Protein 6LR1 (pdb70)

Foldseek 3Di:
DDQAFAEEAFEALFLAPFQFLLNPQPVFDSVCSVDLVQVLVQQVLCVLLVHLAYEHEFAQFADFFVPDDSVVCVVRRLVPPHDDQLVSLQVCLVSDQRHAYEYEDEPLPDPLLRVLQSQQVSLASNVQRYEYEYHLFHDQGSCVVSPHNGGDDDVVSVVSVVLSVVVSLLQLFFQAAPPQADCDVVVPRGGDVVRGAFSQDDDDPDGGGDNRDDDRGQLSHHQYEYAQPDPSRLLSCLQAHQEYEYQALALVSLLVVLVVSQVSVVVNQHDSNSYAYAYFAFEFADQFLVVQVVVVVSLLVSRDLQSLQRVVCRVQSDRPRDFDFAAFQCVDDDPSSVVVQVRNLVNDPHSTHGSSNVSSRVHRYDTGYLVVVLVRVVSNVVSRHRHYHYYDSHPPPRSNCCSVGNSVSCVVVPNRDPDQDDDHSVCRSVVPDGSYDDCSHPSNVSNPVVD/DDLFFAAEAFEAQFQDGALFLLSPQPPFDSVCSVDLVQVLVQQVLCVLLPHLAYEHEFAQFQDPLQPDDSVVCVVRRQCPPGDDQLVSQQVCLVSDQRHAYEYEDELLPDQLLRVLLSQQVSLQSNFFRYEYEYHLDHFQGNCVVSPHNGGDDPVVSVVSVVVSVVVSLLQLAFQAADQQQDCDPVVPRGGDPVRGAFSQDDDDPDGGGDHRDDDRGQLSDHQYEYAQADPSRLLSCLQAHQEYEYAALALVRLLVVLVVSQVSNVVLQHHSNRYAYAYFEFEQADAFLVVLVVVVVSSCVSRDLSSLQSNLSRVQVHHCNVFDFFDQQCVPDDCSSNVVQVRCQVNDPVRGHTSVPSSSVGHHYDTYYLVVVLVRVVSNVVSRHRHYHYYDSHPPPRSNCCSVGNSVSCVVVPHHDPDQDDHHSVCRSVVPDGSYDDPSHPSVVSHPPRD

Nearest PDB structures (foldseek):
  6lr1-assembly1_B  TM=1.002E+00  e=1.244E-98  Nocardioides sp. PD653
  3b9n-assembly2_B  TM=9.422E-01  e=5.769E-49  Geobacillus thermodenitrificans
  6ak1-assembly2_B  TM=9.382E-01  e=2.968E-48  Hyphomicrobium sulfonivorans
  5xkc-assembly1_C  TM=9.264E-01  e=1.991E-39  Bacillus subtilis
  5tlc-assembly1_C  TM=9.350E-01  e=1.233E-37  Bacillus subtilis

CATH classification: 3.20.20.30

Solvent-accessible surface area: 32166 Å² total; per-residue (Å²): 167,53,125,27,2,7,1,1,0,36,2,6,2,2,0,2,12,6,9,2,0,6,0,65,5,99,56,2,73,8,45,60,0,13,65,20,88,1,2,61,52,0,0,79,20,0,29,134,2,60,0,3,2,0,3,0,14,15,51,9,5,11,22,44,4,212,88,54,75,55,68,42,1,0,42,12,0,1,28,0,0,0,2,7,0,8,6,0,0,1,0,0,8,37,42,16,123,67,0,0,0,0,3,4,4,10,15,38,24,7,45,0,1,5,1,0,3,20,0,3,1,1,0,28,12,7,47,0,14,0,0,2,8,4,42,11,20,53,33,93,7,2,5,65,0,17,28,86,138,69,92,51,79,88,131,99,66,22,64,17,0,54,18,1,0,64,0,0,2,27,1,4,3,0,0,3,25,161,46,2,86,59,37,51,47,128,147,4,40,2,0,34,19,83,74,9,28,107,4,96,3,169,39,179,106,11,138,2,9,0,8,6,0,1,10,44,3,41,0,23,0,0,2,0,6,5,54,5,92,42,103,33,0,68,45,6,0,5,102,2,0,4,2,1,18,25,62,8,23,27,28,102,44,0,118,101,22,82,134,61,6,48,111,48,1,72,95,36,48,15,31,68,78,1,12,26,8,0,0,2,0,1,6,5,2,0,74,68,93,93,65,0,128,116,43,10,90,80,17,50,132,61,33,32,32,60,0,2,4,13,7,0,2,64,75,54,47,40,90,12,62,76,14,82,27,89,52,19,0,37,67,28,146,37,171,25,0,67,18,31,0,138,106,0,65,131,28,16,144,72,54,116,0,55,2,89,26,2,12,21,38,46,1,10,62,5,40,0,18,14,86,46,0,0,78,64,0,47,106,5,60,103,2,20,6,23,0,0,4,0,0,5,7,31,5,28,23,7,0,25,41,1,6,74,74,0,4,40,16,0,28,163,92,37,9,2,21,124,133,31,120,125,36,8,1,5,43,12,5,13,18,58,72,89,100,37,5,32,142,77,0,10,0,14,128,39,75,42,91,55,99,208,53,130,30,6,8,1,1,0,32,3,7,2,2,0,1,10,5,12,2,0,6,0,66,3,99,58,2,71,4,45,58,0,14,65,19,85,1,2,63,56,0,0,80,22,0,29,133,2,58,0,4,3,0,3,0,16,17,31,11,1,11,22,55,25,31,21,162,57,43,60,36,1,0,41,11,0,3,8,0,0,0,2,7,0,8,6,0,0,1,0,0,6,36,44,15,123,64,0,0,0,0,4,4,4,10,14,39,25,6,47,0,2,6,1,0,4,19,0,2,1,1,0,30,10,9,44,0,13,0,0,3,8,4,41,15,27,54,23,92,5,4,8,58,0,18,28,98,141,71,68,55,85,88,130,85,50,30,62,8,1,52,15,3,0,64,0,0,2,26,1,5,3,0,0,2,22,180,40,2,87,55,37,64,45,132,142,4,44,1,0,34,18,83,76,7,29,109,4,98,7,160,40,178,93,12,131,2,10,0,9,6,1,1,10,43,5,39,0,26,0,0,3,0,6,6,51,8,90,43,103,37,0,72,42,5,0,5,98,2,0,4,0,1,18,27,47,10,10,30,30,104,38,0,122,99,21,82,138,65,5,42,112,50,1,72,93,35,50,15,27,69,81,1,10,28,6,0,0,1,0,0,4,6,1,0,73,68,100,70,77,0,109,148,60,12,93,100,18,43,136,59,54,32,59,79,0,4,5,0,4,1,0,38,70,50,74,16,82,4,59,83,14,106,38,80,55,27,1,49,68,22,142,54,160,27,1,71,41,22,6,175,110,3,83,129,26,5,139,87,32,109,5,39,3,77,20,1,28,35,43,31,2,15,67,10,40,0,14,15,86,44,0,0,84,58,0,42,107,4,74,94,2,19,5,21,0,0,4,0,0,3,6,27,2,28,22,8,1,26,39,0,6,71,68,0,4,40,19,0,27,170,94,39,3,2,21,129,134,30,126,108,38,8,1,6,44,9,4,14,23,72,67,93,104,28,3,29,151,92,1,21,0,14,184,39,88,38,94,56,106

Structure (mmCIF, N/CA/C/O backbone):
data_6LR1
#
_entry.id   6LR1
#
_cell.length_a   112.095
_cell.length_b   139.310
_cell.length_c   168.995
_cell.angle_alpha   90.000
_cell.angle_beta   90.000
_cell.angle_gamma   90.000
#
_symmetry.space_group_name_H-M   'C 2 2 21'
#
loop_
_entity.id
_entity.type
_entity.pdbx_description
1 polymer 'Hexachlorobenzene oxidative dehalogenase'
2 water water
#
loop_
_atom_site.group_PDB
_atom_site.id
_atom_site.type_symbol
_atom_site.label_atom_id
_atom_site.label_alt_id
_atom_site.label_comp_id
_atom_site.label_asym_id
_atom_site.label_entity_id
_atom_site.label_seq_id
_atom_site.pdbx_PDB_ins_code
_atom_site.Cartn_x
_atom_site.Cartn_y
_atom_site.Cartn_z
_atom_site.occupancy
_atom_site.B_iso_or_equiv
_atom_site.auth_seq_id
_atom_site.auth_comp_id
_atom_site.auth_asym_id
_atom_site.auth_atom_id
_atom_site.pdbx_PDB_model_num
ATOM 1 N N . MET A 1 1 ? 7.778 -13.370 10.653 1.00 109.62 1 MET A N 1
ATOM 2 C CA . MET A 1 1 ? 8.142 -11.955 10.963 1.00 107.35 1 MET A CA 1
ATOM 3 C C . MET A 1 1 ? 6.894 -11.046 11.132 1.00 101.03 1 MET A C 1
ATOM 4 O O . MET A 1 1 ? 6.872 -9.907 10.634 1.00 103.55 1 MET A O 1
ATOM 9 N N . ARG A 1 2 ? 5.864 -11.565 11.821 1.00 81.84 2 ARG A N 1
ATOM 10 C CA . ARG A 1 2 ? 4.709 -10.770 12.286 1.00 66.27 2 ARG A CA 1
ATOM 11 C C . ARG A 1 2 ? 4.970 -10.392 13.760 1.00 61.47 2 ARG A C 1
ATOM 12 O O . ARG A 1 2 ? 5.131 -11.258 14.626 1.00 47.75 2 ARG A O 1
ATOM 20 N N . ASP A 1 3 ? 5.010 -9.100 14.042 1.00 55.91 3 ASP A N 1
ATOM 21 C CA . ASP A 1 3 ? 5.277 -8.637 15.398 1.00 63.23 3 ASP A CA 1
ATOM 22 C C . ASP A 1 3 ? 4.026 -8.470 16.237 1.00 58.22 3 ASP A C 1
ATOM 23 O O . ASP A 1 3 ? 4.126 -8.467 17.456 1.00 56.35 3 ASP A O 1
ATOM 28 N N . THR A 1 4 ? 2.873 -8.311 15.592 1.00 50.91 4 THR A N 1
ATOM 29 C CA . THR A 1 4 ? 1.614 -8.065 16.275 1.00 47.02 4 THR A CA 1
ATOM 30 C C . THR A 1 4 ? 0.835 -9.368 16.438 1.00 45.41 4 THR A C 1
ATOM 31 O O . THR A 1 4 ? 1.079 -10.331 15.710 1.00 42.41 4 THR A O 1
ATOM 35 N N . LEU A 1 5 ? -0.060 -9.412 17.429 1.00 42.13 5 LEU A N 1
ATOM 36 C CA . LEU A 1 5 ? -0.949 -10.568 17.619 1.00 39.79 5 LEU A CA 1
ATOM 37 C C . LEU A 1 5 ? -1.956 -10.635 16.500 1.00 36.64 5 LEU A C 1
ATOM 38 O O . LEU A 1 5 ? -2.354 -9.615 15.969 1.00 36.19 5 LEU A O 1
ATOM 43 N N . VAL A 1 6 ? -2.404 -11.834 16.178 1.00 32.20 6 VAL A N 1
ATOM 44 C CA . VAL A 1 6 ? -3.502 -11.968 15.244 1.00 31.58 6 VAL A CA 1
ATOM 45 C C . VAL A 1 6 ? -4.841 -11.902 15.977 1.00 32.18 6 VAL A C 1
ATOM 46 O O . VAL A 1 6 ? -5.035 -12.592 16.983 1.00 35.79 6 VAL A O 1
ATOM 50 N N . LEU A 1 7 ? -5.774 -11.121 15.443 1.00 29.39 7 LEU A N 1
ATOM 51 C CA . LEU A 1 7 ? -7.077 -10.968 16.053 1.00 27.99 7 LEU A CA 1
ATOM 52 C C . LEU A 1 7 ? -8.134 -11.638 15.198 1.00 28.05 7 LEU A C 1
ATOM 53 O O . LEU A 1 7 ? -8.365 -11.250 14.045 1.00 28.48 7 LEU A O 1
ATOM 58 N N . ASN A 1 8 ? -8.762 -12.651 15.785 1.00 29.22 8 ASN A N 1
ATOM 59 C CA . ASN A 1 8 ? -9.834 -13.442 15.166 1.00 29.05 8 ASN A CA 1
ATOM 60 C C . ASN A 1 8 ? -11.044 -13.405 16.105 1.00 27.33 8 ASN A C 1
ATOM 61 O O . ASN A 1 8 ? -10.945 -13.779 17.270 1.00 29.69 8 ASN A O 1
ATOM 66 N N . ALA A 1 9 ? -12.170 -12.921 15.607 1.00 26.50 9 ALA A N 1
ATOM 67 C CA . ALA A 1 9 ? -13.440 -12.957 16.330 1.00 25.83 9 ALA A CA 1
ATOM 68 C C . ALA A 1 9 ? -14.091 -14.334 16.198 1.00 26.67 9 ALA A C 1
ATOM 69 O O . ALA A 1 9 ? -14.318 -14.830 15.079 1.00 29.65 9 ALA A O 1
ATOM 71 N N . PHE A 1 10 ? -14.390 -14.940 17.330 1.00 25.91 10 PHE A N 1
ATOM 72 C CA . PHE A 1 10 ? -14.897 -16.292 17.380 1.00 27.70 10 PHE A CA 1
ATOM 73 C C . PHE A 1 10 ? -16.393 -16.262 17.581 1.00 25.60 10 PHE A C 1
ATOM 74 O O . PHE A 1 10 ? -16.863 -16.210 18.689 1.00 28.48 10 PHE A O 1
ATOM 82 N N . HIS A 1 11 ? -17.148 -16.298 16.493 1.00 26.55 11 HIS A N 1
ATOM 83 C CA . HIS A 1 11 ? -18.620 -16.291 16.559 1.00 28.24 11 HIS A CA 1
ATOM 84 C C . HIS A 1 11 ? -19.198 -17.536 15.905 1.00 27.99 11 HIS A C 1
ATOM 85 O O . HIS A 1 11 ? -18.463 -18.460 15.618 1.00 33.07 11 HIS A O 1
ATOM 92 N N . MET A 1 12 ? -20.509 -17.566 15.725 1.00 28.12 12 MET A N 1
ATOM 93 C CA . MET A 1 12 ? -21.242 -18.699 15.201 1.00 27.73 12 MET A CA 1
ATOM 94 C C . MET A 1 12 ? -22.622 -18.182 14.773 1.00 25.35 12 MET A C 1
ATOM 95 O O . MET A 1 12 ? -23.171 -17.317 15.439 1.00 24.89 12 MET A O 1
ATOM 100 N N . ASN A 1 13 ? -23.193 -18.682 13.671 1.00 25.56 13 ASN A N 1
ATOM 101 C CA . ASN A 1 13 ? -24.483 -18.150 13.135 1.00 26.04 13 ASN A CA 1
ATOM 102 C C . ASN A 1 13 ? -25.707 -18.609 13.944 1.00 26.86 13 ASN A C 1
ATOM 103 O O . ASN A 1 13 ? -26.571 -19.383 13.453 1.00 30.00 13 ASN A O 1
ATOM 108 N N . THR A 1 14 ? -25.778 -18.127 15.185 1.00 26.15 14 THR A N 1
ATOM 109 C CA . THR A 1 14 ? -26.750 -18.644 16.140 1.00 26.80 14 THR A CA 1
ATOM 110 C C . THR A 1 14 ? -27.116 -17.602 17.185 1.00 22.56 14 THR A C 1
ATOM 111 O O . THR A 1 14 ? -26.468 -16.649 17.281 1.00 21.30 14 THR A O 1
ATOM 115 N N . VAL A 1 15 ? -28.195 -17.791 17.909 1.00 24.68 15 VAL A N 1
ATOM 116 C CA . VAL A 1 15 ? -28.645 -16.876 19.003 1.00 24.00 15 VAL A CA 1
ATOM 117 C C . VAL A 1 15 ? -27.775 -16.926 20.254 1.00 29.40 15 VAL A C 1
ATOM 118 O O . VAL A 1 15 ? -27.781 -15.959 20.977 1.00 32.65 15 VAL A O 1
ATOM 122 N N . CYS A 1 16 ? -27.004 -17.997 20.524 1.00 29.33 16 CYS A N 1
ATOM 123 C CA . CYS A 1 16 ? -26.257 -17.967 21.752 1.00 30.07 16 CYS A CA 1
ATOM 124 C C . CYS A 1 16 ? -25.008 -18.824 21.758 1.00 32.88 16 CYS A C 1
ATOM 125 O O . CYS A 1 16 ? -24.937 -19.835 22.418 1.00 37.95 16 CYS A O 1
ATOM 128 N N . HIS A 1 17 ? -23.979 -18.346 21.074 1.00 37.75 17 HIS A N 1
ATOM 129 C CA . HIS A 1 17 ? -22.737 -19.085 20.875 1.00 37.20 17 HIS A CA 1
ATOM 130 C C . HIS A 1 17 ? -22.009 -19.400 22.192 1.00 39.83 17 HIS A C 1
ATOM 131 O O . HIS A 1 17 ? -21.771 -20.568 22.524 1.00 34.70 17 HIS A O 1
ATOM 138 N N . MET A 1 18 ? -21.693 -18.385 22.981 1.00 47.31 18 MET A N 1
ATOM 139 C CA . MET A 1 18 ? -20.686 -18.625 23.969 1.00 51.51 18 MET A CA 1
ATOM 140 C C . MET A 1 18 ? -20.989 -18.564 25.458 1.00 53.34 18 MET A C 1
ATOM 141 O O . MET A 1 18 ? -20.261 -19.217 26.224 1.00 73.68 18 MET A O 1
ATOM 146 N N . TYR A 1 19 ? -22.012 -17.874 25.914 1.00 40.24 19 TYR A N 1
ATOM 147 C CA . TYR A 1 19 ? -22.176 -17.792 27.400 1.00 37.33 19 TYR A CA 1
ATOM 148 C C . TYR A 1 19 ? -23.557 -18.125 27.747 1.00 31.93 19 TYR A C 1
ATOM 149 O O . TYR A 1 19 ? -24.336 -17.212 27.877 1.00 32.13 19 TYR A O 1
ATOM 158 N N . ASP A 1 20 ? -23.840 -19.418 27.903 1.00 28.81 20 ASP A N 1
ATOM 159 C CA . ASP A 1 20 ? -25.186 -19.976 27.786 1.00 30.15 20 ASP A CA 1
ATOM 160 C C . ASP A 1 20 ? -26.164 -19.172 28.623 1.00 30.21 20 ASP A C 1
ATOM 161 O O . ASP A 1 20 ? -25.782 -18.672 29.686 1.00 30.90 20 ASP A O 1
ATOM 166 N N . GLY A 1 21 ? -27.395 -18.981 28.123 1.00 32.55 21 GLY A N 1
ATOM 167 C CA . GLY A 1 21 ? -28.372 -18.032 28.737 1.00 29.66 21 GLY A CA 1
ATOM 168 C C . GLY A 1 21 ? -28.187 -16.547 28.347 1.00 28.20 21 GLY A C 1
ATOM 169 O O . GLY A 1 21 ? -29.111 -15.733 28.559 1.00 31.05 21 GLY A O 1
ATOM 170 N N . GLY A 1 22 ? -27.048 -16.219 27.770 1.00 24.75 22 GLY A N 1
ATOM 171 C CA . GLY A 1 22 ? -26.655 -14.893 27.364 1.00 24.95 22 GLY A CA 1
ATOM 172 C C . GLY A 1 22 ? -27.592 -14.115 26.498 1.00 24.57 22 GLY A C 1
ATOM 173 O O . GLY A 1 22 ? -27.600 -12.930 26.516 1.00 24.57 22 GLY A O 1
ATOM 174 N N . TRP A 1 23 ? -28.437 -14.814 25.766 1.00 23.60 23 TRP A N 1
ATOM 175 C CA . TRP A 1 23 ? -29.408 -14.148 24.921 1.00 27.38 23 TRP A CA 1
ATOM 176 C C . TRP A 1 23 ? -30.418 -13.317 25.727 1.00 31.01 23 TRP A C 1
ATOM 177 O O . TRP A 1 23 ? -30.875 -12.277 25.262 1.00 38.01 23 TRP A O 1
ATOM 188 N N . ARG A 1 24 ? -30.776 -13.787 26.921 1.00 34.67 24 ARG A N 1
ATOM 189 C CA . ARG A 1 24 ? -31.773 -13.142 27.718 1.00 36.04 24 ARG A CA 1
ATOM 190 C C . ARG A 1 24 ? -31.416 -11.771 28.173 1.00 32.46 24 ARG A C 1
ATOM 191 O O . ARG A 1 24 ? -32.283 -11.029 28.452 1.00 35.85 24 ARG A O 1
ATOM 199 N N . ASN A 1 25 ? -30.143 -11.438 28.276 1.00 33.90 25 ASN A N 1
ATOM 200 C CA . ASN A 1 25 ? -29.737 -10.049 28.631 1.00 34.85 25 ASN A CA 1
ATOM 201 C C . ASN A 1 25 ? -30.492 -9.053 27.702 1.00 35.57 25 ASN A C 1
ATOM 202 O O . ASN A 1 25 ? -30.350 -9.158 26.505 1.00 30.32 25 ASN A O 1
ATOM 207 N N . PRO A 1 26 ? -31.309 -8.124 28.264 1.00 40.91 26 PRO A N 1
ATOM 208 C CA . PRO A 1 26 ? -31.955 -6.994 27.562 1.00 40.73 26 PRO A CA 1
ATOM 209 C C . PRO A 1 26 ? -30.994 -6.121 26.742 1.00 39.07 26 PRO A C 1
ATOM 210 O O . PRO A 1 26 ? -31.400 -5.424 25.778 1.00 38.23 26 PRO A O 1
ATOM 214 N N . ALA A 1 27 ? -29.750 -6.095 27.200 1.00 35.91 27 ALA A N 1
ATOM 215 C CA . ALA A 1 27 ? -28.709 -5.290 26.589 1.00 38.89 27 ALA A CA 1
ATOM 216 C C . ALA A 1 27 ? -28.168 -5.934 25.316 1.00 35.66 27 ALA A C 1
ATOM 217 O O . ALA A 1 27 ? -27.623 -5.261 24.484 1.00 33.63 27 ALA A O 1
ATOM 219 N N . ASP A 1 28 ? -28.318 -7.254 25.213 1.00 35.40 28 ASP A N 1
ATOM 220 C CA . ASP A 1 28 ? -27.822 -8.057 24.105 1.00 31.96 28 ASP A CA 1
ATOM 221 C C . ASP A 1 28 ? -28.789 -8.057 22.948 1.00 26.66 28 ASP A C 1
ATOM 222 O O . ASP A 1 28 ? -29.977 -7.890 23.151 1.00 23.64 28 ASP A O 1
ATOM 227 N N . ARG A 1 29 ? -28.255 -8.278 21.746 1.00 25.95 29 ARG A N 1
ATOM 228 C CA . ARG A 1 29 ? -29.039 -8.392 20.540 1.00 28.54 29 ARG A CA 1
ATOM 229 C C . ARG A 1 29 ? -28.735 -9.664 19.667 1.00 30.46 29 ARG A C 1
ATOM 230 O O . ARG A 1 29 ? -29.089 -9.688 18.484 1.00 31.49 29 ARG A O 1
ATOM 238 N N . GLN A 1 30 ? -28.149 -10.729 20.229 1.00 32.29 30 GLN A N 1
ATOM 239 C CA . GLN A 1 30 ? -28.009 -12.013 19.491 1.00 32.50 30 GLN A CA 1
ATOM 240 C C . GLN A 1 30 ? -29.326 -12.598 18.919 1.00 32.05 30 GLN A C 1
ATOM 241 O O . GLN A 1 30 ? -29.279 -13.377 17.946 1.00 31.19 30 GLN A O 1
ATOM 247 N N . VAL A 1 31 ? -30.479 -12.234 19.518 1.00 28.90 31 VAL A N 1
ATOM 248 C CA . VAL A 1 31 ? -31.795 -12.601 18.981 1.00 29.30 31 VAL A CA 1
ATOM 249 C C . VAL A 1 31 ? -31.999 -12.154 17.506 1.00 26.96 31 VAL A C 1
ATOM 250 O O . VAL A 1 31 ? -32.823 -12.751 16.739 1.00 23.60 31 VAL A O 1
ATOM 254 N N . GLU A 1 32 ? -31.210 -11.136 17.122 1.00 25.66 32 GLU A N 1
ATOM 255 C CA . GLU A 1 32 ? -31.162 -10.647 15.746 1.00 26.95 32 GLU A CA 1
ATOM 256 C C . GLU A 1 32 ? -30.239 -11.432 14.738 1.00 24.70 32 GLU A C 1
ATOM 257 O O . GLU A 1 32 ? -30.209 -11.045 13.578 1.00 22.81 32 GLU A O 1
ATOM 263 N N . PHE A 1 33 ? -29.658 -12.569 15.148 1.00 22.16 33 PHE A N 1
ATOM 264 C CA . PHE A 1 33 ? -28.692 -13.337 14.338 1.00 24.39 33 PHE A CA 1
ATOM 265 C C . PHE A 1 33 ? -29.121 -13.805 12.935 1.00 24.13 33 PHE A C 1
ATOM 266 O O . PHE A 1 33 ? -28.292 -14.096 12.068 1.00 22.73 33 PHE A O 1
ATOM 274 N N . ALA A 1 34 ? -30.410 -13.961 12.732 1.00 26.99 34 ALA A N 1
ATOM 275 C CA . ALA A 1 34 ? -30.896 -14.433 11.437 1.00 25.07 34 ALA A CA 1
ATOM 276 C C . ALA A 1 34 ? -30.875 -13.326 10.418 1.00 24.80 34 ALA A C 1
ATOM 277 O O . ALA A 1 34 ? -30.955 -13.643 9.240 1.00 24.62 34 ALA A O 1
ATOM 279 N N . THR A 1 35 ? -30.747 -12.051 10.842 1.00 24.06 35 THR A N 1
ATOM 280 C CA . THR A 1 35 ? -30.645 -10.952 9.900 1.00 24.54 35 THR A CA 1
ATOM 281 C C . THR A 1 35 ? -29.269 -10.664 9.431 1.00 21.10 35 THR A C 1
ATOM 282 O O . THR A 1 35 ? -28.354 -10.784 10.214 1.00 19.58 35 THR A O 1
ATOM 286 N N . LEU A 1 36 ? -29.144 -10.097 8.220 1.00 19.95 36 LEU A N 1
ATOM 287 C CA . LEU A 1 36 ? -27.809 -9.645 7.757 1.00 20.16 36 LEU A CA 1
ATOM 288 C C . LEU A 1 36 ? -27.310 -8.385 8.409 1.00 19.89 36 LEU A C 1
ATOM 289 O O . LEU A 1 36 ? -26.116 -8.272 8.588 1.00 18.95 36 LEU A O 1
ATOM 294 N N . GLU A 1 37 ? -28.210 -7.438 8.757 1.00 23.51 37 GLU A N 1
ATOM 295 C CA . GLU A 1 37 ? -27.886 -6.120 9.318 1.00 24.21 37 GLU A CA 1
ATOM 296 C C . GLU A 1 37 ? -27.060 -6.316 10.640 1.00 27.09 37 GLU A C 1
ATOM 297 O O . GLU A 1 37 ? -26.018 -5.688 10.848 1.00 26.80 37 GLU A O 1
ATOM 303 N N . PHE A 1 38 ? -27.543 -7.193 11.525 1.00 29.54 38 PHE A N 1
ATOM 304 C CA . PHE A 1 38 ? -26.861 -7.477 12.797 1.00 29.28 38 PHE A CA 1
ATOM 305 C C . PHE A 1 38 ? -25.417 -7.919 12.532 1.00 27.15 38 PHE A C 1
ATOM 306 O O . PHE A 1 38 ? -24.459 -7.352 13.120 1.00 24.42 38 PHE A O 1
ATOM 314 N N . TRP A 1 39 ? -25.259 -8.947 11.686 1.00 25.86 39 TRP A N 1
ATOM 315 C CA . TRP A 1 39 ? -23.903 -9.408 11.345 1.00 25.09 39 TRP A CA 1
ATOM 316 C C . TRP A 1 39 ? -23.042 -8.333 10.643 1.00 25.39 39 TRP A C 1
ATOM 317 O O . TRP A 1 39 ? -21.820 -8.256 10.893 1.00 21.79 39 TRP A O 1
ATOM 328 N N . LYS A 1 40 ? -23.695 -7.482 9.832 1.00 27.39 40 LYS A N 1
ATOM 329 C CA . LYS A 1 40 ? -23.020 -6.348 9.172 1.00 28.13 40 LYS A CA 1
ATOM 330 C C . LYS A 1 40 ? -22.498 -5.448 10.235 1.00 27.37 40 LYS A C 1
ATOM 331 O O . LYS A 1 40 ? -21.316 -5.016 10.150 1.00 28.91 40 LYS A O 1
ATOM 337 N N . GLU A 1 41 ? -23.320 -5.150 11.241 1.00 25.20 41 GLU A N 1
ATOM 338 C CA . GLU A 1 41 ? -22.806 -4.267 12.301 1.00 29.85 41 GLU A CA 1
ATOM 339 C C . GLU A 1 41 ? -21.554 -4.783 12.991 1.00 27.20 41 GLU A C 1
ATOM 340 O O . GLU A 1 41 ? -20.598 -4.037 13.126 1.00 33.29 41 GLU A O 1
ATOM 346 N N . VAL A 1 42 ? -21.581 -6.050 13.401 1.00 27.80 42 VAL A N 1
ATOM 347 C CA . VAL A 1 42 ? -20.437 -6.799 14.015 1.00 25.47 42 VAL A CA 1
ATOM 348 C C . VAL A 1 42 ? -19.207 -6.882 13.114 1.00 25.61 42 VAL A C 1
ATOM 349 O O . VAL A 1 42 ? -18.107 -6.621 13.576 1.00 26.55 42 VAL A O 1
ATOM 353 N N . ALA A 1 43 ? -19.369 -7.250 11.838 1.00 25.93 43 ALA A N 1
ATOM 354 C CA . ALA A 1 43 ? -18.211 -7.352 10.943 1.00 26.12 43 ALA A CA 1
ATOM 355 C C . ALA A 1 43 ? -17.520 -5.982 10.756 1.00 29.32 43 ALA A C 1
ATOM 356 O O . ALA A 1 43 ? -16.291 -5.882 10.819 1.00 29.10 43 ALA A O 1
ATOM 358 N N . GLN A 1 44 ? -18.327 -4.926 10.579 1.00 30.57 44 GLN A N 1
ATOM 359 C CA . GLN A 1 44 ? -17.821 -3.551 10.424 1.00 30.33 44 GLN A CA 1
ATOM 360 C C . GLN A 1 44 ? -17.115 -3.012 11.669 1.00 29.60 44 GLN A C 1
ATOM 361 O O . GLN A 1 44 ? -16.081 -2.348 11.552 1.00 31.31 44 GLN A O 1
ATOM 367 N N . THR A 1 45 ? -17.632 -3.327 12.845 1.00 24.41 45 THR A N 1
ATOM 368 C CA . THR A 1 45 ? -16.949 -2.930 14.072 1.00 24.42 45 THR A CA 1
ATOM 369 C C . THR A 1 45 ? -15.592 -3.624 14.199 1.00 24.84 45 THR A C 1
ATOM 370 O O . THR A 1 45 ? -14.586 -3.003 14.543 1.00 24.82 45 THR A O 1
ATOM 374 N N . LEU A 1 46 ? -15.565 -4.933 13.956 1.00 25.10 46 LEU A N 1
ATOM 375 C CA . LEU A 1 46 ? -14.298 -5.688 13.984 1.00 25.67 46 LEU A CA 1
ATOM 376 C C . LEU A 1 46 ? -13.291 -5.161 12.932 1.00 27.27 46 LEU A C 1
ATOM 377 O O . LEU A 1 46 ? -12.091 -5.063 13.217 1.00 26.64 46 LEU A O 1
ATOM 382 N N . GLU A 1 47 ? -13.781 -4.788 11.740 1.00 27.77 47 GLU A N 1
ATOM 383 C CA . GLU A 1 47 ? -12.907 -4.134 10.738 1.00 28.10 47 GLU A CA 1
ATOM 384 C C . GLU A 1 47 ? -12.427 -2.768 11.187 1.00 26.13 47 GLU A C 1
ATOM 385 O O . GLU A 1 47 ? -11.295 -2.403 10.911 1.00 24.40 47 GLU A O 1
ATOM 391 N N . ARG A 1 48 ? -13.255 -2.046 11.920 1.00 26.96 48 ARG A N 1
ATOM 392 C CA . ARG A 1 48 ? -12.914 -0.758 12.444 1.00 27.11 48 ARG A CA 1
ATOM 393 C C . ARG A 1 48 ? -11.797 -0.914 13.461 1.00 29.27 48 ARG A C 1
ATOM 394 O O . ARG A 1 48 ? -10.934 -0.088 13.567 1.00 31.11 48 ARG A O 1
ATOM 402 N N . GLY A 1 49 ? -11.845 -2.000 14.199 1.00 27.68 49 GLY A N 1
ATOM 403 C CA . GLY A 1 49 ? -10.802 -2.378 15.154 1.00 28.82 49 GLY A CA 1
ATOM 404 C C . GLY A 1 49 ? -9.600 -3.189 14.673 1.00 28.06 49 GLY A C 1
ATOM 405 O O . GLY A 1 49 ? -8.806 -3.692 15.501 1.00 24.80 49 GLY A O 1
ATOM 406 N N . PHE A 1 50 ? -9.496 -3.332 13.351 1.00 26.42 50 PHE A N 1
ATOM 407 C CA . PHE A 1 50 ? -8.332 -3.868 12.671 1.00 25.97 50 PHE A CA 1
ATOM 408 C C . PHE A 1 50 ? -8.127 -5.355 12.903 1.00 24.24 50 PHE A C 1
ATOM 409 O O . PHE A 1 50 ? -7.029 -5.825 12.895 1.00 25.56 50 PHE A O 1
ATOM 417 N N . PHE A 1 51 ? -9.226 -6.086 13.018 1.00 24.52 51 PHE A N 1
ATOM 418 C CA . PHE A 1 51 ? -9.219 -7.532 13.170 1.00 25.36 51 PHE A CA 1
ATOM 419 C C . PHE A 1 51 ? -8.732 -8.207 11.875 1.00 25.95 51 PHE A C 1
ATOM 420 O O . PHE A 1 51 ? -9.126 -7.835 10.781 1.00 24.08 51 PHE A O 1
ATOM 428 N N . ASP A 1 52 ? -7.896 -9.222 12.015 1.00 26.01 52 ASP A N 1
ATOM 429 C CA . ASP A 1 52 ? -7.464 -9.994 10.864 1.00 27.80 52 ASP A CA 1
ATOM 430 C C . ASP A 1 52 ? -8.599 -10.854 10.278 1.00 28.47 52 ASP A C 1
ATOM 431 O O . ASP A 1 52 ? -8.660 -11.042 9.080 1.00 27.94 52 ASP A O 1
ATOM 436 N N . SER A 1 53 ? -9.478 -11.394 11.116 1.00 27.50 53 SER A N 1
ATOM 437 C CA . SER A 1 53 ? -10.528 -12.257 10.592 1.00 29.13 53 SER A CA 1
ATOM 438 C C . SER A 1 53 ? -11.754 -12.332 11.516 1.00 27.33 53 SER A C 1
ATOM 439 O O . SER A 1 53 ? -11.615 -12.210 12.724 1.00 24.12 53 SER A O 1
ATOM 442 N N . LEU A 1 54 ? -12.935 -12.490 10.932 1.00 23.86 54 LEU A N 1
ATOM 443 C CA . LEU A 1 54 ? -14.101 -12.919 11.674 1.00 26.64 54 LEU A CA 1
ATOM 444 C C . LEU A 1 54 ? -14.422 -14.384 11.302 1.00 26.07 54 LEU A C 1
ATOM 445 O O . LEU A 1 54 ? -14.486 -14.725 10.142 1.00 27.40 54 LEU A O 1
ATOM 450 N N . PHE A 1 55 ? -14.664 -15.219 12.303 1.00 26.81 55 PHE A N 1
ATOM 451 C CA . PHE A 1 55 ? -14.857 -16.663 12.144 1.00 27.61 55 PHE A CA 1
ATOM 452 C C . PHE A 1 55 ? -16.235 -17.110 12.550 1.00 24.64 55 PHE A C 1
ATOM 453 O O . PHE A 1 55 ? -16.718 -16.774 13.618 1.00 25.97 55 PHE A O 1
ATOM 461 N N . PHE A 1 56 ? -16.787 -17.977 11.745 1.00 25.38 56 PHE A N 1
ATOM 462 C CA . PHE A 1 56 ? -18.064 -18.568 11.990 1.00 25.13 56 PHE A CA 1
ATOM 463 C C . PHE A 1 56 ? -18.000 -20.081 12.153 1.00 26.71 56 PHE A C 1
ATOM 464 O O . PHE A 1 56 ? -17.727 -20.831 11.244 1.00 26.25 56 PHE A O 1
ATOM 472 N N . ALA A 1 57 ? -18.209 -20.494 13.385 1.00 25.04 57 ALA A N 1
ATOM 473 C CA . ALA A 1 57 ? -18.328 -21.874 13.732 1.00 26.32 57 ALA A CA 1
ATOM 474 C C . ALA A 1 57 ? -19.670 -22.350 13.243 1.00 26.60 57 ALA A C 1
ATOM 475 O O . ALA A 1 57 ? -20.546 -21.562 13.000 1.00 25.71 57 ALA A O 1
ATOM 477 N N . ASP A 1 58 ? -19.798 -23.660 13.071 1.00 27.31 58 ASP A N 1
ATOM 478 C CA . ASP A 1 58 ? -21.041 -24.244 12.605 1.00 27.40 58 ASP A CA 1
ATOM 479 C C . ASP A 1 58 ? -21.159 -25.703 13.039 1.00 28.89 58 ASP A C 1
ATOM 480 O O . ASP A 1 58 ? -20.158 -26.363 13.294 1.00 27.45 58 ASP A O 1
ATOM 485 N N . VAL A 1 59 ? -22.390 -26.196 13.121 1.00 30.16 59 VAL A N 1
ATOM 486 C CA . VAL A 1 59 ? -22.661 -27.597 13.446 1.00 32.58 59 VAL A CA 1
ATOM 487 C C . VAL A 1 59 ? -23.750 -28.147 12.557 1.00 34.48 59 VAL A C 1
ATOM 488 O O . VAL A 1 59 ? -24.496 -27.396 11.980 1.00 35.88 59 VAL A O 1
ATOM 492 N N . MET A 1 60 ? -23.861 -29.460 12.467 1.00 34.56 60 MET A N 1
ATOM 493 C CA . MET A 1 60 ? -24.866 -30.040 11.586 1.00 33.91 60 MET A CA 1
ATOM 494 C C . MET A 1 60 ? -25.948 -30.817 12.302 1.00 35.29 60 MET A C 1
ATOM 495 O O . MET A 1 60 ? -26.705 -31.554 11.662 1.00 34.86 60 MET A O 1
ATOM 500 N N . GLY A 1 61 ? -26.066 -30.628 13.618 1.00 41.53 61 GLY A N 1
ATOM 501 C CA . GLY A 1 61 ? -27.072 -31.348 14.421 1.00 38.31 61 GLY A CA 1
ATOM 502 C C . GLY A 1 61 ? -27.295 -30.776 15.802 1.00 39.74 61 GLY A C 1
ATOM 503 O O . GLY A 1 61 ? -26.582 -29.877 16.228 1.00 41.53 61 GLY A O 1
ATOM 504 N N . THR A 1 62 ? -28.310 -31.294 16.503 1.00 41.72 62 THR A N 1
ATOM 505 C CA . THR A 1 62 ? -28.537 -30.970 17.918 1.00 38.35 62 THR A CA 1
ATOM 506 C C . THR A 1 62 ? -28.926 -32.201 18.771 1.00 40.68 62 THR A C 1
ATOM 507 O O . THR A 1 62 ? -29.702 -33.065 18.357 1.00 33.95 62 THR A O 1
ATOM 511 N N . ASP A 1 63 ? -28.368 -32.266 19.976 1.00 48.26 63 ASP A N 1
ATOM 512 C CA . ASP A 1 63 ? -28.421 -33.487 20.781 1.00 52.03 63 ASP A CA 1
ATOM 513 C C . ASP A 1 63 ? -28.726 -33.218 22.222 1.00 57.74 63 ASP A C 1
ATOM 514 O O . ASP A 1 63 ? -28.179 -32.271 22.805 1.00 56.18 63 ASP A O 1
ATOM 519 N N . ALA A 1 64 ? -29.594 -34.074 22.777 1.00 65.66 64 ALA A N 1
ATOM 520 C CA . ALA A 1 64 ? -29.844 -34.165 24.225 1.00 69.31 64 ALA A CA 1
ATOM 521 C C . ALA A 1 64 ? -28.650 -34.739 24.993 1.00 66.03 64 ALA A C 1
ATOM 522 O O . ALA A 1 64 ? -27.904 -35.543 24.473 1.00 58.76 64 ALA A O 1
ATOM 524 N N . ALA A 1 65 ? -28.479 -34.352 26.249 1.00 78.93 65 ALA A N 1
ATOM 525 C CA . ALA A 1 65 ? -27.576 -35.104 27.140 1.00 81.72 65 ALA A CA 1
ATOM 526 C C . ALA A 1 65 ? -28.177 -36.495 27.393 1.00 86.58 65 ALA A C 1
ATOM 527 O O . ALA A 1 65 ? -29.381 -36.705 27.214 1.00 88.28 65 ALA A O 1
ATOM 529 N N . TYR A 1 66 ? -27.340 -37.441 27.802 1.00 99.60 66 TYR A N 1
ATOM 530 C CA . TYR A 1 66 ? -27.762 -38.845 27.980 1.00 105.48 66 TYR A CA 1
ATOM 531 C C . TYR A 1 66 ? -28.897 -38.953 29.028 1.00 101.95 66 TYR A C 1
ATOM 532 O O . TYR A 1 66 ? -28.720 -38.529 30.172 1.00 100.98 66 TYR A O 1
ATOM 541 N N . GLY A 1 67 ? -30.063 -39.470 28.620 1.00 96.76 67 GLY A N 1
ATOM 542 C CA . GLY A 1 67 ? -31.230 -39.612 29.515 1.00 95.00 67 GLY A CA 1
ATOM 543 C C . GLY A 1 67 ? -31.943 -38.314 29.907 1.00 91.32 67 GLY A C 1
ATOM 544 O O . GLY A 1 67 ? -32.778 -38.304 30.831 1.00 81.62 67 GLY A O 1
ATOM 545 N N . ASP A 1 68 ? -31.620 -37.231 29.196 1.00 84.11 68 ASP A N 1
ATOM 546 C CA . ASP A 1 68 ? -32.204 -35.910 29.422 1.00 85.94 68 ASP A CA 1
ATOM 547 C C . ASP A 1 68 ? -33.188 -35.548 28.272 1.00 80.45 68 ASP A C 1
ATOM 548 O O . ASP A 1 68 ? -33.057 -36.033 27.110 1.00 64.16 68 ASP A O 1
ATOM 553 N N . SER A 1 69 ? -34.182 -34.720 28.630 1.00 69.44 69 SER A N 1
ATOM 554 C CA . SER A 1 69 ? -35.125 -34.127 27.681 1.00 58.01 69 SER A CA 1
ATOM 555 C C . SER A 1 69 ? -34.382 -33.075 26.833 1.00 52.41 69 SER A C 1
ATOM 556 O O . SER A 1 69 ? -33.539 -32.332 27.351 1.00 46.29 69 SER A O 1
ATOM 559 N N . TRP A 1 70 ? -34.694 -33.051 25.532 1.00 49.14 70 TRP A N 1
ATOM 560 C CA . TRP A 1 70 ? -34.104 -32.103 24.557 1.00 44.55 70 TRP A CA 1
ATOM 561 C C . TRP A 1 70 ? -34.595 -30.651 24.754 1.00 38.49 70 TRP A C 1
ATOM 562 O O . TRP A 1 70 ? -33.978 -29.733 24.286 1.00 38.87 70 TRP A O 1
ATOM 573 N N . ASP A 1 71 ? -35.727 -30.500 25.437 1.00 40.34 71 ASP A N 1
ATOM 574 C CA . ASP A 1 71 ? -36.403 -29.247 25.775 1.00 42.15 71 ASP A CA 1
ATOM 575 C C . ASP A 1 71 ? -35.501 -28.012 25.917 1.00 44.69 71 ASP A C 1
ATOM 576 O O . ASP A 1 71 ? -35.611 -27.038 25.144 1.00 45.25 71 ASP A O 1
ATOM 581 N N . ILE A 1 72 ? -34.613 -28.069 26.902 1.00 45.79 72 ILE A N 1
ATOM 582 C CA . ILE A 1 72 ? -33.791 -26.917 27.296 1.00 43.29 72 ILE A CA 1
ATOM 583 C C . ILE A 1 72 ? -32.878 -26.372 26.150 1.00 42.63 72 ILE A C 1
ATOM 584 O O . ILE A 1 72 ? -32.456 -25.183 26.192 1.00 32.83 72 ILE A O 1
ATOM 589 N N . TYR A 1 73 ? -32.610 -27.217 25.134 1.00 42.05 73 TYR A N 1
ATOM 590 C CA . TYR A 1 73 ? -31.826 -26.793 23.967 1.00 45.23 73 TYR A CA 1
ATOM 591 C C . TYR A 1 73 ? -32.617 -25.809 23.090 1.00 40.32 73 TYR A C 1
ATOM 592 O O . TYR A 1 73 ? -32.070 -24.807 22.658 1.00 37.32 73 TYR A O 1
ATOM 601 N N . ALA A 1 74 ? -33.896 -26.090 22.883 1.00 38.55 74 ALA A N 1
ATOM 602 C CA . ALA A 1 74 ? -34.805 -25.151 22.256 1.00 37.98 74 ALA A CA 1
ATOM 603 C C . ALA A 1 74 ? -35.120 -23.907 23.123 1.00 37.59 74 ALA A C 1
ATOM 604 O O . ALA A 1 74 ? -35.033 -22.775 22.643 1.00 32.80 74 ALA A O 1
ATOM 606 N N . GLU A 1 75 ? -35.516 -24.118 24.386 1.00 38.56 75 GLU A N 1
ATOM 607 C CA . GLU A 1 75 ? -35.819 -22.997 25.312 1.00 35.56 75 GLU A CA 1
ATOM 608 C C . GLU A 1 75 ? -34.684 -22.030 25.591 1.00 35.10 75 GLU A C 1
ATOM 609 O O . GLU A 1 75 ? -34.921 -20.843 25.765 1.00 37.74 75 GLU A O 1
ATOM 615 N N . GLN A 1 76 ? -33.456 -22.516 25.651 1.00 35.40 76 GLN A N 1
ATOM 616 C CA . GLN A 1 76 ? -32.339 -21.642 25.877 1.00 35.66 76 GLN A CA 1
ATOM 617 C C . GLN A 1 76 ? -31.489 -21.411 24.644 1.00 32.74 76 GLN A C 1
ATOM 618 O O . GLN A 1 76 ? -30.494 -20.723 24.713 1.00 29.80 76 GLN A O 1
ATOM 624 N N . GLY A 1 77 ? -31.910 -21.901 23.487 1.00 34.90 77 GLY A N 1
ATOM 625 C CA . GLY A 1 77 ? -31.172 -21.609 22.247 1.00 36.16 77 GLY A CA 1
ATOM 626 C C . GLY A 1 77 ? -29.724 -22.093 22.329 1.00 37.63 77 GLY A C 1
ATOM 627 O O . GLY A 1 77 ? -28.796 -21.357 22.052 1.00 34.73 77 GLY A O 1
ATOM 628 N N . ILE A 1 78 ? -29.539 -23.328 22.787 1.00 37.94 78 ILE A N 1
ATOM 629 C CA . ILE A 1 78 ? -28.218 -23.836 23.057 1.00 36.17 78 ILE A CA 1
ATOM 630 C C . ILE A 1 78 ? -27.693 -24.417 21.753 1.00 34.57 78 ILE A C 1
ATOM 631 O O . ILE A 1 78 ? -28.032 -25.560 21.379 1.00 34.76 78 ILE A O 1
ATOM 636 N N . HIS A 1 79 ? -26.910 -23.589 21.055 1.00 29.02 79 HIS A N 1
ATOM 637 C CA . HIS A 1 79 ? -26.459 -23.874 19.739 1.00 28.06 79 HIS A CA 1
ATOM 638 C C . HIS A 1 79 ? -27.558 -24.432 18.814 1.00 28.11 79 HIS A C 1
ATOM 639 O O . HIS A 1 79 ? -27.287 -25.282 18.000 1.00 30.68 79 HIS A O 1
ATOM 646 N N . PHE A 1 80 ? -28.767 -23.906 18.938 1.00 28.67 80 PHE A N 1
ATOM 647 C CA . PHE A 1 80 ? -29.899 -24.218 18.108 1.00 29.81 80 PHE A CA 1
ATOM 648 C C . PHE A 1 80 ? -30.956 -23.094 18.283 1.00 32.33 80 PHE A C 1
ATOM 649 O O . PHE A 1 80 ? -31.278 -22.754 19.427 1.00 34.78 80 PHE A O 1
ATOM 657 N N . PRO A 1 81 ? -31.544 -22.536 17.218 1.00 30.99 81 PRO A N 1
ATOM 658 C CA . PRO A 1 81 ? -31.327 -22.886 15.814 1.00 29.33 81 PRO A CA 1
ATOM 659 C C . PRO A 1 81 ? -29.939 -22.565 15.362 1.00 28.54 81 PRO A C 1
ATOM 660 O O . PRO A 1 81 ? -29.243 -21.844 16.073 1.00 28.17 81 PRO A O 1
ATOM 664 N N . MET A 1 82 ? -29.572 -23.141 14.209 1.00 26.98 82 MET A N 1
ATOM 665 C CA . MET A 1 82 ? -28.246 -22.996 13.603 1.00 28.06 82 MET A CA 1
ATOM 666 C C . MET A 1 82 ? -28.365 -22.763 12.102 1.00 27.19 82 MET A C 1
ATOM 667 O O . MET A 1 82 ? -28.849 -23.612 11.349 1.00 28.13 82 MET A O 1
ATOM 672 N N . HIS A 1 83 ? -27.897 -21.600 11.687 1.00 26.96 83 HIS A N 1
ATOM 673 C CA . HIS A 1 83 ? -27.887 -21.247 10.298 1.00 30.07 83 HIS A CA 1
ATOM 674 C C . HIS A 1 83 ? -26.466 -21.439 9.679 1.00 27.50 83 HIS A C 1
ATOM 675 O O . HIS A 1 83 ? -25.449 -21.326 10.317 1.00 30.84 83 HIS A O 1
ATOM 682 N N . ASP A 1 84 ? -26.461 -21.811 8.432 1.00 27.08 84 ASP A N 1
ATOM 683 C CA . ASP A 1 84 ? -25.288 -21.898 7.605 1.00 30.00 84 ASP A CA 1
ATOM 684 C C . ASP A 1 84 ? -24.218 -20.791 7.726 1.00 28.12 84 ASP A C 1
ATOM 685 O O . ASP A 1 84 ? -24.494 -19.577 7.475 1.00 29.05 84 ASP A O 1
ATOM 690 N N . ALA A 1 85 ? -23.001 -21.208 8.068 1.00 25.78 85 ALA A N 1
ATOM 691 C CA . ALA A 1 85 ? -21.887 -20.267 8.129 1.00 28.06 85 ALA A CA 1
ATOM 692 C C . ALA A 1 85 ? -21.431 -19.728 6.704 1.00 29.81 85 ALA A C 1
ATOM 693 O O . ALA A 1 85 ? -21.223 -18.538 6.553 1.00 27.39 85 ALA A O 1
ATOM 695 N N . ALA A 1 86 ? -21.383 -20.566 5.676 1.00 27.27 86 ALA A N 1
ATOM 696 C CA . ALA A 1 86 ? -20.808 -20.139 4.400 1.00 29.31 86 ALA A CA 1
ATOM 697 C C . ALA A 1 86 ? -21.649 -19.053 3.705 1.00 29.56 86 ALA A C 1
ATOM 698 O O . ALA A 1 86 ? -21.129 -18.122 3.126 1.00 26.30 86 ALA A O 1
ATOM 700 N N . SER A 1 87 ? -22.951 -19.179 3.793 1.00 29.30 87 SER A N 1
ATOM 701 C CA . SER A 1 87 ? -23.830 -18.180 3.233 1.00 31.98 87 SER A CA 1
ATOM 702 C C . SER A 1 87 ? -23.615 -16.795 3.866 1.00 30.51 87 SER A C 1
ATOM 703 O O . SER A 1 87 ? -23.513 -15.809 3.174 1.00 26.55 87 SER A O 1
ATOM 706 N N . LEU A 1 88 ? -23.544 -16.751 5.192 1.00 30.28 88 LEU A N 1
ATOM 707 C CA . LEU A 1 88 ? -23.272 -15.495 5.910 1.00 28.61 88 LEU A CA 1
ATOM 708 C C . LEU A 1 88 ? -21.902 -14.918 5.506 1.00 27.07 88 LEU A C 1
ATOM 709 O O . LEU A 1 88 ? -21.793 -13.788 5.197 1.00 27.91 88 LEU A O 1
ATOM 714 N N . VAL A 1 89 ? -20.886 -15.740 5.428 1.00 27.69 89 VAL A N 1
ATOM 715 C CA . VAL A 1 89 ? -19.589 -15.277 4.984 1.00 29.78 89 VAL A CA 1
ATOM 716 C C . VAL A 1 89 ? -19.652 -14.556 3.631 1.00 31.09 89 VAL A C 1
ATOM 717 O O . VAL A 1 89 ? -19.080 -13.450 3.461 1.00 29.89 89 VAL A O 1
ATOM 721 N N . ALA A 1 90 ? -20.378 -15.168 2.698 1.00 33.27 90 ALA A N 1
ATOM 722 C CA . ALA A 1 90 ? -20.499 -14.633 1.357 1.00 31.96 90 ALA A CA 1
ATOM 723 C C . ALA A 1 90 ? -21.258 -13.327 1.398 1.00 27.89 90 ALA A C 1
ATOM 724 O O . ALA A 1 90 ? -20.860 -12.373 0.744 1.00 23.95 90 ALA A O 1
ATOM 726 N N . ALA A 1 91 ? -22.357 -13.289 2.161 1.00 24.88 91 ALA A N 1
ATOM 727 C CA . ALA A 1 91 ? -23.199 -12.089 2.148 1.00 24.98 91 ALA A CA 1
ATOM 728 C C . ALA A 1 91 ? -22.483 -11.000 2.861 1.00 24.44 91 ALA A C 1
ATOM 729 O O . ALA A 1 91 ? -22.933 -9.888 2.763 1.00 25.96 91 ALA A O 1
ATOM 731 N N . LEU A 1 92 ? -21.363 -11.300 3.541 1.00 23.45 92 LEU A N 1
ATOM 732 C CA . LEU A 1 92 ? -20.570 -10.290 4.227 1.00 23.63 92 LEU A CA 1
ATOM 733 C C . LEU A 1 92 ? -19.400 -9.719 3.372 1.00 24.98 92 LEU A C 1
ATOM 734 O O . LEU A 1 92 ? -18.902 -8.614 3.655 1.00 19.98 92 LEU A O 1
ATOM 739 N N . ILE A 1 93 ? -18.991 -10.464 2.320 1.00 28.52 93 ILE A N 1
ATOM 740 C CA . ILE A 1 93 ? -17.986 -10.000 1.341 1.00 29.08 93 ILE A CA 1
ATOM 741 C C . ILE A 1 93 ? -18.111 -8.478 1.046 1.00 31.41 93 ILE A C 1
ATOM 742 O O . ILE A 1 93 ? -17.111 -7.762 1.205 1.00 31.59 93 ILE A O 1
ATOM 747 N N . PRO A 1 94 ? -19.310 -7.982 0.640 1.00 31.07 94 PRO A N 1
ATOM 748 C CA . PRO A 1 94 ? -19.411 -6.591 0.203 1.00 32.09 94 PRO A CA 1
ATOM 749 C C . PRO A 1 94 ? -19.562 -5.581 1.320 1.00 32.22 94 PRO A C 1
ATOM 750 O O . PRO A 1 94 ? -19.385 -4.411 1.065 1.00 31.97 94 PRO A O 1
ATOM 754 N N . HIS A 1 95 ? -19.924 -6.019 2.527 1.00 29.45 95 HIS A N 1
ATOM 755 C CA . HIS A 1 95 ? -19.932 -5.133 3.712 1.00 26.28 95 HIS A CA 1
ATOM 756 C C . HIS A 1 95 ? -18.576 -4.969 4.383 1.00 25.03 95 HIS A C 1
ATOM 757 O O . HIS A 1 95 ? -18.502 -4.281 5.363 1.00 25.65 95 HIS A O 1
ATOM 764 N N . THR A 1 96 ? -17.530 -5.600 3.860 1.00 24.21 96 THR A N 1
ATOM 765 C CA . THR A 1 96 ? -16.186 -5.512 4.413 1.00 24.13 96 THR A CA 1
ATOM 766 C C . THR A 1 96 ? -15.155 -5.374 3.301 1.00 25.07 96 THR A C 1
ATOM 767 O O . THR A 1 96 ? -15.417 -5.702 2.156 1.00 27.83 96 THR A O 1
ATOM 771 N N . GLU A 1 97 ? -13.961 -4.945 3.641 1.00 26.97 97 GLU A N 1
ATOM 772 C CA . GLU A 1 97 ? -12.918 -4.762 2.635 1.00 27.88 97 GLU A CA 1
ATOM 773 C C . GLU A 1 97 ? -11.676 -5.627 2.922 1.00 26.65 97 GLU A C 1
ATOM 774 O O . GLU A 1 97 ? -11.223 -6.397 2.072 1.00 31.02 97 GLU A O 1
ATOM 780 N N . HIS A 1 98 ? -11.121 -5.484 4.110 1.00 26.85 98 HIS A N 1
ATOM 781 C CA . HIS A 1 98 ? -9.851 -6.099 4.472 1.00 28.89 98 HIS A CA 1
ATOM 782 C C . HIS A 1 98 ? -10.010 -7.286 5.439 1.00 27.03 98 HIS A C 1
ATOM 783 O O . HIS A 1 98 ? -9.064 -8.026 5.657 1.00 25.38 98 HIS A O 1
ATOM 790 N N . LEU A 1 99 ? -11.181 -7.409 6.061 1.00 28.04 99 LEU A N 1
ATOM 791 C CA . LEU A 1 99 ? -11.403 -8.356 7.151 1.00 26.98 99 LEU A CA 1
ATOM 792 C C . LEU A 1 99 ? -11.433 -9.739 6.567 1.00 27.15 99 LEU A C 1
ATOM 793 O O . LEU A 1 99 ? -12.144 -9.987 5.565 1.00 27.94 99 LEU A O 1
ATOM 798 N N . GLY A 1 100 ? -10.637 -10.625 7.149 1.00 25.65 100 GLY A N 1
ATOM 799 C CA . GLY A 1 100 ? -10.746 -12.050 6.846 1.00 27.84 100 GLY A CA 1
ATOM 800 C C . GLY A 1 100 ? -12.114 -12.685 7.178 1.00 26.67 100 GLY A C 1
ATOM 801 O O . GLY A 1 100 ? -12.688 -12.394 8.214 1.00 26.60 100 GLY A O 1
ATOM 802 N N . LEU A 1 101 ? -12.645 -13.545 6.309 1.00 26.11 101 LEU A N 1
ATOM 803 C CA . LEU A 1 101 ? -13.950 -14.154 6.584 1.00 27.31 101 LEU A CA 1
ATOM 804 C C . LEU A 1 101 ? -13.821 -15.680 6.551 1.00 29.75 101 LEU A C 1
ATOM 805 O O . LEU A 1 101 ? -13.627 -16.279 5.499 1.00 29.22 101 LEU A O 1
ATOM 810 N N . THR A 1 102 ? -13.941 -16.293 7.730 1.00 31.44 102 THR A N 1
ATOM 811 C CA . THR A 1 102 ? -13.610 -17.701 7.959 1.00 30.66 102 THR A CA 1
ATOM 812 C C . THR A 1 102 ? -14.850 -18.476 8.384 1.00 33.50 102 THR A C 1
ATOM 813 O O . THR A 1 102 ? -15.744 -17.954 9.127 1.00 34.31 102 THR A O 1
ATOM 817 N N . PHE A 1 103 ? -14.960 -19.698 7.877 1.00 30.35 103 PHE A N 1
ATOM 818 C CA . PHE A 1 103 ? -16.042 -20.556 8.337 1.00 29.38 103 PHE A CA 1
ATOM 819 C C . PHE A 1 103 ? -15.615 -22.028 8.585 1.00 30.95 103 PHE A C 1
ATOM 820 O O . PHE A 1 103 ? -14.663 -22.542 7.941 1.00 24.33 103 PHE A O 1
ATOM 828 N N . SER A 1 104 ? -16.310 -22.667 9.537 1.00 29.02 104 SER A N 1
ATOM 829 C CA . SER A 1 104 ? -16.305 -24.116 9.654 1.00 29.17 104 SER A CA 1
ATOM 830 C C . SER A 1 104 ? -17.222 -24.831 8.654 1.00 30.13 104 SER A C 1
ATOM 831 O O . SER A 1 104 ? -18.376 -24.436 8.405 1.00 33.78 104 SER A O 1
ATOM 834 N N . SER A 1 105 ? -16.706 -25.945 8.146 1.00 30.95 105 SER A N 1
ATOM 835 C CA . SER A 1 105 ? -17.437 -26.879 7.349 1.00 30.21 105 SER A CA 1
ATOM 836 C C . SER A 1 105 ? -16.887 -28.214 7.745 1.00 28.80 105 SER A C 1
ATOM 837 O O . SER A 1 105 ? -15.689 -28.351 7.959 1.00 25.51 105 SER A O 1
ATOM 840 N N . SER A 1 106 ? -17.789 -29.186 7.875 1.00 34.20 106 SER A N 1
ATOM 841 C CA . SER A 1 106 ? -17.473 -30.573 8.226 1.00 37.27 106 SER A CA 1
ATOM 842 C C . SER A 1 106 ? -17.329 -31.486 7.004 1.00 36.10 106 SER A C 1
ATOM 843 O O . SER A 1 106 ? -17.883 -31.233 5.951 1.00 37.16 106 SER A O 1
ATOM 846 N N . VAL A 1 107 ? -16.489 -32.498 7.169 1.00 37.02 107 VAL A N 1
ATOM 847 C CA . VAL A 1 107 ? -16.365 -33.638 6.248 1.00 40.78 107 VAL A CA 1
ATOM 848 C C . VAL A 1 107 ? -17.716 -34.272 5.858 1.00 40.05 107 VAL A C 1
ATOM 849 O O . VAL A 1 107 ? -17.976 -34.566 4.701 1.00 47.14 107 VAL A O 1
ATOM 853 N N . ILE A 1 108 ? -18.560 -34.478 6.843 1.00 38.13 108 ILE A N 1
ATOM 854 C CA . ILE A 1 108 ? -19.849 -35.098 6.653 1.00 38.50 108 ILE A CA 1
ATOM 855 C C . ILE A 1 108 ? -20.852 -34.301 5.802 1.00 36.83 108 ILE A C 1
ATOM 856 O O . ILE A 1 108 ? -21.662 -34.908 5.137 1.00 41.39 108 ILE A O 1
ATOM 861 N N . GLN A 1 109 ? -20.799 -32.967 5.815 1.00 37.37 109 GLN A N 1
ATOM 862 C CA . GLN A 1 109 ? -21.866 -32.110 5.226 1.00 38.02 109 GLN A CA 1
ATOM 863 C C . GLN A 1 109 ? -21.698 -31.707 3.776 1.00 37.47 109 GLN A C 1
ATOM 864 O O . GLN A 1 109 ? -22.637 -31.207 3.150 1.00 40.89 109 GLN A O 1
ATOM 870 N N . ASP A 1 110 ? -20.499 -31.830 3.263 1.00 36.05 110 ASP A N 1
ATOM 871 C CA . ASP A 1 110 ? -20.284 -31.457 1.912 1.00 38.82 110 ASP A CA 1
ATOM 872 C C . ASP A 1 110 ? -19.189 -32.351 1.354 1.00 38.08 110 ASP A C 1
ATOM 873 O O . ASP A 1 110 ? -18.071 -32.385 1.886 1.00 37.25 110 ASP A O 1
ATOM 878 N N . HIS A 1 111 ? -19.525 -33.100 0.309 1.00 33.70 111 HIS A N 1
ATOM 879 C CA . HIS A 1 111 ? -18.521 -33.813 -0.483 1.00 35.55 111 HIS A CA 1
ATOM 880 C C . HIS A 1 111 ? -17.336 -32.868 -0.909 1.00 35.41 111 HIS A C 1
ATOM 881 O O . HIS A 1 111 ? -17.582 -31.704 -1.291 1.00 34.60 111 HIS A O 1
ATOM 888 N N . PRO A 1 112 ? -16.064 -33.351 -0.847 1.00 32.29 112 PRO A N 1
ATOM 889 C CA . PRO A 1 112 ? -14.941 -32.409 -1.013 1.00 29.72 112 PRO A CA 1
ATOM 890 C C . PRO A 1 112 ? -14.814 -31.733 -2.376 1.00 30.99 112 PRO A C 1
ATOM 891 O O . PRO A 1 112 ? -14.103 -30.709 -2.479 1.00 30.35 112 PRO A O 1
ATOM 895 N N . PHE A 1 113 ? -15.435 -32.308 -3.411 1.00 28.58 113 PHE A N 1
ATOM 896 C CA . PHE A 1 113 ? -15.499 -31.679 -4.737 1.00 26.96 113 PHE A CA 1
ATOM 897 C C . PHE A 1 113 ? -16.429 -30.527 -4.706 1.00 28.04 113 PHE A C 1
ATOM 898 O O . PHE A 1 113 ? -16.073 -29.483 -5.260 1.00 27.28 113 PHE A O 1
ATOM 906 N N . SER A 1 114 ? -17.616 -30.714 -4.114 1.00 29.24 114 SER A N 1
ATOM 907 C CA . SER A 1 114 ? -18.545 -29.587 -3.904 1.00 32.37 114 SER A CA 1
ATOM 908 C C . SER A 1 114 ? -17.914 -28.504 -3.111 1.00 29.15 114 SER A C 1
ATOM 909 O O . SER A 1 114 ? -17.943 -27.384 -3.472 1.00 28.19 114 SER A O 1
ATOM 912 N N . PHE A 1 115 ? -17.338 -28.873 -1.994 1.00 30.88 115 PHE A N 1
ATOM 913 C CA . PHE A 1 115 ? -16.778 -27.901 -1.081 1.00 28.50 115 PHE A CA 1
ATOM 914 C C . PHE A 1 115 ? -15.638 -27.179 -1.725 1.00 28.72 115 PHE A C 1
ATOM 915 O O . PHE A 1 115 ? -15.525 -25.971 -1.581 1.00 32.15 115 PHE A O 1
ATOM 923 N N . ALA A 1 116 ? -14.787 -27.922 -2.440 1.00 28.66 116 ALA A N 1
ATOM 924 C CA . ALA A 1 116 ? -13.666 -27.307 -3.119 1.00 28.04 116 ALA A CA 1
ATOM 925 C C . ALA A 1 116 ? -14.193 -26.228 -4.056 1.00 27.37 116 ALA A C 1
ATOM 926 O O . ALA A 1 116 ? -13.626 -25.146 -4.106 1.00 29.45 116 ALA A O 1
ATOM 928 N N . LYS A 1 117 ? -15.293 -26.488 -4.749 1.00 26.83 117 LYS A N 1
ATOM 929 C CA . LYS A 1 117 ? -15.830 -25.508 -5.710 1.00 28.05 117 LYS A CA 1
ATOM 930 C C . LYS A 1 117 ? -16.353 -24.247 -4.995 1.00 29.22 117 LYS A C 1
ATOM 931 O O . LYS A 1 117 ? -15.981 -23.118 -5.370 1.00 30.38 117 LYS A O 1
ATOM 937 N N . ARG A 1 118 ? -17.165 -24.441 -3.952 1.00 28.83 118 ARG A N 1
ATOM 938 C CA . ARG A 1 118 ? -17.624 -23.349 -3.158 1.00 30.61 118 ARG A CA 1
ATOM 939 C C . ARG A 1 118 ? -16.454 -22.497 -2.617 1.00 29.05 118 ARG A C 1
ATOM 940 O O . ARG A 1 118 ? -16.386 -21.302 -2.880 1.00 27.38 118 ARG A O 1
ATOM 948 N N . ALA A 1 119 ? -15.522 -23.114 -1.914 1.00 28.63 119 ALA A N 1
ATOM 949 C CA . ALA A 1 119 ? -14.418 -22.377 -1.294 1.00 28.35 119 ALA A CA 1
ATOM 950 C C . ALA A 1 119 ? -13.639 -21.601 -2.299 1.00 26.80 119 ALA A C 1
ATOM 951 O O . ALA A 1 119 ? -13.335 -20.452 -2.062 1.00 29.63 119 ALA A O 1
ATOM 953 N N . SER A 1 120 ? -13.321 -22.220 -3.426 1.00 25.93 120 SER A N 1
ATOM 954 C CA . SER A 1 120 ? -12.640 -21.528 -4.510 1.00 26.83 120 SER A CA 1
ATOM 955 C C . SER A 1 120 ? -13.401 -20.276 -4.922 1.00 27.06 120 SER A C 1
ATOM 956 O O . SER A 1 120 ? -12.812 -19.170 -5.088 1.00 25.79 120 SER A O 1
ATOM 959 N N . THR A 1 121 ? -14.706 -20.455 -5.095 1.00 25.10 121 THR A N 1
ATOM 960 C CA . THR A 1 121 ? -15.551 -19.350 -5.538 1.00 27.38 121 THR A CA 1
ATOM 961 C C . THR A 1 121 ? -15.560 -18.191 -4.512 1.00 27.57 121 THR A C 1
ATOM 962 O O . THR A 1 121 ? -15.379 -17.042 -4.887 1.00 29.56 121 THR A O 1
ATOM 966 N N . LEU A 1 122 ? -15.738 -18.491 -3.235 1.00 27.18 122 LEU A N 1
ATOM 967 C CA . LEU A 1 122 ? -15.686 -17.458 -2.193 1.00 27.30 122 LEU A CA 1
ATOM 968 C C . LEU A 1 122 ? -14.295 -16.804 -2.072 1.00 26.90 122 LEU A C 1
ATOM 969 O O . LEU A 1 122 ? -14.196 -15.609 -1.770 1.00 24.11 122 LEU A O 1
ATOM 974 N N . ASP A 1 123 ? -13.223 -17.566 -2.337 1.00 28.45 123 ASP A N 1
ATOM 975 C CA . ASP A 1 123 ? -11.867 -16.975 -2.400 1.00 26.98 123 ASP A CA 1
ATOM 976 C C . ASP A 1 123 ? -11.807 -15.960 -3.559 1.00 27.12 123 ASP A C 1
ATOM 977 O O . ASP A 1 123 ? -11.374 -14.827 -3.348 1.00 28.21 123 ASP A O 1
ATOM 982 N N . HIS A 1 124 ? -12.292 -16.320 -4.752 1.00 25.87 124 HIS A N 1
ATOM 983 C CA . HIS A 1 124 ? -12.374 -15.335 -5.854 1.00 25.63 124 HIS A CA 1
ATOM 984 C C . HIS A 1 124 ? -13.229 -14.105 -5.479 1.00 25.62 124 HIS A C 1
ATOM 985 O O . HIS A 1 124 ? -12.757 -12.977 -5.618 1.00 24.39 124 HIS A O 1
ATOM 992 N N . LEU A 1 125 ? -14.473 -14.333 -5.038 1.00 24.88 125 LEU A N 1
ATOM 993 C CA . LEU A 1 125 ? -15.416 -13.255 -4.781 1.00 27.14 125 LEU A CA 1
ATOM 994 C C . LEU A 1 125 ? -14.927 -12.346 -3.715 1.00 28.74 125 LEU A C 1
ATOM 995 O O . LEU A 1 125 ? -15.181 -11.156 -3.804 1.00 32.25 125 LEU A O 1
ATOM 1000 N N . SER A 1 126 ? -14.206 -12.886 -2.730 1.00 28.38 126 SER A N 1
ATOM 1001 C CA . SER A 1 126 ? -13.716 -12.073 -1.603 1.00 25.89 126 SER A CA 1
ATOM 1002 C C . SER A 1 126 ? -12.399 -11.329 -1.846 1.00 26.42 126 SER A C 1
ATOM 1003 O O . SER A 1 126 ? -11.933 -10.571 -0.972 1.00 24.63 126 SER A O 1
ATOM 1006 N N . GLY A 1 127 ? -11.697 -11.666 -2.895 1.00 25.96 127 GLY A N 1
ATOM 1007 C CA . GLY A 1 127 ? -10.397 -11.105 -3.114 1.00 25.84 127 GLY A CA 1
ATOM 1008 C C . GLY A 1 127 ? -9.312 -11.800 -2.316 1.00 26.04 127 GLY A C 1
ATOM 1009 O O . GLY A 1 127 ? -8.339 -11.199 -1.978 1.00 25.97 127 GLY A O 1
ATOM 1010 N N . GLY A 1 128 ? -9.493 -13.075 -2.027 1.00 25.53 128 GLY A N 1
ATOM 1011 C CA . GLY A 1 128 ? -8.564 -13.881 -1.275 1.00 24.18 128 GLY A CA 1
ATOM 1012 C C . GLY A 1 128 ? -8.605 -13.690 0.217 1.00 25.71 128 GLY A C 1
ATOM 1013 O O . GLY A 1 128 ? -7.609 -13.726 0.862 1.00 25.62 128 GLY A O 1
ATOM 1014 N N . ARG A 1 129 ? -9.785 -13.520 0.761 1.00 23.66 129 ARG A N 1
ATOM 1015 C CA . ARG A 1 129 ? -9.938 -13.301 2.166 1.00 23.39 129 ARG A CA 1
ATOM 1016 C C . ARG A 1 129 ? -10.582 -14.434 2.924 1.00 24.25 129 ARG A C 1
ATOM 1017 O O . ARG A 1 129 ? -10.841 -14.263 4.067 1.00 21.66 129 ARG A O 1
ATOM 1025 N N . VAL A 1 130 ? -10.828 -15.569 2.295 1.00 23.25 130 VAL A N 1
ATOM 1026 C CA . VAL A 1 130 ? -11.523 -16.680 2.942 1.00 24.98 130 VAL A CA 1
ATOM 1027 C C . VAL A 1 130 ? -10.630 -17.539 3.794 1.00 26.92 130 VAL A C 1
ATOM 1028 O O . VAL A 1 130 ? -9.524 -17.879 3.426 1.00 27.17 130 VAL A O 1
ATOM 1032 N N . GLY A 1 131 ? -11.161 -17.933 4.938 1.00 27.99 131 GLY A N 1
ATOM 1033 C CA . GLY A 1 131 ? -10.531 -18.996 5.735 1.00 29.98 131 GLY A CA 1
ATOM 1034 C C . GLY A 1 131 ? -11.425 -20.190 5.907 1.00 25.11 131 GLY A C 1
ATOM 1035 O O . GLY A 1 131 ? -12.619 -20.091 5.766 1.00 28.52 131 GLY A O 1
ATOM 1036 N N . TRP A 1 132 ? -10.845 -21.319 6.211 1.00 25.82 132 TRP A N 1
ATOM 1037 C CA . TRP A 1 132 ? -11.630 -22.541 6.410 1.00 27.96 132 TRP A CA 1
ATOM 1038 C C . TRP A 1 132 ? -11.130 -23.278 7.639 1.00 27.32 132 TRP A C 1
ATOM 1039 O O . TRP A 1 132 ? -9.946 -23.582 7.727 1.00 30.23 132 TRP A O 1
ATOM 1050 N N . ASN A 1 133 ? -12.051 -23.532 8.563 1.00 26.84 133 ASN A N 1
ATOM 1051 C CA . ASN A 1 133 ? -11.845 -24.348 9.735 1.00 25.50 133 ASN A CA 1
ATOM 1052 C C . ASN A 1 133 ? -12.394 -25.729 9.482 1.00 27.53 133 ASN A C 1
ATOM 1053 O O . ASN A 1 133 ? -13.581 -25.890 9.224 1.00 31.12 133 ASN A O 1
ATOM 1058 N N . ILE A 1 134 ? -11.547 -26.730 9.620 1.00 28.26 134 ILE A N 1
ATOM 1059 C CA . ILE A 1 134 ? -11.855 -28.075 9.170 1.00 31.72 134 ILE A CA 1
ATOM 1060 C C . ILE A 1 134 ? -12.442 -28.865 10.335 1.00 32.51 134 ILE A C 1
ATOM 1061 O O . ILE A 1 134 ? -11.795 -29.047 11.383 1.00 33.49 134 ILE A O 1
ATOM 1066 N N . VAL A 1 135 ? -13.657 -29.360 10.168 1.00 31.88 135 VAL A N 1
ATOM 1067 C CA . VAL A 1 135 ? -14.286 -30.147 11.192 1.00 29.08 135 VAL A CA 1
ATOM 1068 C C . VAL A 1 135 ? -14.393 -31.583 10.631 1.00 30.14 135 VAL A C 1
ATOM 1069 O O . VAL A 1 135 ? -14.857 -31.820 9.488 1.00 26.69 135 VAL A O 1
ATOM 1073 N N . THR A 1 136 ? -13.842 -32.509 11.415 1.00 28.31 136 THR A N 1
ATOM 1074 C CA . THR A 1 136 ? -13.878 -33.956 11.168 1.00 28.36 136 THR A CA 1
ATOM 1075 C C . THR A 1 136 ? -14.927 -34.668 12.027 1.00 32.22 136 THR A C 1
ATOM 1076 O O . THR A 1 136 ? -15.477 -35.741 11.649 1.00 33.82 136 THR A O 1
ATOM 1080 N N . GLY A 1 137 ? -15.228 -34.033 13.167 1.00 36.91 137 GLY A N 1
ATOM 1081 C CA . GLY A 1 137 ? -16.144 -34.552 14.159 1.00 38.35 137 GLY A CA 1
ATOM 1082 C C . GLY A 1 137 ? -17.585 -34.358 13.805 1.00 39.69 137 GLY A C 1
ATOM 1083 O O . GLY A 1 137 ? -17.961 -34.377 12.633 1.00 41.53 137 GLY A O 1
ATOM 1084 N N . GLY A 1 138 ? -18.396 -34.178 14.845 1.00 45.56 138 GLY A N 1
ATOM 1085 C CA . GLY A 1 138 ? -19.847 -34.243 14.726 1.00 49.59 138 GLY A CA 1
ATOM 1086 C C . GLY A 1 138 ? -20.500 -34.876 15.933 1.00 50.91 138 GLY A C 1
ATOM 1087 O O . GLY A 1 138 ? -19.843 -35.339 16.859 1.00 48.09 138 GLY A O 1
ATOM 1088 N N . THR A 1 139 ? -21.822 -34.861 15.920 1.00 56.81 139 THR A N 1
ATOM 1089 C CA . THR A 1 139 ? -22.616 -35.270 17.058 1.00 55.28 139 THR A CA 1
ATOM 1090 C C . THR A 1 139 ? -23.549 -36.349 16.536 1.00 56.18 139 THR A C 1
ATOM 1091 O O . THR A 1 139 ? -23.637 -36.549 15.317 1.00 56.76 139 THR A O 1
ATOM 1095 N N . ILE A 1 140 ? -24.188 -37.102 17.427 1.00 54.29 140 ILE A N 1
ATOM 1096 C CA . ILE A 1 140 ? -24.925 -38.305 16.981 1.00 54.25 140 ILE A CA 1
ATOM 1097 C C . ILE A 1 140 ? -25.966 -37.843 15.951 1.00 45.25 140 ILE A C 1
ATOM 1098 O O . ILE A 1 140 ? -26.038 -38.355 14.823 1.00 45.20 140 ILE A O 1
ATOM 1103 N N . ASN A 1 141 ? -26.717 -36.824 16.335 1.00 38.26 141 ASN A N 1
ATOM 1104 C CA . ASN A 1 141 ? -27.763 -36.270 15.486 1.00 36.89 141 ASN A CA 1
ATOM 1105 C C . ASN A 1 141 ? -27.275 -35.865 14.079 1.00 33.11 141 ASN A C 1
ATOM 1106 O O . ASN A 1 141 ? -27.995 -36.103 13.103 1.00 28.09 141 ASN A O 1
ATOM 1111 N N . ALA A 1 142 ? -26.055 -35.313 14.002 1.00 30.54 142 ALA A N 1
ATOM 1112 C CA . ALA A 1 142 ? -25.485 -34.834 12.723 1.00 32.58 142 ALA A CA 1
ATOM 1113 C C . ALA A 1 142 ? -25.226 -36.052 11.844 1.00 35.23 142 ALA A C 1
ATOM 1114 O O . ALA A 1 142 ? -25.519 -36.028 10.630 1.00 35.90 142 ALA A O 1
ATOM 1116 N N . SER A 1 143 ? -24.717 -37.128 12.452 1.00 35.09 143 SER A N 1
ATOM 1117 C CA . SER A 1 143 ? -24.570 -38.380 11.704 1.00 37.54 143 SER A CA 1
ATOM 1118 C C . SER A 1 143 ? -25.926 -38.838 11.137 1.00 37.38 143 SER A C 1
ATOM 1119 O O . SER A 1 143 ? -26.055 -39.177 9.936 1.00 34.61 143 SER A O 1
ATOM 1122 N N . GLN A 1 144 ? -26.945 -38.809 11.996 1.00 40.14 144 GLN A N 1
ATOM 1123 C CA . GLN A 1 144 ? -28.267 -39.276 11.580 1.00 44.00 144 GLN A CA 1
ATOM 1124 C C . GLN A 1 144 ? -28.957 -38.410 10.557 1.00 38.17 144 GLN A C 1
ATOM 1125 O O . GLN A 1 144 ? -29.847 -38.886 9.911 1.00 41.77 144 GLN A O 1
ATOM 1131 N N . ASN A 1 145 ? -28.526 -37.162 10.385 1.00 39.40 145 ASN A N 1
ATOM 1132 C CA . ASN A 1 145 ? -29.116 -36.251 9.352 1.00 38.76 145 ASN A CA 1
ATOM 1133 C C . ASN A 1 145 ? -28.608 -36.565 7.929 1.00 35.23 145 ASN A C 1
ATOM 1134 O O . ASN A 1 145 ? -29.259 -36.246 6.958 1.00 28.64 145 ASN A O 1
ATOM 1139 N N . PHE A 1 146 ? -27.433 -37.195 7.849 1.00 38.76 146 PHE A N 1
ATOM 1140 C CA . PHE A 1 146 ? -26.821 -37.673 6.596 1.00 39.38 146 PHE A CA 1
ATOM 1141 C C . PHE A 1 146 ? -26.906 -39.223 6.499 1.00 43.03 146 PHE A C 1
ATOM 1142 O O . PHE A 1 146 ? -26.088 -39.827 5.822 1.00 47.49 146 PHE A O 1
ATOM 1150 N N . GLY A 1 147 ? -27.894 -39.843 7.171 1.00 50.80 147 GLY A N 1
ATOM 1151 C CA . GLY A 1 147 ? -28.147 -41.303 7.124 1.00 57.27 147 GLY A CA 1
ATOM 1152 C C . GLY A 1 147 ? -27.012 -42.226 7.578 1.00 59.57 147 GLY A C 1
ATOM 1153 O O . GLY A 1 147 ? -26.369 -42.889 6.769 1.00 64.35 147 GLY A O 1
ATOM 1154 N N . TYR A 1 148 ? -26.754 -42.240 8.872 1.00 59.31 148 TYR A N 1
ATOM 1155 C CA . TYR A 1 148 ? -25.671 -43.023 9.454 1.00 60.65 148 TYR A CA 1
ATOM 1156 C C . TYR A 1 148 ? -26.139 -43.432 10.825 1.00 60.91 148 TYR A C 1
ATOM 1157 O O . TYR A 1 148 ? -26.443 -42.563 11.645 1.00 63.63 148 TYR A O 1
ATOM 1166 N N . ASP A 1 149 ? -26.243 -44.740 11.045 1.00 62.36 149 ASP A N 1
ATOM 1167 C CA . ASP A 1 149 ? -26.507 -45.334 12.360 1.00 65.15 149 ASP A CA 1
ATOM 1168 C C . ASP A 1 149 ? -25.952 -44.525 13.532 1.00 59.91 149 ASP A C 1
ATOM 1169 O O . ASP A 1 149 ? -26.687 -44.076 14.411 1.00 53.08 149 ASP A O 1
ATOM 1174 N N . SER A 1 150 ? -24.637 -44.342 13.494 1.00 62.25 150 SER A N 1
ATOM 1175 C CA . SER A 1 150 ? -23.836 -43.992 14.656 1.00 63.70 150 SER A CA 1
ATOM 1176 C C . SER A 1 150 ? -22.534 -43.312 14.241 1.00 61.80 150 SER A C 1
ATOM 1177 O O . SER A 1 150 ? -22.192 -43.241 13.044 1.00 57.90 150 SER A O 1
ATOM 1180 N N . LEU A 1 151 ? -21.794 -42.836 15.239 1.00 59.81 151 LEU A N 1
ATOM 1181 C CA . LEU A 1 151 ? -20.592 -42.058 14.983 1.00 59.74 151 LEU A CA 1
ATOM 1182 C C . LEU A 1 151 ? -19.559 -42.861 14.222 1.00 63.47 151 LEU A C 1
ATOM 1183 O O . LEU A 1 151 ? -19.432 -44.062 14.414 1.00 70.35 151 LEU A O 1
ATOM 1188 N N . VAL A 1 152 ? -18.876 -42.192 13.303 1.00 70.97 152 VAL A N 1
ATOM 1189 C CA . VAL A 1 152 ? -17.652 -42.711 12.687 1.00 73.65 152 VAL A CA 1
ATOM 1190 C C . VAL A 1 152 ? -16.559 -42.623 13.789 1.00 71.20 152 VAL A C 1
ATOM 1191 O O . VAL A 1 152 ? -16.357 -41.550 14.374 1.00 67.18 152 VAL A O 1
ATOM 1195 N N . PRO A 1 153 ? -15.899 -43.758 14.117 1.00 68.49 153 PRO A N 1
ATOM 1196 C CA . PRO A 1 153 ? -14.995 -43.839 15.288 1.00 66.81 153 PRO A CA 1
ATOM 1197 C C . PRO A 1 153 ? -13.680 -43.042 15.163 1.00 63.95 153 PRO A C 1
ATOM 1198 O O . PRO A 1 153 ? -13.266 -42.735 14.034 1.00 60.40 153 PRO A O 1
ATOM 1202 N N . HIS A 1 154 ? -13.037 -42.765 16.313 1.00 62.33 154 HIS A N 1
ATOM 1203 C CA . HIS A 1 154 ? -11.956 -41.768 16.438 1.00 67.62 154 HIS A CA 1
ATOM 1204 C C . HIS A 1 154 ? -10.827 -41.962 15.459 1.00 70.01 154 HIS A C 1
ATOM 1205 O O . HIS A 1 154 ? -10.443 -40.999 14.804 1.00 78.13 154 HIS A O 1
ATOM 1212 N N . ASP A 1 155 ? -10.313 -43.195 15.358 1.00 79.36 155 ASP A N 1
ATOM 1213 C CA . ASP A 1 155 ? -9.283 -43.575 14.355 1.00 84.87 155 ASP A CA 1
ATOM 1214 C C . ASP A 1 155 ? -9.681 -43.083 12.947 1.00 90.37 155 ASP A C 1
ATOM 1215 O O . ASP A 1 155 ? -9.065 -42.135 12.389 1.00 84.85 155 ASP A O 1
ATOM 1220 N N . GLU A 1 156 ? -10.750 -43.690 12.425 1.00 85.24 156 GLU A N 1
ATOM 1221 C CA . GLU A 1 156 ? -11.263 -43.403 11.082 1.00 82.43 156 GLU A CA 1
ATOM 1222 C C . GLU A 1 156 ? -11.559 -41.902 10.856 1.00 69.83 156 GLU A C 1
ATOM 1223 O O . GLU A 1 156 ? -11.311 -41.396 9.768 1.00 63.44 156 GLU A O 1
ATOM 1229 N N . ARG A 1 157 ? -12.068 -41.217 11.884 1.00 57.06 157 ARG A N 1
ATOM 1230 C CA . ARG A 1 157 ? -12.377 -39.771 11.835 1.00 55.32 157 ARG A CA 1
ATOM 1231 C C . ARG A 1 157 ? -11.230 -39.002 11.184 1.00 47.11 157 ARG A C 1
ATOM 1232 O O . ARG A 1 157 ? -11.399 -38.305 10.169 1.00 40.40 157 ARG A O 1
ATOM 1240 N N . TYR A 1 158 ? -10.044 -39.147 11.760 1.00 44.31 158 TYR A N 1
ATOM 1241 C CA . TYR A 1 158 ? -8.929 -38.393 11.255 1.00 41.36 158 TYR A CA 1
ATOM 1242 C C . TYR A 1 158 ? -8.412 -38.953 9.966 1.00 40.49 158 TYR A C 1
ATOM 1243 O O . TYR A 1 158 ? -7.903 -38.207 9.160 1.00 51.47 158 TYR A O 1
ATOM 1252 N N . ALA A 1 159 ? -8.603 -40.242 9.707 1.00 40.54 159 ALA A N 1
ATOM 1253 C CA . ALA A 1 159 ? -8.107 -40.805 8.451 1.00 39.54 159 ALA A CA 1
ATOM 1254 C C . ALA A 1 159 ? -8.969 -40.298 7.342 1.00 36.54 159 ALA A C 1
ATOM 1255 O O . ALA A 1 159 ? -8.448 -40.061 6.267 1.00 38.62 159 ALA A O 1
ATOM 1257 N N . ILE A 1 160 ? -10.276 -40.182 7.590 1.00 33.25 160 ILE A N 1
ATOM 1258 C CA . ILE A 1 160 ? -11.223 -39.634 6.612 1.00 38.80 160 ILE A CA 1
ATOM 1259 C C . ILE A 1 160 ? -10.842 -38.169 6.369 1.00 40.21 160 ILE A C 1
ATOM 1260 O O . ILE A 1 160 ? -10.739 -37.714 5.214 1.00 37.11 160 ILE A O 1
ATOM 1265 N N . GLY A 1 161 ? -10.603 -37.469 7.478 1.00 37.59 161 GLY A N 1
ATOM 1266 C CA . GLY A 1 161 ? -10.023 -36.140 7.459 1.00 37.99 161 GLY A CA 1
ATOM 1267 C C . GLY A 1 161 ? -8.901 -35.961 6.466 1.00 35.07 161 GLY A C 1
ATOM 1268 O O . GLY A 1 161 ? -8.961 -35.045 5.624 1.00 35.52 161 GLY A O 1
ATOM 1269 N N . GLU A 1 162 ? -7.921 -36.854 6.536 1.00 30.04 162 GLU A N 1
ATOM 1270 C CA . GLU A 1 162 ? -6.801 -36.815 5.635 1.00 32.29 162 GLU A CA 1
ATOM 1271 C C . GLU A 1 162 ? -7.195 -36.983 4.178 1.00 34.31 162 GLU A C 1
ATOM 1272 O O . GLU A 1 162 ? -6.672 -36.252 3.293 1.00 31.07 162 GLU A O 1
ATOM 1278 N N . GLU A 1 163 ? -8.082 -37.941 3.889 1.00 35.46 163 GLU A N 1
ATOM 1279 C CA . GLU A 1 163 ? -8.384 -38.197 2.465 1.00 38.98 163 GLU A CA 1
ATOM 1280 C C . GLU A 1 163 ? -9.036 -36.945 1.898 1.00 36.66 163 GLU A C 1
ATOM 1281 O O . GLU A 1 163 ? -8.667 -36.499 0.817 1.00 41.76 163 GLU A O 1
ATOM 1287 N N . TYR A 1 164 ? -9.980 -36.390 2.643 1.00 33.65 164 TYR A N 1
ATOM 1288 C CA . TYR A 1 164 ? -10.660 -35.132 2.267 1.00 34.13 164 TYR A CA 1
ATOM 1289 C C . TYR A 1 164 ? -9.662 -34.014 1.879 1.00 32.91 164 TYR A C 1
ATOM 1290 O O . TYR A 1 164 ? -9.782 -33.372 0.811 1.00 29.39 164 TYR A O 1
ATOM 1299 N N . MET A 1 165 ? -8.639 -33.837 2.709 1.00 32.20 165 MET A N 1
ATOM 1300 C CA . MET A 1 165 ? -7.640 -32.809 2.445 1.00 32.19 165 MET A CA 1
ATOM 1301 C C . MET A 1 165 ? -6.837 -33.153 1.201 1.00 36.56 165 MET A C 1
ATOM 1302 O O . MET A 1 165 ? -6.541 -32.272 0.371 1.00 38.91 165 MET A O 1
ATOM 1307 N N . GLU A 1 166 ? -6.505 -34.434 1.051 1.00 36.68 166 GLU A N 1
ATOM 1308 C CA . GLU A 1 166 ? -5.841 -34.907 -0.145 1.00 40.43 166 GLU A CA 1
ATOM 1309 C C . GLU A 1 166 ? -6.692 -34.580 -1.401 1.00 38.87 166 GLU A C 1
ATOM 1310 O O . GLU A 1 166 ? -6.161 -34.014 -2.379 1.00 40.91 166 GLU A O 1
ATOM 1316 N N . VAL A 1 167 ? -8.000 -34.847 -1.360 1.00 32.32 167 VAL A N 1
ATOM 1317 C CA . VAL A 1 167 ? -8.875 -34.514 -2.486 1.00 30.84 167 VAL A CA 1
ATOM 1318 C C . VAL A 1 167 ? -8.944 -33.011 -2.804 1.00 33.93 167 VAL A C 1
ATOM 1319 O O . VAL A 1 167 ? -8.837 -32.644 -3.978 1.00 34.71 167 VAL A O 1
ATOM 1323 N N . VAL A 1 168 ? -9.101 -32.137 -1.789 1.00 30.84 168 VAL A N 1
ATOM 1324 C CA . VAL A 1 168 ? -9.238 -30.684 -2.041 1.00 27.05 168 VAL A CA 1
ATOM 1325 C C . VAL A 1 168 ? -7.910 -30.001 -2.477 1.00 27.42 168 VAL A C 1
ATOM 1326 O O . VAL A 1 168 ? -7.905 -29.078 -3.317 1.00 26.63 168 VAL A O 1
ATOM 1330 N N . TYR A 1 169 ? -6.788 -30.476 -1.944 1.00 27.04 169 TYR A N 1
ATOM 1331 C CA . TYR A 1 169 ? -5.476 -30.039 -2.420 1.00 25.73 169 TYR A CA 1
ATOM 1332 C C . TYR A 1 169 ? -5.176 -30.490 -3.908 1.00 25.24 169 TYR A C 1
ATOM 1333 O O . TYR A 1 169 ? -4.597 -29.755 -4.706 1.00 24.43 169 TYR A O 1
ATOM 1342 N N . LYS A 1 170 ? -5.569 -31.696 -4.267 1.00 22.67 170 LYS A N 1
ATOM 1343 C CA . LYS A 1 170 ? -5.408 -32.123 -5.602 1.00 23.44 170 LYS A CA 1
ATOM 1344 C C . LYS A 1 170 ? -6.170 -31.163 -6.514 1.00 26.80 170 LYS A C 1
ATOM 1345 O O . LYS A 1 170 ? -5.701 -30.797 -7.609 1.00 27.60 170 LYS A O 1
ATOM 1351 N N . LEU A 1 171 ? -7.374 -30.795 -6.076 1.00 29.13 171 LEU A N 1
ATOM 1352 C CA . LEU A 1 171 ? -8.245 -29.933 -6.852 1.00 30.42 171 LEU A CA 1
ATOM 1353 C C . LEU A 1 171 ? -7.721 -28.485 -6.904 1.00 30.88 171 LEU A C 1
ATOM 1354 O O . LEU A 1 171 ? -7.563 -27.893 -7.985 1.00 30.02 171 LEU A O 1
ATOM 1359 N N . TRP A 1 172 ? -7.461 -27.929 -5.722 1.00 28.48 172 TRP A N 1
ATOM 1360 C CA . TRP A 1 172 ? -7.051 -26.521 -5.613 1.00 26.41 172 TRP A CA 1
ATOM 1361 C C . TRP A 1 172 ? -5.637 -26.288 -6.115 1.00 26.41 172 TRP A C 1
ATOM 1362 O O . TRP A 1 172 ? -5.343 -25.194 -6.567 1.00 24.60 172 TRP A O 1
ATOM 1373 N N . GLU A 1 173 ? -4.737 -27.274 -5.951 1.00 26.51 173 GLU A N 1
ATOM 1374 C CA . GLU A 1 173 ? -3.321 -27.083 -6.297 1.00 27.40 173 GLU A CA 1
ATOM 1375 C C . GLU A 1 173 ? -2.821 -27.884 -7.499 1.00 29.34 173 GLU A C 1
ATOM 1376 O O . GLU A 1 173 ? -1.898 -27.448 -8.178 1.00 35.13 173 GLU A O 1
ATOM 1382 N N . GLY A 1 174 ? -3.418 -29.019 -7.802 1.00 29.22 174 GLY A N 1
ATOM 1383 C CA . GLY A 1 174 ? -2.893 -29.859 -8.854 1.00 31.69 174 GLY A CA 1
ATOM 1384 C C . GLY A 1 174 ? -3.557 -29.786 -10.182 1.00 34.84 174 GLY A C 1
ATOM 1385 O O . GLY A 1 174 ? -2.891 -29.966 -11.228 1.00 43.79 174 GLY A O 1
ATOM 1386 N N . SER A 1 175 ? -4.853 -29.513 -10.153 1.00 35.35 175 SER A N 1
ATOM 1387 C CA . SER A 1 175 ? -5.694 -29.714 -11.326 1.00 34.49 175 SER A CA 1
ATOM 1388 C C . SER A 1 175 ? -5.452 -28.659 -12.389 1.00 33.88 175 SER A C 1
ATOM 1389 O O . SER A 1 175 ? -5.447 -29.017 -13.576 1.00 34.64 175 SER A O 1
ATOM 1392 N N . TRP A 1 176 ? -5.263 -27.394 -11.978 1.00 30.22 176 TRP A N 1
ATOM 1393 C CA . TRP A 1 176 ? -4.832 -26.319 -12.898 1.00 29.94 176 TRP A CA 1
ATOM 1394 C C . TRP A 1 176 ? -3.415 -25.869 -12.627 1.00 31.88 176 TRP A C 1
ATOM 1395 O O . TRP A 1 176 ? -3.102 -25.405 -11.516 1.00 30.62 176 TRP A O 1
ATOM 1406 N N . ASP A 1 177 ? -2.552 -25.976 -13.639 1.00 37.65 177 ASP A N 1
ATOM 1407 C CA . ASP A 1 177 ? -1.147 -25.561 -13.487 1.00 40.54 177 ASP A CA 1
ATOM 1408 C C . ASP A 1 177 ? -1.013 -24.078 -13.701 1.00 38.87 177 ASP A C 1
ATOM 1409 O O . ASP A 1 177 ? -1.925 -23.415 -14.199 1.00 37.69 177 ASP A O 1
ATOM 1414 N N . GLU A 1 178 ? 0.140 -23.558 -13.315 1.00 46.18 178 GLU A N 1
ATOM 1415 C CA . GLU A 1 178 ? 0.476 -22.153 -13.532 1.00 51.58 178 GLU A CA 1
ATOM 1416 C C . GLU A 1 178 ? 0.429 -21.851 -15.037 1.00 47.49 178 GLU A C 1
ATOM 1417 O O . GLU A 1 178 ? 0.847 -22.676 -15.853 1.00 45.56 178 GLU A O 1
ATOM 1423 N N . GLY A 1 179 ? -0.125 -20.694 -15.396 1.00 44.75 179 GLY A N 1
ATOM 1424 C CA . GLY A 1 179 ? -0.301 -20.306 -16.801 1.00 40.69 179 GLY A CA 1
ATOM 1425 C C . GLY A 1 179 ? -1.541 -20.838 -17.534 1.00 40.66 179 GLY A C 1
ATOM 1426 O O . GLY A 1 179 ? -1.655 -20.687 -18.758 1.00 38.75 179 GLY A O 1
ATOM 1427 N N . ALA A 1 180 ? -2.478 -21.447 -16.807 1.00 37.72 180 ALA A N 1
ATOM 1428 C CA . ALA A 1 180 ? -3.644 -22.075 -17.438 1.00 33.77 180 ALA A CA 1
ATOM 1429 C C . ALA A 1 180 ? -4.642 -21.070 -17.980 1.00 31.48 180 ALA A C 1
ATOM 1430 O O . ALA A 1 180 ? -5.308 -21.344 -18.982 1.00 32.58 180 ALA A O 1
ATOM 1432 N N . LEU A 1 181 ? -4.765 -19.923 -17.324 1.00 31.39 181 LEU A N 1
ATOM 1433 C CA . LEU A 1 181 ? -5.640 -18.856 -17.808 1.00 32.21 181 LEU A CA 1
ATOM 1434 C C . LEU A 1 181 ? -4.906 -18.068 -18.894 1.00 33.34 181 LEU A C 1
ATOM 1435 O O . LEU A 1 181 ? -3.848 -17.484 -18.647 1.00 35.00 181 LEU A O 1
ATOM 1440 N N . VAL A 1 182 ? -5.470 -18.050 -20.094 1.00 31.80 182 VAL A N 1
ATOM 1441 C CA . VAL A 1 182 ? -4.857 -17.340 -21.186 1.00 32.68 182 VAL A CA 1
ATOM 1442 C C . VAL A 1 182 ? -5.688 -16.125 -21.532 1.00 31.10 182 VAL A C 1
ATOM 1443 O O . VAL A 1 182 ? -5.159 -15.017 -21.631 1.00 31.88 182 VAL A O 1
ATOM 1447 N N . ALA A 1 183 ? -6.964 -16.364 -21.800 1.00 30.60 183 ALA A N 1
ATOM 1448 C CA . ALA A 1 183 ? -7.952 -15.318 -22.004 1.00 31.64 183 ALA A CA 1
ATOM 1449 C C . ALA A 1 183 ? -7.572 -14.354 -23.108 1.00 31.80 183 ALA A C 1
ATOM 1450 O O . ALA A 1 183 ? -7.857 -13.181 -23.009 1.00 30.08 183 ALA A O 1
ATOM 1452 N N . ASP A 1 184 ? -6.996 -14.875 -24.182 1.00 37.26 184 ASP A N 1
ATOM 1453 C CA . ASP A 1 184 ? -6.645 -14.084 -25.363 1.00 43.59 184 ASP A CA 1
ATOM 1454 C C . ASP A 1 184 ? -7.800 -14.162 -26.356 1.00 41.48 184 ASP A C 1
ATOM 1455 O O . ASP A 1 184 ? -8.094 -15.221 -26.881 1.00 41.44 184 ASP A O 1
ATOM 1460 N N . LYS A 1 185 ? -8.454 -13.030 -26.590 1.00 43.19 185 LYS A N 1
ATOM 1461 C CA . LYS A 1 185 ? -9.632 -12.968 -27.461 1.00 43.20 185 LYS A CA 1
ATOM 1462 C C . LYS A 1 185 ? -9.268 -13.059 -28.948 1.00 48.03 185 LYS A C 1
ATOM 1463 O O . LYS A 1 185 ? -9.952 -13.751 -29.730 1.00 47.68 185 LYS A O 1
ATOM 1469 N N . THR A 1 186 ? -8.213 -12.338 -29.331 1.00 49.10 186 THR A N 1
ATOM 1470 C CA . THR A 1 186 ? -7.688 -12.383 -30.688 1.00 47.21 186 THR A CA 1
ATOM 1471 C C . THR A 1 186 ? -7.246 -13.785 -31.085 1.00 51.72 186 THR A C 1
ATOM 1472 O O . THR A 1 186 ? -7.706 -14.287 -32.118 1.00 48.59 186 THR A O 1
ATOM 1476 N N . LYS A 1 187 ? -6.376 -14.423 -30.288 1.00 53.87 187 LYS A N 1
ATOM 1477 C CA . LYS A 1 187 ? -5.943 -15.805 -30.608 1.00 57.32 187 LYS A CA 1
ATOM 1478 C C . LYS A 1 187 ? -7.010 -16.881 -30.287 1.00 53.78 187 LYS A C 1
ATOM 1479 O O . LYS A 1 187 ? -6.856 -18.031 -30.667 1.00 49.43 187 LYS A O 1
ATOM 1485 N N . GLY A 1 188 ? -8.064 -16.530 -29.540 1.00 51.35 188 GLY A N 1
ATOM 1486 C CA . GLY A 1 188 ? -9.178 -17.452 -29.287 1.00 40.78 188 GLY A CA 1
ATOM 1487 C C . GLY A 1 188 ? -8.867 -18.595 -28.347 1.00 37.11 188 GLY A C 1
ATOM 1488 O O . GLY A 1 188 ? -9.335 -19.702 -28.577 1.00 36.54 188 GLY A O 1
ATOM 1489 N N . ILE A 1 189 ? -8.097 -18.334 -27.286 1.00 35.15 189 ILE A N 1
ATOM 1490 C CA . ILE A 1 189 ? -7.764 -19.346 -26.255 1.00 35.34 189 ILE A CA 1
ATOM 1491 C C . ILE A 1 189 ? -8.121 -18.757 -24.860 1.00 35.22 189 ILE A C 1
ATOM 1492 O O . ILE A 1 189 ? -7.470 -17.831 -24.378 1.00 32.81 189 ILE A O 1
ATOM 1497 N N . TYR A 1 190 ? -9.162 -19.290 -24.229 1.00 34.63 190 TYR A N 1
ATOM 1498 C CA . TYR A 1 190 ? -9.575 -18.815 -22.922 1.00 33.76 190 TYR A CA 1
ATOM 1499 C C . TYR A 1 190 ? -8.714 -19.492 -21.860 1.00 31.50 190 TYR A C 1
ATOM 1500 O O . TYR A 1 190 ? -8.039 -18.804 -21.116 1.00 34.15 190 TYR A O 1
ATOM 1509 N N . ALA A 1 191 ? -8.726 -20.812 -21.785 1.00 31.33 191 ALA A N 1
ATOM 1510 C CA . ALA A 1 191 ? -7.805 -21.541 -20.905 1.00 34.59 191 ALA A CA 1
ATOM 1511 C C . ALA A 1 191 ? -7.050 -22.620 -21.681 1.00 37.33 191 ALA A C 1
ATOM 1512 O O . ALA A 1 191 ? -7.585 -23.166 -22.639 1.00 37.45 191 ALA A O 1
ATOM 1514 N N . ASP A 1 192 ? -5.841 -22.957 -21.227 1.00 39.88 192 ASP A N 1
ATOM 1515 C CA . ASP A 1 192 ? -4.909 -23.838 -21.967 1.00 41.40 192 ASP A CA 1
ATOM 1516 C C . ASP A 1 192 ? -5.145 -25.274 -21.559 1.00 39.79 192 ASP A C 1
ATOM 1517 O O . ASP A 1 192 ? -4.706 -25.670 -20.501 1.00 40.88 192 ASP A O 1
ATOM 1522 N N . PRO A 1 193 ? -5.800 -26.082 -22.406 1.00 40.75 193 PRO A N 1
ATOM 1523 C CA . PRO A 1 193 ? -6.159 -27.452 -21.949 1.00 38.83 193 PRO A CA 1
ATOM 1524 C C . PRO A 1 193 ? -4.978 -28.355 -21.607 1.00 40.46 193 PRO A C 1
ATOM 1525 O O . PRO A 1 193 ? -5.152 -29.362 -20.902 1.00 42.61 193 PRO A O 1
ATOM 1529 N N . SER A 1 194 ? -3.788 -28.009 -22.093 1.00 39.04 194 SER A N 1
ATOM 1530 C CA . SER A 1 194 ? -2.580 -28.768 -21.741 1.00 40.49 194 SER A CA 1
ATOM 1531 C C . SER A 1 194 ? -2.142 -28.606 -20.281 1.00 37.86 194 SER A C 1
ATOM 1532 O O . SER A 1 194 ? -1.309 -29.362 -19.790 1.00 36.70 194 SER A O 1
ATOM 1535 N N . LYS A 1 195 ? -2.691 -27.604 -19.610 1.00 38.40 195 LYS A N 1
ATOM 1536 C CA . LYS A 1 195 ? -2.325 -27.253 -18.255 1.00 38.11 195 LYS A CA 1
ATOM 1537 C C . LYS A 1 195 ? -3.473 -27.507 -17.282 1.00 33.43 195 LYS A C 1
ATOM 1538 O O . LYS A 1 195 ? -3.385 -27.111 -16.119 1.00 31.47 195 LYS A O 1
ATOM 1544 N N . ILE A 1 196 ? -4.537 -28.171 -17.739 1.00 34.04 196 ILE A N 1
ATOM 1545 C CA . ILE A 1 196 ? -5.707 -28.472 -16.889 1.00 34.51 196 ILE A CA 1
ATOM 1546 C C . ILE A 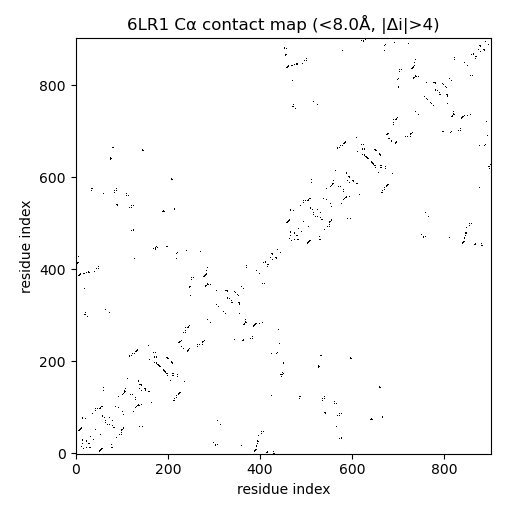1 196 ? -5.960 -29.965 -16.933 1.00 34.16 196 ILE A C 1
ATOM 1547 O O . ILE A 1 196 ? -5.982 -30.520 -17.984 1.00 37.61 196 ILE A O 1
ATOM 1552 N N . HIS A 1 197 ? -6.168 -30.590 -15.784 1.00 35.68 197 HIS A N 1
ATOM 1553 C CA . HIS A 1 197 ? -6.078 -32.044 -15.631 1.00 39.25 197 HIS A CA 1
ATOM 1554 C C . HIS A 1 197 ? -7.210 -32.637 -14.793 1.00 37.14 197 HIS A C 1
ATOM 1555 O O . HIS A 1 197 ? -7.619 -32.027 -13.820 1.00 41.23 197 HIS A O 1
ATOM 1562 N N . LYS A 1 198 ? -7.644 -33.855 -15.096 1.00 35.24 198 LYS A N 1
ATOM 1563 C CA . LYS A 1 198 ? -8.364 -34.664 -14.083 1.00 38.39 198 LYS A CA 1
ATOM 1564 C C . LYS A 1 198 ? -7.437 -34.977 -12.915 1.00 36.34 198 LYS A C 1
ATOM 1565 O O . LYS A 1 198 ? -6.202 -34.964 -13.067 1.00 41.48 198 LYS A O 1
ATOM 1571 N N . ILE A 1 199 ? -8.004 -35.266 -11.762 1.00 31.76 199 ILE A N 1
ATOM 1572 C CA . ILE A 1 199 ? -7.177 -35.667 -10.630 1.00 31.26 199 ILE A CA 1
ATOM 1573 C C . ILE A 1 199 ? -7.184 -37.147 -10.407 1.00 34.21 199 ILE A C 1
ATOM 1574 O O . ILE A 1 199 ? -6.214 -37.685 -9.867 1.00 40.90 199 ILE A O 1
ATOM 1579 N N . ASN A 1 200 ? -8.238 -37.828 -10.864 1.00 37.25 200 ASN A N 1
ATOM 1580 C CA . ASN A 1 200 ? -8.321 -39.292 -10.791 1.00 37.20 200 ASN A CA 1
ATOM 1581 C C . ASN A 1 200 ? -7.941 -39.752 -9.420 1.00 38.87 200 ASN A C 1
ATOM 1582 O O . ASN A 1 200 ? -6.963 -40.460 -9.202 1.00 40.00 200 ASN A O 1
ATOM 1587 N N . HIS A 1 201 ? -8.726 -39.261 -8.476 1.00 38.13 201 HIS A N 1
ATOM 1588 C CA . HIS A 1 201 ? -8.495 -39.588 -7.104 1.00 39.37 201 HIS A CA 1
ATOM 1589 C C . HIS A 1 201 ? -9.260 -40.873 -6.774 1.00 45.33 201 HIS A C 1
ATOM 1590 O O . HIS A 1 201 ? -10.513 -40.904 -6.899 1.00 44.19 201 HIS A O 1
ATOM 1597 N N . ARG A 1 202 ? -8.561 -41.867 -6.250 1.00 47.90 202 ARG A N 1
ATOM 1598 C CA . ARG A 1 202 ? -9.210 -43.069 -5.777 1.00 54.84 202 ARG A CA 1
ATOM 1599 C C . ARG A 1 202 ? -8.698 -43.484 -4.414 1.00 44.23 202 ARG A C 1
ATOM 1600 O O . ARG A 1 202 ? -7.581 -43.752 -4.203 1.00 45.08 202 ARG A O 1
ATOM 1608 N N . GLY A 1 203 ? -9.574 -43.548 -3.473 1.00 40.17 203 GLY A N 1
ATOM 1609 C CA . GLY A 1 203 ? -9.205 -43.942 -2.122 1.00 38.50 203 GLY A CA 1
ATOM 1610 C C . GLY A 1 203 ? -10.306 -44.707 -1.432 1.00 38.25 203 GLY A C 1
ATOM 1611 O O . GLY A 1 203 ? -11.245 -45.200 -2.099 1.00 38.75 203 GLY A O 1
ATOM 1612 N N . GLU A 1 204 ? -10.167 -44.823 -0.110 1.00 38.92 204 GLU A N 1
ATOM 1613 C CA . GLU A 1 204 ? -11.021 -45.673 0.703 1.00 44.99 204 GLU A CA 1
ATOM 1614 C C . GLU A 1 204 ? -12.455 -45.157 0.708 1.00 48.65 204 GLU A C 1
ATOM 1615 O O . GLU A 1 204 ? -13.406 -45.950 0.628 1.00 52.60 204 GLU A O 1
ATOM 1621 N N . ARG A 1 205 ? -12.575 -43.824 0.796 1.00 49.30 205 ARG A N 1
ATOM 1622 C CA . ARG A 1 205 ? -13.843 -43.101 0.935 1.00 47.83 205 ARG A CA 1
ATOM 1623 C C . ARG A 1 205 ? -14.301 -42.310 -0.301 1.00 42.25 205 ARG A C 1
ATOM 1624 O O . ARG A 1 205 ? -15.496 -42.170 -0.497 1.00 37.17 205 ARG A O 1
ATOM 1632 N N . TYR A 1 206 ? -13.392 -41.758 -1.095 1.00 36.52 206 TYR A N 1
ATOM 1633 C CA . TYR A 1 206 ? -13.814 -40.836 -2.156 1.00 35.82 206 TYR A CA 1
ATOM 1634 C C . TYR A 1 206 ? -13.213 -41.307 -3.409 1.00 34.52 206 TYR A C 1
ATOM 1635 O O . TYR A 1 206 ? -12.058 -41.751 -3.371 1.00 36.09 206 TYR A O 1
ATOM 1644 N N . ARG A 1 207 ? -13.985 -41.227 -4.492 1.00 36.67 207 ARG A N 1
ATOM 1645 C CA . ARG A 1 207 ? -13.474 -41.341 -5.888 1.00 44.06 207 ARG A CA 1
ATOM 1646 C C . ARG A 1 207 ? -13.915 -40.063 -6.586 1.00 39.19 207 ARG A C 1
ATOM 1647 O O . ARG A 1 207 ? -15.086 -39.675 -6.491 1.00 37.93 207 ARG A O 1
ATOM 1655 N N . VAL A 1 208 ? -12.988 -39.407 -7.272 1.00 36.17 208 VAL A N 1
ATOM 1656 C CA . VAL A 1 208 ? -13.242 -38.072 -7.804 1.00 34.52 208 VAL A CA 1
ATOM 1657 C C . VAL A 1 208 ? -12.407 -37.853 -9.048 1.00 30.79 208 VAL A C 1
ATOM 1658 O O . VAL A 1 208 ? -11.193 -37.679 -8.956 1.00 33.36 208 VAL A O 1
ATOM 1662 N N . ALA A 1 209 ? -13.050 -37.815 -10.191 1.00 26.15 209 ALA A N 1
ATOM 1663 C CA . ALA A 1 209 ? -12.346 -37.596 -11.428 1.00 26.36 209 ALA A CA 1
ATOM 1664 C C . ALA A 1 209 ? -11.659 -36.207 -11.577 1.00 26.15 209 ALA A C 1
ATOM 1665 O O . ALA A 1 209 ? -10.461 -36.110 -11.940 1.00 22.87 209 ALA A O 1
ATOM 1667 N N . GLY A 1 210 ? -12.421 -35.140 -11.315 1.00 24.76 210 GLY A N 1
ATOM 1668 C CA . GLY A 1 210 ? -11.972 -33.805 -11.650 1.00 23.41 210 GLY A CA 1
ATOM 1669 C C . GLY A 1 210 ? -12.154 -33.624 -13.153 1.00 25.76 210 GLY A C 1
ATOM 1670 O O . GLY A 1 210 ? -12.865 -34.387 -13.775 1.00 27.77 210 GLY A O 1
ATOM 1671 N N . PRO A 1 211 ? -11.556 -32.613 -13.773 1.00 28.14 211 PRO A N 1
ATOM 1672 C CA . PRO A 1 211 ? -10.752 -31.565 -13.135 1.00 27.55 211 PRO A CA 1
ATOM 1673 C C . PRO A 1 211 ? -11.540 -30.699 -12.185 1.00 29.87 211 PRO A C 1
ATOM 1674 O O . PRO A 1 211 ? -12.769 -30.791 -12.158 1.00 33.55 211 PRO A O 1
ATOM 1678 N N . HIS A 1 212 ? -10.826 -29.885 -11.396 1.00 32.13 212 HIS A N 1
ATOM 1679 C CA . HIS A 1 212 ? -11.426 -28.764 -10.646 1.00 31.38 212 HIS A CA 1
ATOM 1680 C C . HIS A 1 212 ? -12.119 -27.818 -11.605 1.00 28.75 212 HIS A C 1
ATOM 1681 O O . HIS A 1 212 ? -11.542 -27.519 -12.634 1.00 31.13 212 HIS A O 1
ATOM 1688 N N . LEU A 1 213 ? -13.332 -27.351 -11.283 1.00 25.87 213 LEU A N 1
ATOM 1689 C CA . LEU A 1 213 ? -14.070 -26.497 -12.202 1.00 26.43 213 LEU A CA 1
ATOM 1690 C C . LEU A 1 213 ? -13.693 -25.018 -12.220 1.00 28.17 213 LEU A C 1
ATOM 1691 O O . LEU A 1 213 ? -14.060 -24.357 -13.157 1.00 31.87 213 LEU A O 1
ATOM 1696 N N . THR A 1 214 ? -12.990 -24.492 -11.213 1.00 28.77 214 THR A N 1
ATOM 1697 C CA . THR A 1 214 ? -12.739 -23.053 -11.099 1.00 27.40 214 THR A CA 1
ATOM 1698 C C . THR A 1 214 ? -11.364 -22.666 -11.577 1.00 27.92 214 THR A C 1
ATOM 1699 O O . THR A 1 214 ? -10.438 -23.463 -11.592 1.00 27.42 214 THR A O 1
ATOM 1703 N N . LEU A 1 215 ? -11.220 -21.383 -11.868 1.00 29.61 215 LEU A N 1
ATOM 1704 C CA . LEU A 1 215 ? -9.934 -20.768 -12.129 1.00 28.26 215 LEU A CA 1
ATOM 1705 C C . LEU A 1 215 ? -9.213 -20.817 -10.797 1.00 30.16 215 LEU A C 1
ATOM 1706 O O . LEU A 1 215 ? -9.888 -20.780 -9.766 1.00 27.95 215 LEU A O 1
ATOM 1711 N N . PRO A 1 216 ? -7.864 -20.868 -10.805 1.00 30.05 216 PRO A N 1
ATOM 1712 C CA . PRO A 1 216 ? -7.097 -20.694 -9.592 1.00 30.44 216 PRO A CA 1
ATOM 1713 C C . PRO A 1 216 ? -7.479 -19.373 -8.946 1.00 29.56 216 PRO A C 1
ATOM 1714 O O . PRO A 1 216 ? -7.621 -18.385 -9.661 1.00 28.41 216 PRO A O 1
ATOM 1718 N N . SER A 1 217 ? -7.673 -19.381 -7.633 1.00 28.04 217 SER A N 1
ATOM 1719 C CA . SER A 1 217 ? -8.137 -18.211 -6.886 1.00 30.90 217 SER A CA 1
ATOM 1720 C C . SER A 1 217 ? -6.954 -17.514 -6.244 1.00 29.85 217 SER A C 1
ATOM 1721 O O . SER A 1 217 ? -5.850 -18.004 -6.273 1.00 30.10 217 SER A O 1
ATOM 1724 N N . PRO A 1 218 ? -7.172 -16.387 -5.610 1.00 30.03 218 PRO A N 1
ATOM 1725 C CA . PRO A 1 218 ? -5.918 -15.753 -5.140 1.00 31.53 218 PRO A CA 1
ATOM 1726 C C . PRO A 1 218 ? -5.061 -16.576 -4.156 1.00 32.74 218 PRO A C 1
ATOM 1727 O O . PRO A 1 218 ? -3.818 -16.614 -4.296 1.00 32.05 218 PRO A O 1
ATOM 1731 N N . GLN A 1 219 ? -5.716 -17.251 -3.213 1.00 31.03 219 GLN A N 1
ATOM 1732 C CA . GLN A 1 219 ? -5.042 -18.157 -2.286 1.00 30.31 219 GLN A CA 1
ATOM 1733 C C . GLN A 1 219 ? -4.986 -19.606 -2.749 1.00 31.45 219 GLN A C 1
ATOM 1734 O O . GLN A 1 219 ? -4.182 -20.351 -2.233 1.00 32.03 219 GLN A O 1
ATOM 1740 N N . ARG A 1 220 ? -5.833 -19.998 -3.705 1.00 32.85 220 ARG A N 1
ATOM 1741 C CA . ARG A 1 220 ? -5.994 -21.403 -4.192 1.00 31.20 220 ARG A CA 1
ATOM 1742 C C . ARG A 1 220 ? -6.595 -22.297 -3.137 1.00 30.74 220 ARG A C 1
ATOM 1743 O O . ARG A 1 220 ? -7.720 -22.784 -3.303 1.00 32.25 220 ARG A O 1
ATOM 1751 N N . THR A 1 221 ? -5.824 -22.525 -2.079 1.00 28.87 221 THR A N 1
ATOM 1752 C CA . THR A 1 221 ? -6.261 -23.208 -0.867 1.00 27.67 221 THR A CA 1
ATOM 1753 C C . THR A 1 221 ? -6.608 -22.121 0.158 1.00 27.14 221 THR A C 1
ATOM 1754 O O . THR A 1 221 ? -5.779 -21.277 0.454 1.00 28.21 221 THR A O 1
ATOM 1758 N N . PRO A 1 222 ? -7.808 -22.136 0.716 1.00 25.86 222 PRO A N 1
ATOM 1759 C CA . PRO A 1 222 ? -8.078 -21.079 1.641 1.00 27.19 222 PRO A CA 1
ATOM 1760 C C . PRO A 1 222 ? -7.195 -21.127 2.897 1.00 28.06 222 PRO A C 1
ATOM 1761 O O . PRO A 1 222 ? -6.440 -22.094 3.117 1.00 30.38 222 PRO A O 1
ATOM 1765 N N . PHE A 1 223 ? -7.276 -20.062 3.688 1.00 27.36 223 PHE A N 1
ATOM 1766 C CA . PHE A 1 223 ? -6.525 -19.976 4.925 1.00 26.35 223 PHE A CA 1
ATOM 1767 C C . PHE A 1 223 ? -7.027 -21.040 5.845 1.00 25.27 223 PHE A C 1
ATOM 1768 O O . PHE A 1 223 ? -8.223 -21.108 6.089 1.00 23.78 223 PHE A O 1
ATOM 1776 N N . LEU A 1 224 ? -6.128 -21.910 6.301 1.00 26.86 224 LEU A N 1
ATOM 1777 C CA . LEU A 1 224 ? -6.526 -23.100 7.060 1.00 28.59 224 LEU A CA 1
ATOM 1778 C C . LEU A 1 224 ? -6.409 -22.931 8.595 1.00 29.91 224 LEU A C 1
ATOM 1779 O O . LEU A 1 224 ? -5.331 -22.636 9.114 1.00 29.89 224 LEU A O 1
ATOM 1784 N N . PHE A 1 225 ? -7.558 -23.089 9.276 1.00 32.95 225 PHE A N 1
ATOM 1785 C CA . PHE A 1 225 ? -7.724 -23.165 10.747 1.00 32.03 225 PHE A CA 1
ATOM 1786 C C . PHE A 1 225 ? -8.024 -24.607 11.103 1.00 32.08 225 PHE A C 1
ATOM 1787 O O . PHE A 1 225 ? -8.588 -25.314 10.284 1.00 31.73 225 PHE A O 1
ATOM 1795 N N . GLN A 1 226 ? -7.729 -25.006 12.341 1.00 33.02 226 GLN A N 1
ATOM 1796 C CA . GLN A 1 226 ? -8.102 -26.320 12.843 1.00 37.15 226 GLN A CA 1
ATOM 1797 C C . GLN A 1 226 ? -8.152 -26.265 14.371 1.00 39.39 226 GLN A C 1
ATOM 1798 O O . GLN A 1 226 ? -7.273 -25.672 14.986 1.00 45.04 226 GLN A O 1
ATOM 1804 N N . ALA A 1 227 ? -9.173 -26.874 14.975 1.00 43.60 227 ALA A N 1
ATOM 1805 C CA . ALA A 1 227 ? -9.342 -26.901 16.447 1.00 49.32 227 ALA A CA 1
ATOM 1806 C C . ALA A 1 227 ? -9.297 -28.315 16.984 1.00 56.70 227 ALA A C 1
ATOM 1807 O O . ALA A 1 227 ? -10.151 -28.713 17.784 1.00 63.37 227 ALA A O 1
ATOM 1809 N N . GLY A 1 228 ? -8.306 -29.081 16.544 1.00 59.56 228 GLY A N 1
ATOM 1810 C CA . GLY A 1 228 ? -8.017 -30.350 17.188 1.00 63.13 228 GLY A CA 1
ATOM 1811 C C . GLY A 1 228 ? -7.495 -30.105 18.600 1.00 60.73 228 GLY A C 1
ATOM 1812 O O . GLY A 1 228 ? -6.503 -29.391 18.773 1.00 62.36 228 GLY A O 1
ATOM 1813 N N . ALA A 1 229 ? -8.184 -30.665 19.598 1.00 60.12 229 ALA A N 1
ATOM 1814 C CA . ALA A 1 229 ? -7.763 -30.602 21.019 1.00 57.66 229 ALA A CA 1
ATOM 1815 C C . ALA A 1 229 ? -6.995 -31.861 21.444 1.00 55.44 229 ALA A C 1
ATOM 1816 O O . ALA A 1 229 ? -5.998 -31.776 22.183 1.00 55.41 229 ALA A O 1
ATOM 1818 N N . SER A 1 230 ? -7.457 -33.008 20.947 1.00 52.27 230 SER A N 1
ATOM 1819 C CA . SER A 1 230 ? -6.873 -34.309 21.234 1.00 51.70 230 SER A CA 1
ATOM 1820 C C . SER A 1 230 ? -5.544 -34.526 20.559 1.00 48.91 230 SER A C 1
ATOM 1821 O O . SER A 1 230 ? -5.138 -33.743 19.711 1.00 50.17 230 SER A O 1
ATOM 1824 N N . THR A 1 231 ? -4.916 -35.640 20.925 1.00 45.09 231 THR A N 1
ATOM 1825 C CA . THR A 1 231 ? -3.713 -36.156 20.299 1.00 46.47 231 THR A CA 1
ATOM 1826 C C . THR A 1 231 ? -3.829 -36.168 18.753 1.00 45.59 231 THR A C 1
ATOM 1827 O O . THR A 1 231 ? -3.071 -35.474 18.073 1.00 49.96 231 THR A O 1
ATOM 1831 N N . ALA A 1 232 ? -4.778 -36.906 18.184 1.00 39.72 232 ALA A N 1
ATOM 1832 C CA . ALA A 1 232 ? -4.891 -36.941 16.709 1.00 38.42 232 ALA A CA 1
ATOM 1833 C C . ALA A 1 232 ? -5.154 -35.528 16.135 1.00 42.23 232 ALA A C 1
ATOM 1834 O O . ALA A 1 232 ? -4.589 -35.150 15.112 1.00 46.14 232 ALA A O 1
ATOM 1836 N N . GLY A 1 233 ? -5.993 -34.765 16.836 1.00 40.58 233 GLY A N 1
ATOM 1837 C CA . GLY A 1 233 ? -6.250 -33.382 16.562 1.00 36.50 233 GLY A CA 1
ATOM 1838 C C . GLY A 1 233 ? -5.016 -32.521 16.454 1.00 38.15 233 GLY A C 1
ATOM 1839 O O . GLY A 1 233 ? -4.778 -31.887 15.407 1.00 36.68 233 GLY A O 1
ATOM 1840 N N . ARG A 1 234 ? -4.225 -32.474 17.517 1.00 37.77 234 ARG A N 1
ATOM 1841 C CA . ARG A 1 234 ? -2.966 -31.729 17.459 1.00 39.50 234 ARG A CA 1
ATOM 1842 C C . ARG A 1 234 ? -2.073 -32.177 16.254 1.00 37.08 234 ARG A C 1
ATOM 1843 O O . ARG A 1 234 ? -1.552 -31.342 15.532 1.00 39.14 234 ARG A O 1
ATOM 1851 N N . ALA A 1 235 ? -1.969 -33.478 15.999 1.00 32.61 235 ALA A N 1
ATOM 1852 C CA . ALA A 1 235 ? -1.125 -33.982 14.930 1.00 29.86 235 ALA A CA 1
ATOM 1853 C C . ALA A 1 235 ? -1.621 -33.479 13.557 1.00 29.84 235 ALA A C 1
ATOM 1854 O O . ALA A 1 235 ? -0.842 -32.945 12.764 1.00 27.85 235 ALA A O 1
ATOM 1856 N N . PHE A 1 236 ? -2.925 -33.603 13.338 1.00 28.42 236 PHE A N 1
ATOM 1857 C CA . PHE A 1 236 ? -3.610 -33.107 12.130 1.00 32.05 236 PHE A CA 1
ATOM 1858 C C . PHE A 1 236 ? -3.388 -31.597 11.934 1.00 31.42 236 PHE A C 1
ATOM 1859 O O . PHE A 1 236 ? -3.100 -31.115 10.822 1.00 31.32 236 PHE A O 1
ATOM 1867 N N . ALA A 1 237 ? -3.507 -30.872 13.042 1.00 29.86 237 ALA A N 1
ATOM 1868 C CA . ALA A 1 237 ? -3.287 -29.442 13.068 1.00 30.02 237 ALA A CA 1
ATOM 1869 C C . ALA A 1 237 ? -1.848 -29.118 12.649 1.00 29.45 237 ALA A C 1
ATOM 1870 O O . ALA A 1 237 ? -1.611 -28.121 11.966 1.00 31.00 237 ALA A O 1
ATOM 1872 N N . SER A 1 238 ? -0.890 -29.941 13.074 1.00 29.58 238 SER A N 1
ATOM 1873 C CA . SER A 1 238 ? 0.519 -29.676 12.815 1.00 29.33 238 SER A CA 1
ATOM 1874 C C . SER A 1 238 ? 0.793 -29.966 11.379 1.00 29.10 238 SER A C 1
ATOM 1875 O O . SER A 1 238 ? 1.622 -29.306 10.754 1.00 29.07 238 SER A O 1
ATOM 1878 N N . ARG A 1 239 ? 0.085 -30.940 10.849 1.00 28.01 239 ARG A N 1
ATOM 1879 C CA . ARG A 1 239 ? 0.238 -31.298 9.468 1.00 31.25 239 ARG A CA 1
ATOM 1880 C C . ARG A 1 239 ? -0.337 -30.242 8.487 1.00 32.06 239 ARG A C 1
ATOM 1881 O O . ARG A 1 239 ? 0.307 -29.861 7.491 1.00 28.70 239 ARG A O 1
ATOM 1889 N N . HIS A 1 240 ? -1.528 -29.748 8.810 1.00 33.26 240 HIS A N 1
ATOM 1890 C CA . HIS A 1 240 ? -2.350 -28.944 7.882 1.00 32.65 240 HIS A CA 1
ATOM 1891 C C . HIS A 1 240 ? -2.615 -27.471 8.281 1.00 30.22 240 HIS A C 1
ATOM 1892 O O . HIS A 1 240 ? -2.703 -26.601 7.428 1.00 28.96 240 HIS A O 1
ATOM 1899 N N . ALA A 1 241 ? -2.726 -27.178 9.567 1.00 31.67 241 ALA A N 1
ATOM 1900 C CA . ALA A 1 241 ? -3.179 -25.833 10.009 1.00 30.87 241 ALA A CA 1
ATOM 1901 C C . ALA A 1 241 ? -2.171 -24.679 9.765 1.00 30.55 241 ALA A C 1
ATOM 1902 O O . ALA A 1 241 ? -0.972 -24.875 9.768 1.00 32.26 241 ALA A O 1
ATOM 1904 N N . GLU A 1 242 ? -2.695 -23.492 9.472 1.00 28.78 242 GLU A N 1
ATOM 1905 C CA . GLU A 1 242 ? -1.907 -22.281 9.532 1.00 28.19 242 GLU A CA 1
ATOM 1906 C C . GLU A 1 242 ? -2.161 -21.562 10.876 1.00 27.86 242 GLU A C 1
ATOM 1907 O O . GLU A 1 242 ? -1.296 -20.828 11.360 1.00 26.70 242 GLU A O 1
ATOM 1913 N N . ALA A 1 243 ? -3.344 -21.737 11.453 1.00 27.11 243 ALA A N 1
ATOM 1914 C CA . ALA A 1 243 ? -3.587 -21.294 12.821 1.00 28.72 243 ALA A CA 1
ATOM 1915 C C . ALA A 1 243 ? -4.395 -22.369 13.514 1.00 29.97 243 ALA A C 1
ATOM 1916 O O . ALA A 1 243 ? -5.322 -22.912 12.934 1.00 30.50 243 ALA A O 1
ATOM 1918 N N . THR A 1 244 ? -4.032 -22.715 14.740 1.00 32.43 244 THR A N 1
ATOM 1919 C CA . THR A 1 244 ? -4.793 -23.721 15.482 1.00 31.83 244 THR A CA 1
ATOM 1920 C C . THR A 1 244 ? -5.483 -23.027 16.629 1.00 29.61 244 THR A C 1
ATOM 1921 O O . THR A 1 244 ? -4.885 -22.239 17.319 1.00 28.84 244 THR A O 1
ATOM 1925 N N . LEU A 1 245 ? -6.762 -23.306 16.792 1.00 32.49 245 LEU A N 1
ATOM 1926 C CA . LEU A 1 245 ? -7.578 -22.629 17.769 1.00 35.42 245 LEU A CA 1
ATOM 1927 C C . LEU A 1 245 ? -7.466 -23.478 18.997 1.00 34.81 245 LEU A C 1
ATOM 1928 O O . LEU A 1 245 ? -7.946 -24.583 19.006 1.00 36.21 245 LEU A O 1
ATOM 1933 N N . VAL A 1 246 ? -6.820 -22.962 20.032 1.00 33.39 246 VAL A N 1
ATOM 1934 C CA . VAL A 1 246 ? -6.597 -23.740 21.235 1.00 34.59 246 VAL A CA 1
ATOM 1935 C C . VAL A 1 246 ? -7.265 -23.117 22.422 1.00 34.61 246 VAL A C 1
ATOM 1936 O O . VAL A 1 246 ? -7.669 -21.948 22.381 1.00 32.74 246 VAL A O 1
ATOM 1940 N N . LEU A 1 247 ? -7.334 -23.924 23.480 1.00 37.11 247 LEU A N 1
ATOM 1941 C CA . LEU A 1 247 ? -7.949 -23.557 24.744 1.00 41.14 247 LEU A CA 1
ATOM 1942 C C . LEU A 1 247 ? -7.087 -23.958 25.932 1.00 41.09 247 LEU A C 1
ATOM 1943 O O . LEU A 1 247 ? -7.384 -24.924 26.632 1.00 39.84 247 LEU A O 1
ATOM 1948 N N . CYS A 1 248 ? -6.000 -23.220 26.134 1.00 41.32 248 CYS A N 1
ATOM 1949 C CA . CYS A 1 248 ? -5.180 -23.360 27.328 1.00 38.88 248 CYS A CA 1
ATOM 1950 C C . CYS A 1 248 ? -5.802 -22.593 28.493 1.00 43.05 248 CYS A C 1
ATOM 1951 O O . CYS A 1 248 ? -6.356 -21.521 28.292 1.00 43.03 248 CYS A O 1
ATOM 1954 N N . LEU A 1 249 ? -5.687 -23.134 29.715 1.00 48.55 249 LEU A N 1
ATOM 1955 C CA . LEU A 1 249 ? -6.269 -22.491 30.899 1.00 47.48 249 LEU A CA 1
ATOM 1956 C C . LEU A 1 249 ? -5.443 -21.348 31.493 1.00 42.96 249 LEU A C 1
ATOM 1957 O O . LEU A 1 249 ? -6.008 -20.476 32.146 1.00 46.38 249 LEU A O 1
ATOM 1962 N N . THR A 1 250 ? -4.134 -21.346 31.256 1.00 37.88 250 THR A N 1
ATOM 1963 C CA . THR A 1 250 ? -3.195 -20.400 31.867 1.00 36.14 250 THR A CA 1
ATOM 1964 C C . THR A 1 250 ? -2.047 -20.124 30.887 1.00 38.07 250 THR A C 1
ATOM 1965 O O . THR A 1 250 ? -1.812 -20.899 29.972 1.00 39.29 250 THR A O 1
ATOM 1969 N N . PRO A 1 251 ? -1.302 -19.040 31.089 1.00 37.70 251 PRO A N 1
ATOM 1970 C CA . PRO A 1 251 ? -0.067 -18.888 30.344 1.00 40.25 251 PRO A CA 1
ATOM 1971 C C . PRO A 1 251 ? 0.938 -20.038 30.446 1.00 43.44 251 PRO A C 1
ATOM 1972 O O . PRO A 1 251 ? 1.513 -20.388 29.424 1.00 49.07 251 PRO A O 1
ATOM 1976 N N . ASP A 1 252 ? 1.137 -20.639 31.621 1.00 45.54 252 ASP A N 1
ATOM 1977 C CA . ASP A 1 252 ? 2.067 -21.799 31.730 1.00 42.42 252 ASP A CA 1
ATOM 1978 C C . ASP A 1 252 ? 1.580 -22.958 30.884 1.00 38.93 252 ASP A C 1
ATOM 1979 O O . ASP A 1 252 ? 2.376 -23.676 30.312 1.00 42.38 252 ASP A O 1
ATOM 1984 N N . SER A 1 253 ? 0.277 -23.169 30.828 1.00 38.36 253 SER A N 1
ATOM 1985 C CA . SER A 1 253 ? -0.302 -24.241 30.006 1.00 40.00 253 SER A CA 1
ATOM 1986 C C . SER A 1 253 ? -0.115 -23.979 28.489 1.00 43.71 253 SER A C 1
ATOM 1987 O O . SER A 1 253 ? -0.051 -24.917 27.679 1.00 48.95 253 SER A O 1
ATOM 1990 N N . MET A 1 254 ? -0.049 -22.707 28.120 1.00 42.81 254 MET A N 1
ATOM 1991 C CA . MET A 1 254 ? 0.229 -22.279 26.738 1.00 45.11 254 MET A CA 1
ATOM 1992 C C . MET A 1 254 ? 1.677 -22.601 26.366 1.00 44.34 254 MET A C 1
ATOM 1993 O O . MET A 1 254 ? 1.942 -23.068 25.266 1.00 41.56 254 MET A O 1
ATOM 1998 N N . ARG A 1 255 ? 2.599 -22.353 27.290 1.00 46.23 255 ARG A N 1
ATOM 1999 C CA . ARG A 1 255 ? 4.015 -22.650 27.068 1.00 47.06 255 ARG A CA 1
ATOM 2000 C C . ARG A 1 255 ? 4.218 -24.118 26.770 1.00 43.99 255 ARG A C 1
ATOM 2001 O O . ARG A 1 255 ? 4.929 -24.465 25.823 1.00 44.16 255 ARG A O 1
ATOM 2009 N N . VAL A 1 256 ? 3.551 -24.966 27.545 1.00 42.61 256 VAL A N 1
ATOM 2010 C CA . VAL A 1 256 ? 3.581 -26.405 27.324 1.00 45.51 256 VAL A CA 1
ATOM 2011 C C . VAL A 1 256 ? 2.977 -26.760 25.962 1.00 43.09 256 VAL A C 1
ATOM 2012 O O . VAL A 1 256 ? 3.634 -27.423 25.158 1.00 48.36 256 VAL A O 1
ATOM 2016 N N . ALA A 1 257 ? 1.750 -26.320 25.704 1.00 39.15 257 ALA A N 1
ATOM 2017 C CA . ALA A 1 257 ? 1.108 -26.610 24.408 1.00 39.22 257 ALA A CA 1
ATOM 2018 C C . ALA A 1 257 ? 1.893 -26.062 23.212 1.00 37.34 257 ALA A C 1
ATOM 2019 O O . ALA A 1 257 ? 1.943 -26.712 22.182 1.00 36.55 257 ALA A O 1
ATOM 2021 N N . TYR A 1 258 ? 2.498 -24.883 23.366 1.00 37.46 258 TYR A N 1
ATOM 2022 C CA . TYR A 1 258 ? 3.412 -24.314 22.369 1.00 39.47 258 TYR A CA 1
ATOM 2023 C C . TYR A 1 258 ? 4.593 -25.244 22.047 1.00 42.51 258 TYR A C 1
ATOM 2024 O O . TYR A 1 258 ? 4.840 -25.610 20.874 1.00 43.83 258 TYR A O 1
ATOM 2033 N N . LYS A 1 259 ? 5.301 -25.614 23.102 1.00 44.48 259 LYS A N 1
ATOM 2034 C CA . LYS A 1 259 ? 6.509 -26.418 23.015 1.00 48.40 259 LYS A CA 1
ATOM 2035 C C . LYS A 1 259 ? 6.209 -27.746 22.315 1.00 43.17 259 LYS A C 1
ATOM 2036 O O . LYS A 1 259 ? 6.949 -28.174 21.446 1.00 42.20 259 LYS A O 1
ATOM 2042 N N . GLN A 1 260 ? 5.095 -28.362 22.683 1.00 43.44 260 GLN A N 1
ATOM 2043 C CA . GLN A 1 260 ? 4.626 -29.620 22.085 1.00 44.78 260 GLN A CA 1
ATOM 2044 C C . GLN A 1 260 ? 4.314 -29.463 20.593 1.00 43.94 260 GLN A C 1
ATOM 2045 O O . GLN A 1 260 ? 4.732 -30.286 19.764 1.00 42.29 260 GLN A O 1
ATOM 2051 N N . MET A 1 261 ? 3.616 -28.386 20.250 1.00 40.65 261 MET A N 1
ATOM 2052 C CA . MET A 1 261 ? 3.279 -28.112 18.851 1.00 39.76 261 MET A CA 1
ATOM 2053 C C . MET A 1 261 ? 4.542 -27.919 17.993 1.00 37.66 261 MET A C 1
ATOM 2054 O O . MET A 1 261 ? 4.584 -28.351 16.855 1.00 34.19 261 MET A O 1
ATOM 2059 N N . GLN A 1 262 ? 5.576 -27.307 18.561 1.00 39.58 262 GLN A N 1
ATOM 2060 C CA . GLN A 1 262 ? 6.883 -27.192 17.883 1.00 39.12 262 GLN A CA 1
ATOM 2061 C C . GLN A 1 262 ? 7.517 -28.575 17.546 1.00 39.70 262 GLN A C 1
ATOM 2062 O O . GLN A 1 262 ? 8.115 -28.742 16.472 1.00 39.52 262 GLN A O 1
ATOM 2068 N N . GLU A 1 263 ? 7.403 -29.534 18.474 1.00 39.21 263 GLU A N 1
ATOM 2069 C CA . GLU A 1 263 ? 7.813 -30.927 18.220 1.00 42.56 263 GLU A CA 1
ATOM 2070 C C . GLU A 1 263 ? 7.022 -31.490 17.036 1.00 38.59 263 GLU A C 1
ATOM 2071 O O . GLU A 1 263 ? 7.632 -31.958 16.076 1.00 36.06 263 GLU A O 1
ATOM 2077 N N . LEU A 1 264 ? 5.692 -31.373 17.063 1.00 34.68 264 LEU A N 1
ATOM 2078 C CA . LEU A 1 264 ? 4.882 -31.955 16.002 1.00 35.98 264 LEU A CA 1
ATOM 2079 C C . LEU A 1 264 ? 5.150 -31.315 14.611 1.00 35.93 264 LEU A C 1
ATOM 2080 O O . LEU A 1 264 ? 5.183 -32.033 13.630 1.00 31.03 264 LEU A O 1
ATOM 2085 N N . LEU A 1 265 ? 5.327 -29.986 14.552 1.00 34.42 265 LEU A N 1
ATOM 2086 C CA . LEU A 1 265 ? 5.732 -29.271 13.319 1.00 36.62 265 LEU A CA 1
ATOM 2087 C C . LEU A 1 265 ? 7.047 -29.790 12.684 1.00 37.11 265 LEU A C 1
ATOM 2088 O O . LEU A 1 265 ? 7.164 -29.921 11.461 1.00 34.30 265 LEU A O 1
ATOM 2093 N N . ALA A 1 266 ? 8.041 -30.039 13.529 1.00 34.08 266 ALA A N 1
ATOM 2094 C CA . ALA A 1 266 ? 9.313 -30.603 13.099 1.00 31.27 266 ALA A CA 1
ATOM 2095 C C . ALA A 1 266 ? 9.070 -32.008 12.522 1.00 28.31 266 ALA A C 1
ATOM 2096 O O . ALA A 1 266 ? 9.460 -32.253 11.410 1.00 28.96 266 ALA A O 1
ATOM 2098 N N . ALA A 1 267 ? 8.355 -32.877 13.235 1.00 26.65 267 ALA A N 1
ATOM 2099 C CA . ALA A 1 267 ? 7.894 -34.206 12.692 1.00 27.33 267 ALA A CA 1
ATOM 2100 C C . ALA A 1 267 ? 7.158 -34.067 11.338 1.00 30.65 267 ALA A C 1
ATOM 2101 O O . ALA A 1 267 ? 7.407 -34.842 10.368 1.00 32.28 267 ALA A O 1
ATOM 2103 N N . ALA A 1 268 ? 6.301 -33.045 11.239 1.00 30.20 268 ALA A N 1
ATOM 2104 C CA . ALA A 1 268 ? 5.605 -32.751 9.973 1.00 31.88 268 ALA A CA 1
ATOM 2105 C C . ALA A 1 268 ? 6.519 -32.245 8.901 1.00 31.38 268 ALA A C 1
ATOM 2106 O O . ALA A 1 268 ? 6.138 -32.195 7.748 1.00 33.84 268 ALA A O 1
ATOM 2108 N N . GLY A 1 269 ? 7.718 -31.835 9.255 1.00 34.46 269 GLY A N 1
ATOM 2109 C CA . GLY A 1 269 ? 8.592 -31.182 8.274 1.00 35.99 269 GLY A CA 1
ATOM 2110 C C . GLY A 1 269 ? 8.141 -29.771 7.935 1.00 36.60 269 GLY A C 1
ATOM 2111 O O . GLY A 1 269 ? 8.332 -29.308 6.813 1.00 35.59 269 GLY A O 1
ATOM 2112 N N . ARG A 1 270 ? 7.582 -29.077 8.929 1.00 36.25 270 ARG A N 1
ATOM 2113 C CA . ARG A 1 270 ? 7.264 -27.677 8.801 1.00 35.67 270 ARG A CA 1
ATOM 2114 C C . ARG A 1 270 ? 8.150 -26.795 9.686 1.00 36.81 270 ARG A C 1
ATOM 2115 O O . ARG A 1 270 ? 8.849 -27.275 10.570 1.00 40.22 270 ARG A O 1
ATOM 2123 N N . ALA A 1 271 ? 8.149 -25.491 9.408 1.00 39.24 271 ALA A N 1
ATOM 2124 C CA . ALA A 1 271 ? 8.993 -24.540 10.148 1.00 36.48 271 ALA A CA 1
ATOM 2125 C C . ALA A 1 271 ? 8.299 -24.183 11.433 1.00 36.02 271 ALA A C 1
ATOM 2126 O O . ALA A 1 271 ? 7.062 -24.298 11.507 1.00 37.15 271 ALA A O 1
ATOM 2128 N N . SER A 1 272 ? 9.069 -23.759 12.444 1.00 35.06 272 SER A N 1
ATOM 2129 C CA . SER A 1 272 ? 8.482 -23.394 13.742 1.00 36.68 272 SER A CA 1
ATOM 2130 C C . SER A 1 272 ? 7.498 -22.219 13.652 1.00 37.32 272 SER A C 1
ATOM 2131 O O . SER A 1 272 ? 6.609 -22.142 14.465 1.00 35.16 272 SER A O 1
ATOM 2134 N N . ASP A 1 273 ? 7.661 -21.325 12.663 1.00 37.78 273 ASP A N 1
ATOM 2135 C CA . ASP A 1 273 ? 6.743 -20.184 12.463 1.00 37.65 273 ASP A CA 1
ATOM 2136 C C . ASP A 1 273 ? 5.626 -20.454 11.429 1.00 36.58 273 ASP A C 1
ATOM 2137 O O . ASP A 1 273 ? 4.989 -19.517 10.991 1.00 34.55 273 ASP A O 1
ATOM 2142 N N . ASP A 1 274 ? 5.396 -21.717 11.037 1.00 32.93 274 ASP A N 1
ATOM 2143 C CA . ASP A 1 274 ? 4.365 -22.053 10.025 1.00 31.36 274 ASP A CA 1
ATOM 2144 C C . ASP A 1 274 ? 2.947 -22.144 10.576 1.00 30.27 274 ASP A C 1
ATOM 2145 O O . ASP A 1 274 ? 2.016 -22.273 9.803 1.00 34.47 274 ASP A O 1
ATOM 2150 N N . LEU A 1 275 ? 2.776 -22.116 11.887 1.00 30.72 275 LEU A N 1
ATOM 2151 C CA . LEU A 1 275 ? 1.477 -22.326 12.509 1.00 32.70 275 LEU A CA 1
ATOM 2152 C C . LEU A 1 275 ? 1.410 -21.416 13.707 1.00 31.49 275 LEU A C 1
ATOM 2153 O O . LEU A 1 275 ? 2.327 -21.428 14.525 1.00 31.30 275 LEU A O 1
ATOM 2158 N N . LEU A 1 276 ? 0.368 -20.596 13.797 1.00 32.90 276 LEU A N 1
ATOM 2159 C CA . LEU A 1 276 ? 0.134 -19.729 14.961 1.00 32.89 276 LEU A CA 1
ATOM 2160 C C . LEU A 1 276 ? -0.788 -20.441 15.945 1.00 32.29 276 LEU A C 1
ATOM 2161 O O . LEU A 1 276 ? -1.735 -21.062 15.536 1.00 33.99 276 LEU A O 1
ATOM 2166 N N . MET A 1 277 ? -0.536 -20.310 17.234 1.00 32.52 277 MET A N 1
ATOM 2167 C CA . MET A 1 277 ? -1.429 -20.818 18.274 1.00 34.35 277 MET A CA 1
ATOM 2168 C C . MET A 1 277 ? -2.376 -19.674 18.588 1.00 33.71 277 MET A C 1
ATOM 2169 O O . MET A 1 277 ? -1.930 -18.548 18.894 1.00 32.64 277 MET A O 1
ATOM 2174 N N . VAL A 1 278 ? -3.676 -19.941 18.529 1.00 31.77 278 VAL A N 1
ATOM 2175 C CA . VAL A 1 278 ? -4.659 -18.880 18.658 1.00 30.42 278 VAL A CA 1
ATOM 2176 C C . VAL A 1 278 ? -5.581 -19.213 19.822 1.00 28.28 278 VAL A C 1
ATOM 2177 O O . VAL A 1 278 ? -6.361 -20.107 19.724 1.00 27.30 278 VAL A O 1
ATOM 2181 N N . GLN A 1 279 ? -5.448 -18.485 20.922 1.00 28.05 279 GLN A N 1
ATOM 2182 C CA . GLN A 1 279 ? -6.063 -18.842 22.221 1.00 30.00 279 GLN A CA 1
ATOM 2183 C C . GLN A 1 279 ? -7.491 -18.307 22.389 1.00 32.16 279 GLN A C 1
ATOM 2184 O O . GLN A 1 279 ? -7.750 -17.122 22.099 1.00 34.68 279 GLN A O 1
ATOM 2190 N N . GLY A 1 280 ? -8.395 -19.142 22.893 1.00 31.21 280 GLY A N 1
ATOM 2191 C CA . GLY A 1 280 ? -9.793 -18.745 23.079 1.00 31.41 280 GLY A CA 1
ATOM 2192 C C . GLY A 1 280 ? -9.921 -17.795 24.251 1.00 32.38 280 GLY A C 1
ATOM 2193 O O . GLY A 1 280 ? -9.500 -18.142 25.348 1.00 30.27 280 GLY A O 1
ATOM 2194 N N . MET A 1 281 ? -10.441 -16.584 23.998 1.00 32.68 281 MET A N 1
ATOM 2195 C CA . MET A 1 281 ? -10.636 -15.562 25.028 1.00 33.65 281 MET A CA 1
ATOM 2196 C C . MET A 1 281 ? -11.912 -14.714 24.890 1.00 33.55 281 MET A C 1
ATOM 2197 O O . MET A 1 281 ? -12.499 -14.619 23.821 1.00 36.49 281 MET A O 1
ATOM 2202 N N . SER A 1 282 ? -12.303 -14.059 25.978 1.00 31.34 282 SER A N 1
ATOM 2203 C CA . SER A 1 282 ? -13.382 -13.071 25.957 1.00 29.52 282 SER A CA 1
ATOM 2204 C C . SER A 1 282 ? -13.019 -11.976 26.933 1.00 28.84 282 SER A C 1
ATOM 2205 O O . SER A 1 282 ? -12.060 -12.111 27.688 1.00 31.56 282 SER A O 1
ATOM 2208 N N . PHE A 1 283 ? -13.729 -10.866 26.900 1.00 26.59 283 PHE A N 1
ATOM 2209 C CA . PHE A 1 283 ? -13.233 -9.682 27.568 1.00 27.39 283 PHE A CA 1
ATOM 2210 C C . PHE A 1 283 ? -14.385 -8.830 28.109 1.00 31.92 283 PHE A C 1
ATOM 2211 O O . PHE A 1 283 ? -15.456 -8.682 27.483 1.00 31.01 283 PHE A O 1
ATOM 2219 N N . ILE A 1 284 ? -14.190 -8.308 29.317 1.00 31.72 284 ILE A N 1
ATOM 2220 C CA . ILE A 1 284 ? -15.054 -7.263 29.826 1.00 29.46 284 ILE A CA 1
ATOM 2221 C C . ILE A 1 284 ? -14.132 -6.187 30.300 1.00 29.87 284 ILE A C 1
ATOM 2222 O O . ILE A 1 284 ? -13.132 -6.444 31.013 1.00 27.98 284 ILE A O 1
ATOM 2227 N N . VAL A 1 285 ? -14.450 -4.971 29.885 1.00 31.34 285 VAL A N 1
ATOM 2228 C CA . VAL A 1 285 ? -13.493 -3.907 30.008 1.00 32.16 285 VAL A CA 1
ATOM 2229 C C . VAL A 1 285 ? -14.136 -2.600 30.446 1.00 31.02 285 VAL A C 1
ATOM 2230 O O . VAL A 1 285 ? -15.276 -2.326 30.125 1.00 27.28 285 VAL A O 1
ATOM 2234 N N . GLY A 1 286 ? -13.370 -1.817 31.213 1.00 33.48 286 GLY A N 1
ATOM 2235 C CA . GLY A 1 286 ? -13.850 -0.598 31.877 1.00 30.23 286 GLY A CA 1
ATOM 2236 C C . GLY A 1 286 ? -12.710 0.360 32.136 1.00 31.48 286 GLY A C 1
ATOM 2237 O O . GLY A 1 286 ? -11.551 -0.047 32.076 1.00 32.18 286 GLY A O 1
ATOM 2238 N N . SER A 1 287 ? -13.023 1.634 32.391 1.00 32.98 287 SER A N 1
ATOM 2239 C CA . SER A 1 287 ? -12.006 2.652 32.746 1.00 36.96 287 SER A CA 1
ATOM 2240 C C . SER A 1 287 ? -11.350 2.417 34.126 1.00 35.96 287 SER A C 1
ATOM 2241 O O . SER A 1 287 ? -10.190 2.772 34.367 1.00 35.39 287 SER A O 1
ATOM 2244 N N . THR A 1 288 ? -12.123 1.847 35.034 1.00 34.38 288 THR A N 1
ATOM 2245 C CA . THR A 1 288 ? -11.609 1.448 36.310 1.00 36.84 288 THR A CA 1
ATOM 2246 C C . THR A 1 288 ? -11.878 -0.039 36.446 1.00 41.80 288 THR A C 1
ATOM 2247 O O . THR A 1 288 ? -12.749 -0.611 35.711 1.00 38.02 288 THR A O 1
ATOM 2251 N N . GLU A 1 289 ? -11.146 -0.648 37.389 1.00 40.37 289 GLU A N 1
ATOM 2252 C CA . GLU A 1 289 ? -11.365 -2.036 37.782 1.00 41.62 289 GLU A CA 1
ATOM 2253 C C . GLU A 1 289 ? -12.788 -2.223 38.350 1.00 41.53 289 GLU A C 1
ATOM 2254 O O . GLU A 1 289 ? -13.412 -3.275 38.140 1.00 42.33 289 GLU A O 1
ATOM 2260 N N . GLU A 1 290 ? -13.314 -1.214 39.053 1.00 43.80 290 GLU A N 1
ATOM 2261 C CA . GLU A 1 290 ? -14.665 -1.326 39.616 1.00 46.80 290 GLU A CA 1
ATOM 2262 C C . GLU A 1 290 ? -15.746 -1.356 38.515 1.00 41.66 290 GLU A C 1
ATOM 2263 O O . GLU A 1 290 ? -16.674 -2.138 38.600 1.00 40.51 290 GLU A O 1
ATOM 2269 N N . GLU A 1 291 ? -15.610 -0.519 37.493 1.00 39.36 291 GLU A N 1
ATOM 2270 C CA . GLU A 1 291 ? -16.515 -0.555 36.344 1.00 44.08 291 GLU A CA 1
ATOM 2271 C C . GLU A 1 291 ? -16.534 -1.910 35.634 1.00 40.67 291 GLU A C 1
ATOM 2272 O O . GLU A 1 291 ? -17.596 -2.411 35.294 1.00 39.78 291 GLU A O 1
ATOM 2278 N N . ALA A 1 292 ? -15.358 -2.492 35.421 1.00 40.53 292 ALA A N 1
ATOM 2279 C CA . ALA A 1 292 ? -15.243 -3.757 34.689 1.00 39.95 292 ALA A CA 1
ATOM 2280 C C . ALA A 1 292 ? -15.946 -4.874 35.441 1.00 37.82 292 ALA A C 1
ATOM 2281 O O . ALA A 1 292 ? -16.781 -5.614 34.855 1.00 32.88 292 ALA A O 1
ATOM 2283 N N . ARG A 1 293 ? -15.654 -4.935 36.745 1.00 40.56 293 ARG A N 1
ATOM 2284 C CA . ARG A 1 293 ? -16.257 -5.907 37.674 1.00 46.05 293 ARG A CA 1
ATOM 2285 C C . ARG A 1 293 ? -17.773 -5.771 37.674 1.00 45.35 293 ARG A C 1
ATOM 2286 O O . ARG A 1 293 ? -18.491 -6.781 37.631 1.00 45.36 293 ARG A O 1
ATOM 2294 N N . ARG A 1 294 ? -18.249 -4.525 37.688 1.00 45.28 294 ARG A N 1
ATOM 2295 C CA . ARG A 1 294 ? -19.694 -4.234 37.692 1.00 48.57 294 ARG A CA 1
ATOM 2296 C C . ARG A 1 294 ? -20.363 -4.674 36.365 1.00 41.23 294 ARG A C 1
ATOM 2297 O O . ARG A 1 294 ? -21.451 -5.243 36.409 1.00 41.28 294 ARG A O 1
ATOM 2305 N N . LYS A 1 295 ? -19.715 -4.439 35.215 1.00 37.59 295 LYS A N 1
ATOM 2306 C CA . LYS A 1 295 ? -20.182 -4.986 33.898 1.00 38.01 295 LYS A CA 1
ATOM 2307 C C . LYS A 1 295 ? -20.246 -6.495 33.932 1.00 38.03 295 LYS A C 1
ATOM 2308 O O . LYS A 1 295 ? -21.236 -7.083 33.457 1.00 36.63 295 LYS A O 1
ATOM 2314 N N . ALA A 1 296 ? -19.182 -7.114 34.460 1.00 36.73 296 ALA A N 1
ATOM 2315 C CA . ALA A 1 296 ? -19.175 -8.584 34.630 1.00 39.12 296 ALA A CA 1
ATOM 2316 C C . ALA A 1 296 ? -20.374 -9.110 35.448 1.00 40.76 296 ALA A C 1
ATOM 2317 O O . ALA A 1 296 ? -21.057 -10.063 34.982 1.00 40.98 296 ALA A O 1
ATOM 2319 N N . GLU A 1 297 ? -20.640 -8.499 36.616 1.00 40.11 297 GLU A N 1
ATOM 2320 C CA . GLU A 1 297 ? -21.799 -8.907 37.476 1.00 45.03 297 GLU A CA 1
ATOM 2321 C C . GLU A 1 297 ? -23.111 -8.721 36.772 1.00 40.76 297 GLU A C 1
ATOM 2322 O O . GLU A 1 297 ? -23.998 -9.543 36.941 1.00 40.29 297 GLU A O 1
ATOM 2328 N N . GLU A 1 298 ? -23.271 -7.612 36.039 1.00 41.01 298 GLU A N 1
ATOM 2329 C CA . GLU A 1 298 ? -24.516 -7.423 35.296 1.00 41.16 298 GLU A CA 1
ATOM 2330 C C . GLU A 1 298 ? -24.731 -8.589 34.315 1.00 36.91 298 GLU A C 1
ATOM 2331 O O . GLU A 1 298 ? -25.782 -9.242 34.326 1.00 39.93 298 GLU A O 1
ATOM 2337 N N . GLN A 1 299 ? -23.723 -8.874 33.504 1.00 35.84 299 GLN A N 1
ATOM 2338 C CA . GLN A 1 299 ? -23.842 -9.931 32.471 1.00 32.49 299 GLN A CA 1
ATOM 2339 C C . GLN A 1 299 ? -23.974 -11.284 33.056 1.00 32.44 299 GLN A C 1
ATOM 2340 O O . GLN A 1 299 ? -24.634 -12.105 32.468 1.00 29.67 299 GLN A O 1
ATOM 2346 N N . ASP A 1 300 ? -23.332 -11.523 34.212 1.00 35.85 300 ASP A N 1
ATOM 2347 C CA . ASP A 1 300 ? -23.291 -12.869 34.807 1.00 36.83 300 ASP A CA 1
ATOM 2348 C C . ASP A 1 300 ? -24.640 -13.307 35.405 1.00 39.11 300 ASP A C 1
ATOM 2349 O O . ASP A 1 300 ? -24.915 -14.502 35.441 1.00 39.09 300 ASP A O 1
ATOM 2354 N N . GLN A 1 301 ? -25.516 -12.358 35.755 1.00 41.36 301 GLN A N 1
ATOM 2355 C CA . GLN A 1 301 ? -26.964 -12.644 36.022 1.00 43.15 301 GLN A CA 1
ATOM 2356 C C . GLN A 1 301 ? -27.643 -13.457 34.904 1.00 42.91 301 GLN A C 1
ATOM 2357 O O . GLN A 1 301 ? -28.523 -14.256 35.187 1.00 42.76 301 GLN A O 1
ATOM 2363 N N . TYR A 1 302 ? -27.281 -13.207 33.634 1.00 40.80 302 TYR A N 1
ATOM 2364 C CA . TYR A 1 302 ? -27.861 -13.936 32.502 1.00 39.20 302 TYR A CA 1
ATOM 2365 C C . TYR A 1 302 ? -27.145 -15.290 32.233 1.00 42.74 302 TYR A C 1
ATOM 2366 O O . TYR A 1 302 ? -27.509 -16.018 31.318 1.00 45.16 302 TYR A O 1
ATOM 2375 N N . LEU A 1 303 ? -26.179 -15.671 33.065 1.00 48.21 303 LEU A N 1
ATOM 2376 C CA . LEU A 1 303 ? -25.555 -16.992 32.958 1.00 50.10 303 LEU A CA 1
ATOM 2377 C C . LEU A 1 303 ? -26.490 -18.077 33.524 1.00 48.73 303 LEU A C 1
ATOM 2378 O O . LEU A 1 303 ? -26.682 -18.149 34.713 1.00 51.45 303 LEU A O 1
ATOM 2383 N N . ASP A 1 304 ? -27.062 -18.897 32.641 1.00 50.45 304 ASP A N 1
ATOM 2384 C CA . ASP A 1 304 ? -28.075 -19.901 32.963 1.00 52.47 304 ASP A CA 1
ATOM 2385 C C . ASP A 1 304 ? -27.311 -21.200 33.200 1.00 56.92 304 ASP A C 1
ATOM 2386 O O . ASP A 1 304 ? -26.736 -21.773 32.258 1.00 51.63 304 ASP A O 1
ATOM 2391 N N . VAL A 1 305 ? -27.305 -21.631 34.473 1.00 60.06 305 VAL A N 1
ATOM 2392 C CA . VAL A 1 305 ? -26.451 -22.730 34.967 1.00 61.30 305 VAL A CA 1
ATOM 2393 C C . VAL A 1 305 ? -26.894 -24.069 34.358 1.00 56.64 305 VAL A C 1
ATOM 2394 O O . VAL A 1 305 ? -26.057 -24.908 33.999 1.00 50.86 305 VAL A O 1
ATOM 2398 N N . ASP A 1 306 ? -28.200 -24.230 34.187 1.00 54.31 306 ASP A N 1
ATOM 2399 C CA . ASP A 1 306 ? -28.749 -25.436 33.570 1.00 59.87 306 ASP A CA 1
ATOM 2400 C C . ASP A 1 306 ? -28.499 -25.541 32.068 1.00 60.37 306 ASP A C 1
ATOM 2401 O O . ASP A 1 306 ? -28.313 -26.653 31.566 1.00 72.80 306 ASP A O 1
ATOM 2406 N N . ALA A 1 307 ? -28.479 -24.416 31.353 1.00 53.68 307 ALA A N 1
ATOM 2407 C CA . ALA A 1 307 ? -28.093 -24.424 29.932 1.00 48.43 307 ALA A CA 1
ATOM 2408 C C . ALA A 1 307 ? -26.626 -24.801 29.752 1.00 43.97 307 ALA A C 1
ATOM 2409 O O . ALA A 1 307 ? -26.285 -25.670 28.966 1.00 42.24 307 ALA A O 1
ATOM 2411 N N . LEU A 1 308 ? -25.762 -24.122 30.479 1.00 46.24 308 LEU A N 1
ATOM 2412 C CA . LEU A 1 308 ? -24.353 -24.512 30.570 1.00 52.14 308 LEU A CA 1
ATOM 2413 C C . LEU A 1 308 ? -24.176 -25.966 31.003 1.00 50.89 308 LEU A C 1
ATOM 2414 O O . LEU A 1 308 ? -23.379 -26.663 30.419 1.00 52.64 308 LEU A O 1
ATOM 2419 N N . ALA A 1 309 ? -24.896 -26.400 32.037 1.00 54.03 309 ALA A N 1
ATOM 2420 C CA . ALA A 1 309 ? -24.910 -27.820 32.454 1.00 58.57 309 ALA A CA 1
ATOM 2421 C C . ALA A 1 309 ? -25.282 -28.734 31.276 1.00 58.39 309 ALA A C 1
ATOM 2422 O O . ALA A 1 309 ? -24.558 -29.657 30.972 1.00 65.33 309 ALA A O 1
ATOM 2424 N N . ALA A 1 310 ? -26.363 -28.422 30.573 1.00 53.09 310 ALA A N 1
ATOM 2425 C CA . ALA A 1 310 ? -26.726 -29.150 29.363 1.00 53.43 310 ALA A CA 1
ATOM 2426 C C . ALA A 1 310 ? -25.757 -29.051 28.160 1.00 58.45 310 ALA A C 1
ATOM 2427 O O . ALA A 1 310 ? -25.868 -29.840 27.237 1.00 67.76 310 ALA A O 1
ATOM 2429 N N . ARG A 1 311 ? -24.857 -28.066 28.115 1.00 65.74 311 ARG A N 1
ATOM 2430 C CA . ARG A 1 311 ? -23.832 -27.992 27.032 1.00 66.27 311 ARG A CA 1
ATOM 2431 C C . ARG A 1 311 ? -22.622 -28.828 27.394 1.00 63.83 311 ARG A C 1
ATOM 2432 O O . ARG A 1 311 ? -22.103 -29.553 26.567 1.00 71.12 311 ARG A O 1
ATOM 2440 N N . VAL A 1 312 ? -22.193 -28.691 28.643 1.00 61.43 312 VAL A N 1
ATOM 2441 C CA . VAL A 1 312 ? -21.042 -29.384 29.199 1.00 60.81 312 VAL A CA 1
ATOM 2442 C C . VAL A 1 312 ? -21.373 -30.845 29.475 1.00 66.63 312 VAL A C 1
ATOM 2443 O O . VAL A 1 312 ? -20.477 -31.689 29.406 1.00 72.96 312 VAL A O 1
ATOM 2447 N N . SER A 1 313 ? -22.631 -31.142 29.823 1.00 68.54 313 SER A N 1
ATOM 2448 C CA . SER A 1 313 ? -23.046 -32.534 30.086 1.00 66.05 313 SER A CA 1
ATOM 2449 C C . SER A 1 313 ? -23.018 -33.330 28.805 1.00 65.20 313 SER A C 1
ATOM 2450 O O . SER A 1 313 ? -22.612 -34.483 28.858 1.00 60.91 313 SER A O 1
ATOM 2453 N N . ARG A 1 314 ? -23.407 -32.730 27.670 1.00 67.80 314 ARG A N 1
ATOM 2454 C CA . ARG A 1 314 ? -23.180 -33.376 26.358 1.00 72.36 314 ARG A CA 1
ATOM 2455 C C . ARG A 1 314 ? -21.692 -33.619 26.140 1.00 66.66 314 ARG A C 1
ATOM 2456 O O . ARG A 1 314 ? -21.289 -34.727 25.812 1.00 69.22 314 ARG A O 1
ATOM 2464 N N . ASP A 1 315 ? -20.880 -32.583 26.332 1.00 68.29 315 ASP A N 1
ATOM 2465 C CA . ASP A 1 315 ? -19.474 -32.621 25.882 1.00 77.01 315 ASP A CA 1
ATOM 2466 C C . ASP A 1 315 ? -18.549 -33.455 26.771 1.00 74.48 315 ASP A C 1
ATOM 2467 O O . ASP A 1 315 ? -17.452 -33.794 26.371 1.00 66.52 315 ASP A O 1
ATOM 2472 N N . LEU A 1 316 ? -18.990 -33.766 27.981 1.00 82.73 316 LEU A N 1
ATOM 2473 C CA . LEU A 1 316 ? -18.238 -34.618 28.890 1.00 82.50 316 LEU A CA 1
ATOM 2474 C C . LEU A 1 316 ? -18.974 -35.940 29.226 1.00 77.52 316 LEU A C 1
ATOM 2475 O O . LEU A 1 316 ? -18.502 -36.677 30.068 1.00 78.43 316 LEU A O 1
ATOM 2480 N N . GLY A 1 317 ? -20.097 -36.253 28.568 1.00 81.16 317 GLY A N 1
ATOM 2481 C CA . GLY A 1 317 ? -20.974 -37.385 28.959 1.00 75.15 317 GLY A CA 1
ATOM 2482 C C . GLY A 1 317 ? -21.792 -37.101 30.226 1.00 78.56 317 GLY A C 1
ATOM 2483 O O . GLY A 1 317 ? -23.046 -36.982 30.172 1.00 67.19 317 GLY A O 1
ATOM 2484 N N . VAL A 1 318 ? -21.065 -36.968 31.348 1.00 75.63 318 VAL A N 1
ATOM 2485 C CA . VAL A 1 318 ? -21.615 -36.827 32.730 1.00 82.91 318 VAL A CA 1
ATOM 2486 C C . VAL A 1 318 ? -22.791 -35.858 32.956 1.00 84.44 318 VAL A C 1
ATOM 2487 O O . VAL A 1 318 ? -22.663 -34.631 32.810 1.00 85.39 318 VAL A O 1
ATOM 2491 N N . ASP A 1 319 ? -23.925 -36.447 33.336 1.00 91.39 319 ASP A N 1
ATOM 2492 C CA . ASP A 1 319 ? -25.118 -35.732 33.808 1.00 97.79 319 ASP A CA 1
ATOM 2493 C C . ASP A 1 319 ? -24.795 -34.732 34.910 1.00 94.33 319 ASP A C 1
ATOM 2494 O O . ASP A 1 319 ? -24.214 -35.099 35.932 1.00 104.35 319 ASP A O 1
ATOM 2499 N N . LEU A 1 320 ? -25.175 -33.477 34.706 1.00 83.93 320 LEU A N 1
ATOM 2500 C CA . LEU A 1 320 ? -25.010 -32.454 35.729 1.00 87.13 320 LEU A CA 1
ATOM 2501 C C . LEU A 1 320 ? -26.296 -31.658 35.823 1.00 80.74 320 LEU A C 1
ATOM 2502 O O . LEU A 1 320 ? -26.261 -30.439 35.914 1.00 79.08 320 LEU A O 1
ATOM 2507 N N . SER A 1 321 ? -27.426 -32.363 35.839 1.00 76.70 321 SER A N 1
ATOM 2508 C CA . SER A 1 321 ? -28.746 -31.726 35.750 1.00 80.85 321 SER A CA 1
ATOM 2509 C C . SER A 1 321 ? -29.119 -30.757 36.885 1.00 87.34 321 SER A C 1
ATOM 2510 O O . SER A 1 321 ? -29.861 -29.791 36.628 1.00 83.29 321 SER A O 1
ATOM 2513 N N . GLY A 1 322 ? -28.615 -30.997 38.108 1.00 84.36 322 GLY A N 1
ATOM 2514 C CA . GLY A 1 322 ? -28.969 -30.164 39.282 1.00 85.60 322 GLY A CA 1
ATOM 2515 C C . GLY A 1 322 ? -27.864 -29.341 39.957 1.00 84.21 322 GLY A C 1
ATOM 2516 O O . GLY A 1 322 ? -28.042 -28.868 41.093 1.00 75.73 322 GLY A O 1
ATOM 2517 N N . ALA A 1 323 ? -26.726 -29.155 39.287 1.00 78.82 323 ALA A N 1
ATOM 2518 C CA . ALA A 1 323 ? -25.640 -28.391 39.888 1.00 66.64 323 ALA A CA 1
ATOM 2519 C C . ALA A 1 323 ? -26.069 -26.954 40.087 1.00 69.01 323 ALA A C 1
ATOM 2520 O O . ALA A 1 323 ? -26.720 -26.341 39.224 1.00 67.58 323 ALA A O 1
ATOM 2522 N N . ASP A 1 324 ? -25.744 -26.459 41.272 1.00 73.02 324 ASP A N 1
ATOM 2523 C CA . ASP A 1 324 ? -25.887 -25.063 41.641 1.00 74.18 324 ASP A CA 1
ATOM 2524 C C . ASP A 1 324 ? -24.633 -24.362 41.101 1.00 71.64 324 ASP A C 1
ATOM 2525 O O . ASP A 1 324 ? -23.591 -25.017 40.895 1.00 66.09 324 ASP A O 1
ATOM 2530 N N . ALA A 1 325 ? -24.744 -23.049 40.875 1.00 65.13 325 ALA A N 1
ATOM 2531 C CA . ALA A 1 325 ? -23.652 -22.238 40.318 1.00 62.54 325 ALA A CA 1
ATOM 2532 C C . ALA A 1 325 ? -22.501 -22.040 41.327 1.00 64.77 325 ALA A C 1
ATOM 2533 O O . ALA A 1 325 ? -21.320 -22.128 40.977 1.00 65.60 325 ALA A O 1
ATOM 2535 N N . ASP A 1 326 ? -22.861 -21.813 42.585 1.00 66.26 326 ASP A N 1
ATOM 2536 C CA . ASP A 1 326 ? -21.902 -21.497 43.648 1.00 66.51 326 ASP A CA 1
ATOM 2537 C C . ASP A 1 326 ? -21.244 -22.767 44.219 1.00 67.75 326 ASP A C 1
ATOM 2538 O O . ASP A 1 326 ? -20.318 -22.667 45.024 1.00 67.65 326 ASP A O 1
ATOM 2543 N N . GLN A 1 327 ? -21.758 -23.942 43.823 1.00 65.88 327 GLN A N 1
ATOM 2544 C CA . GLN A 1 327 ? -21.185 -25.259 44.135 1.00 66.59 327 GLN A CA 1
ATOM 2545 C C . GLN A 1 327 ? -19.773 -25.429 43.562 1.00 70.18 327 GLN A C 1
ATOM 2546 O O . GLN A 1 327 ? -19.578 -25.274 42.346 1.00 69.43 327 GLN A O 1
ATOM 2552 N N . PRO A 1 328 ? -18.787 -25.779 44.415 1.00 71.09 328 PRO A N 1
ATOM 2553 C CA . PRO A 1 328 ? -17.446 -26.117 43.861 1.00 69.52 328 PRO A CA 1
ATOM 2554 C C . PRO A 1 328 ? -17.460 -27.389 42.984 1.00 67.45 328 PRO A C 1
ATOM 2555 O O . PRO A 1 328 ? -18.261 -28.295 43.249 1.00 74.16 328 PRO A O 1
ATOM 2559 N N . LEU A 1 329 ? -16.623 -27.443 41.946 1.00 59.84 329 LEU A N 1
ATOM 2560 C CA . LEU A 1 329 ? -16.597 -28.609 41.039 1.00 62.40 329 LEU A CA 1
ATOM 2561 C C . LEU A 1 329 ? -16.151 -29.898 41.738 1.00 65.66 329 LEU A C 1
ATOM 2562 O O . LEU A 1 329 ? -16.771 -30.969 41.549 1.00 55.55 329 LEU A O 1
ATOM 2567 N N . ASP A 1 330 ? -15.111 -29.773 42.570 1.00 72.19 330 ASP A N 1
ATOM 2568 C CA . ASP A 1 330 ? -14.610 -30.909 43.380 1.00 77.40 330 ASP A CA 1
ATOM 2569 C C . ASP A 1 330 ? -15.633 -31.515 44.351 1.00 71.73 330 ASP A C 1
ATOM 2570 O O . ASP A 1 330 ? -15.456 -32.644 44.767 1.00 68.74 330 ASP A O 1
ATOM 2575 N N . THR A 1 331 ? -16.672 -30.761 44.719 1.00 71.45 331 THR A N 1
ATOM 2576 C CA . THR A 1 331 ? -17.789 -31.303 45.507 1.00 71.37 331 THR A CA 1
ATOM 2577 C C . THR A 1 331 ? -18.620 -32.311 44.666 1.00 71.40 331 THR A C 1
ATOM 2578 O O . THR A 1 331 ? -19.281 -33.173 45.258 1.00 66.77 331 THR A O 1
ATOM 2582 N N . ILE A 1 332 ? -18.555 -32.222 43.319 1.00 68.86 332 ILE A N 1
ATOM 2583 C CA . ILE A 1 332 ? -19.143 -33.240 42.410 1.00 66.87 332 ILE A CA 1
ATOM 2584 C C . ILE A 1 332 ? -18.196 -34.432 42.112 1.00 71.14 332 ILE A C 1
ATOM 2585 O O . ILE A 1 332 ? -17.000 -34.266 41.791 1.00 72.77 332 ILE A O 1
ATOM 2590 N N . GLN A 1 333 ? -18.799 -35.624 42.144 1.00 74.58 333 GLN A N 1
ATOM 2591 C CA . GLN A 1 333 ? -18.114 -36.923 42.175 1.00 73.68 333 GLN A CA 1
ATOM 2592 C C . GLN A 1 333 ? -18.093 -37.630 40.821 1.00 70.25 333 GLN A C 1
ATOM 2593 O O . GLN A 1 333 ? -18.860 -38.556 40.567 1.00 61.16 333 GLN A O 1
ATOM 2599 N N . THR A 1 334 ? -17.215 -37.172 39.950 1.00 74.19 334 THR A N 1
ATOM 2600 C CA . THR A 1 334 ? -16.995 -37.811 38.659 1.00 76.25 334 THR A CA 1
ATOM 2601 C C . THR A 1 334 ? -15.503 -37.696 38.402 1.00 83.14 334 THR A C 1
ATOM 2602 O O . THR A 1 334 ? -14.811 -36.883 39.042 1.00 85.70 334 THR A O 1
ATOM 2606 N N . GLU A 1 335 ? -15.006 -38.542 37.506 1.00 86.44 335 GLU A N 1
ATOM 2607 C CA . GLU A 1 335 ? -13.628 -38.433 37.035 1.00 87.87 335 GLU A CA 1
ATOM 2608 C C . GLU A 1 335 ? -13.442 -37.217 36.147 1.00 91.48 335 GLU A C 1
ATOM 2609 O O . GLU A 1 335 ? -12.350 -36.650 36.118 1.00 98.62 335 GLU A O 1
ATOM 2615 N N . ALA A 1 336 ? -14.498 -36.845 35.409 1.00 93.09 336 ALA A N 1
ATOM 2616 C CA . ALA A 1 336 ? -14.503 -35.633 34.573 1.00 78.32 336 ALA A CA 1
ATOM 2617 C C . ALA A 1 336 ? -14.276 -34.369 35.395 1.00 75.36 336 ALA A C 1
ATOM 2618 O O . ALA A 1 336 ? -13.304 -33.673 35.111 1.00 69.91 336 ALA A O 1
ATOM 2620 N N . THR A 1 337 ? -15.119 -34.107 36.422 1.00 76.45 337 THR A N 1
ATOM 2621 C CA . THR A 1 337 ? -15.056 -32.840 37.240 1.00 79.30 337 THR A CA 1
ATOM 2622 C C . THR A 1 337 ? -14.059 -32.793 38.411 1.00 76.66 337 THR A C 1
ATOM 2623 O O . THR A 1 337 ? -13.816 -31.704 38.967 1.00 75.12 337 THR A O 1
ATOM 2627 N N . GLN A 1 338 ? -13.519 -33.950 38.812 1.00 75.10 338 GLN A N 1
ATOM 2628 C CA . GLN A 1 338 ? -12.375 -33.978 39.745 1.00 73.99 338 GLN A CA 1
ATOM 2629 C C . GLN A 1 338 ? -11.085 -33.431 39.115 1.00 75.42 338 GLN A C 1
ATOM 2630 O O . GLN A 1 338 ? -10.418 -32.588 39.729 1.00 68.74 338 GLN A O 1
ATOM 2636 N N . GLY A 1 339 ? -10.760 -33.910 37.904 1.00 73.32 339 GLY A N 1
ATOM 2637 C CA . GLY A 1 339 ? -9.550 -33.518 37.158 1.00 74.69 339 GLY A CA 1
ATOM 2638 C C . GLY A 1 339 ? -9.630 -32.212 36.373 1.00 71.48 339 GLY A C 1
ATOM 2639 O O . GLY A 1 339 ? -8.602 -31.681 35.935 1.00 72.32 339 GLY A O 1
ATOM 2640 N N . ILE A 1 340 ? -10.848 -31.714 36.182 1.00 66.21 340 ILE A N 1
ATOM 2641 C CA . ILE A 1 340 ? -11.093 -30.397 35.588 1.00 68.61 340 ILE A CA 1
ATOM 2642 C C . ILE A 1 340 ? -11.077 -29.274 36.664 1.00 66.87 340 ILE A C 1
ATOM 2643 O O . ILE A 1 340 ? -10.655 -28.146 36.389 1.00 66.63 340 ILE A O 1
ATOM 2648 N N . ALA A 1 341 ? -11.505 -29.589 37.884 1.00 69.29 341 ALA A N 1
ATOM 2649 C CA . ALA A 1 341 ? -11.264 -28.717 39.032 1.00 65.62 341 ALA A CA 1
ATOM 2650 C C . ALA A 1 341 ? -9.778 -28.612 39.350 1.00 72.89 341 ALA A C 1
ATOM 2651 O O . ALA A 1 341 ? -9.347 -27.544 39.729 1.00 82.53 341 ALA A O 1
ATOM 2653 N N . LYS A 1 342 ? -8.988 -29.687 39.196 1.00 86.19 342 LYS A N 1
ATOM 2654 C CA . LYS A 1 342 ? -7.504 -29.623 39.440 1.00 89.73 342 LYS A CA 1
ATOM 2655 C C . LYS A 1 342 ? -6.834 -28.646 38.445 1.00 84.25 342 LYS A C 1
ATOM 2656 O O . LYS A 1 342 ? -6.044 -27.769 38.854 1.00 73.24 342 LYS A O 1
ATOM 2662 N N . LEU A 1 343 ? -7.174 -28.831 37.157 1.00 77.82 343 LEU A N 1
ATOM 2663 C CA . LEU A 1 343 ? -6.752 -27.957 36.034 1.00 75.79 343 LEU A CA 1
ATOM 2664 C C . LEU A 1 343 ? -7.120 -26.503 36.291 1.00 73.68 343 LEU A C 1
ATOM 2665 O O . LEU A 1 343 ? -6.261 -25.620 36.284 1.00 74.79 343 LEU A O 1
ATOM 2670 N N . MET A 1 344 ? -8.396 -26.268 36.555 1.00 74.14 344 MET A N 1
ATOM 2671 C CA . MET A 1 344 ? -8.887 -24.902 36.755 1.00 79.88 344 MET A CA 1
ATOM 2672 C C . MET A 1 344 ? -8.436 -24.166 38.030 1.00 78.78 344 MET A C 1
ATOM 2673 O O . MET A 1 344 ? -8.654 -22.943 38.097 1.00 70.67 344 MET A O 1
ATOM 2678 N N . MET A 1 345 ? -7.825 -24.859 39.012 1.00 81.81 345 MET A N 1
ATOM 2679 C CA . MET A 1 345 ? -7.492 -24.244 40.330 1.00 89.97 345 MET A CA 1
ATOM 2680 C C . MET A 1 345 ? -6.834 -22.849 40.157 1.00 94.42 345 MET A C 1
ATOM 2681 O O . MET A 1 345 ? -7.246 -21.862 40.799 1.00 91.62 345 MET A O 1
ATOM 2686 N N . GLU A 1 346 ? -5.880 -22.769 39.224 1.00 95.13 346 GLU A N 1
ATOM 2687 C CA . GLU A 1 346 ? -5.047 -21.572 39.017 1.00 93.05 346 GLU A CA 1
ATOM 2688 C C . GLU A 1 346 ? -5.635 -20.538 38.025 1.00 86.96 346 GLU A C 1
ATOM 2689 O O . GLU A 1 346 ? -5.080 -19.446 37.903 1.00 75.76 346 GLU A O 1
ATOM 2695 N N . ALA A 1 347 ? -6.730 -20.878 37.324 1.00 85.13 347 ALA A N 1
ATOM 2696 C CA . ALA A 1 347 ? -7.409 -19.961 36.362 1.00 80.43 347 ALA A CA 1
ATOM 2697 C C . ALA A 1 347 ? -8.539 -19.101 36.972 1.00 84.07 347 ALA A C 1
ATOM 2698 O O . ALA A 1 347 ? -9.078 -18.219 36.282 1.00 66.12 347 ALA A O 1
ATOM 2700 N N . VAL A 1 348 ? -8.883 -19.376 38.244 1.00 96.08 348 VAL A N 1
ATOM 2701 C CA . VAL A 1 348 ? -9.952 -18.690 39.004 1.00 102.72 348 VAL A CA 1
ATOM 2702 C C . VAL A 1 348 ? -9.332 -17.803 40.110 1.00 106.22 348 VAL A C 1
ATOM 2703 O O . VAL A 1 348 ? -8.414 -18.269 40.793 1.00 104.82 348 VAL A O 1
ATOM 2707 N N . PRO A 1 349 ? -9.829 -16.540 40.292 1.00 110.83 349 PRO A N 1
ATOM 2708 C CA . PRO A 1 349 ? -9.369 -15.607 41.360 1.00 112.22 349 PRO A CA 1
ATOM 2709 C C . PRO A 1 349 ? -9.211 -16.199 42.788 1.00 108.73 349 PRO A C 1
ATOM 2710 O O . PRO A 1 349 ? -8.116 -16.133 43.353 1.00 94.30 349 PRO A O 1
ATOM 2714 N N . ASP A 1 350 ? -10.287 -16.753 43.358 1.00 109.44 350 ASP A N 1
ATOM 2715 C CA . ASP A 1 350 ? -10.185 -17.690 44.492 1.00 102.84 350 ASP A CA 1
ATOM 2716 C C . ASP A 1 350 ? -9.728 -19.057 43.930 1.00 103.52 350 ASP A C 1
ATOM 2717 O O . ASP A 1 350 ? -10.157 -19.462 42.844 1.00 124.80 350 ASP A O 1
ATOM 2722 N N . GLY A 1 351 ? -8.888 -19.785 44.656 1.00 91.48 351 GLY A N 1
ATOM 2723 C CA . GLY A 1 351 ? -8.367 -21.067 44.163 1.00 85.93 351 GLY A CA 1
ATOM 2724 C C . GLY A 1 351 ? -9.335 -22.249 44.147 1.00 85.49 351 GLY A C 1
ATOM 2725 O O . GLY A 1 351 ? -8.888 -23.395 44.205 1.00 81.94 351 GLY A O 1
ATOM 2726 N N . ARG A 1 352 ? -10.646 -22.000 44.063 1.00 82.34 352 ARG A N 1
ATOM 2727 C CA . ARG A 1 352 ? -11.645 -23.076 44.058 1.00 89.33 352 ARG A CA 1
ATOM 2728 C C . ARG A 1 352 ? -12.622 -22.907 42.874 1.00 85.31 352 ARG A C 1
ATOM 2729 O O . ARG A 1 352 ? -13.512 -22.040 42.905 1.00 79.93 352 ARG A O 1
ATOM 2737 N N . PRO A 1 353 ? -12.437 -23.721 41.812 1.00 78.87 353 PRO A N 1
ATOM 2738 C CA . PRO A 1 353 ? -13.333 -23.672 40.664 1.00 76.74 353 PRO A CA 1
ATOM 2739 C C . PRO A 1 353 ? -14.746 -24.102 40.996 1.00 72.00 353 PRO A C 1
ATOM 2740 O O . PRO A 1 353 ? -14.939 -25.035 41.789 1.00 72.75 353 PRO A O 1
ATOM 2744 N N . LYS A 1 354 ? -15.700 -23.410 40.379 1.00 65.37 354 LYS A N 1
ATOM 2745 C CA . LYS A 1 354 ? -17.124 -23.581 40.619 1.00 62.15 354 LYS A CA 1
ATOM 2746 C C . LYS A 1 354 ? -17.834 -23.899 39.314 1.00 60.31 354 LYS A C 1
ATOM 2747 O O . LYS A 1 354 ? -17.241 -23.845 38.218 1.00 62.83 354 LYS A O 1
ATOM 2753 N N . VAL A 1 355 ? -19.107 -24.245 39.434 1.00 54.95 355 VAL A N 1
ATOM 2754 C CA . VAL A 1 355 ? -19.893 -24.593 38.269 1.00 54.61 355 VAL A CA 1
ATOM 2755 C C . VAL A 1 355 ? -20.029 -23.344 37.387 1.00 58.18 355 VAL A C 1
ATOM 2756 O O . VAL A 1 355 ? -19.972 -23.458 36.182 1.00 61.01 355 VAL A O 1
ATOM 2760 N N . LYS A 1 356 ? -20.158 -22.162 37.996 1.00 65.64 356 LYS A N 1
ATOM 2761 C CA . LYS A 1 356 ? -20.180 -20.875 37.262 1.00 73.76 356 LYS A CA 1
ATOM 2762 C C . LYS A 1 356 ? -18.847 -20.488 36.567 1.00 75.50 356 LYS A C 1
ATOM 2763 O O . LYS A 1 356 ? -18.842 -19.537 35.781 1.00 79.38 356 LYS A O 1
ATOM 2769 N N . ASP A 1 357 ? -17.733 -21.157 36.905 1.00 72.35 357 ASP A N 1
ATOM 2770 C CA . ASP A 1 357 ? -16.453 -21.020 36.176 1.00 69.34 357 ASP A CA 1
ATOM 2771 C C . ASP A 1 357 ? -16.333 -21.929 34.937 1.00 69.80 357 ASP A C 1
ATOM 2772 O O . ASP A 1 357 ? -15.482 -21.671 34.101 1.00 71.13 357 ASP A O 1
ATOM 2777 N N . LEU A 1 358 ? -17.176 -22.963 34.811 1.00 65.51 358 LEU A N 1
ATOM 2778 C CA . LEU A 1 358 ? -17.187 -23.864 33.628 1.00 67.40 358 LEU A CA 1
ATOM 2779 C C . LEU A 1 358 ? -17.181 -23.216 32.231 1.00 63.32 358 LEU A C 1
ATOM 2780 O O . LEU A 1 358 ? -16.855 -23.892 31.255 1.00 55.17 358 LEU A O 1
ATOM 2785 N N . PRO A 1 359 ? -17.563 -21.935 32.111 1.00 56.04 359 PRO A N 1
ATOM 2786 C CA . PRO A 1 359 ? -17.324 -21.359 30.790 1.00 56.40 359 PRO A CA 1
ATOM 2787 C C . PRO A 1 359 ? -15.833 -21.266 30.396 1.00 55.90 359 PRO A C 1
ATOM 2788 O O . PRO A 1 359 ? -15.538 -21.116 29.203 1.00 56.89 359 PRO A O 1
ATOM 2792 N N . LEU A 1 360 ? -14.919 -21.367 31.369 1.00 54.93 360 LEU A N 1
ATOM 2793 C CA . LEU A 1 360 ? -13.465 -21.370 31.118 1.00 55.44 360 LEU A CA 1
ATOM 2794 C C . LEU A 1 360 ? -12.984 -22.487 30.205 1.00 55.58 360 LEU A C 1
ATOM 2795 O O . LEU A 1 360 ? -11.954 -22.353 29.544 1.00 57.19 360 LEU A O 1
ATOM 2800 N N . LEU A 1 361 ? -13.728 -23.581 30.158 1.00 53.39 361 LEU A N 1
ATOM 2801 C CA . LEU A 1 361 ? -13.437 -24.652 29.213 1.00 55.32 361 LEU A CA 1
ATOM 2802 C C . LEU A 1 361 ? -13.584 -24.235 27.743 1.00 54.57 361 LEU A C 1
ATOM 2803 O O . LEU A 1 361 ? -13.040 -24.900 26.868 1.00 54.56 361 LEU A O 1
ATOM 2808 N N . TYR A 1 362 ? -14.331 -23.160 27.492 1.00 49.72 362 TYR A N 1
ATOM 2809 C CA . TYR A 1 362 ? -14.660 -22.689 26.156 1.00 46.73 362 TYR A CA 1
ATOM 2810 C C . TYR A 1 362 ? -14.034 -21.331 25.802 1.00 38.26 362 TYR A C 1
ATOM 2811 O O . TYR A 1 362 ? -13.716 -21.119 24.692 1.00 37.72 362 TYR A O 1
ATOM 2820 N N . SER A 1 363 ? -13.921 -20.392 26.728 1.00 39.49 363 SER A N 1
ATOM 2821 C CA . SER A 1 363 ? -13.031 -19.217 26.557 1.00 37.28 363 SER A CA 1
ATOM 2822 C C . SER A 1 363 ? -12.602 -18.719 27.912 1.00 35.17 363 SER A C 1
ATOM 2823 O O . SER A 1 363 ? -13.369 -18.811 28.886 1.00 32.20 363 SER A O 1
ATOM 2826 N N . ILE A 1 364 ? -11.375 -18.196 27.947 1.00 35.81 364 ILE A N 1
ATOM 2827 C CA . ILE A 1 364 ? -10.798 -17.563 29.119 1.00 39.45 364 ILE A CA 1
ATOM 2828 C C . ILE A 1 364 ? -11.212 -16.094 29.067 1.00 40.81 364 ILE A C 1
ATOM 2829 O O . ILE A 1 364 ? -10.910 -15.402 28.100 1.00 38.34 364 ILE A O 1
ATOM 2834 N N . ARG A 1 365 ? -11.885 -15.628 30.114 1.00 39.64 365 ARG A N 1
ATOM 2835 C CA . ARG A 1 365 ? -12.325 -14.253 30.193 1.00 38.41 365 ARG A CA 1
ATOM 2836 C C . ARG A 1 365 ? -11.336 -13.445 31.019 1.00 38.61 365 ARG A C 1
ATOM 2837 O O . ARG A 1 365 ? -10.923 -13.871 32.102 1.00 35.50 365 ARG A O 1
ATOM 2845 N N . ILE A 1 366 ? -10.917 -12.303 30.496 1.00 37.72 366 ILE A N 1
ATOM 2846 C CA . ILE A 1 366 ? -10.177 -11.347 31.297 1.00 35.88 366 ILE A CA 1
ATOM 2847 C C . ILE A 1 366 ? -11.129 -10.161 31.515 1.00 36.26 366 ILE A C 1
ATOM 2848 O O . ILE A 1 366 ? -11.722 -9.633 30.567 1.00 33.39 366 ILE A O 1
ATOM 2853 N N . VAL A 1 367 ? -11.247 -9.746 32.769 1.00 33.68 367 VAL A N 1
ATOM 2854 C CA . VAL A 1 367 ? -11.937 -8.553 33.134 1.00 31.02 367 VAL A CA 1
ATOM 2855 C C . VAL A 1 367 ? -10.920 -7.531 33.564 1.00 32.07 367 VAL A C 1
ATOM 2856 O O . VAL A 1 367 ? -9.999 -7.839 34.305 1.00 33.06 367 VAL A O 1
ATOM 2860 N N . GLY A 1 368 ? -11.068 -6.299 33.098 1.00 34.51 368 GLY A N 1
ATOM 2861 C CA . GLY A 1 368 ? -10.217 -5.224 33.619 1.00 34.47 368 GLY A CA 1
ATOM 2862 C C . GLY A 1 368 ? -10.301 -3.920 32.864 1.00 34.20 368 GLY A C 1
ATOM 2863 O O . GLY A 1 368 ? -11.311 -3.634 32.187 1.00 36.94 368 GLY A O 1
ATOM 2864 N N . THR A 1 369 ? -9.251 -3.129 33.027 1.00 30.11 369 THR A N 1
ATOM 2865 C CA . THR A 1 369 ? -9.067 -1.912 32.291 1.00 31.07 369 THR A CA 1
ATOM 2866 C C . THR A 1 369 ? -8.265 -2.253 31.066 1.00 32.59 369 THR A C 1
ATOM 2867 O O . THR A 1 369 ? -7.676 -3.353 30.970 1.00 36.23 369 THR A O 1
ATOM 2871 N N . PRO A 1 370 ? -8.210 -1.332 30.115 1.00 31.86 370 PRO A N 1
ATOM 2872 C CA . PRO A 1 370 ? -7.339 -1.616 28.969 1.00 35.74 370 PRO A CA 1
ATOM 2873 C C . PRO A 1 370 ? -5.905 -2.002 29.374 1.00 35.50 370 PRO A C 1
ATOM 2874 O O . PRO A 1 370 ? -5.327 -2.899 28.788 1.00 36.65 370 PRO A O 1
ATOM 2878 N N . GLU A 1 371 ? -5.365 -1.345 30.392 1.00 43.24 371 GLU A N 1
ATOM 2879 C CA . GLU A 1 371 ? -3.962 -1.519 30.813 1.00 46.75 371 GLU A CA 1
ATOM 2880 C C . GLU A 1 371 ? -3.742 -2.936 31.394 1.00 43.83 371 GLU A C 1
ATOM 2881 O O . GLU A 1 371 ? -2.837 -3.667 30.994 1.00 46.80 371 GLU A O 1
ATOM 2887 N N . THR A 1 372 ? -4.586 -3.299 32.347 1.00 39.21 372 THR A N 1
ATOM 2888 C CA . THR A 1 372 ? -4.638 -4.651 32.928 1.00 37.33 372 THR A CA 1
ATOM 2889 C C . THR A 1 372 ? -4.809 -5.771 31.899 1.00 37.78 372 THR A C 1
ATOM 2890 O O . THR A 1 372 ? -4.052 -6.765 31.908 1.00 39.90 372 THR A O 1
ATOM 2894 N N . ILE A 1 373 ? -5.809 -5.635 31.035 1.00 33.21 373 ILE A N 1
ATOM 2895 C CA . ILE A 1 373 ? -6.027 -6.630 29.986 1.00 33.47 373 ILE A CA 1
ATOM 2896 C C . ILE A 1 373 ? -4.764 -6.789 29.122 1.00 33.24 373 ILE A C 1
ATOM 2897 O O . ILE A 1 373 ? -4.318 -7.908 28.873 1.00 29.35 373 ILE A O 1
ATOM 2902 N N . ALA A 1 374 ? -4.161 -5.671 28.740 1.00 33.55 374 ALA A N 1
ATOM 2903 C CA . ALA A 1 374 ? -2.940 -5.698 27.946 1.00 38.24 374 ALA A CA 1
ATOM 2904 C C . ALA A 1 374 ? -1.733 -6.358 28.656 1.00 39.39 374 ALA A C 1
ATOM 2905 O O . ALA A 1 374 ? -0.948 -7.058 28.016 1.00 37.83 374 ALA A O 1
ATOM 2907 N N . ASP A 1 375 ? -1.555 -6.066 29.947 1.00 39.17 375 ASP A N 1
ATOM 2908 C CA . ASP A 1 375 ? -0.465 -6.675 30.726 1.00 39.02 375 ASP A CA 1
ATOM 2909 C C . ASP A 1 375 ? -0.660 -8.187 30.767 1.00 33.92 375 ASP A C 1
ATOM 2910 O O . ASP A 1 375 ? 0.283 -8.923 30.554 1.00 35.19 375 ASP A O 1
ATOM 2915 N N . GLU A 1 376 ? -1.881 -8.630 31.062 1.00 34.29 376 GLU A N 1
ATOM 2916 C CA . GLU A 1 376 ? -2.230 -10.070 31.084 1.00 36.27 376 GLU A CA 1
ATOM 2917 C C . GLU A 1 376 ? -2.006 -10.735 29.691 1.00 36.61 376 GLU A C 1
ATOM 2918 O O . GLU A 1 376 ? -1.477 -11.843 29.602 1.00 33.94 376 GLU A O 1
ATOM 2924 N N . LEU A 1 377 ? -2.341 -10.017 28.621 1.00 34.41 377 LEU A N 1
ATOM 2925 C CA . LEU A 1 377 ? -2.196 -10.535 27.271 1.00 33.94 377 LEU A CA 1
ATOM 2926 C C . LEU A 1 377 ? -0.735 -10.589 26.885 1.00 34.45 377 LEU A C 1
ATOM 2927 O O . LEU A 1 377 ? -0.338 -11.418 26.058 1.00 35.23 377 LEU A O 1
ATOM 2932 N N . THR A 1 378 ? 0.058 -9.693 27.457 1.00 35.14 378 THR A N 1
ATOM 2933 C CA . THR A 1 378 ? 1.502 -9.734 27.282 1.00 35.17 378 THR A CA 1
ATOM 2934 C C . THR A 1 378 ? 2.057 -11.054 27.851 1.00 36.89 378 THR A C 1
ATOM 2935 O O . THR A 1 378 ? 2.919 -11.662 27.238 1.00 39.34 378 THR A O 1
ATOM 2939 N N . GLU A 1 379 ? 1.548 -11.518 28.986 1.00 38.29 379 GLU A N 1
ATOM 2940 C CA . GLU A 1 379 ? 2.028 -12.789 29.556 1.00 40.82 379 GLU A CA 1
ATOM 2941 C C . GLU A 1 379 ? 1.722 -13.941 28.606 1.00 37.16 379 GLU A C 1
ATOM 2942 O O . GLU A 1 379 ? 2.569 -14.801 28.394 1.00 39.25 379 GLU A O 1
ATOM 2948 N N . TRP A 1 380 ? 0.509 -13.962 28.056 1.00 36.34 380 TRP A N 1
ATOM 2949 C CA . TRP A 1 380 ? 0.087 -15.054 27.170 1.00 35.91 380 TRP A CA 1
ATOM 2950 C C . TRP A 1 380 ? 0.922 -15.089 25.882 1.00 35.61 380 TRP A C 1
ATOM 2951 O O . TRP A 1 380 ? 1.389 -16.146 25.468 1.00 38.24 380 TRP A O 1
ATOM 2962 N N . ARG A 1 381 ? 1.122 -13.938 25.265 1.00 36.40 381 ARG A N 1
ATOM 2963 C CA . ARG A 1 381 ? 1.997 -13.879 24.104 1.00 43.13 381 ARG A CA 1
ATOM 2964 C C . ARG A 1 381 ? 3.430 -14.375 24.415 1.00 39.32 381 ARG A C 1
ATOM 2965 O O . ARG A 1 381 ? 3.984 -15.123 23.621 1.00 42.21 381 ARG A O 1
ATOM 2973 N N . ASP A 1 382 ? 4.013 -13.967 25.536 1.00 34.28 382 ASP A N 1
ATOM 2974 C CA . ASP A 1 382 ? 5.357 -14.411 25.908 1.00 34.75 382 ASP A CA 1
ATOM 2975 C C . ASP A 1 382 ? 5.373 -15.922 26.182 1.00 33.03 382 ASP A C 1
ATOM 2976 O O . ASP A 1 382 ? 6.348 -16.597 25.933 1.00 31.76 382 ASP A O 1
ATOM 2981 N N . ALA A 1 383 ? 4.262 -16.474 26.621 1.00 32.57 383 ALA A N 1
ATOM 2982 C CA . ALA A 1 383 ? 4.095 -17.936 26.576 1.00 33.26 383 ALA A CA 1
ATOM 2983 C C . ALA A 1 383 ? 3.919 -18.572 25.170 1.00 32.07 383 ALA A C 1
ATOM 2984 O O . ALA A 1 383 ? 3.837 -19.781 25.089 1.00 35.67 383 ALA A O 1
ATOM 2986 N N . GLY A 1 384 ? 3.902 -17.797 24.086 1.00 31.45 384 GLY A N 1
ATOM 2987 C CA . GLY A 1 384 ? 3.793 -18.346 22.710 1.00 33.86 384 GLY A CA 1
ATOM 2988 C C . GLY A 1 384 ? 2.418 -18.248 22.049 1.00 33.51 384 GLY A C 1
ATOM 2989 O O . GLY A 1 384 ? 2.161 -18.914 21.045 1.00 32.43 384 GLY A O 1
ATOM 2990 N N . MET A 1 385 ? 1.538 -17.408 22.610 1.00 33.60 385 MET A N 1
ATOM 2991 C CA . MET A 1 385 ? 0.268 -17.105 21.996 1.00 31.96 385 MET A CA 1
ATOM 2992 C C . MET A 1 385 ? 0.535 -16.223 20.796 1.00 32.40 385 MET A C 1
ATOM 2993 O O . MET A 1 385 ? 1.138 -15.160 20.938 1.00 33.70 385 MET A O 1
ATOM 2998 N N . GLY A 1 386 ? 0.098 -16.680 19.624 1.00 30.35 386 GLY A N 1
ATOM 2999 C CA . GLY A 1 386 ? 0.231 -15.923 18.372 1.00 32.42 386 GLY A CA 1
ATOM 3000 C C . GLY A 1 386 ? -1.017 -15.117 17.985 1.00 31.16 386 GLY A C 1
ATOM 3001 O O . GLY A 1 386 ? -0.938 -14.172 17.154 1.00 31.00 386 GLY A O 1
ATOM 3002 N N . GLY A 1 387 ? -2.153 -15.483 18.579 1.00 28.25 387 GLY A N 1
ATOM 3003 C CA . GLY A 1 387 ? -3.425 -14.906 18.205 1.00 30.04 387 GLY A CA 1
ATOM 3004 C C . GLY A 1 387 ? -4.453 -15.057 19.282 1.00 31.40 387 GLY A C 1
ATOM 3005 O O . GLY A 1 387 ? -4.287 -15.876 20.208 1.00 30.58 387 GLY A O 1
ATOM 3006 N N . ILE A 1 388 ? -5.485 -14.210 19.185 1.00 32.62 388 ILE A N 1
ATOM 3007 C CA . ILE A 1 388 ? -6.655 -14.248 20.066 1.00 30.16 388 ILE A CA 1
ATOM 3008 C C . ILE A 1 388 ? -7.881 -14.713 19.279 1.00 29.47 388 ILE A C 1
ATOM 3009 O O . ILE A 1 388 ? -8.212 -14.164 18.219 1.00 28.14 388 ILE A O 1
ATOM 3014 N N . ASN A 1 389 ? -8.530 -15.747 19.805 1.00 27.98 389 ASN A N 1
ATOM 3015 C CA . ASN A 1 389 ? -9.807 -16.198 19.330 1.00 30.08 389 ASN A CA 1
ATOM 3016 C C . ASN A 1 389 ? -10.907 -15.617 20.246 1.00 30.71 389 ASN A C 1
ATOM 3017 O O . ASN A 1 389 ? -11.288 -16.233 21.238 1.00 28.77 389 ASN A O 1
ATOM 3022 N N . MET A 1 390 ? -11.415 -14.432 19.900 1.00 30.00 390 MET A N 1
ATOM 3023 C CA . MET A 1 390 ? -12.251 -13.678 20.806 1.00 29.02 390 MET A CA 1
ATOM 3024 C C . MET A 1 390 ? -13.720 -14.084 20.712 1.00 29.47 390 MET A C 1
ATOM 3025 O O . MET A 1 390 ? -14.353 -13.839 19.709 1.00 33.15 390 MET A O 1
ATOM 3030 N N . ALA A 1 391 ? -14.274 -14.690 21.745 1.00 28.35 391 ALA A N 1
ATOM 3031 C CA . ALA A 1 391 ? -15.700 -15.001 21.753 1.00 30.51 391 ALA A CA 1
ATOM 3032 C C . ALA A 1 391 ? -16.439 -13.852 22.404 1.00 30.02 391 ALA A C 1
ATOM 3033 O O . ALA A 1 391 ? -15.839 -12.989 23.007 1.00 31.05 391 ALA A O 1
ATOM 3035 N N . ALA A 1 392 ? -17.747 -13.820 22.248 1.00 30.95 392 ALA A N 1
ATOM 3036 C CA . ALA A 1 392 ? -18.573 -12.742 22.811 1.00 30.36 392 ALA A CA 1
ATOM 3037 C C . ALA A 1 392 ? -19.516 -13.301 23.881 1.00 32.18 392 ALA A C 1
ATOM 3038 O O . ALA A 1 392 ? -20.138 -14.384 23.718 1.00 30.16 392 ALA A O 1
ATOM 3040 N N . GLN A 1 393 ? -19.675 -12.513 24.932 1.00 31.39 393 GLN A N 1
ATOM 3041 C CA . GLN A 1 393 ? -20.711 -12.712 25.910 1.00 30.95 393 GLN A CA 1
ATOM 3042 C C . GLN A 1 393 ? -21.938 -11.910 25.555 1.00 30.59 393 GLN A C 1
ATOM 3043 O O . GLN A 1 393 ? -23.051 -12.322 25.849 1.00 34.43 393 GLN A O 1
ATOM 3049 N N . MET A 1 394 ? -21.746 -10.728 24.986 1.00 31.51 394 MET A N 1
ATOM 3050 C CA . MET A 1 394 ? -22.832 -9.994 24.321 1.00 32.28 394 MET A CA 1
ATOM 3051 C C . MET A 1 394 ? -22.385 -9.598 22.895 1.00 32.67 394 MET A C 1
ATOM 3052 O O . MET A 1 394 ? -21.195 -9.336 22.647 1.00 34.12 394 MET A O 1
ATOM 3057 N N . LEU A 1 395 ? -23.339 -9.521 21.975 1.00 28.59 395 LEU A N 1
ATOM 3058 C CA . LEU A 1 395 ? -23.140 -8.833 20.709 1.00 26.96 395 LEU A CA 1
ATOM 3059 C C . LEU A 1 395 ? -24.147 -7.661 20.555 1.00 27.01 395 LEU A C 1
ATOM 3060 O O . LEU A 1 395 ? -25.330 -7.868 20.845 1.00 25.91 395 LEU A O 1
ATOM 3065 N N . PRO A 1 396 ? -23.711 -6.462 20.118 1.00 27.52 396 PRO A N 1
ATOM 3066 C CA . PRO A 1 396 ? -22.334 -6.215 19.601 1.00 29.52 396 PRO A CA 1
ATOM 3067 C C . PRO A 1 396 ? -21.312 -5.836 20.662 1.00 28.79 396 PRO A C 1
ATOM 3068 O O . PRO A 1 396 ? -20.137 -5.541 20.325 1.00 30.13 396 PRO A O 1
ATOM 3072 N N . GLY A 1 397 ? -21.774 -5.840 21.920 1.00 28.59 397 GLY A N 1
ATOM 3073 C CA . GLY A 1 397 ? -21.059 -5.282 23.093 1.00 26.43 397 GLY A CA 1
ATOM 3074 C C . GLY A 1 397 ? -19.679 -5.800 23.398 1.00 24.89 397 GLY A C 1
ATOM 3075 O O . GLY A 1 397 ? -18.773 -5.040 23.528 1.00 27.27 397 GLY A O 1
ATOM 3076 N N . THR A 1 398 ? -19.479 -7.091 23.534 1.00 24.81 398 THR A N 1
ATOM 3077 C CA . THR A 1 398 ? -18.123 -7.530 23.793 1.00 25.64 398 THR A CA 1
ATOM 3078 C C . THR A 1 398 ? -17.181 -7.067 22.681 1.00 26.04 398 THR A C 1
ATOM 3079 O O . THR A 1 398 ? -16.073 -6.596 22.952 1.00 26.54 398 THR A O 1
ATOM 3083 N N . ASP A 1 399 ? -17.601 -7.209 21.427 1.00 26.52 399 ASP A N 1
ATOM 3084 C CA . ASP A 1 399 ? -16.728 -6.826 20.311 1.00 28.10 399 ASP A CA 1
ATOM 3085 C C . ASP A 1 399 ? -16.522 -5.317 20.280 1.00 29.60 399 ASP A C 1
ATOM 3086 O O . ASP A 1 399 ? -15.382 -4.858 20.193 1.00 28.86 399 ASP A O 1
ATOM 3091 N N . ALA A 1 400 ? -17.619 -4.556 20.399 1.00 31.24 400 ALA A N 1
ATOM 3092 C CA . ALA A 1 400 ? -17.567 -3.082 20.429 1.00 28.01 400 ALA A CA 1
ATOM 3093 C C . ALA A 1 400 ? -16.708 -2.573 21.553 1.00 24.70 400 ALA A C 1
ATOM 3094 O O . ALA A 1 400 ? -15.809 -1.792 21.310 1.00 24.12 400 ALA A O 1
ATOM 3096 N N . ASP A 1 401 ? -16.896 -3.065 22.771 1.00 25.83 401 ASP A N 1
ATOM 3097 C CA . ASP A 1 401 ? -16.026 -2.608 23.900 1.00 27.39 401 ASP A CA 1
ATOM 3098 C C . ASP A 1 401 ? -14.562 -2.949 23.643 1.00 27.56 401 ASP A C 1
ATOM 3099 O O . ASP A 1 401 ? -13.713 -2.066 23.758 1.00 33.73 401 ASP A O 1
ATOM 3104 N N . PHE A 1 402 ? -14.277 -4.174 23.206 1.00 26.05 402 PHE A N 1
ATOM 3105 C CA . PHE A 1 402 ? -12.906 -4.591 22.864 1.00 26.43 402 PHE A CA 1
ATOM 3106 C C . PHE A 1 402 ? -12.227 -3.693 21.832 1.00 25.71 402 PHE A C 1
ATOM 3107 O O . PHE A 1 402 ? -11.082 -3.309 22.009 1.00 25.18 402 PHE A O 1
ATOM 3115 N N . VAL A 1 403 ? -12.938 -3.328 20.798 1.00 26.48 403 VAL A N 1
ATOM 3116 C CA . VAL A 1 403 ? -12.459 -2.462 19.762 1.00 28.51 403 VAL A CA 1
ATOM 3117 C C . VAL A 1 403 ? -12.267 -1.034 20.266 1.00 28.05 403 VAL A C 1
ATOM 3118 O O . VAL A 1 403 ? -11.265 -0.435 20.037 1.00 29.80 403 VAL A O 1
ATOM 3122 N N . ASP A 1 404 ? -13.240 -0.523 20.986 1.00 30.26 404 ASP A N 1
ATOM 3123 C CA . ASP A 1 404 ? -13.195 0.807 21.506 1.00 29.38 404 ASP A CA 1
ATOM 3124 C C . ASP A 1 404 ? -12.159 1.040 22.588 1.00 31.69 404 ASP A C 1
ATOM 3125 O O . ASP A 1 404 ? -11.541 2.054 22.611 1.00 33.81 404 ASP A O 1
ATOM 3130 N N . TYR A 1 405 ? -11.935 0.071 23.454 1.00 34.92 405 TYR A N 1
ATOM 3131 C CA . TYR A 1 405 ? -11.022 0.247 24.571 1.00 34.39 405 TYR A CA 1
ATOM 3132 C C . TYR A 1 405 ? -9.666 -0.459 24.576 1.00 34.50 405 TYR A C 1
ATOM 3133 O O . TYR A 1 405 ? -8.685 0.140 24.906 1.00 38.01 405 TYR A O 1
ATOM 3142 N N . VAL A 1 406 ? -9.656 -1.742 24.254 1.00 35.26 406 VAL A N 1
ATOM 3143 C CA . VAL A 1 406 ? -8.465 -2.644 24.310 1.00 31.11 406 VAL A CA 1
ATOM 3144 C C . VAL A 1 406 ? -7.566 -2.485 23.087 1.00 31.49 406 VAL A C 1
ATOM 3145 O O . VAL A 1 406 ? -6.344 -2.323 23.237 1.00 29.82 406 VAL A O 1
ATOM 3149 N N . VAL A 1 407 ? -8.169 -2.469 21.887 1.00 30.50 407 VAL A N 1
ATOM 3150 C CA . VAL A 1 407 ? -7.408 -2.351 20.657 1.00 27.14 407 VAL A CA 1
ATOM 3151 C C . VAL A 1 407 ? -6.475 -1.148 20.661 1.00 28.10 407 VAL A C 1
ATOM 3152 O O . VAL A 1 407 ? -5.291 -1.301 20.342 1.00 31.07 407 VAL A O 1
ATOM 3156 N N . PRO A 1 408 ? -6.979 0.054 20.986 1.00 30.72 408 PRO A N 1
ATOM 3157 C CA . PRO A 1 408 ? -6.079 1.218 21.044 1.00 31.64 408 PRO A CA 1
ATOM 3158 C C . PRO A 1 408 ? -4.914 1.021 22.020 1.00 33.60 408 PRO A C 1
ATOM 3159 O O . PRO A 1 408 ? -3.806 1.478 21.727 1.00 32.13 408 PRO A O 1
ATOM 3163 N N . GLU A 1 409 ? -5.151 0.339 23.147 1.00 31.86 409 GLU A N 1
ATOM 3164 C CA . GLU A 1 409 ? -4.089 0.100 24.101 1.00 32.42 409 GLU A CA 1
ATOM 3165 C C . GLU A 1 409 ? -3.077 -0.809 23.456 1.00 31.11 409 GLU A C 1
ATOM 3166 O O . GLU A 1 409 ? -1.884 -0.526 23.464 1.00 33.26 409 GLU A O 1
ATOM 3172 N N . LEU A 1 410 ? -3.559 -1.906 22.898 1.00 29.90 410 LEU A N 1
ATOM 3173 C CA . LEU A 1 410 ? -2.690 -2.877 22.244 1.00 31.67 410 LEU A CA 1
ATOM 3174 C C . LEU A 1 410 ? -1.920 -2.237 21.084 1.00 32.54 410 LEU A C 1
ATOM 3175 O O . LEU A 1 410 ? -0.720 -2.480 20.921 1.00 33.45 410 LEU A O 1
ATOM 3180 N N . GLN A 1 411 ? -2.537 -1.326 20.378 1.00 32.29 411 GLN A N 1
ATOM 3181 C CA . GLN A 1 411 ? -1.836 -0.640 19.331 1.00 35.35 411 GLN A CA 1
ATOM 3182 C C . GLN A 1 411 ? -0.697 0.238 19.846 1.00 37.24 411 GLN A C 1
ATOM 3183 O O . GLN A 1 411 ? 0.360 0.261 19.273 1.00 33.67 411 GLN A O 1
ATOM 3189 N N . ARG A 1 412 ? -0.951 0.934 20.941 1.00 37.52 412 ARG A N 1
ATOM 3190 C CA . ARG A 1 412 ? -0.031 1.834 21.587 1.00 38.23 412 ARG A CA 1
ATOM 3191 C C . ARG A 1 412 ? 1.209 1.111 22.040 1.00 38.54 412 ARG A C 1
ATOM 3192 O O . ARG A 1 412 ? 2.276 1.627 21.947 1.00 39.32 412 ARG A O 1
ATOM 3200 N N . ARG A 1 413 ? 1.043 -0.088 22.553 1.00 37.66 413 ARG A N 1
ATOM 3201 C CA . ARG A 1 413 ? 2.158 -0.973 22.943 1.00 35.31 413 ARG A CA 1
ATOM 3202 C C . ARG A 1 413 ? 2.704 -1.826 21.811 1.00 34.76 413 ARG A C 1
ATOM 3203 O O . ARG A 1 413 ? 3.508 -2.706 22.056 1.00 35.34 413 ARG A O 1
ATOM 3211 N N . GLY A 1 414 ? 2.255 -1.606 20.572 1.00 40.38 414 GLY A N 1
ATOM 3212 C CA . GLY A 1 414 ? 2.718 -2.386 19.408 1.00 37.58 414 GLY A CA 1
ATOM 3213 C C . GLY A 1 414 ? 2.333 -3.859 19.382 1.00 35.86 414 GLY A C 1
ATOM 3214 O O . GLY A 1 414 ? 3.008 -4.668 18.763 1.00 33.90 414 GLY A O 1
ATOM 3215 N N . MET A 1 415 ? 1.246 -4.219 20.047 1.00 36.88 415 MET A N 1
ATOM 3216 C CA . MET A 1 415 ? 0.802 -5.619 20.065 1.00 38.47 415 MET A CA 1
ATOM 3217 C C . MET A 1 415 ? -0.340 -5.899 19.066 1.00 38.38 415 MET A C 1
ATOM 3218 O O . MET A 1 415 ? -0.648 -7.077 18.782 1.00 36.08 415 MET A O 1
ATOM 3223 N N . VAL A 1 416 ? -0.956 -4.830 18.538 1.00 35.71 416 VAL A N 1
ATOM 3224 C CA . VAL A 1 416 ? -1.995 -4.964 17.500 1.00 33.80 416 VAL A CA 1
ATOM 3225 C C . VAL A 1 416 ? -1.644 -3.993 16.383 1.00 32.86 416 VAL A C 1
ATOM 3226 O O . VAL A 1 416 ? -1.082 -2.914 16.633 1.00 36.76 416 VAL A O 1
ATOM 3230 N N . GLN A 1 417 ? -1.949 -4.383 15.159 1.00 30.87 417 GLN A N 1
ATOM 3231 C CA . GLN A 1 417 ? -1.484 -3.613 13.975 1.00 31.82 417 GLN A CA 1
ATOM 3232 C C . GLN A 1 417 ? -2.273 -2.320 13.877 1.00 32.88 417 GLN A C 1
ATOM 3233 O O . GLN A 1 417 ? -3.449 -2.295 14.272 1.00 30.05 417 GLN A O 1
ATOM 3239 N N . HIS A 1 418 ? -1.617 -1.278 13.360 1.00 37.59 418 HIS A N 1
ATOM 3240 C CA . HIS A 1 418 ? -2.237 0.071 13.139 1.00 43.80 418 HIS A CA 1
ATOM 3241 C C . HIS A 1 418 ? -3.021 0.168 11.840 1.00 39.99 418 HIS A C 1
ATOM 3242 O O . HIS A 1 418 ? -3.971 0.957 11.768 1.00 44.55 418 HIS A O 1
ATOM 3249 N N . GLU A 1 419 ? -2.600 -0.576 10.808 1.00 36.30 419 GLU A N 1
ATOM 3250 C CA . GLU A 1 419 ? -3.283 -0.575 9.494 1.00 37.58 419 GLU A CA 1
ATOM 3251 C C . GLU A 1 419 ? -3.360 -1.988 8.925 1.00 34.30 419 GLU A C 1
ATOM 3252 O O . GLU A 1 419 ? -2.730 -2.888 9.432 1.00 30.62 419 GLU A O 1
ATOM 3258 N N . TYR A 1 420 ? -4.160 -2.180 7.888 1.00 29.09 420 TYR A N 1
ATOM 3259 C CA . TYR A 1 420 ? -4.200 -3.450 7.229 1.00 29.41 420 TYR A CA 1
ATOM 3260 C C . TYR A 1 420 ? -3.085 -3.453 6.231 1.00 30.00 420 TYR A C 1
ATOM 3261 O O . TYR A 1 420 ? -2.918 -2.478 5.576 1.00 30.60 420 TYR A O 1
ATOM 3270 N N . ARG A 1 421 ? -2.341 -4.547 6.122 1.00 35.26 421 ARG A N 1
ATOM 3271 C CA . ARG A 1 421 ? -1.414 -4.749 5.008 1.00 41.25 421 ARG A CA 1
ATOM 3272 C C . ARG A 1 421 ? -2.144 -5.180 3.759 1.00 39.86 421 ARG A C 1
ATOM 3273 O O . ARG A 1 421 ? -3.116 -5.960 3.815 1.00 36.20 421 ARG A O 1
ATOM 3281 N N . PRO A 1 422 ? -1.641 -4.754 2.606 1.00 43.32 422 PRO A N 1
ATOM 3282 C CA . PRO A 1 422 ? -2.225 -5.303 1.369 1.00 43.77 422 PRO 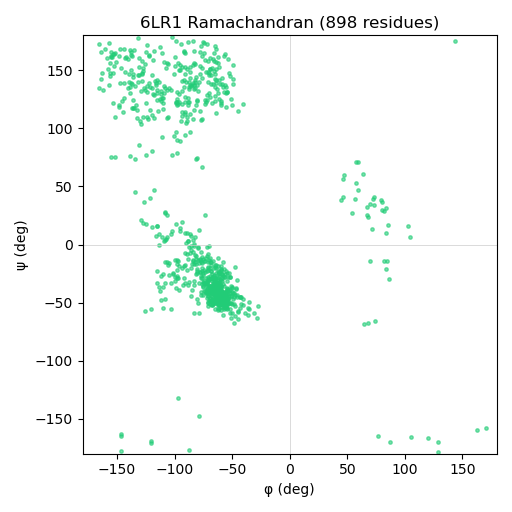A CA 1
ATOM 3283 C C . PRO A 1 422 ? -1.960 -6.815 1.215 1.00 39.96 422 PRO A C 1
ATOM 3284 O O . PRO A 1 422 ? -0.947 -7.353 1.739 1.00 35.22 422 PRO A O 1
ATOM 3288 N N . GLY A 1 423 ? -2.907 -7.482 0.558 1.00 34.45 423 GLY A N 1
ATOM 3289 C CA . GLY A 1 423 ? -2.727 -8.851 0.091 1.00 32.53 423 GLY A CA 1
ATOM 3290 C C . GLY A 1 423 ? -3.866 -9.738 0.525 1.00 30.89 423 GLY A C 1
ATOM 3291 O O . GLY A 1 423 ? -4.796 -9.279 1.197 1.00 31.94 423 GLY A O 1
ATOM 3292 N N . THR A 1 424 ? -3.769 -11.012 0.167 1.00 26.10 424 THR A N 1
ATOM 3293 C CA . THR A 1 424 ? -4.686 -12.030 0.661 1.00 25.86 424 THR A CA 1
ATOM 3294 C C . THR A 1 424 ? -4.609 -12.193 2.193 1.00 27.53 424 THR A C 1
ATOM 3295 O O . THR A 1 424 ? -3.645 -11.752 2.846 1.00 28.53 424 THR A O 1
ATOM 3299 N N . LEU A 1 425 ? -5.644 -12.789 2.772 1.00 26.52 425 LEU A N 1
ATOM 3300 C CA . LEU A 1 425 ? -5.622 -13.130 4.189 1.00 25.15 425 LEU A CA 1
ATOM 3301 C C . LEU A 1 425 ? -4.315 -13.824 4.576 1.00 26.93 425 LEU A C 1
ATOM 3302 O O . LEU A 1 425 ? -3.738 -13.488 5.625 1.00 27.97 425 LEU A O 1
ATOM 3307 N N . ARG A 1 426 ? -3.837 -14.775 3.760 1.00 27.27 426 ARG A N 1
ATOM 3308 C CA . ARG A 1 426 ? -2.563 -15.479 4.069 1.00 27.23 426 ARG A CA 1
ATOM 3309 C C . ARG A 1 426 ? -1.352 -14.501 4.125 1.00 27.87 426 ARG A C 1
ATOM 3310 O O . ARG A 1 426 ? -0.524 -14.551 5.048 1.00 30.68 426 ARG A O 1
ATOM 3318 N N . GLU A 1 427 ? -1.257 -13.603 3.166 1.00 28.64 427 GLU A N 1
ATOM 3319 C CA . GLU A 1 427 ? -0.222 -12.547 3.214 1.00 27.88 427 GLU A CA 1
ATOM 3320 C C . GLU A 1 427 ? -0.417 -11.576 4.370 1.00 26.68 427 GLU A C 1
ATOM 3321 O O . GLU A 1 427 ? 0.543 -10.989 4.831 1.00 29.35 427 GLU A O 1
ATOM 3327 N N . LYS A 1 428 ? -1.638 -11.379 4.845 1.00 26.75 428 LYS A N 1
ATOM 3328 C CA . LYS A 1 428 ? -1.850 -10.530 6.051 1.00 27.52 428 LYS A CA 1
ATOM 3329 C C . LYS A 1 428 ? -1.372 -11.227 7.332 1.00 28.67 428 LYS A C 1
ATOM 3330 O O . LYS A 1 428 ? -0.716 -10.607 8.195 1.00 29.03 428 LYS A O 1
ATOM 3336 N N . VAL A 1 429 ? -1.667 -12.523 7.445 1.00 29.83 429 VAL A N 1
ATOM 3337 C CA . VAL A 1 429 ? -1.288 -13.276 8.652 1.00 31.05 429 VAL A CA 1
ATOM 3338 C C . VAL A 1 429 ? 0.210 -13.593 8.680 1.00 32.72 429 VAL A C 1
ATOM 3339 O O . VAL A 1 429 ? 0.825 -13.524 9.740 1.00 32.20 429 VAL A O 1
ATOM 3343 N N . PHE A 1 430 ? 0.784 -13.884 7.533 1.00 33.09 430 PHE A N 1
ATOM 3344 C CA . PHE A 1 430 ? 2.179 -14.206 7.432 1.00 33.10 430 PHE A CA 1
ATOM 3345 C C . PHE A 1 430 ? 2.803 -13.186 6.538 1.00 33.36 430 PHE A C 1
ATOM 3346 O O . PHE A 1 430 ? 3.045 -13.469 5.413 1.00 36.55 430 PHE A O 1
ATOM 3354 N N . PRO A 1 431 ? 3.117 -12.006 7.073 1.00 37.94 431 PRO A N 1
ATOM 3355 C CA . PRO A 1 431 ? 3.614 -10.819 6.401 1.00 38.56 431 PRO A CA 1
ATOM 3356 C C . PRO A 1 431 ? 4.547 -10.910 5.231 1.00 40.18 431 PRO A C 1
ATOM 3357 O O . PRO A 1 431 ? 4.243 -10.291 4.238 1.00 50.97 431 PRO A O 1
ATOM 3361 N N . GLY A 1 432 ? 5.616 -11.649 5.289 1.00 42.58 432 GLY A N 1
ATOM 3362 C CA . GLY A 1 432 ? 6.474 -11.659 4.134 1.00 46.34 432 GLY A CA 1
ATOM 3363 C C . GLY A 1 432 ? 6.168 -12.632 3.043 1.00 42.61 432 GLY A C 1
ATOM 3364 O O . GLY A 1 432 ? 6.747 -12.566 2.004 1.00 38.47 432 GLY A O 1
ATOM 3365 N N . ARG A 1 433 ? 5.232 -13.519 3.270 1.00 43.24 433 ARG A N 1
ATOM 3366 C CA . ARG A 1 433 ? 4.971 -14.542 2.296 1.00 40.34 433 ARG A CA 1
ATOM 3367 C C . ARG A 1 433 ? 4.070 -14.308 1.111 1.00 37.22 433 ARG A C 1
ATOM 3368 O O . ARG A 1 433 ? 3.481 -13.284 0.934 1.00 34.22 433 ARG A O 1
ATOM 3376 N N . ASP A 1 434 ? 4.035 -15.330 0.284 1.00 37.74 434 ASP A N 1
ATOM 3377 C CA . ASP A 1 434 ? 3.268 -15.426 -0.929 1.00 36.22 434 ASP A CA 1
ATOM 3378 C C . ASP A 1 434 ? 1.828 -15.738 -0.610 1.00 37.39 434 ASP A C 1
ATOM 3379 O O . ASP A 1 434 ? 1.489 -16.111 0.473 1.00 40.53 434 ASP A O 1
ATOM 3384 N N . ARG A 1 435 ? 0.968 -15.569 -1.576 1.00 36.10 435 ARG A N 1
ATOM 3385 C CA . ARG A 1 435 ? -0.412 -15.876 -1.411 1.00 34.06 435 ARG A CA 1
ATOM 3386 C C . ARG A 1 435 ? -0.611 -17.379 -1.419 1.00 32.43 435 ARG A C 1
ATOM 3387 O O . ARG A 1 435 ? -1.573 -17.860 -0.913 1.00 31.15 435 ARG A O 1
ATOM 3395 N N . LEU A 1 436 ? 0.316 -18.118 -1.997 1.00 28.85 436 LEU A N 1
ATOM 3396 C CA . LEU A 1 436 ? 0.192 -19.546 -2.031 1.00 27.64 436 LEU A CA 1
ATOM 3397 C C . LEU A 1 436 ? 0.974 -20.114 -0.912 1.00 28.74 436 LEU A C 1
ATOM 3398 O O . LEU A 1 436 ? 1.972 -19.541 -0.489 1.00 32.93 436 LEU A O 1
ATOM 3403 N N . LEU A 1 437 ? 0.510 -21.253 -0.425 1.00 30.36 437 LEU A N 1
ATOM 3404 C CA . LEU A 1 437 ? 1.155 -21.973 0.670 1.00 31.45 437 LEU A CA 1
ATOM 3405 C C . LEU A 1 437 ? 2.603 -22.299 0.364 1.00 32.01 437 LEU A C 1
ATOM 3406 O O . LEU A 1 437 ? 2.927 -22.688 -0.753 1.00 32.41 437 LEU A O 1
ATOM 3411 N N . ASN A 1 438 ? 3.460 -22.102 1.364 1.00 34.26 438 ASN A N 1
ATOM 3412 C CA . ASN A 1 438 ? 4.878 -22.485 1.278 1.00 36.01 438 ASN A CA 1
ATOM 3413 C C . ASN A 1 438 ? 5.076 -23.946 0.889 1.00 36.18 438 ASN A C 1
ATOM 3414 O O . ASN A 1 438 ? 4.189 -24.790 1.040 1.00 34.88 438 ASN A O 1
ATOM 3419 N N . GLU A 1 439 ? 6.274 -24.189 0.397 1.00 38.24 439 GLU A N 1
ATOM 3420 C CA . GLU A 1 439 ? 6.701 -25.480 -0.116 1.00 44.61 439 GLU A CA 1
ATOM 3421 C C . GLU A 1 439 ? 6.777 -26.578 0.964 1.00 38.59 439 GLU A C 1
ATOM 3422 O O . GLU A 1 439 ? 6.735 -27.751 0.640 1.00 37.67 439 GLU A O 1
ATOM 3428 N N . ARG A 1 440 ? 6.865 -26.193 2.232 1.00 35.90 440 ARG A N 1
ATOM 3429 C CA . ARG A 1 440 ? 6.864 -27.145 3.333 1.00 33.64 440 ARG A CA 1
ATOM 3430 C C . ARG A 1 440 ? 5.473 -27.739 3.611 1.00 35.02 440 ARG A C 1
ATOM 3431 O O . ARG A 1 440 ? 5.362 -28.740 4.329 1.00 34.62 440 ARG A O 1
ATOM 3439 N N . HIS A 1 441 ? 4.412 -27.136 3.059 1.00 32.94 441 HIS A N 1
ATOM 3440 C CA . HIS A 1 441 ? 3.054 -27.490 3.431 1.00 29.01 441 HIS A CA 1
ATOM 3441 C C . HIS A 1 441 ? 2.593 -28.605 2.516 1.00 28.66 441 HIS A C 1
ATOM 3442 O O . HIS A 1 441 ? 2.855 -28.511 1.338 1.00 32.29 441 HIS A O 1
ATOM 3449 N N . PRO A 1 442 ? 1.868 -29.627 3.037 1.00 27.20 442 PRO A N 1
ATOM 3450 C CA . PRO A 1 442 ? 1.334 -30.739 2.224 1.00 27.76 442 PRO A CA 1
ATOM 3451 C C . PRO A 1 442 ? 0.714 -30.371 0.890 1.00 29.80 442 PRO A C 1
ATOM 3452 O O . PRO A 1 442 ? 0.943 -31.062 -0.116 1.00 32.02 442 PRO A O 1
ATOM 3456 N N . ALA A 1 443 ? -0.113 -29.341 0.893 1.00 29.27 443 ALA A N 1
ATOM 3457 C CA . ALA A 1 443 ? -0.760 -28.845 -0.312 1.00 30.30 443 ALA A CA 1
ATOM 3458 C C . ALA A 1 443 ? 0.214 -28.634 -1.446 1.00 33.68 443 ALA A C 1
ATOM 3459 O O . ALA A 1 443 ? -0.082 -29.005 -2.610 1.00 35.92 443 ALA A O 1
ATOM 3461 N N . SER A 1 444 ? 1.364 -28.084 -1.126 1.00 34.11 444 SER A N 1
ATOM 3462 C CA . SER A 1 444 ? 2.363 -27.737 -2.103 1.00 37.63 444 SER A CA 1
ATOM 3463 C C . SER A 1 444 ? 2.889 -28.852 -2.916 1.00 39.54 444 SER A C 1
ATOM 3464 O O . SER A 1 444 ? 3.408 -28.637 -3.974 1.00 40.83 444 SER A O 1
ATOM 3467 N N . ARG A 1 445 ? 2.687 -30.052 -2.431 1.00 44.82 445 ARG A N 1
ATOM 3468 C CA . ARG A 1 445 ? 3.136 -31.241 -3.098 1.00 49.66 445 ARG A CA 1
ATOM 3469 C C . ARG A 1 445 ? 2.233 -31.688 -4.240 1.00 47.99 445 ARG A C 1
ATOM 3470 O O . ARG A 1 445 ? 2.632 -32.494 -5.044 1.00 44.07 445 ARG A O 1
ATOM 3478 N N . TYR A 1 446 ? 1.035 -31.147 -4.331 1.00 42.84 446 TYR A N 1
ATOM 3479 C CA . TYR A 1 446 ? 0.155 -31.489 -5.428 1.00 41.88 446 TYR A CA 1
ATOM 3480 C C . TYR A 1 446 ? 0.395 -30.576 -6.619 1.00 45.02 446 TYR A C 1
ATOM 3481 O O . TYR A 1 446 ? -0.052 -30.832 -7.702 1.00 43.61 446 TYR A O 1
ATOM 3490 N N . ARG A 1 447 ? 1.126 -29.513 -6.401 1.00 41.66 447 ARG A N 1
ATOM 3491 C CA . ARG A 1 447 ? 1.445 -28.610 -7.439 1.00 43.25 447 ARG A CA 1
ATOM 3492 C C . ARG A 1 447 ? 2.302 -29.363 -8.408 1.00 49.23 447 ARG A C 1
ATOM 3493 O O . ARG A 1 447 ? 3.281 -29.973 -8.024 1.00 50.09 447 ARG A O 1
ATOM 3501 N N . GLY A 1 448 ? 1.930 -29.331 -9.673 1.00 49.55 448 GLY A N 1
ATOM 3502 C CA . GLY A 1 448 ? 2.689 -30.037 -10.671 1.00 52.24 448 GLY A CA 1
ATOM 3503 C C . GLY A 1 448 ? 2.478 -31.519 -10.927 1.00 43.97 448 GLY A C 1
ATOM 3504 O O . GLY A 1 448 ? 2.808 -31.971 -11.970 1.00 39.63 448 GLY A O 1
ATOM 3505 N N . ILE A 1 449 ? 1.924 -32.267 -10.002 1.00 38.58 449 ILE A N 1
ATOM 3506 C CA . ILE A 1 449 ? 1.752 -33.684 -10.217 1.00 43.72 449 ILE A CA 1
ATOM 3507 C C . ILE A 1 449 ? 1.012 -34.241 -11.395 1.00 36.13 449 ILE A C 1
ATOM 3508 O O . ILE A 1 449 ? 1.299 -35.334 -11.760 1.00 35.14 449 ILE A O 1
ATOM 3513 N N . PHE A 1 450 ? 0.060 -33.544 -11.971 1.00 33.40 450 PHE A N 1
ATOM 3514 C CA . PHE A 1 450 ? -0.667 -34.148 -13.063 1.00 35.66 450 PHE A CA 1
ATOM 3515 C C . PHE A 1 450 ? -0.263 -33.664 -14.422 1.00 41.85 450 PHE A C 1
ATOM 3516 O O . PHE A 1 450 ? -0.880 -33.973 -15.390 1.00 41.57 450 PHE A O 1
ATOM 3524 N N . SER A 1 451 ? 0.800 -32.902 -14.464 1.00 46.88 451 SER A N 1
ATOM 3525 C CA . SER A 1 451 ? 1.354 -32.439 -15.686 1.00 59.35 451 SER A CA 1
ATOM 3526 C C . SER A 1 451 ? 2.565 -33.318 -15.905 1.00 60.33 451 SER A C 1
ATOM 3527 O O . SER A 1 451 ? 2.688 -33.975 -16.913 1.00 60.64 451 SER A O 1
ATOM 3530 N N . MET B 1 1 ? -54.200 -12.277 -9.357 1.00 84.28 1 MET B N 1
ATOM 3531 C CA . MET B 1 1 ? -53.728 -12.522 -10.763 1.00 84.75 1 MET B CA 1
ATOM 3532 C C . MET B 1 1 ? -52.629 -11.480 -11.067 1.00 80.79 1 MET B C 1
ATOM 3533 O O . MET B 1 1 ? -52.741 -10.319 -10.623 1.00 82.34 1 MET B O 1
ATOM 3538 N N . ARG B 1 2 ? -51.560 -11.887 -11.768 1.00 67.12 2 ARG B N 1
ATOM 3539 C CA . ARG B 1 2 ? -50.535 -10.933 -12.269 1.00 58.57 2 ARG B CA 1
ATOM 3540 C C . ARG B 1 2 ? -50.799 -10.507 -13.764 1.00 51.42 2 ARG B C 1
ATOM 3541 O O . ARG B 1 2 ? -51.004 -11.370 -14.623 1.00 43.93 2 ARG B O 1
ATOM 3549 N N . ASP B 1 3 ? -50.800 -9.197 -14.056 1.00 44.41 3 ASP B N 1
ATOM 3550 C CA . ASP B 1 3 ? -51.062 -8.686 -15.433 1.00 50.90 3 ASP B CA 1
ATOM 3551 C C . ASP B 1 3 ? -49.795 -8.487 -16.262 1.00 54.00 3 ASP B C 1
ATOM 3552 O O . ASP B 1 3 ? -49.814 -8.641 -17.497 1.00 53.74 3 ASP B O 1
ATOM 3557 N N . THR B 1 4 ? -48.689 -8.200 -15.577 1.00 53.53 4 THR B N 1
ATOM 3558 C CA . THR B 1 4 ? -47.389 -7.963 -16.208 1.00 48.00 4 THR B CA 1
ATOM 3559 C C . THR B 1 4 ? -46.612 -9.257 -16.440 1.00 45.22 4 THR B C 1
ATOM 3560 O O . THR B 1 4 ? -46.776 -10.199 -15.697 1.00 38.69 4 THR B O 1
ATOM 3564 N N . LEU B 1 5 ? -45.789 -9.318 -17.498 1.00 44.09 5 LEU B N 1
ATOM 3565 C CA . LEU B 1 5 ? -44.880 -10.463 -17.695 1.00 38.83 5 LEU B CA 1
ATOM 3566 C C . LEU B 1 5 ? -43.879 -10.500 -16.549 1.00 38.68 5 LEU B C 1
ATOM 3567 O O . LEU B 1 5 ? -43.521 -9.445 -16.010 1.00 39.28 5 LEU B O 1
ATOM 3572 N N . VAL B 1 6 ? -43.412 -11.705 -16.221 1.00 33.17 6 VAL B N 1
ATOM 3573 C CA . VAL B 1 6 ? -42.341 -11.896 -15.263 1.00 30.11 6 VAL B CA 1
ATOM 3574 C C . VAL B 1 6 ? -40.995 -11.815 -15.963 1.00 29.17 6 VAL B C 1
ATOM 3575 O O . VAL B 1 6 ? -40.823 -12.354 -17.052 1.00 34.02 6 VAL B O 1
ATOM 3579 N N . LEU B 1 7 ? -40.030 -11.181 -15.325 1.00 27.66 7 LEU B N 1
ATOM 3580 C CA . LEU B 1 7 ? -38.711 -11.004 -15.927 1.00 27.71 7 LEU B CA 1
ATOM 3581 C C . LEU B 1 7 ? -37.567 -11.662 -15.110 1.00 28.41 7 LEU B C 1
ATOM 3582 O O . LEU B 1 7 ? -37.228 -11.257 -14.016 1.00 27.64 7 LEU B O 1
ATOM 3587 N N . ASN B 1 8 ? -37.007 -12.696 -15.695 1.00 31.59 8 ASN B N 1
ATOM 3588 C CA . ASN B 1 8 ? -35.934 -13.516 -15.163 1.00 33.10 8 ASN B CA 1
ATOM 3589 C C . ASN B 1 8 ? -34.750 -13.333 -16.154 1.00 30.97 8 ASN B C 1
ATOM 3590 O O . ASN B 1 8 ? -34.906 -13.439 -17.367 1.00 34.49 8 ASN B O 1
ATOM 3595 N N . ALA B 1 9 ? -33.592 -13.009 -15.632 1.00 28.54 9 ALA B N 1
ATOM 3596 C CA . ALA B 1 9 ? -32.367 -12.976 -16.382 1.00 26.36 9 ALA B CA 1
ATOM 3597 C C . ALA B 1 9 ? -31.716 -14.328 -16.197 1.00 27.36 9 ALA B C 1
ATOM 3598 O O . ALA B 1 9 ? -31.575 -14.834 -15.070 1.00 29.53 9 ALA B O 1
ATOM 3600 N N . PHE B 1 10 ? -31.296 -14.914 -17.293 1.00 26.91 10 PHE B N 1
ATOM 3601 C CA . PHE B 1 10 ? -30.888 -16.293 -17.309 1.00 28.19 10 PHE B CA 1
ATOM 3602 C C . PHE B 1 10 ? -29.397 -16.332 -17.532 1.00 26.02 10 PHE B C 1
ATOM 3603 O O . PHE B 1 10 ? -28.970 -16.306 -18.622 1.00 25.30 10 PHE B O 1
ATOM 3611 N N . HIS B 1 11 ? -28.612 -16.356 -16.466 1.00 27.40 11 HIS B N 1
ATOM 3612 C CA . HIS B 1 11 ? -27.152 -16.315 -16.577 1.00 27.79 11 HIS B CA 1
ATOM 3613 C C . HIS B 1 11 ? -26.554 -17.543 -15.960 1.00 26.19 11 HIS B C 1
ATOM 3614 O O . HIS B 1 11 ? -27.267 -18.492 -15.717 1.00 28.49 11 HIS B O 1
ATOM 3621 N N . MET B 1 12 ? -25.246 -17.548 -15.779 1.00 27.23 12 MET B N 1
ATOM 3622 C CA . MET B 1 12 ? -24.503 -18.672 -15.218 1.00 26.13 12 MET B CA 1
ATOM 3623 C C . MET B 1 12 ? -23.161 -18.107 -14.812 1.00 24.97 12 MET B C 1
ATOM 3624 O O . MET B 1 12 ? -22.672 -17.147 -15.460 1.00 24.78 12 MET B O 1
ATOM 3629 N N . ASN B 1 13 ? -22.570 -18.653 -13.746 1.00 24.17 13 ASN B N 1
ATOM 3630 C CA . ASN B 1 13 ? -21.306 -18.139 -13.198 1.00 24.19 13 ASN B CA 1
ATOM 3631 C C . ASN B 1 13 ? -20.085 -18.642 -13.953 1.00 26.04 13 ASN B C 1
ATOM 3632 O O . ASN B 1 13 ? -19.273 -19.446 -13.454 1.00 28.24 13 ASN B O 1
ATOM 3637 N N . THR B 1 14 ? -19.912 -18.098 -15.145 1.00 27.46 14 THR B N 1
ATOM 3638 C CA . THR B 1 14 ? -18.957 -18.627 -16.077 1.00 28.80 14 THR B CA 1
ATOM 3639 C C . THR B 1 14 ? -18.704 -17.590 -17.163 1.00 27.51 14 THR B C 1
ATOM 3640 O O . THR B 1 14 ? -19.409 -16.599 -17.285 1.00 29.63 14 THR B O 1
ATOM 3644 N N . VAL B 1 15 ? -17.648 -17.829 -17.901 1.00 28.66 15 VAL B N 1
ATOM 3645 C CA . VAL B 1 15 ? -17.192 -16.954 -18.982 1.00 30.62 15 VAL B CA 1
ATOM 3646 C C . VAL B 1 15 ? -18.099 -16.910 -20.234 1.00 32.57 15 VAL B C 1
ATOM 3647 O O . VAL B 1 15 ? -18.147 -15.861 -20.888 1.00 35.90 15 VAL B O 1
ATOM 3651 N N . CYS B 1 16 ? -18.825 -17.992 -20.561 1.00 32.04 16 CYS B N 1
ATOM 3652 C CA . CYS B 1 16 ? -19.645 -18.000 -21.794 1.00 31.71 16 CYS B CA 1
ATOM 3653 C C . CYS B 1 16 ? -20.862 -18.901 -21.716 1.00 35.79 16 CYS B C 1
ATOM 3654 O O . CYS B 1 16 ? -20.917 -19.944 -22.355 1.00 36.97 16 CYS B O 1
ATOM 3657 N N . HIS B 1 17 ? -21.873 -18.452 -21.004 1.00 39.35 17 HIS B N 1
ATOM 3658 C CA . HIS B 1 17 ? -23.131 -19.140 -20.805 1.00 36.19 17 HIS B CA 1
ATOM 3659 C C . HIS B 1 17 ? -23.867 -19.460 -22.091 1.00 36.11 17 HIS B C 1
ATOM 3660 O O . HIS B 1 17 ? -24.098 -20.583 -22.386 1.00 32.72 17 HIS B O 1
ATOM 3667 N N . MET B 1 18 ? -24.218 -18.450 -22.852 1.00 41.10 18 MET B N 1
ATOM 3668 C CA . MET B 1 18 ? -24.899 -18.634 -24.102 1.00 46.76 18 MET B CA 1
ATOM 3669 C C . MET B 1 18 ? -24.122 -18.007 -25.245 1.00 50.15 18 MET B C 1
ATOM 3670 O O . MET B 1 18 ? -23.259 -17.237 -24.991 1.00 63.17 18 MET B O 1
ATOM 3675 N N . TYR B 1 19 ? -24.425 -18.365 -26.488 1.00 39.07 19 TYR B N 1
ATOM 3676 C CA . TYR B 1 19 ? -23.755 -17.840 -27.698 1.00 34.97 19 TYR B CA 1
ATOM 3677 C C . TYR B 1 19 ? -22.278 -18.086 -27.672 1.00 33.43 19 TYR B C 1
ATOM 3678 O O . TYR B 1 19 ? -21.486 -17.205 -27.669 1.00 28.76 19 TYR B O 1
ATOM 3687 N N . ASP B 1 20 ? -21.968 -19.345 -27.832 1.00 32.89 20 ASP B N 1
ATOM 3688 C CA . ASP B 1 20 ? -20.637 -19.906 -27.615 1.00 32.34 20 ASP B CA 1
ATOM 3689 C C . ASP B 1 20 ? -19.675 -19.194 -28.524 1.00 30.79 20 ASP B C 1
ATOM 3690 O O . ASP B 1 20 ? -20.034 -18.821 -29.657 1.00 29.27 20 ASP B O 1
ATOM 3695 N N . GLY B 1 21 ? -18.466 -18.967 -28.012 1.00 32.17 21 GLY B N 1
ATOM 3696 C CA . GLY B 1 21 ? -17.482 -18.069 -28.674 1.00 29.92 21 GLY B CA 1
ATOM 3697 C C . GLY B 1 21 ? -17.671 -16.586 -28.332 1.00 28.53 21 GLY B C 1
ATOM 3698 O O . GLY B 1 21 ? -16.756 -15.765 -28.598 1.00 27.31 21 GLY B O 1
ATOM 3699 N N . GLY B 1 22 ? -18.831 -16.233 -27.750 1.00 25.32 22 GLY B N 1
ATOM 3700 C CA . GLY B 1 22 ? -19.213 -14.838 -27.539 1.00 26.79 22 GLY B CA 1
ATOM 3701 C C . GLY B 1 22 ? -18.254 -14.066 -26.626 1.00 28.12 22 GLY B C 1
ATOM 3702 O O . GLY B 1 22 ? -18.168 -12.820 -26.691 1.00 28.49 22 GLY B O 1
ATOM 3703 N N . TRP B 1 23 ? -17.536 -14.794 -25.773 1.00 27.73 23 TRP B N 1
ATOM 3704 C CA . TRP B 1 23 ? -16.528 -14.158 -24.915 1.00 31.71 23 TRP B CA 1
ATOM 3705 C C . TRP B 1 23 ? -15.440 -13.424 -25.690 1.00 31.91 23 TRP B C 1
ATOM 3706 O O . TRP B 1 23 ? -14.839 -12.499 -25.186 1.00 36.05 23 TRP B O 1
ATOM 3717 N N . ARG B 1 24 ? -15.195 -13.835 -26.919 1.00 33.10 24 ARG B N 1
ATOM 3718 C CA . ARG B 1 24 ? -14.182 -13.195 -27.715 1.00 35.31 24 ARG B CA 1
ATOM 3719 C C . ARG B 1 24 ? -14.540 -11.798 -28.188 1.00 33.26 24 ARG B C 1
ATOM 3720 O O . ARG B 1 24 ? -13.649 -11.059 -28.573 1.00 35.96 24 ARG B O 1
ATOM 3728 N N . ASN B 1 25 ? -15.816 -11.437 -28.189 1.00 32.19 25 ASN B N 1
ATOM 3729 C CA . ASN B 1 25 ? -16.229 -10.096 -28.619 1.00 32.12 25 ASN B CA 1
ATOM 3730 C C . ASN B 1 25 ? -15.452 -9.046 -27.753 1.00 33.50 25 ASN B C 1
ATOM 3731 O O . ASN B 1 25 ? -15.585 -9.039 -26.546 1.00 32.74 25 ASN B O 1
ATOM 3736 N N . PRO B 1 26 ? -14.622 -8.185 -28.371 1.00 36.76 26 PRO B N 1
ATOM 3737 C CA . PRO B 1 26 ? -13.910 -7.109 -27.671 1.00 36.29 26 PRO B CA 1
ATOM 3738 C C . PRO B 1 26 ? -14.823 -6.217 -26.825 1.00 37.70 26 PRO B C 1
ATOM 3739 O O . PRO B 1 26 ? -14.375 -5.601 -25.839 1.00 34.98 26 PRO B O 1
ATOM 3743 N N . ALA B 1 27 ? -16.079 -6.124 -27.257 1.00 36.38 27 ALA B N 1
ATOM 3744 C CA . ALA B 1 27 ? -17.082 -5.285 -26.620 1.00 39.76 27 ALA B CA 1
ATOM 3745 C C . ALA B 1 27 ? -17.731 -5.946 -25.378 1.00 38.04 27 ALA B C 1
ATOM 3746 O O . ALA B 1 27 ? -18.443 -5.299 -24.599 1.00 36.60 27 ALA B O 1
ATOM 3748 N N . ASP B 1 28 ? -17.490 -7.237 -25.213 1.00 34.41 28 ASP B N 1
ATOM 3749 C CA . ASP B 1 28 ? -18.099 -7.999 -24.138 1.00 33.94 28 ASP B CA 1
ATOM 3750 C C . ASP B 1 28 ? -17.149 -8.070 -22.944 1.00 31.55 28 ASP B C 1
ATOM 3751 O O . ASP B 1 28 ? -15.937 -7.991 -23.129 1.00 30.93 28 ASP B O 1
ATOM 3756 N N . ARG B 1 29 ? -17.695 -8.257 -21.744 1.00 28.07 29 ARG B N 1
ATOM 3757 C CA . ARG B 1 29 ? -16.880 -8.374 -20.566 1.00 28.65 29 ARG B CA 1
ATOM 3758 C C . ARG B 1 29 ? -17.057 -9.645 -19.684 1.00 29.39 29 ARG B C 1
ATOM 3759 O O . ARG B 1 29 ? -16.571 -9.700 -18.547 1.00 31.22 29 ARG B O 1
ATOM 3767 N N . GLN B 1 30 ? -17.662 -10.696 -20.202 1.00 29.52 30 GLN B N 1
ATOM 3768 C CA . GLN B 1 30 ? -17.801 -11.931 -19.429 1.00 31.14 30 GLN B CA 1
ATOM 3769 C C . GLN B 1 30 ? -16.484 -12.571 -18.915 1.00 31.40 30 GLN B C 1
ATOM 3770 O O . GLN B 1 30 ? -16.513 -13.372 -17.948 1.00 29.85 30 GLN B O 1
ATOM 3776 N N . VAL B 1 31 ? -15.337 -12.245 -19.536 1.00 28.81 31 VAL B N 1
ATOM 3777 C CA . VAL B 1 31 ? -14.052 -12.678 -18.989 1.00 29.49 31 VAL B CA 1
ATOM 3778 C C . VAL B 1 31 ? -13.857 -12.174 -17.539 1.00 28.00 31 VAL B C 1
ATOM 3779 O O . VAL B 1 31 ? -12.981 -12.659 -16.824 1.00 24.81 31 VAL B O 1
ATOM 3783 N N . GLU B 1 32 ? -14.673 -11.209 -17.125 1.00 27.24 32 GLU B N 1
ATOM 3784 C CA . GLU B 1 32 ? -14.621 -10.692 -15.759 1.00 30.13 32 GLU B CA 1
ATOM 3785 C C . GLU B 1 32 ? -15.501 -11.418 -14.729 1.00 27.16 32 GLU B C 1
ATOM 3786 O O . GLU B 1 32 ? -15.547 -10.974 -13.590 1.00 27.10 32 GLU B O 1
ATOM 3792 N N . PHE B 1 33 ? -16.075 -12.575 -15.110 1.00 25.63 33 PHE B N 1
ATOM 3793 C CA . PHE B 1 33 ? -17.060 -13.335 -14.324 1.00 23.86 33 PHE B CA 1
ATOM 3794 C C . PHE B 1 33 ? -16.619 -13.793 -12.923 1.00 23.58 33 PHE B C 1
ATOM 3795 O O . PHE B 1 33 ? -17.462 -13.988 -12.038 1.00 23.29 33 PHE B O 1
ATOM 3803 N N . ALA B 1 34 ? -15.331 -13.979 -12.712 1.00 23.76 34 ALA B N 1
ATOM 3804 C CA . ALA B 1 34 ? -14.875 -14.410 -11.377 1.00 25.30 34 ALA B CA 1
ATOM 3805 C C . ALA B 1 34 ? -14.925 -13.304 -10.302 1.00 27.06 34 ALA B C 1
ATOM 3806 O O . ALA B 1 34 ? -14.830 -13.589 -9.104 1.00 25.27 34 ALA B O 1
ATOM 3808 N N . THR B 1 35 ? -15.073 -12.046 -10.736 1.00 30.78 35 THR B N 1
ATOM 3809 C CA . THR B 1 35 ? -15.104 -10.894 -9.831 1.00 30.24 35 THR B CA 1
ATOM 3810 C C . THR B 1 35 ? -16.531 -10.620 -9.443 1.00 27.03 35 THR B C 1
ATOM 3811 O O . THR B 1 35 ? -17.434 -10.826 -10.250 1.00 25.40 35 THR B O 1
ATOM 3815 N N . LEU B 1 36 ? -16.726 -10.139 -8.213 1.00 25.43 36 LEU B N 1
ATOM 3816 C CA . LEU B 1 36 ? -18.044 -9.746 -7.725 1.00 25.47 36 LEU B CA 1
ATOM 3817 C C . LEU B 1 36 ? -18.535 -8.480 -8.401 1.00 24.03 36 LEU B C 1
ATOM 3818 O O . LEU B 1 36 ? -19.717 -8.306 -8.563 1.00 23.19 36 LEU B O 1
ATOM 3823 N N . GLU B 1 37 ? -17.608 -7.614 -8.790 1.00 25.30 37 GLU B N 1
ATOM 3824 C CA . GLU B 1 37 ? -17.902 -6.288 -9.293 1.00 27.65 37 GLU B CA 1
ATOM 3825 C C . GLU B 1 37 ? -18.699 -6.349 -10.611 1.00 26.07 37 GLU B C 1
ATOM 3826 O O . GLU B 1 37 ? -19.630 -5.587 -10.830 1.00 25.42 37 GLU B O 1
ATOM 3832 N N . PHE B 1 38 ? -18.286 -7.236 -11.496 1.00 25.92 38 PHE B N 1
ATOM 3833 C CA . PHE B 1 38 ? -18.954 -7.447 -12.766 1.00 24.94 38 PHE B CA 1
ATOM 3834 C C . PHE B 1 38 ? -20.373 -7.882 -12.556 1.00 23.88 38 PHE B C 1
ATOM 3835 O O . PHE B 1 38 ? -21.294 -7.327 -13.172 1.00 23.22 38 PHE B O 1
ATOM 3843 N N . TRP B 1 39 ? -20.561 -8.883 -11.698 1.00 24.30 39 TRP B N 1
ATOM 3844 C CA . TRP B 1 39 ? -21.936 -9.304 -11.346 1.00 24.10 39 TRP B CA 1
ATOM 3845 C C . TRP B 1 39 ? -22.744 -8.233 -10.621 1.00 24.19 39 TRP B C 1
ATOM 3846 O O . TRP B 1 39 ? -23.987 -8.179 -10.773 1.00 24.51 39 TRP B O 1
ATOM 3857 N N . LYS B 1 40 ? -22.068 -7.354 -9.873 1.00 26.29 40 LYS B N 1
ATOM 3858 C CA . LYS B 1 40 ? -22.748 -6.233 -9.204 1.00 27.95 40 LYS B CA 1
ATOM 3859 C C . LYS B 1 40 ? -23.316 -5.317 -10.247 1.00 28.51 40 LYS B C 1
ATOM 3860 O O . LYS B 1 40 ? -24.482 -4.927 -10.133 1.00 30.31 40 LYS B O 1
ATOM 3866 N N . GLU B 1 41 ? -22.517 -4.951 -11.250 1.00 30.90 41 GLU B N 1
ATOM 3867 C CA . GLU B 1 41 ? -23.036 -4.129 -12.379 1.00 34.14 41 GLU B CA 1
ATOM 3868 C C . GLU B 1 41 ? -24.273 -4.751 -13.068 1.00 32.41 41 GLU B C 1
ATOM 3869 O O . GLU B 1 41 ? -25.283 -4.078 -13.234 1.00 35.29 41 GLU B O 1
ATOM 3875 N N . VAL B 1 42 ? -24.188 -6.034 -13.433 1.00 30.25 42 VAL B N 1
ATOM 3876 C CA . VAL B 1 42 ? -25.314 -6.813 -14.076 1.00 27.81 42 VAL B CA 1
ATOM 3877 C C . VAL B 1 42 ? -26.597 -6.903 -13.240 1.00 27.31 42 VAL B C 1
ATOM 3878 O O . VAL B 1 42 ? -27.674 -6.620 -13.761 1.00 26.98 42 VAL B O 1
ATOM 3882 N N . ALA B 1 43 ? -26.480 -7.305 -11.968 1.00 26.78 43 ALA B N 1
ATOM 3883 C CA . ALA B 1 43 ? -27.629 -7.363 -11.041 1.00 27.80 43 ALA B CA 1
ATOM 3884 C C . ALA B 1 43 ? -28.324 -5.982 -10.847 1.00 31.02 43 ALA B C 1
ATOM 3885 O O . ALA B 1 43 ? -29.565 -5.852 -10.957 1.00 29.20 43 ALA B O 1
ATOM 3887 N N . GLN B 1 44 ? -27.510 -4.947 -10.621 1.00 31.95 44 GLN B N 1
ATOM 3888 C CA . GLN B 1 44 ? -28.013 -3.569 -10.458 1.00 32.52 44 GLN B CA 1
ATOM 3889 C C . GLN B 1 44 ? -28.761 -3.001 -11.664 1.00 29.54 44 GLN B C 1
ATOM 3890 O O . GLN B 1 44 ? -29.824 -2.388 -11.494 1.00 31.12 44 GLN B O 1
ATOM 3896 N N . THR B 1 45 ? -28.245 -3.267 -12.859 1.00 25.71 45 THR B N 1
ATOM 3897 C CA . THR B 1 45 ? -28.905 -2.908 -14.126 1.00 24.07 45 THR B CA 1
ATOM 3898 C C . THR B 1 45 ? -30.244 -3.631 -14.223 1.00 24.11 45 THR B C 1
ATOM 3899 O O . THR B 1 45 ? -31.258 -3.035 -14.605 1.00 23.43 45 THR B O 1
ATOM 3903 N N . LEU B 1 46 ? -30.254 -4.929 -13.912 1.00 23.70 46 LEU B N 1
ATOM 3904 C CA . LEU B 1 46 ? -31.521 -5.704 -13.938 1.00 24.00 46 LEU B CA 1
ATOM 3905 C C . LEU B 1 46 ? -32.532 -5.162 -12.940 1.00 26.05 46 LEU B C 1
ATOM 3906 O O . LEU B 1 46 ? -33.719 -5.093 -13.267 1.00 29.81 46 LEU B O 1
ATOM 3911 N N . GLU B 1 47 ? -32.064 -4.680 -11.796 1.00 27.09 47 GLU B N 1
ATOM 3912 C CA . GLU B 1 47 ? -32.939 -4.099 -10.789 1.00 26.89 47 GLU B CA 1
ATOM 3913 C C . GLU B 1 47 ? -33.359 -2.728 -11.182 1.00 24.19 47 GLU B C 1
ATOM 3914 O O . GLU B 1 47 ? -34.387 -2.309 -10.796 1.00 22.58 47 GLU B O 1
ATOM 3920 N N . ARG B 1 48 ? -32.548 -2.046 -11.964 1.00 24.53 48 ARG B N 1
ATOM 3921 C CA . ARG B 1 48 ? -32.895 -0.748 -12.471 1.00 24.92 48 ARG B CA 1
ATOM 3922 C C . ARG B 1 48 ? -34.018 -0.902 -13.470 1.00 24.92 48 ARG B C 1
ATOM 3923 O O . ARG B 1 48 ? -34.859 -0.081 -13.542 1.00 25.27 48 ARG B O 1
ATOM 3931 N N . GLY B 1 49 ? -34.013 -1.973 -14.235 1.00 25.96 49 GLY B N 1
ATOM 3932 C CA . GLY B 1 49 ? -35.136 -2.279 -15.184 1.00 27.60 49 GLY B CA 1
ATOM 3933 C C . GLY B 1 49 ? -36.276 -3.189 -14.705 1.00 25.92 49 GLY B C 1
ATOM 3934 O O . GLY B 1 49 ? -37.020 -3.781 -15.533 1.00 24.37 49 GLY B O 1
ATOM 3935 N N . PHE B 1 50 ? -36.392 -3.310 -13.382 1.00 26.05 50 PHE B N 1
ATOM 3936 C CA . PHE B 1 50 ? -37.539 -3.910 -12.692 1.00 25.90 50 PHE B CA 1
ATOM 3937 C C . PHE B 1 50 ? -37.720 -5.394 -12.923 1.00 25.34 50 PHE B C 1
ATOM 3938 O O . PHE B 1 50 ? -38.818 -5.929 -12.863 1.00 29.89 50 PHE B O 1
ATOM 3946 N N . PHE B 1 51 ? -36.609 -6.089 -13.095 1.00 25.27 51 PHE B N 1
ATOM 3947 C CA . PHE B 1 51 ? -36.628 -7.553 -13.208 1.00 24.85 51 PHE B CA 1
ATOM 3948 C C . PHE B 1 51 ? -37.117 -8.241 -11.940 1.00 24.29 51 PHE B C 1
ATOM 3949 O O . PHE B 1 51 ? -36.757 -7.868 -10.846 1.00 24.97 51 PHE B O 1
ATOM 3957 N N . ASP B 1 52 ? -37.931 -9.270 -12.085 1.00 25.86 52 ASP B N 1
ATOM 3958 C CA . ASP B 1 52 ? -38.397 -10.032 -10.921 1.00 23.32 52 ASP B CA 1
ATOM 3959 C C . ASP B 1 52 ? -37.286 -10.844 -10.244 1.00 23.09 52 ASP B C 1
ATOM 3960 O O . ASP B 1 52 ? -37.251 -10.892 -9.027 1.00 20.41 52 ASP B O 1
ATOM 3965 N N . SER B 1 53 ? -36.405 -11.468 -11.034 1.00 23.44 53 SER B N 1
ATOM 3966 C CA . SER B 1 53 ? -35.242 -12.179 -10.525 1.00 24.38 53 SER B CA 1
ATOM 3967 C C . SER B 1 53 ? -34.084 -12.308 -11.523 1.00 24.69 53 SER B C 1
ATOM 3968 O O . SER B 1 53 ? -34.256 -12.175 -12.757 1.00 23.88 53 SER B O 1
ATOM 3971 N N . LEU B 1 54 ? -32.909 -12.595 -10.963 1.00 23.87 54 LEU B N 1
ATOM 3972 C CA . LEU B 1 54 ? -31.716 -12.968 -11.714 1.00 23.65 54 LEU B CA 1
ATOM 3973 C C . LEU B 1 54 ? -31.386 -14.410 -11.320 1.00 24.93 54 LEU B C 1
ATOM 3974 O O . LEU B 1 54 ? -31.295 -14.726 -10.126 1.00 26.01 54 LEU B O 1
ATOM 3979 N N . PHE B 1 55 ? -31.167 -15.250 -12.326 1.00 26.42 55 PHE B N 1
ATOM 3980 C CA . PHE B 1 55 ? -30.959 -16.694 -12.187 1.00 28.09 55 PHE B CA 1
ATOM 3981 C C . PHE B 1 55 ? -29.587 -17.113 -12.608 1.00 26.54 55 PHE B C 1
ATOM 3982 O O . PHE B 1 55 ? -29.154 -16.768 -13.688 1.00 32.94 55 PHE B O 1
ATOM 3990 N N . PHE B 1 56 ? -28.940 -17.918 -11.785 1.00 26.31 56 PHE B N 1
ATOM 3991 C CA . PHE B 1 56 ? -27.680 -18.577 -12.098 1.00 26.12 56 PHE B CA 1
ATOM 3992 C C . PHE B 1 56 ? -27.852 -20.128 -12.158 1.00 26.68 56 PHE B C 1
ATOM 3993 O O . PHE B 1 56 ? -27.987 -20.812 -11.121 1.00 21.93 56 PHE B O 1
ATOM 4001 N N . ALA B 1 57 ? -27.644 -20.625 -13.359 1.00 26.91 57 ALA B N 1
ATOM 4002 C CA . ALA B 1 57 ? -27.549 -22.030 -13.669 1.00 29.68 57 ALA B CA 1
ATOM 4003 C C . ALA B 1 57 ? -26.174 -22.487 -13.214 1.00 29.01 57 ALA B C 1
ATOM 4004 O O . ALA B 1 57 ? -25.285 -21.696 -13.037 1.00 27.41 57 ALA B O 1
ATOM 4006 N N . ASP B 1 58 ? -25.988 -23.781 -13.057 1.00 28.78 58 ASP B N 1
ATOM 4007 C CA . ASP B 1 58 ? -24.735 -24.288 -12.563 1.00 26.32 58 ASP B CA 1
ATOM 4008 C C . ASP B 1 58 ? -24.572 -25.712 -12.981 1.00 26.35 58 ASP B C 1
ATOM 4009 O O . ASP B 1 58 ? -25.522 -26.371 -13.178 1.00 26.55 58 ASP B O 1
ATOM 4014 N N . VAL B 1 59 ? -23.345 -26.161 -13.148 1.00 28.28 59 VAL B N 1
ATOM 4015 C CA . VAL B 1 59 ? -23.042 -27.540 -13.478 1.00 28.94 59 VAL B CA 1
ATOM 4016 C C . VAL B 1 59 ? -21.969 -28.087 -12.556 1.00 30.56 59 VAL B C 1
ATOM 4017 O O . VAL B 1 59 ? -21.258 -27.341 -11.959 1.00 31.86 59 VAL B O 1
ATOM 4021 N N . MET B 1 60 ? -21.863 -29.402 -12.453 1.00 30.58 60 MET B N 1
ATOM 4022 C CA . MET B 1 60 ? -20.899 -30.037 -11.582 1.00 30.66 60 MET B CA 1
ATOM 4023 C C . MET B 1 60 ? -19.887 -30.928 -12.268 1.00 29.13 60 MET B C 1
ATOM 4024 O O . MET B 1 60 ? -19.143 -31.658 -11.612 1.00 31.71 60 MET B O 1
ATOM 4029 N N . GLY B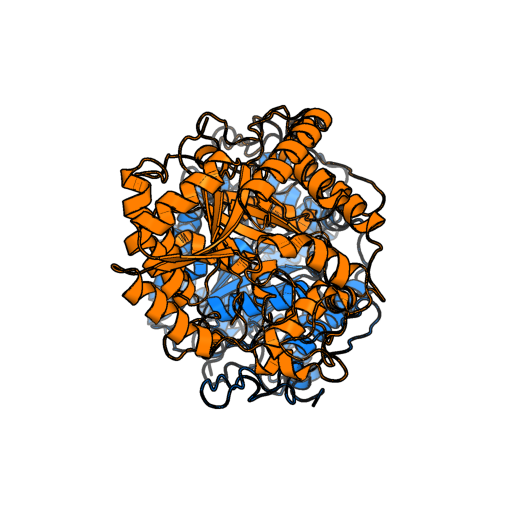 1 61 ? -19.774 -30.812 -13.581 1.00 34.11 61 GLY B N 1
ATOM 4030 C CA . GLY B 1 61 ? -18.798 -31.598 -14.373 1.00 31.38 61 GLY B CA 1
ATOM 4031 C C . GLY B 1 61 ? -18.530 -30.966 -15.721 1.00 32.11 61 GLY B C 1
ATOM 4032 O O . GLY B 1 61 ? -19.231 -30.066 -16.124 1.00 32.88 61 GLY B O 1
ATOM 4033 N N . THR B 1 62 ? -17.496 -31.439 -16.410 1.00 37.09 62 THR B N 1
ATOM 4034 C CA . THR B 1 62 ? -17.211 -31.095 -17.815 1.00 37.40 62 THR B CA 1
ATOM 4035 C C . THR B 1 62 ? -16.872 -32.384 -18.586 1.00 41.10 62 THR B C 1
ATOM 4036 O O . THR B 1 62 ? -16.132 -33.229 -18.101 1.00 42.54 62 THR B O 1
ATOM 4040 N N . ASP B 1 63 ? -17.427 -32.531 -19.787 1.00 46.22 63 ASP B N 1
ATOM 4041 C CA . ASP B 1 63 ? -17.364 -33.797 -20.522 1.00 47.80 63 ASP B CA 1
ATOM 4042 C C . ASP B 1 63 ? -16.818 -33.635 -21.935 1.00 49.45 63 ASP B C 1
ATOM 4043 O O . ASP B 1 63 ? -17.216 -32.715 -22.676 1.00 53.88 63 ASP B O 1
ATOM 4048 N N . ALA B 1 64 ? -15.902 -34.536 -22.289 1.00 48.04 64 ALA B N 1
ATOM 4049 C CA . ALA B 1 64 ? -15.331 -34.597 -23.632 1.00 55.02 64 ALA B CA 1
ATOM 4050 C C . ALA B 1 64 ? -16.275 -35.323 -24.580 1.00 55.33 64 ALA B C 1
ATOM 4051 O O . ALA B 1 64 ? -16.023 -36.461 -24.964 1.00 61.98 64 ALA B O 1
ATOM 4053 N N . ALA B 1 65 ? -17.331 -34.663 -24.965 1.00 55.23 65 ALA B N 1
ATOM 4054 C CA . ALA B 1 65 ? -18.307 -35.268 -25.808 1.00 62.25 65 ALA B CA 1
ATOM 4055 C C . ALA B 1 65 ? -18.223 -34.854 -27.257 1.00 65.54 65 ALA B C 1
ATOM 4056 O O . ALA B 1 65 ? -19.117 -35.130 -28.012 1.00 63.49 65 ALA B O 1
ATOM 4058 N N . TYR B 1 66 ? -17.146 -34.190 -27.630 1.00 70.30 66 TYR B N 1
ATOM 4059 C CA . TYR B 1 66 ? -16.936 -33.743 -28.992 1.00 74.96 66 TYR B CA 1
ATOM 4060 C C . TYR B 1 66 ? -15.843 -34.581 -29.613 1.00 82.82 66 TYR B C 1
ATOM 4061 O O . TYR B 1 66 ? -15.100 -34.134 -30.454 1.00 87.54 66 TYR B O 1
ATOM 4070 N N . GLY B 1 67 ? -15.677 -35.806 -29.177 1.00 89.88 67 GLY B N 1
ATOM 4071 C CA . GLY B 1 67 ? -14.663 -36.618 -29.793 1.00 88.47 67 GLY B CA 1
ATOM 4072 C C . GLY B 1 67 ? -13.465 -36.768 -28.930 1.00 88.28 67 GLY B C 1
ATOM 4073 O O . GLY B 1 67 ? -13.479 -36.456 -27.749 1.00 85.16 67 GLY B O 1
ATOM 4074 N N . ASP B 1 68 ? -12.401 -37.231 -29.548 1.00 98.45 68 ASP B N 1
ATOM 4075 C CA . ASP B 1 68 ? -11.143 -37.470 -28.866 1.00 105.60 68 ASP B CA 1
ATOM 4076 C C . ASP B 1 68 ? -10.656 -36.351 -27.909 1.00 99.13 68 ASP B C 1
ATOM 4077 O O . ASP B 1 68 ? -10.254 -36.641 -26.794 1.00 99.23 68 ASP B O 1
ATOM 4082 N N . SER B 1 69 ? -10.759 -35.090 -28.309 1.00 82.08 69 SER B N 1
ATOM 4083 C CA . SER B 1 69 ? -10.265 -34.013 -27.494 1.00 62.85 69 SER B CA 1
ATOM 4084 C C . SER B 1 69 ? -11.255 -33.157 -26.735 1.00 57.46 69 SER B C 1
ATOM 4085 O O . SER B 1 69 ? -12.235 -32.715 -27.283 1.00 53.84 69 SER B O 1
ATOM 4088 N N . TRP B 1 70 ? -10.931 -32.907 -25.469 1.00 49.45 70 TRP B N 1
ATOM 4089 C CA . TRP B 1 70 ? -11.691 -32.104 -24.539 1.00 43.06 70 TRP B CA 1
ATOM 4090 C C . TRP B 1 70 ? -11.277 -30.650 -24.749 1.00 38.00 70 TRP B C 1
ATOM 4091 O O . TRP B 1 70 ? -11.965 -29.748 -24.405 1.00 36.63 70 TRP B O 1
ATOM 4102 N N . ASP B 1 71 ? -10.119 -30.481 -25.346 1.00 38.53 71 ASP B N 1
ATOM 4103 C CA . ASP B 1 71 ? -9.519 -29.236 -25.717 1.00 40.37 71 ASP B CA 1
ATOM 4104 C C . ASP B 1 71 ? -10.408 -28.059 -26.013 1.00 43.23 71 ASP B C 1
ATOM 4105 O O . ASP B 1 71 ? -10.228 -27.012 -25.460 1.00 43.92 71 ASP B O 1
ATOM 4110 N N . ILE B 1 72 ? -11.366 -28.238 -26.894 1.00 46.40 72 ILE B N 1
ATOM 4111 C CA . ILE B 1 72 ? -12.252 -27.140 -27.296 1.00 44.60 72 ILE B CA 1
ATOM 4112 C C . ILE B 1 72 ? -13.045 -26.530 -26.083 1.00 44.68 72 ILE B C 1
ATOM 4113 O O . ILE B 1 72 ? -13.376 -25.325 -26.076 1.00 36.57 72 ILE B O 1
ATOM 4118 N N . TYR B 1 73 ? -13.315 -27.343 -25.055 1.00 41.02 73 TYR B N 1
ATOM 4119 C CA . TYR B 1 73 ? -14.126 -26.873 -23.934 1.00 44.02 73 TYR B CA 1
ATOM 4120 C C . TYR B 1 73 ? -13.338 -25.870 -23.078 1.00 41.41 73 TYR B C 1
ATOM 4121 O O . TYR B 1 73 ? -13.882 -24.836 -22.687 1.00 36.68 73 TYR B O 1
ATOM 4130 N N . ALA B 1 74 ? -12.058 -26.165 -22.860 1.00 38.58 74 ALA B N 1
ATOM 4131 C CA . ALA B 1 74 ? -11.102 -25.209 -22.317 1.00 38.52 74 ALA B CA 1
ATOM 4132 C C . ALA B 1 74 ? -10.755 -23.986 -23.204 1.00 36.56 74 ALA B C 1
ATOM 4133 O O . ALA B 1 74 ? -10.772 -22.847 -22.726 1.00 33.66 74 ALA B O 1
ATOM 4135 N N . GLU B 1 75 ? -10.396 -24.204 -24.472 1.00 38.48 75 GLU B N 1
ATOM 4136 C CA . GLU B 1 75 ? -10.052 -23.066 -25.382 1.00 36.58 75 GLU B CA 1
ATOM 4137 C C . GLU B 1 75 ? -11.193 -22.073 -25.630 1.00 35.06 75 GLU B C 1
ATOM 4138 O O . GLU B 1 75 ? -10.954 -20.869 -25.838 1.00 33.03 75 GLU B O 1
ATOM 4144 N N . GLN B 1 76 ? -12.427 -22.570 -25.622 1.00 33.60 76 GLN B N 1
ATOM 4145 C CA . GLN B 1 76 ? -13.579 -21.714 -25.836 1.00 37.46 76 GLN B CA 1
ATOM 4146 C C . GLN B 1 76 ? -14.413 -21.455 -24.584 1.00 34.15 76 GLN B C 1
ATOM 4147 O O . GLN B 1 76 ? -15.433 -20.789 -24.649 1.00 32.06 76 GLN B O 1
ATOM 4153 N N . GLY B 1 77 ? -13.947 -21.943 -23.450 1.00 34.93 77 GLY B N 1
ATOM 4154 C CA . GLY B 1 77 ? -14.606 -21.679 -22.192 1.00 35.99 77 GLY B CA 1
ATOM 4155 C C . GLY B 1 77 ? -16.053 -22.132 -22.218 1.00 35.50 77 GLY B C 1
ATOM 4156 O O . GLY B 1 77 ? -16.937 -21.337 -21.949 1.00 33.41 77 GLY B O 1
ATOM 4157 N N . ILE B 1 78 ? -16.276 -23.398 -22.590 1.00 35.82 78 ILE B N 1
ATOM 4158 C CA . ILE B 1 78 ? -17.619 -23.954 -22.818 1.00 33.59 78 ILE B CA 1
ATOM 4159 C C . ILE B 1 78 ? -18.160 -24.568 -21.524 1.00 32.46 78 ILE B C 1
ATOM 4160 O O . ILE B 1 78 ? -17.852 -25.734 -21.179 1.00 35.17 78 ILE B O 1
ATOM 4165 N N . HIS B 1 79 ? -18.919 -23.750 -20.798 1.00 27.99 79 HIS B N 1
ATOM 4166 C CA . HIS B 1 79 ? -19.405 -24.055 -19.478 1.00 26.31 79 HIS B CA 1
ATOM 4167 C C . HIS B 1 79 ? -18.260 -24.613 -18.627 1.00 28.22 79 HIS B C 1
ATOM 4168 O O . HIS B 1 79 ? -18.427 -25.505 -17.834 1.00 30.28 79 HIS B O 1
ATOM 4175 N N . PHE B 1 80 ? -17.088 -23.993 -18.788 1.00 32.61 80 PHE B N 1
ATOM 4176 C CA . PHE B 1 80 ? -15.857 -24.312 -18.073 1.00 31.61 80 PHE B CA 1
ATOM 4177 C C . PHE B 1 80 ? -14.874 -23.146 -18.296 1.00 30.36 80 PHE B C 1
ATOM 4178 O O . PHE B 1 80 ? -14.808 -22.658 -19.436 1.00 27.38 80 PHE B O 1
ATOM 4186 N N . PRO B 1 81 ? -14.182 -22.636 -17.250 1.00 30.62 81 PRO B N 1
ATOM 4187 C CA . PRO B 1 81 ? -14.476 -22.921 -15.816 1.00 29.98 81 PRO B CA 1
ATOM 4188 C C . PRO B 1 81 ? -15.897 -22.582 -15.419 1.00 29.23 81 PRO B C 1
ATOM 4189 O O . PRO B 1 81 ? -16.594 -21.881 -16.169 1.00 29.45 81 PRO B O 1
ATOM 4193 N N . MET B 1 82 ? -16.305 -23.110 -14.267 1.00 27.85 82 MET B N 1
ATOM 4194 C CA . MET B 1 82 ? -17.678 -22.974 -13.722 1.00 27.17 82 MET B CA 1
ATOM 4195 C C . MET B 1 82 ? -17.566 -22.670 -12.240 1.00 25.67 82 MET B C 1
ATOM 4196 O O . MET B 1 82 ? -16.986 -23.476 -11.470 1.00 23.33 82 MET B O 1
ATOM 4201 N N . HIS B 1 83 ? -18.053 -21.513 -11.821 1.00 25.90 83 HIS B N 1
ATOM 4202 C CA . HIS B 1 83 ? -17.973 -21.198 -10.374 1.00 28.67 83 HIS B CA 1
ATOM 4203 C C . HIS B 1 83 ? -19.366 -21.346 -9.721 1.00 26.70 83 HIS B C 1
ATOM 4204 O O . HIS B 1 83 ? -20.395 -21.277 -10.361 1.00 29.89 83 HIS B O 1
ATOM 4211 N N . ASP B 1 84 ? -19.353 -21.595 -8.437 1.00 27.05 84 ASP B N 1
ATOM 4212 C CA . ASP B 1 84 ? -20.547 -21.922 -7.639 1.00 27.47 84 ASP B CA 1
ATOM 4213 C C . ASP B 1 84 ? -21.637 -20.887 -7.761 1.00 24.68 84 ASP B C 1
ATOM 4214 O O . ASP B 1 84 ? -21.359 -19.685 -7.622 1.00 27.57 84 ASP B O 1
ATOM 4219 N N . ALA B 1 85 ? -22.870 -21.286 -8.013 1.00 23.55 85 ALA B N 1
ATOM 4220 C CA . ALA B 1 85 ? -23.963 -20.275 -8.121 1.00 24.84 85 ALA B CA 1
ATOM 4221 C C . ALA B 1 85 ? -24.463 -19.716 -6.750 1.00 27.72 85 ALA B C 1
ATOM 4222 O O . ALA B 1 85 ? -24.675 -18.509 -6.646 1.00 24.35 85 ALA B O 1
ATOM 4224 N N . ALA B 1 86 ? -24.614 -20.564 -5.714 1.00 27.65 86 ALA B N 1
ATOM 4225 C CA . ALA B 1 86 ? -25.178 -20.075 -4.435 1.00 30.07 86 ALA B CA 1
ATOM 4226 C C . ALA B 1 86 ? -24.261 -19.043 -3.753 1.00 28.99 86 ALA B C 1
ATOM 4227 O O . ALA B 1 86 ? -24.762 -18.122 -3.169 1.00 29.06 86 ALA B O 1
ATOM 4229 N N . SER B 1 87 ? -22.937 -19.172 -3.897 1.00 27.20 87 SER B N 1
ATOM 4230 C CA . SER B 1 87 ? -22.019 -18.221 -3.265 1.00 28.87 87 SER B CA 1
ATOM 4231 C C . SER B 1 87 ? -22.213 -16.790 -3.838 1.00 27.13 87 SER B C 1
ATOM 4232 O O . SER B 1 87 ? -22.215 -15.794 -3.107 1.00 26.77 87 SER B O 1
ATOM 4235 N N . LEU B 1 88 ? -22.357 -16.744 -5.156 1.00 26.17 88 LEU B N 1
ATOM 4236 C CA . LEU B 1 88 ? -22.536 -15.542 -5.902 1.00 24.63 88 LEU B CA 1
ATOM 4237 C C . LEU B 1 88 ? -23.877 -14.927 -5.519 1.00 24.81 88 LEU B C 1
ATOM 4238 O O . LEU B 1 88 ? -23.940 -13.728 -5.318 1.00 24.22 88 LEU B O 1
ATOM 4243 N N . VAL B 1 89 ? -24.905 -15.745 -5.315 1.00 25.18 89 VAL B N 1
ATOM 4244 C CA . VAL B 1 89 ? -26.241 -15.246 -5.024 1.00 25.71 89 VAL B CA 1
ATOM 4245 C C . VAL B 1 89 ? -26.204 -14.520 -3.694 1.00 28.97 89 VAL B C 1
ATOM 4246 O O . VAL B 1 89 ? -26.762 -13.430 -3.519 1.00 25.88 89 VAL B O 1
ATOM 4250 N N . ALA B 1 90 ? -25.492 -15.144 -2.758 1.00 31.37 90 ALA B N 1
ATOM 4251 C CA . ALA B 1 90 ? -25.396 -14.642 -1.406 1.00 29.53 90 ALA B CA 1
ATOM 4252 C C . ALA B 1 90 ? -24.609 -13.358 -1.330 1.00 25.86 90 ALA B C 1
ATOM 4253 O O . ALA B 1 90 ? -24.951 -12.492 -0.585 1.00 23.97 90 ALA B O 1
ATOM 4255 N N . ALA B 1 91 ? -23.538 -13.236 -2.109 1.00 26.88 91 ALA B N 1
ATOM 4256 C CA . ALA B 1 91 ? -22.693 -12.014 -2.061 1.00 24.95 91 ALA B CA 1
ATOM 4257 C C . ALA B 1 91 ? -23.294 -10.865 -2.852 1.00 23.06 91 ALA B C 1
ATOM 4258 O O . ALA B 1 91 ? -22.719 -9.799 -2.865 1.00 22.64 91 ALA B O 1
ATOM 4260 N N . LEU B 1 92 ? -24.424 -11.121 -3.512 1.00 22.81 92 LEU B N 1
ATOM 4261 C CA . LEU B 1 92 ? -25.249 -10.138 -4.203 1.00 24.20 92 LEU B CA 1
ATOM 4262 C C . LEU B 1 92 ? -26.425 -9.665 -3.376 1.00 24.00 92 LEU B C 1
ATOM 4263 O O . LEU B 1 92 ? -27.055 -8.636 -3.730 1.00 21.30 92 LEU B O 1
ATOM 4268 N N . ILE B 1 93 ? -26.757 -10.428 -2.321 1.00 27.45 93 ILE B N 1
ATOM 4269 C CA . ILE B 1 93 ? -27.783 -10.010 -1.384 1.00 28.05 93 ILE B CA 1
ATOM 4270 C C . ILE B 1 93 ? -27.594 -8.517 -1.074 1.00 29.29 93 ILE B C 1
ATOM 4271 O O . ILE B 1 93 ? -28.564 -7.761 -1.240 1.00 28.59 93 ILE B O 1
ATOM 4276 N N . PRO B 1 94 ? -26.378 -8.093 -0.618 1.00 31.67 94 PRO B N 1
ATOM 4277 C CA . PRO B 1 94 ? -26.245 -6.702 -0.163 1.00 30.62 94 PRO B CA 1
ATOM 4278 C C . PRO B 1 94 ? -26.240 -5.693 -1.279 1.00 30.36 94 PRO B C 1
ATOM 4279 O O . PRO B 1 94 ? -26.556 -4.565 -0.991 1.00 32.72 94 PRO B O 1
ATOM 4283 N N . HIS B 1 95 ? -25.877 -6.090 -2.516 1.00 29.48 95 HIS B N 1
ATOM 4284 C CA . HIS B 1 95 ? -25.826 -5.174 -3.706 1.00 26.66 95 HIS B CA 1
ATOM 4285 C C . HIS B 1 95 ? -27.184 -4.959 -4.397 1.00 25.41 95 HIS B C 1
ATOM 4286 O O . HIS B 1 95 ? -27.282 -4.219 -5.362 1.00 23.99 95 HIS B O 1
ATOM 4293 N N . THR B 1 96 ? -28.224 -5.609 -3.896 1.00 26.31 96 THR B N 1
ATOM 4294 C CA . THR B 1 96 ? -29.573 -5.537 -4.458 1.00 25.65 96 THR B CA 1
ATOM 4295 C C . THR B 1 96 ? -30.573 -5.355 -3.313 1.00 26.23 96 THR B C 1
ATOM 4296 O O . THR B 1 96 ? -30.240 -5.553 -2.160 1.00 28.28 96 THR B O 1
ATOM 4300 N N . GLU B 1 97 ? -31.805 -5.015 -3.640 1.00 27.56 97 GLU B N 1
ATOM 4301 C CA . GLU B 1 97 ? -32.834 -4.791 -2.634 1.00 27.77 97 GLU B CA 1
ATOM 4302 C C . GLU B 1 97 ? -34.083 -5.627 -2.880 1.00 25.98 97 GLU B C 1
ATOM 4303 O O . GLU B 1 97 ? -34.537 -6.381 -1.978 1.00 29.63 97 GLU B O 1
ATOM 4309 N N . HIS B 1 98 ? -34.658 -5.452 -4.065 1.00 24.48 98 HIS B N 1
ATOM 4310 C CA . HIS B 1 98 ? -35.915 -6.081 -4.464 1.00 25.00 98 HIS B CA 1
ATOM 4311 C C . HIS B 1 98 ? -35.775 -7.230 -5.442 1.00 23.90 98 HIS B C 1
ATOM 4312 O O . HIS B 1 98 ? -36.711 -7.968 -5.625 1.00 27.64 98 HIS B O 1
ATOM 4319 N N . LEU B 1 99 ? -34.645 -7.356 -6.116 1.00 23.21 99 LEU B N 1
ATOM 4320 C CA . LEU B 1 99 ? -34.467 -8.340 -7.169 1.00 22.41 99 LEU B CA 1
ATOM 4321 C C . LEU B 1 99 ? -34.411 -9.726 -6.573 1.00 21.90 99 LEU B C 1
ATOM 4322 O O . LEU B 1 99 ? -33.703 -9.961 -5.623 1.00 24.22 99 LEU B O 1
ATOM 4327 N N . GLY B 1 100 ? -35.179 -10.631 -7.114 1.00 21.22 100 GLY B N 1
ATOM 4328 C CA . GLY B 1 100 ? -35.087 -12.016 -6.723 1.00 23.45 100 GLY B CA 1
ATOM 4329 C C . GLY B 1 100 ? -33.756 -12.654 -7.042 1.00 23.37 100 GLY B C 1
ATOM 4330 O O . GLY B 1 100 ? -33.178 -12.371 -8.084 1.00 25.11 100 GLY B O 1
ATOM 4331 N N . LEU B 1 101 ? -33.240 -13.513 -6.176 1.00 22.90 101 LEU B N 1
ATOM 4332 C CA . LEU B 1 101 ? -31.984 -14.138 -6.554 1.00 25.96 101 LEU B CA 1
ATOM 4333 C C . LEU B 1 101 ? -32.103 -15.650 -6.591 1.00 27.06 101 LEU B C 1
ATOM 4334 O O . LEU B 1 101 ? -32.293 -16.292 -5.539 1.00 24.27 101 LEU B O 1
ATOM 4339 N N . THR B 1 102 ? -31.933 -16.186 -7.810 1.00 25.47 102 THR B N 1
ATOM 4340 C CA . THR B 1 102 ? -32.180 -17.572 -8.083 1.00 28.32 102 THR B CA 1
ATOM 4341 C C . THR B 1 102 ? -30.962 -18.303 -8.580 1.00 29.72 102 THR B C 1
ATOM 4342 O O . THR B 1 102 ? -30.076 -17.730 -9.250 1.00 28.65 102 THR B O 1
ATOM 4346 N N . PHE B 1 103 ? -30.895 -19.570 -8.179 1.00 30.33 103 PHE B N 1
ATOM 4347 C CA . PHE B 1 103 ? -29.792 -20.436 -8.566 1.00 30.47 103 PHE B CA 1
ATOM 4348 C C . PHE B 1 103 ? -30.204 -21.895 -8.742 1.00 31.79 103 PHE B C 1
ATOM 4349 O O . PHE B 1 103 ? -31.164 -22.405 -8.122 1.00 26.76 103 PHE B O 1
ATOM 4357 N N . SER B 1 104 ? -29.471 -22.581 -9.611 1.00 34.50 104 SER B N 1
ATOM 4358 C CA . SER B 1 104 ? -29.601 -24.034 -9.733 1.00 30.41 104 SER B CA 1
ATOM 4359 C C . SER B 1 104 ? -28.794 -24.724 -8.690 1.00 32.86 104 SER B C 1
ATOM 4360 O O . SER B 1 104 ? -27.687 -24.279 -8.369 1.00 35.08 104 SER B O 1
ATOM 4363 N N . SER B 1 105 ? -29.339 -25.807 -8.150 1.00 34.06 105 SER B N 1
ATOM 4364 C CA . SER B 1 105 ? -28.531 -26.764 -7.346 1.00 35.80 105 SER B CA 1
ATOM 4365 C C . SER B 1 105 ? -28.988 -28.119 -7.716 1.00 32.77 105 SER B C 1
ATOM 4366 O O . SER B 1 105 ? -30.191 -28.335 -7.896 1.00 31.45 105 SER B O 1
ATOM 4369 N N . SER B 1 106 ? -28.056 -29.043 -7.844 1.00 34.78 106 SER B N 1
ATOM 4370 C CA . SER B 1 106 ? -28.435 -30.412 -8.209 1.00 38.22 106 SER B CA 1
ATOM 4371 C C . SER B 1 106 ? -28.632 -31.299 -7.002 1.00 35.28 106 SER B C 1
ATOM 4372 O O . SER B 1 106 ? -28.032 -31.078 -5.974 1.00 31.03 106 SER B O 1
ATOM 4375 N N . VAL B 1 107 ? -29.481 -32.311 -7.182 1.00 38.23 107 VAL B N 1
ATOM 4376 C CA . VAL B 1 107 ? -29.548 -33.514 -6.321 1.00 40.27 107 VAL B CA 1
ATOM 4377 C C . VAL B 1 107 ? -28.181 -34.100 -5.918 1.00 41.13 107 VAL B C 1
ATOM 4378 O O . VAL B 1 107 ? -27.903 -34.355 -4.757 1.00 45.14 107 VAL B O 1
ATOM 4382 N N . ILE B 1 108 ? -27.335 -34.315 -6.895 1.00 44.02 108 ILE B N 1
ATOM 4383 C CA . ILE B 1 108 ? -26.071 -34.977 -6.670 1.00 42.68 108 ILE B CA 1
ATOM 4384 C C . ILE B 1 108 ? -25.114 -34.152 -5.798 1.00 37.74 108 ILE B C 1
ATOM 4385 O O . ILE B 1 108 ? -24.390 -34.719 -5.024 1.00 38.96 108 ILE B O 1
ATOM 4390 N N . GLN B 1 109 ? -25.113 -32.828 -5.906 1.00 37.42 109 GLN B N 1
ATOM 4391 C CA . GLN B 1 109 ? -24.044 -32.018 -5.295 1.00 38.32 109 GLN B CA 1
ATOM 4392 C C . GLN B 1 109 ? -24.190 -31.759 -3.830 1.00 40.45 109 GLN B C 1
ATOM 4393 O O . GLN B 1 109 ? -23.201 -31.471 -3.156 1.00 40.36 109 GLN B O 1
ATOM 4399 N N . ASP B 1 110 ? -25.404 -31.846 -3.322 1.00 40.56 110 ASP B N 1
ATOM 4400 C CA . ASP B 1 110 ? -25.591 -31.523 -1.938 1.00 42.86 110 ASP B CA 1
ATOM 4401 C C . ASP B 1 110 ? -26.662 -32.402 -1.337 1.00 39.35 110 ASP B C 1
ATOM 4402 O O . ASP B 1 110 ? -27.791 -32.384 -1.823 1.00 38.88 110 ASP B O 1
ATOM 4407 N N . HIS B 1 111 ? -26.305 -33.119 -0.263 1.00 32.73 111 HIS B N 1
ATOM 4408 C CA . HIS B 1 111 ? -27.260 -33.882 0.537 1.00 32.23 111 HIS B CA 1
ATOM 4409 C C . HIS B 1 111 ? -28.411 -32.960 0.925 1.00 31.31 111 HIS B C 1
ATOM 4410 O O . HIS B 1 111 ? -28.148 -31.785 1.140 1.00 33.39 111 HIS B O 1
ATOM 4417 N N . PRO B 1 112 ? -29.678 -33.462 1.015 1.00 30.38 112 PRO B N 1
ATOM 4418 C CA . PRO B 1 112 ? -30.772 -32.512 1.085 1.00 29.61 112 PRO B CA 1
ATOM 4419 C C . PRO B 1 112 ? -30.959 -31.834 2.429 1.00 31.16 112 PRO B C 1
ATOM 4420 O O . PRO B 1 112 ? -31.642 -30.832 2.452 1.00 32.34 112 PRO B O 1
ATOM 4424 N N . PHE B 1 113 ? -30.443 -32.399 3.525 1.00 28.24 113 PHE B N 1
ATOM 4425 C CA . PHE B 1 113 ? -30.366 -31.697 4.823 1.00 26.40 113 PHE B CA 1
ATOM 4426 C C . PHE B 1 113 ? -29.400 -30.573 4.741 1.00 24.37 113 PHE B C 1
ATOM 4427 O O . PHE B 1 113 ? -29.738 -29.468 5.055 1.00 27.26 113 PHE B O 1
ATOM 4435 N N . SER B 1 114 ? -28.212 -30.819 4.268 1.00 25.13 114 SER B N 1
ATOM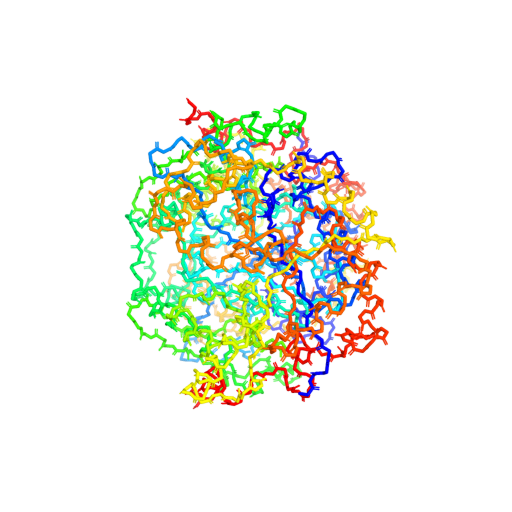 4436 C CA . SER B 1 114 ? -27.263 -29.721 4.044 1.00 27.72 114 SER B CA 1
ATOM 4437 C C . SER B 1 114 ? -27.826 -28.608 3.153 1.00 28.01 114 SER B C 1
ATOM 4438 O O . SER B 1 114 ? -27.781 -27.449 3.503 1.00 25.61 114 SER B O 1
ATOM 4441 N N . PHE B 1 115 ? -28.385 -28.961 1.994 1.00 35.60 115 PHE B N 1
ATOM 4442 C CA . PHE B 1 115 ? -28.991 -27.940 1.092 1.00 32.24 115 PHE B CA 1
ATOM 4443 C C . PHE B 1 115 ? -30.130 -27.180 1.736 1.00 32.11 115 PHE B C 1
ATOM 4444 O O . PHE B 1 115 ? -30.327 -26.014 1.407 1.00 36.30 115 PHE B O 1
ATOM 4452 N N . ALA B 1 116 ? -30.898 -27.870 2.594 1.00 29.60 116 ALA B N 1
ATOM 4453 C CA . ALA B 1 116 ? -32.084 -27.301 3.225 1.00 28.15 116 ALA B CA 1
ATOM 4454 C C . ALA B 1 116 ? -31.629 -26.234 4.128 1.00 25.84 116 ALA B C 1
ATOM 4455 O O . ALA B 1 116 ? -32.257 -25.235 4.231 1.00 29.39 116 ALA B O 1
ATOM 4457 N N . LYS B 1 117 ? -30.512 -26.445 4.794 1.00 27.87 117 LYS B N 1
ATOM 4458 C CA . LYS B 1 117 ? -30.009 -25.465 5.773 1.00 29.28 117 LYS B CA 1
ATOM 4459 C C . LYS B 1 117 ? -29.458 -24.235 5.043 1.00 30.18 117 LYS B C 1
ATOM 4460 O O . LYS B 1 117 ? -29.792 -23.107 5.434 1.00 31.94 117 LYS B O 1
ATOM 4466 N N . ARG B 1 118 ? -28.737 -24.433 3.937 1.00 32.06 118 ARG B N 1
ATOM 4467 C CA . ARG B 1 118 ? -28.296 -23.292 3.095 1.00 36.15 118 ARG B CA 1
ATOM 4468 C C . ARG B 1 118 ? -29.456 -22.426 2.475 1.00 32.98 118 ARG B C 1
ATOM 4469 O O . ARG B 1 118 ? -29.493 -21.228 2.693 1.00 28.45 118 ARG B O 1
ATOM 4477 N N . ALA B 1 119 ? -30.389 -23.021 1.737 1.00 28.57 119 ALA B N 1
ATOM 4478 C CA . ALA B 1 119 ? -31.542 -22.267 1.266 1.00 27.75 119 ALA B CA 1
ATOM 4479 C C . ALA B 1 119 ? -32.237 -21.499 2.367 1.00 28.32 119 ALA B C 1
ATOM 4480 O O . ALA B 1 119 ? -32.492 -20.319 2.211 1.00 31.51 119 ALA B O 1
ATOM 4482 N N . SER B 1 120 ? -32.563 -22.161 3.473 1.00 29.60 120 SER B N 1
ATOM 4483 C CA . SER B 1 120 ? -33.192 -21.500 4.636 1.00 27.76 120 SER B CA 1
ATOM 4484 C C . SER B 1 120 ? -32.402 -20.266 5.080 1.00 25.26 120 SER B C 1
ATOM 4485 O O . SER B 1 120 ? -32.949 -19.186 5.205 1.00 23.41 120 SER B O 1
ATOM 4488 N N . THR B 1 121 ? -31.098 -20.434 5.262 1.00 22.80 121 THR B N 1
ATOM 4489 C CA . THR B 1 121 ? -30.231 -19.315 5.597 1.00 22.75 121 THR B CA 1
ATOM 4490 C C . THR B 1 121 ? -30.315 -18.180 4.566 1.00 22.50 121 THR B C 1
ATOM 4491 O O . THR B 1 121 ? -30.572 -17.084 4.908 1.00 28.28 121 THR B O 1
ATOM 4495 N N . LEU B 1 122 ? -30.103 -18.439 3.308 1.00 22.13 122 LEU B N 1
ATOM 4496 C CA . LEU B 1 122 ? -30.165 -17.399 2.312 1.00 22.70 122 LEU B CA 1
ATOM 4497 C C . LEU B 1 122 ? -31.522 -16.755 2.193 1.00 22.04 122 LEU B C 1
ATOM 4498 O O . LEU B 1 122 ? -31.618 -15.546 2.010 1.00 19.79 122 LEU B O 1
ATOM 4503 N N . ASP B 1 123 ? -32.577 -17.545 2.294 1.00 24.23 123 ASP B N 1
ATOM 4504 C CA . ASP B 1 123 ? -33.916 -16.945 2.415 1.00 26.34 123 ASP B CA 1
ATOM 4505 C C . ASP B 1 123 ? -33.992 -15.935 3.640 1.00 26.60 123 ASP B C 1
ATOM 4506 O O . ASP B 1 123 ? -34.320 -14.758 3.417 1.00 27.66 123 ASP B O 1
ATOM 4511 N N . HIS B 1 124 ? -33.626 -16.320 4.881 1.00 24.24 124 HIS B N 1
ATOM 4512 C CA . HIS B 1 124 ? -33.544 -15.307 5.968 1.00 23.33 124 HIS B CA 1
ATOM 4513 C C . HIS B 1 124 ? -32.683 -14.079 5.555 1.00 23.23 124 HIS B C 1
ATOM 4514 O O . HIS B 1 124 ? -33.072 -12.966 5.857 1.00 20.61 124 HIS B O 1
ATOM 4521 N N . LEU B 1 125 ? -31.513 -14.309 4.927 1.00 22.59 125 LEU B N 1
ATOM 4522 C CA . LEU B 1 125 ? -30.518 -13.259 4.702 1.00 25.33 125 LEU B CA 1
ATOM 4523 C C . LEU B 1 125 ? -30.900 -12.332 3.580 1.00 28.64 125 LEU B C 1
ATOM 4524 O O . LEU B 1 125 ? -30.526 -11.168 3.582 1.00 32.85 125 LEU B O 1
ATOM 4529 N N . SER B 1 126 ? -31.737 -12.779 2.686 1.00 28.21 126 SER B N 1
ATOM 4530 C CA . SER B 1 126 ? -32.157 -11.970 1.586 1.00 24.39 126 SER B CA 1
ATOM 4531 C C . SER B 1 126 ? -33.489 -11.264 1.796 1.00 27.08 126 SER B C 1
ATOM 4532 O O . SER B 1 126 ? -33.822 -10.354 1.094 1.00 26.76 126 SER B O 1
ATOM 4535 N N . GLY B 1 127 ? -34.233 -11.680 2.800 1.00 27.25 127 GLY B N 1
ATOM 4536 C CA . GLY B 1 127 ? -35.550 -11.147 3.058 1.00 25.44 127 GLY B CA 1
ATOM 4537 C C . GLY B 1 127 ? -36.644 -11.783 2.235 1.00 25.39 127 GLY B C 1
ATOM 4538 O O . GLY B 1 127 ? -37.611 -11.163 1.912 1.00 26.83 127 GLY B O 1
ATOM 4539 N N . GLY B 1 128 ? -36.466 -13.042 1.909 1.00 24.69 128 GLY B N 1
ATOM 4540 C CA . GLY B 1 128 ? -37.384 -13.810 1.119 1.00 23.68 128 GLY B CA 1
ATOM 4541 C C . GLY B 1 128 ? -37.302 -13.601 -0.367 1.00 23.67 128 GLY B C 1
ATOM 4542 O O . GLY B 1 128 ? -38.284 -13.621 -0.995 1.00 22.27 128 GLY B O 1
ATOM 4543 N N . ARG B 1 129 ? -36.119 -13.404 -0.907 1.00 22.99 129 ARG B N 1
ATOM 4544 C CA . ARG B 1 129 ? -35.943 -13.185 -2.326 1.00 23.86 129 ARG B CA 1
ATOM 4545 C C . ARG B 1 129 ? -35.325 -14.329 -3.056 1.00 23.37 129 ARG B C 1
ATOM 4546 O O . ARG B 1 129 ? -35.060 -14.202 -4.215 1.00 18.97 129 ARG B O 1
ATOM 4554 N N . VAL B 1 130 ? -35.098 -15.419 -2.351 1.00 20.60 130 VAL B N 1
ATOM 4555 C CA . VAL B 1 130 ? -34.459 -16.580 -2.880 1.00 22.75 130 VAL B CA 1
ATOM 4556 C C . VAL B 1 130 ? -35.302 -17.553 -3.703 1.00 24.48 130 VAL B C 1
ATOM 4557 O O . VAL B 1 130 ? -36.383 -17.860 -3.404 1.00 25.25 130 VAL B O 1
ATOM 4561 N N . GLY B 1 131 ? -34.745 -18.007 -4.787 1.00 24.70 131 GLY B N 1
ATOM 4562 C CA . GLY B 1 131 ? -35.386 -18.983 -5.598 1.00 26.36 131 GLY B CA 1
ATOM 4563 C C . GLY B 1 131 ? -34.450 -20.114 -5.835 1.00 23.13 131 GLY B C 1
ATOM 4564 O O . GLY B 1 131 ? -33.282 -19.984 -5.721 1.00 22.44 131 GLY B O 1
ATOM 4565 N N . TRP B 1 132 ? -35.007 -21.247 -6.161 1.00 25.58 132 TRP B N 1
ATOM 4566 C CA . TRP B 1 132 ? -34.223 -22.421 -6.439 1.00 28.61 132 TRP B CA 1
ATOM 4567 C C . TRP B 1 132 ? -34.612 -23.234 -7.673 1.00 27.82 132 TRP B C 1
ATOM 4568 O O . TRP B 1 132 ? -35.679 -23.697 -7.777 1.00 30.48 132 TRP B O 1
ATOM 4579 N N . ASN B 1 133 ? -33.725 -23.343 -8.633 1.00 29.13 133 ASN B N 1
ATOM 4580 C CA . ASN B 1 133 ? -33.940 -24.239 -9.755 1.00 28.32 133 ASN B CA 1
ATOM 4581 C C . ASN B 1 133 ? -33.389 -25.644 -9.401 1.00 31.96 133 ASN B C 1
ATOM 4582 O O . ASN B 1 133 ? -32.188 -25.839 -9.035 1.00 31.95 133 ASN B O 1
ATOM 4587 N N . ILE B 1 134 ? -34.305 -26.617 -9.489 1.00 34.27 134 ILE B N 1
ATOM 4588 C CA . ILE B 1 134 ? -34.096 -27.994 -9.025 1.00 32.28 134 ILE B CA 1
ATOM 4589 C C . ILE B 1 134 ? -33.479 -28.722 -10.219 1.00 31.10 134 ILE B C 1
ATOM 4590 O O . ILE B 1 134 ? -34.081 -28.735 -11.282 1.00 33.67 134 ILE B O 1
ATOM 4595 N N . VAL B 1 135 ? -32.274 -29.268 -10.076 1.00 29.59 135 VAL B N 1
ATOM 4596 C CA . VAL B 1 135 ? -31.642 -30.023 -11.135 1.00 28.92 135 VAL B CA 1
ATOM 4597 C C . VAL B 1 135 ? -31.498 -31.473 -10.652 1.00 33.44 135 VAL B C 1
ATOM 4598 O O . VAL B 1 135 ? -30.966 -31.730 -9.510 1.00 28.54 135 VAL B O 1
ATOM 4602 N N . THR B 1 136 ? -32.056 -32.404 -11.459 1.00 33.46 136 THR B N 1
ATOM 4603 C CA . THR B 1 136 ? -32.054 -33.881 -11.165 1.00 30.64 136 THR B CA 1
ATOM 4604 C C . THR B 1 136 ? -31.062 -34.625 -12.006 1.00 32.07 136 THR B C 1
ATOM 4605 O O . THR B 1 136 ? -30.798 -35.790 -11.748 1.00 26.19 136 THR B O 1
ATOM 4609 N N . GLY B 1 137 ? -30.598 -33.969 -13.081 1.00 39.51 137 GLY B N 1
ATOM 4610 C CA . GLY B 1 137 ? -29.759 -34.587 -14.107 1.00 41.30 137 GLY B CA 1
ATOM 4611 C C . GLY B 1 137 ? -28.290 -34.334 -13.897 1.00 44.52 137 GLY B C 1
ATOM 4612 O O . GLY B 1 137 ? -27.762 -34.517 -12.797 1.00 40.29 137 GLY B O 1
ATOM 4613 N N . GLY B 1 138 ? -27.624 -33.931 -14.968 1.00 47.06 138 GLY B N 1
ATOM 4614 C CA . GLY B 1 138 ? -26.177 -33.979 -15.020 1.00 52.76 138 GLY B CA 1
ATOM 4615 C C . GLY B 1 138 ? -25.569 -34.852 -16.124 1.00 56.96 138 GLY B C 1
ATOM 4616 O O . GLY B 1 138 ? -26.229 -35.306 -17.061 1.00 55.62 138 GLY B O 1
ATOM 4617 N N . THR B 1 139 ? -24.278 -35.094 -15.954 1.00 58.35 139 THR B N 1
ATOM 4618 C CA . THR B 1 139 ? -23.355 -35.379 -17.024 1.00 53.43 139 THR B CA 1
ATOM 4619 C C . THR B 1 139 ? -22.461 -36.474 -16.459 1.00 53.94 139 THR B C 1
ATOM 4620 O O . THR B 1 139 ? -22.418 -36.679 -15.247 1.00 50.73 139 THR B O 1
ATOM 4624 N N . ILE B 1 140 ? -21.794 -37.229 -17.318 1.00 55.85 140 ILE B N 1
ATOM 4625 C CA . ILE B 1 140 ? -20.991 -38.375 -16.843 1.00 55.49 140 ILE B CA 1
ATOM 4626 C C . ILE B 1 140 ? -19.921 -37.892 -15.822 1.00 49.37 140 ILE B C 1
ATOM 4627 O O . ILE B 1 140 ? -19.741 -38.489 -14.741 1.00 41.71 140 ILE B O 1
ATOM 4632 N N . ASN B 1 141 ? -19.255 -36.780 -16.164 1.00 43.21 141 ASN B N 1
ATOM 4633 C CA . ASN B 1 141 ? -18.145 -36.248 -15.372 1.00 37.04 141 ASN B CA 1
ATOM 4634 C C . ASN B 1 141 ? -18.576 -35.908 -13.971 1.00 32.18 141 ASN B C 1
ATOM 4635 O O . ASN B 1 141 ? -17.829 -36.184 -13.053 1.00 29.98 141 ASN B O 1
ATOM 4640 N N . ALA B 1 142 ? -19.779 -35.338 -13.834 1.00 30.87 142 ALA B N 1
ATOM 4641 C CA . ALA B 1 142 ? -20.368 -34.895 -12.555 1.00 30.31 142 ALA B CA 1
ATOM 4642 C C . ALA B 1 142 ? -20.586 -36.126 -11.703 1.00 32.16 142 ALA B C 1
ATOM 4643 O O . ALA B 1 142 ? -20.256 -36.131 -10.527 1.00 31.79 142 ALA B O 1
ATOM 4645 N N . SER B 1 143 ? -21.098 -37.197 -12.309 1.00 34.66 143 SER B N 1
ATOM 4646 C CA . SER B 1 143 ? -21.268 -38.452 -11.573 1.00 35.96 143 SER B CA 1
ATOM 4647 C C . SER B 1 143 ? -19.935 -38.892 -10.999 1.00 37.08 143 SER B C 1
ATOM 4648 O O . SER B 1 143 ? -19.776 -39.105 -9.774 1.00 36.20 143 SER B O 1
ATOM 4651 N N . GLN B 1 144 ? -18.969 -38.970 -11.893 1.00 38.58 144 GLN B N 1
ATOM 4652 C CA . GLN B 1 144 ? -17.623 -39.366 -11.513 1.00 41.42 144 GLN B CA 1
ATOM 4653 C C . GLN B 1 144 ? -16.944 -38.410 -10.532 1.00 38.87 144 GLN B C 1
ATOM 4654 O O . GLN B 1 144 ? -16.085 -38.843 -9.785 1.00 45.66 144 GLN B O 1
ATOM 4660 N N . ASN B 1 145 ? -17.340 -37.137 -10.500 1.00 37.33 145 ASN B N 1
ATOM 4661 C CA . ASN B 1 145 ? -16.853 -36.206 -9.448 1.00 38.21 145 ASN B CA 1
ATOM 4662 C C . ASN B 1 145 ? -17.358 -36.542 -8.048 1.00 35.78 145 ASN B C 1
ATOM 4663 O O . ASN B 1 145 ? -16.688 -36.237 -7.084 1.00 33.29 145 ASN B O 1
ATOM 4668 N N . PHE B 1 146 ? -18.506 -37.220 -7.965 1.00 39.61 146 PHE B N 1
ATOM 4669 C CA . PHE B 1 146 ? -19.083 -37.709 -6.693 1.00 40.41 146 PHE B CA 1
ATOM 4670 C C . PHE B 1 146 ? -19.003 -39.243 -6.517 1.00 41.68 146 PHE B C 1
ATOM 4671 O O . PHE B 1 146 ? -19.822 -39.811 -5.823 1.00 45.38 146 PHE B O 1
ATOM 4679 N N . GLY B 1 147 ? -18.016 -39.880 -7.154 1.00 46.33 147 GLY B N 1
ATOM 4680 C CA . GLY B 1 147 ? -17.732 -41.323 -7.033 1.00 50.24 147 GLY B CA 1
ATOM 4681 C C . GLY B 1 147 ? -18.816 -42.271 -7.527 1.00 54.60 147 GLY B C 1
ATOM 4682 O O . GLY B 1 147 ? -19.357 -43.049 -6.751 1.00 59.86 147 GLY B O 1
ATOM 4683 N N . TYR B 1 148 ? -19.146 -42.174 -8.808 1.00 57.44 148 TYR B N 1
ATOM 4684 C CA . TYR B 1 148 ? -20.172 -43.006 -9.449 1.00 59.86 148 TYR B CA 1
ATOM 4685 C C . TYR B 1 148 ? -19.627 -43.400 -10.823 1.00 63.26 148 TYR B C 1
ATOM 4686 O O . TYR B 1 148 ? -19.167 -42.527 -11.578 1.00 59.10 148 TYR B O 1
ATOM 4695 N N . ASP B 1 149 ? -19.681 -44.702 -11.138 1.00 66.30 149 ASP B N 1
ATOM 4696 C CA . ASP B 1 149 ? -19.138 -45.242 -12.402 1.00 69.83 149 ASP B CA 1
ATOM 4697 C C . ASP B 1 149 ? -19.809 -44.580 -13.590 1.00 64.68 149 ASP B C 1
ATOM 4698 O O . ASP B 1 149 ? -19.136 -44.106 -14.503 1.00 55.99 149 ASP B O 1
ATOM 4703 N N . SER B 1 150 ? -21.141 -44.555 -13.559 1.00 66.64 150 SER B N 1
ATOM 4704 C CA . SER B 1 150 ? -21.933 -43.958 -14.627 1.00 75.15 150 SER B CA 1
ATOM 4705 C C . SER B 1 150 ? -23.217 -43.316 -14.097 1.00 71.82 150 SER B C 1
ATOM 4706 O O . SER B 1 150 ? -23.473 -43.282 -12.880 1.00 64.12 150 SER B O 1
ATOM 4709 N N . LEU B 1 151 ? -24.007 -42.792 -15.035 1.00 71.52 151 LEU B N 1
ATOM 4710 C CA . LEU B 1 151 ? -25.268 -42.125 -14.725 1.00 69.97 151 LEU B CA 1
ATOM 4711 C C . LEU B 1 151 ? -26.280 -43.062 -14.073 1.00 73.22 151 LEU B C 1
ATOM 4712 O O . LEU B 1 151 ? -26.214 -44.292 -14.224 1.00 73.44 151 LEU B O 1
ATOM 4717 N N . VAL B 1 152 ? -27.206 -42.454 -13.338 1.00 72.79 152 VAL B N 1
ATOM 4718 C CA . VAL B 1 152 ? -28.416 -43.131 -12.875 1.00 74.46 152 VAL B CA 1
ATOM 4719 C C . VAL B 1 152 ? -29.428 -43.072 -14.036 1.00 69.55 152 VAL B C 1
ATOM 4720 O O . VAL B 1 152 ? -29.534 -42.044 -14.703 1.00 59.26 152 VAL B O 1
ATOM 4724 N N . PRO B 1 153 ? -30.140 -44.177 -14.320 1.00 69.15 153 PRO B N 1
ATOM 4725 C CA . PRO B 1 153 ? -31.053 -44.172 -15.491 1.00 70.02 153 PRO B CA 1
ATOM 4726 C C . PRO B 1 153 ? -32.188 -43.120 -15.399 1.00 67.36 153 PRO B C 1
ATOM 4727 O O . PRO B 1 153 ? -32.590 -42.751 -14.286 1.00 61.41 153 PRO B O 1
ATOM 4731 N N . HIS B 1 154 ? -32.678 -42.650 -16.554 1.00 67.80 154 HIS B N 1
ATOM 4732 C CA . HIS B 1 154 ? -33.681 -41.532 -16.643 1.00 77.03 154 HIS B CA 1
ATOM 4733 C C . HIS B 1 154 ? -34.858 -41.739 -15.693 1.00 75.15 154 HIS B C 1
ATOM 4734 O O . HIS B 1 154 ? -35.310 -40.802 -15.048 1.00 65.59 154 HIS B O 1
ATOM 4741 N N . ASP B 1 155 ? -35.333 -42.978 -15.620 1.00 83.87 155 ASP B N 1
ATOM 4742 C CA . ASP B 1 155 ? -36.382 -43.366 -14.673 1.00 89.36 155 ASP B CA 1
ATOM 4743 C C . ASP B 1 155 ? -36.015 -42.910 -13.242 1.00 86.67 155 ASP B C 1
ATOM 4744 O O . ASP B 1 155 ? -36.685 -42.037 -12.666 1.00 89.48 155 ASP B O 1
ATOM 4749 N N . GLU B 1 156 ? -34.920 -43.463 -12.720 1.00 73.71 156 GLU B N 1
ATOM 4750 C CA . GLU B 1 156 ? -34.466 -43.200 -11.362 1.00 66.82 156 GLU B CA 1
ATOM 4751 C C . GLU B 1 156 ? -34.271 -41.711 -11.075 1.00 59.31 156 GLU B C 1
ATOM 4752 O O . GLU B 1 156 ? -34.694 -41.262 -10.027 1.00 52.13 156 GLU B O 1
ATOM 4758 N N . ARG B 1 157 ? -33.672 -40.951 -11.998 1.00 56.72 157 ARG B N 1
ATOM 4759 C CA . ARG B 1 157 ? -33.390 -39.494 -11.785 1.00 61.03 157 ARG B CA 1
ATOM 4760 C C . ARG B 1 157 ? -34.543 -38.745 -11.086 1.00 49.75 157 ARG B C 1
ATOM 4761 O O . ARG B 1 157 ? -34.316 -38.034 -10.108 1.00 40.57 157 ARG B O 1
ATOM 4769 N N . TYR B 1 158 ? -35.767 -38.973 -11.579 1.00 44.30 158 TYR B N 1
ATOM 4770 C CA . TYR B 1 158 ? -36.957 -38.293 -11.110 1.00 36.99 158 TYR B CA 1
ATOM 4771 C C . TYR B 1 158 ? -37.508 -38.884 -9.885 1.00 37.86 158 TYR B C 1
ATOM 4772 O O . TYR B 1 158 ? -38.150 -38.176 -9.127 1.00 44.12 158 TYR B O 1
ATOM 4781 N N . ALA B 1 159 ? -37.252 -40.169 -9.632 1.00 39.91 159 ALA B N 1
ATOM 4782 C CA . ALA B 1 159 ? -37.684 -40.789 -8.356 1.00 38.89 159 ALA B CA 1
ATOM 4783 C C . ALA B 1 159 ? -36.824 -40.302 -7.193 1.00 36.85 159 ALA B C 1
ATOM 4784 O O . ALA B 1 159 ? -37.338 -40.044 -6.111 1.00 42.15 159 ALA B O 1
ATOM 4786 N N . ILE B 1 160 ? -35.518 -40.208 -7.438 1.00 33.92 160 ILE B N 1
ATOM 4787 C CA . ILE B 1 160 ? -34.593 -39.604 -6.541 1.00 36.09 160 ILE B CA 1
ATOM 4788 C C . ILE B 1 160 ? -35.007 -38.134 -6.375 1.00 37.10 160 ILE B C 1
ATOM 4789 O O . ILE B 1 160 ? -35.184 -37.642 -5.253 1.00 33.48 160 ILE B O 1
ATOM 4794 N N . GLY B 1 161 ? -35.174 -37.453 -7.505 1.00 32.61 161 GLY B N 1
ATOM 4795 C CA . GLY B 1 161 ? -35.794 -36.159 -7.535 1.00 30.63 161 GLY B CA 1
ATOM 4796 C C . GLY B 1 161 ? -36.910 -36.053 -6.538 1.00 29.88 161 GLY B C 1
ATOM 4797 O O . GLY B 1 161 ? -36.808 -35.249 -5.599 1.00 37.03 161 GLY B O 1
ATOM 4798 N N . GLU B 1 162 ? -37.937 -36.887 -6.659 1.00 29.05 162 GLU B N 1
ATOM 4799 C CA . GLU B 1 162 ? -39.032 -36.865 -5.660 1.00 32.87 162 GLU B CA 1
ATOM 4800 C C . GLU B 1 162 ? -38.615 -37.058 -4.184 1.00 30.37 162 GLU B C 1
ATOM 4801 O O . GLU B 1 162 ? -39.060 -36.329 -3.311 1.00 27.19 162 GLU B O 1
ATOM 4807 N N . GLU B 1 163 ? -37.782 -38.034 -3.878 1.00 32.47 163 GLU B N 1
ATOM 4808 C CA . GLU B 1 163 ? -37.501 -38.231 -2.450 1.00 36.77 163 GLU B CA 1
ATOM 4809 C C . GLU B 1 163 ? -36.772 -36.992 -1.884 1.00 36.90 163 GLU B C 1
ATOM 4810 O O . GLU B 1 163 ? -37.000 -36.606 -0.730 1.00 39.56 163 GLU B O 1
ATOM 4816 N N . TYR B 1 164 ? -35.905 -36.383 -2.690 1.00 31.98 164 TYR B N 1
ATOM 4817 C CA . TYR B 1 164 ? -35.167 -35.196 -2.260 1.00 32.18 164 TYR B CA 1
ATOM 4818 C C . TYR B 1 164 ? -36.157 -34.078 -1.907 1.00 32.71 164 TYR B C 1
ATOM 4819 O O . TYR B 1 164 ? -36.000 -33.426 -0.895 1.00 27.50 164 TYR B O 1
ATOM 4828 N N . MET B 1 165 ? -37.190 -33.889 -2.730 1.00 34.81 165 MET B N 1
ATOM 4829 C CA . MET B 1 165 ? -38.171 -32.823 -2.456 1.00 35.79 165 MET B CA 1
ATOM 4830 C C . MET B 1 165 ? -38.958 -33.130 -1.213 1.00 35.45 165 MET B C 1
ATOM 4831 O O . MET B 1 165 ? -39.061 -32.319 -0.296 1.00 35.91 165 MET B O 1
ATOM 4836 N N . GLU B 1 166 ? -39.518 -34.311 -1.177 1.00 36.79 166 GLU B N 1
ATOM 4837 C CA . GLU B 1 166 ? -40.080 -34.811 0.077 1.00 46.90 166 GLU B CA 1
ATOM 4838 C C . GLU B 1 166 ? -39.199 -34.440 1.363 1.00 41.50 166 GLU B C 1
ATOM 4839 O O . GLU B 1 166 ? -39.672 -33.683 2.227 1.00 42.95 166 GLU B O 1
ATOM 4845 N N . VAL B 1 167 ? -37.927 -34.873 1.408 1.00 33.33 167 VAL B N 1
ATOM 4846 C CA . VAL B 1 167 ? -36.964 -34.489 2.469 1.00 30.88 167 VAL B CA 1
ATOM 4847 C C . VAL B 1 167 ? -36.873 -32.979 2.792 1.00 33.87 167 VAL B C 1
ATOM 4848 O O . VAL B 1 167 ? -37.006 -32.596 3.965 1.00 37.69 167 VAL B O 1
ATOM 4852 N N . VAL B 1 168 ? -36.684 -32.121 1.782 1.00 30.29 168 VAL B N 1
ATOM 4853 C CA . VAL B 1 168 ? -36.605 -30.704 2.030 1.00 27.41 168 VAL B CA 1
ATOM 4854 C C . VAL B 1 168 ? -37.932 -30.058 2.460 1.00 27.91 168 VAL B C 1
ATOM 4855 O O . VAL B 1 168 ? -37.911 -29.177 3.330 1.00 26.06 168 VAL B O 1
ATOM 4859 N N . TYR B 1 169 ? -39.066 -30.515 1.933 1.00 28.51 169 TYR B N 1
ATOM 4860 C CA . TYR B 1 169 ? -40.371 -30.059 2.434 1.00 28.37 169 TYR B CA 1
ATOM 4861 C C . TYR B 1 169 ? -40.656 -30.445 3.905 1.00 28.42 169 TYR B C 1
ATOM 4862 O O . TYR B 1 169 ? -41.157 -29.627 4.687 1.00 27.42 169 TYR B O 1
ATOM 4871 N N . LYS B 1 170 ? -40.315 -31.661 4.292 1.00 26.10 170 LYS B N 1
ATOM 4872 C CA . LYS B 1 170 ? -40.403 -32.026 5.696 1.00 27.34 170 LYS B CA 1
ATOM 4873 C C . LYS B 1 170 ? -39.592 -31.070 6.603 1.00 29.47 170 LYS B C 1
ATOM 4874 O O . LYS B 1 170 ? -40.004 -30.702 7.738 1.00 31.44 170 LYS B O 1
ATOM 4880 N N . LEU B 1 171 ? -38.403 -30.737 6.146 1.00 27.13 171 LEU B N 1
ATOM 4881 C CA . LEU B 1 171 ? -37.562 -29.872 6.926 1.00 30.60 171 LEU B CA 1
ATOM 4882 C C . LEU B 1 171 ? -38.056 -28.416 6.965 1.00 30.34 171 LEU B C 1
ATOM 4883 O O . LEU B 1 171 ? -38.163 -27.844 8.039 1.00 27.71 171 LEU B O 1
ATOM 4888 N N . TRP B 1 172 ? -38.348 -27.853 5.777 1.00 28.55 172 TRP B N 1
ATOM 4889 C CA . TRP B 1 172 ? -38.793 -26.468 5.616 1.00 25.71 172 TRP B CA 1
ATOM 4890 C C . TRP B 1 172 ? -40.219 -26.210 6.123 1.00 27.98 172 TRP B C 1
ATOM 4891 O O . TRP B 1 172 ? -40.517 -25.120 6.636 1.00 30.54 172 TRP B O 1
ATOM 4902 N N . GLU B 1 173 ? -41.113 -27.175 5.929 1.00 28.25 173 GLU B N 1
ATOM 4903 C CA . GLU B 1 173 ? -42.518 -27.031 6.278 1.00 27.72 173 GLU B CA 1
ATOM 4904 C C . GLU B 1 173 ? -42.969 -27.887 7.476 1.00 31.23 173 GLU B C 1
ATOM 4905 O O . GLU B 1 173 ? -43.951 -27.553 8.131 1.00 32.27 173 GLU B O 1
ATOM 4911 N N . GLY B 1 174 ? -42.314 -28.999 7.769 1.00 30.72 174 GLY B N 1
ATOM 4912 C CA . GLY B 1 174 ? -42.839 -29.857 8.829 1.00 31.79 174 GLY B CA 1
ATOM 4913 C C . GLY B 1 174 ? -42.206 -29.724 10.185 1.00 34.90 174 GLY B C 1
ATOM 4914 O O . GLY B 1 174 ? -42.895 -29.819 11.204 1.00 40.13 174 GLY B O 1
ATOM 4915 N N . SER B 1 175 ? -40.893 -29.524 10.193 1.00 35.36 175 SER B N 1
ATOM 4916 C CA . SER B 1 175 ? -40.086 -29.731 11.385 1.00 34.46 175 SER B CA 1
ATOM 4917 C C . SER B 1 175 ? -40.403 -28.722 12.475 1.00 32.07 175 SER B C 1
ATOM 4918 O O . SER B 1 175 ? -40.433 -29.156 13.619 1.00 29.83 175 SER B O 1
ATOM 4921 N N . TRP B 1 176 ? -40.624 -27.429 12.116 1.00 29.66 176 TRP B N 1
ATOM 4922 C CA . TRP B 1 176 ? -41.061 -26.346 13.044 1.00 27.21 176 TRP B CA 1
ATOM 4923 C C . TRP B 1 176 ? -42.453 -25.850 12.770 1.00 29.25 176 TRP B C 1
ATOM 4924 O O . TRP B 1 176 ? -42.720 -25.346 11.696 1.00 29.55 176 TRP B O 1
ATOM 4935 N N . ASP B 1 177 ? -43.334 -25.897 13.751 1.00 35.29 177 ASP B N 1
ATOM 4936 C CA . ASP B 1 177 ? -44.744 -25.459 13.564 1.00 38.87 177 ASP B CA 1
ATOM 4937 C C . ASP B 1 177 ? -45.020 -23.960 13.794 1.00 37.41 177 ASP B C 1
ATOM 4938 O O . ASP B 1 177 ? -44.104 -23.229 14.108 1.00 35.49 177 ASP B O 1
ATOM 4943 N N . GLU B 1 178 ? -46.280 -23.535 13.703 1.00 42.72 178 GLU B N 1
ATOM 4944 C CA . GLU B 1 178 ? -46.613 -22.161 13.398 1.00 49.23 178 GLU B CA 1
ATOM 4945 C C . GLU B 1 178 ? -46.203 -21.117 14.461 1.00 53.00 178 GLU B C 1
ATOM 4946 O O . GLU B 1 178 ? -45.949 -19.937 14.064 1.00 63.96 178 GLU B O 1
ATOM 4952 N N . GLY B 1 179 ? -46.085 -21.479 15.750 1.00 42.80 179 GLY B N 1
ATOM 4953 C CA . GLY B 1 179 ? -45.599 -20.460 16.765 1.00 35.72 179 GLY B CA 1
ATOM 4954 C C . GLY B 1 179 ? -44.324 -20.890 17.522 1.00 39.13 179 GLY B C 1
ATOM 4955 O O . GLY B 1 179 ? -44.209 -20.708 18.749 1.00 39.50 179 GLY B O 1
ATOM 4956 N N . ALA B 1 180 ? -43.370 -21.506 16.817 1.00 34.25 180 ALA B N 1
ATOM 4957 C CA . ALA B 1 180 ? -42.225 -22.122 17.473 1.00 29.07 180 ALA B CA 1
ATOM 4958 C C . ALA B 1 180 ? -41.240 -21.089 17.994 1.00 30.00 180 ALA B C 1
ATOM 4959 O O . ALA B 1 180 ? -40.636 -21.285 19.044 1.00 29.80 180 ALA B O 1
ATOM 4961 N N . LEU B 1 181 ? -41.090 -19.975 17.286 1.00 31.63 181 LEU B N 1
ATOM 4962 C CA . LEU B 1 181 ? -40.191 -18.898 17.733 1.00 34.75 181 LEU B CA 1
ATOM 4963 C C . LEU B 1 181 ? -40.937 -18.127 18.842 1.00 35.13 181 LEU B C 1
ATOM 4964 O O . LEU B 1 181 ? -41.960 -17.523 18.600 1.00 42.01 181 LEU B O 1
ATOM 4969 N N . VAL B 1 182 ? -40.432 -18.165 20.060 1.00 35.08 182 VAL B N 1
ATOM 4970 C CA . VAL B 1 182 ? -41.049 -17.423 21.159 1.00 35.20 182 VAL B CA 1
ATOM 4971 C C . VAL B 1 182 ? -40.218 -16.163 21.449 1.00 33.26 182 VAL B C 1
ATOM 4972 O O . VAL B 1 182 ? -40.763 -15.091 21.509 1.00 32.53 182 VAL B O 1
ATOM 4976 N N . ALA B 1 183 ? -38.925 -16.332 21.714 1.00 35.58 183 ALA B N 1
ATOM 4977 C CA . ALA B 1 183 ? -37.936 -15.231 21.915 1.00 33.19 183 ALA B CA 1
ATOM 4978 C C . ALA B 1 183 ? -38.282 -14.201 22.959 1.00 33.81 183 ALA B C 1
ATOM 4979 O O . ALA B 1 183 ? -37.788 -13.089 22.885 1.00 30.15 183 ALA B O 1
ATOM 4981 N N . ASP B 1 184 ? -39.069 -14.606 23.953 1.00 39.19 184 ASP B N 1
ATOM 4982 C CA . ASP B 1 184 ? -39.328 -13.822 25.152 1.00 46.58 184 ASP B CA 1
ATOM 4983 C C . ASP B 1 184 ? -38.210 -14.025 26.215 1.00 46.10 184 ASP B C 1
ATOM 4984 O O . ASP B 1 184 ? -38.142 -15.107 26.856 1.00 43.11 184 ASP B O 1
ATOM 4989 N N . LYS B 1 185 ? -37.389 -12.965 26.383 1.00 41.12 185 LYS B N 1
ATOM 4990 C CA . LYS B 1 185 ? -36.283 -12.863 27.354 1.00 43.16 185 LYS B CA 1
ATOM 4991 C C . LYS B 1 185 ? -36.692 -12.844 28.843 1.00 46.67 185 LYS B C 1
ATOM 4992 O O . LYS B 1 185 ? -36.003 -13.461 29.726 1.00 41.91 185 LYS B O 1
ATOM 4998 N N . THR B 1 186 ? -37.759 -12.086 29.121 1.00 49.99 186 THR B N 1
ATOM 4999 C CA . THR B 1 186 ? -38.304 -11.974 30.473 1.00 52.34 186 THR B CA 1
ATOM 5000 C C . THR B 1 186 ? -38.719 -13.346 30.923 1.00 54.28 186 THR B C 1
ATOM 5001 O O . THR B 1 186 ? -38.336 -13.787 32.011 1.00 52.79 186 THR B O 1
ATOM 5005 N N . LYS B 1 187 ? -39.492 -14.004 30.055 1.00 53.95 187 LYS B N 1
ATOM 5006 C CA . LYS B 1 187 ? -39.956 -15.368 30.267 1.00 55.92 187 LYS B CA 1
ATOM 5007 C C . LYS B 1 187 ? -38.885 -16.437 30.046 1.00 49.45 187 LYS B C 1
ATOM 5008 O O . LYS B 1 187 ? -39.034 -17.528 30.552 1.00 46.98 187 LYS B O 1
ATOM 5014 N N . GLY B 1 188 ? -37.853 -16.167 29.241 1.00 45.55 188 GLY B N 1
ATOM 5015 C CA . GLY B 1 188 ? -36.735 -17.106 29.082 1.00 40.21 188 GLY B CA 1
ATOM 5016 C C . GLY B 1 188 ? -37.064 -18.343 28.268 1.00 39.26 188 GLY B C 1
ATOM 5017 O O . GLY B 1 188 ? -36.646 -19.442 28.595 1.00 35.44 188 GLY B O 1
ATOM 5018 N N . ILE B 1 189 ? -37.811 -18.161 27.186 1.00 40.33 189 ILE B N 1
ATOM 5019 C CA . ILE B 1 189 ? -38.146 -19.250 26.263 1.00 38.79 189 ILE B CA 1
ATOM 5020 C C . ILE B 1 189 ? -37.836 -18.776 24.823 1.00 39.03 189 ILE B C 1
ATOM 5021 O O . ILE B 1 189 ? -38.569 -17.941 24.251 1.00 36.63 189 ILE B O 1
ATOM 5026 N N . TYR B 1 190 ? -36.753 -19.297 24.251 1.00 35.19 190 TYR B N 1
ATOM 5027 C CA . TYR B 1 190 ? -36.329 -18.833 22.941 1.00 36.62 190 TYR B CA 1
ATOM 5028 C C . TYR B 1 190 ? -37.210 -19.486 21.896 1.00 33.27 190 TYR B C 1
ATOM 5029 O O . TYR B 1 190 ? -37.854 -18.775 21.128 1.00 31.96 190 TYR B O 1
ATOM 5038 N N . ALA B 1 191 ? -37.219 -20.807 21.855 1.00 33.20 191 ALA B N 1
ATOM 5039 C CA . ALA B 1 191 ? -38.119 -21.536 20.966 1.00 38.59 191 ALA B CA 1
ATOM 5040 C C . ALA B 1 191 ? -38.855 -22.640 21.718 1.00 39.63 191 ALA B C 1
ATOM 5041 O O . ALA B 1 191 ? -38.323 -23.173 22.668 1.00 45.64 191 ALA B O 1
ATOM 5043 N N . ASP B 1 192 ? -40.051 -22.996 21.249 1.00 41.05 192 ASP B N 1
ATOM 5044 C CA . ASP B 1 192 ? -40.979 -23.884 21.958 1.00 42.23 192 ASP B CA 1
ATOM 5045 C C . ASP B 1 192 ? -40.706 -25.325 21.569 1.00 40.35 192 ASP B C 1
ATOM 5046 O O . ASP B 1 192 ? -41.082 -25.737 20.479 1.00 41.79 192 ASP B O 1
ATOM 5051 N N . PRO B 1 193 ? -40.099 -26.123 22.464 1.00 41.16 193 PRO B N 1
ATOM 5052 C CA . PRO B 1 193 ? -39.667 -27.472 22.030 1.00 39.62 193 PRO B CA 1
ATOM 5053 C C . PRO B 1 193 ? -40.819 -28.392 21.579 1.00 41.78 193 PRO B C 1
ATOM 5054 O O . PRO B 1 193 ? -40.612 -29.320 20.780 1.00 41.89 193 PRO B O 1
ATOM 5058 N N . SER B 1 194 ? -42.032 -28.104 22.047 1.00 39.28 194 SER B N 1
ATOM 5059 C CA . SER B 1 194 ? -43.217 -28.882 21.669 1.00 38.25 194 SER B CA 1
ATOM 5060 C C . SER B 1 194 ? -43.651 -28.620 20.250 1.00 35.98 194 SER B C 1
ATOM 5061 O O . SER B 1 194 ? -44.509 -29.316 19.744 1.00 36.10 194 SER B O 1
ATOM 5064 N N . LYS B 1 195 ? -43.093 -27.588 19.632 1.00 35.49 195 LYS B N 1
ATOM 5065 C CA . LYS B 1 195 ? -43.472 -27.178 18.284 1.00 37.24 195 LYS B CA 1
ATOM 5066 C C . LYS B 1 195 ? -42.376 -27.465 17.243 1.00 33.56 195 LYS B C 1
ATOM 5067 O O . LYS B 1 195 ? -42.553 -27.162 16.069 1.00 34.98 195 LYS B O 1
ATOM 5073 N N . ILE B 1 196 ? -41.274 -28.082 17.672 1.00 35.49 196 ILE B N 1
ATOM 5074 C CA . ILE B 1 196 ? -40.127 -28.386 16.812 1.00 34.18 196 ILE B CA 1
ATOM 5075 C C . ILE B 1 196 ? -39.965 -29.891 16.907 1.00 35.84 196 ILE B C 1
ATOM 5076 O O . ILE B 1 196 ? -40.077 -30.425 17.986 1.00 37.82 196 ILE B O 1
ATOM 5081 N N . HIS B 1 197 ? -39.680 -30.554 15.785 1.00 37.24 197 HIS B N 1
ATOM 5082 C CA . HIS B 1 197 ? -39.758 -32.012 15.654 1.00 39.83 197 HIS B CA 1
ATOM 5083 C C . HIS B 1 197 ? -38.661 -32.576 14.771 1.00 37.15 197 HIS B C 1
ATOM 5084 O O . HIS B 1 197 ? -38.298 -31.965 13.783 1.00 40.32 197 HIS B O 1
ATOM 5091 N N . LYS B 1 198 ? -38.211 -33.787 15.058 1.00 35.63 198 LYS B N 1
ATOM 5092 C CA . LYS B 1 198 ? -37.481 -34.564 14.064 1.00 36.68 198 LYS B CA 1
ATOM 5093 C C . LYS B 1 198 ? -38.410 -34.904 12.918 1.00 34.77 198 LYS B C 1
ATOM 5094 O O . LYS B 1 198 ? -39.620 -34.889 13.082 1.00 34.78 198 LYS B O 1
ATOM 5100 N N . ILE B 1 199 ? -37.854 -35.201 11.756 1.00 35.23 199 ILE B N 1
ATOM 5101 C CA . ILE B 1 199 ? -38.659 -35.643 10.613 1.00 34.67 199 ILE B CA 1
ATOM 5102 C C . ILE B 1 199 ? -38.639 -37.163 10.427 1.00 37.53 199 ILE B C 1
ATOM 5103 O O . ILE B 1 199 ? -39.618 -37.738 9.939 1.00 42.08 199 ILE B O 1
ATOM 5108 N N . ASN B 1 200 ? -37.558 -37.816 10.850 1.00 37.13 200 ASN B N 1
ATOM 5109 C CA . ASN B 1 200 ? -37.449 -39.275 10.785 1.00 39.23 200 ASN B CA 1
ATOM 5110 C C . ASN B 1 200 ? -37.895 -39.755 9.437 1.00 39.85 200 ASN B C 1
ATOM 5111 O O . ASN B 1 200 ? -38.812 -40.559 9.313 1.00 41.96 200 ASN B O 1
ATOM 5116 N N . HIS B 1 201 ? -37.242 -39.207 8.429 1.00 37.40 201 HIS B N 1
ATOM 5117 C CA . HIS B 1 201 ? -37.479 -39.618 7.078 1.00 38.16 201 HIS B CA 1
ATOM 5118 C C . HIS B 1 201 ? -36.608 -40.836 6.743 1.00 43.24 201 HIS B C 1
ATOM 5119 O O . HIS B 1 201 ? -35.402 -40.843 7.030 1.00 46.90 201 HIS B O 1
ATOM 5126 N N . ARG B 1 202 ? -37.221 -41.804 6.079 1.00 47.45 202 ARG B N 1
ATOM 5127 C CA . ARG B 1 202 ? -36.579 -43.004 5.636 1.00 48.58 202 ARG B CA 1
ATOM 5128 C C . ARG B 1 202 ? -37.124 -43.476 4.314 1.00 44.93 202 ARG B C 1
ATOM 5129 O O . ARG B 1 202 ? -38.232 -43.877 4.239 1.00 48.34 202 ARG B O 1
ATOM 5137 N N . GLY B 1 203 ? -36.329 -43.466 3.275 1.00 41.88 203 GLY B N 1
ATOM 5138 C CA . GLY B 1 203 ? -36.736 -43.984 1.957 1.00 41.19 203 GLY B CA 1
ATOM 5139 C C . GLY B 1 203 ? -35.599 -44.628 1.174 1.00 44.51 203 GLY B C 1
ATOM 5140 O O . GLY B 1 203 ? -34.549 -44.959 1.721 1.00 41.55 203 GLY B O 1
ATOM 5141 N N . GLU B 1 204 ? -35.790 -44.809 -0.123 1.00 44.52 204 GLU B N 1
ATOM 5142 C CA . GLU B 1 204 ? -34.795 -45.522 -0.901 1.00 51.61 204 GLU B CA 1
ATOM 5143 C C . GLU B 1 204 ? -33.388 -44.905 -0.760 1.00 51.60 204 GLU B C 1
ATOM 5144 O O . GLU B 1 204 ? -32.409 -45.610 -0.563 1.00 50.84 204 GLU B O 1
ATOM 5150 N N . ARG B 1 205 ? -33.309 -43.584 -0.865 1.00 50.55 205 ARG B N 1
ATOM 5151 C CA . ARG B 1 205 ? -32.041 -42.897 -1.011 1.00 47.31 205 ARG B CA 1
ATOM 5152 C C . ARG B 1 205 ? -31.598 -42.200 0.248 1.00 40.22 205 ARG B C 1
ATOM 5153 O O . ARG B 1 205 ? -30.404 -42.007 0.444 1.00 32.13 205 ARG B O 1
ATOM 5161 N N . TYR B 1 206 ? -32.528 -41.815 1.110 1.00 35.25 206 TYR B N 1
ATOM 5162 C CA . TYR B 1 206 ? -32.157 -40.901 2.175 1.00 35.53 206 TYR B CA 1
ATOM 5163 C C . TYR B 1 206 ? -32.754 -41.348 3.478 1.00 37.67 206 TYR B C 1
ATOM 5164 O O . TYR B 1 206 ? -33.880 -41.856 3.484 1.00 37.66 206 TYR B O 1
ATOM 5173 N N . ARG B 1 207 ? -31.991 -41.136 4.561 1.00 41.28 207 ARG B N 1
ATOM 5174 C CA . ARG B 1 207 ? -32.411 -41.387 5.973 1.00 44.09 207 ARG B CA 1
ATOM 5175 C C . ARG B 1 207 ? -32.011 -40.130 6.744 1.00 36.17 207 ARG B C 1
ATOM 5176 O O . ARG B 1 207 ? -30.810 -39.778 6.850 1.00 32.51 207 ARG B O 1
ATOM 5184 N N . VAL B 1 208 ? -32.988 -39.360 7.136 1.00 31.80 208 VAL B N 1
ATOM 5185 C CA . VAL B 1 208 ? -32.703 -38.097 7.760 1.00 31.53 208 VAL B CA 1
ATOM 5186 C C . VAL B 1 208 ? -33.503 -37.892 9.001 1.00 27.12 208 VAL B C 1
ATOM 5187 O O . VAL B 1 208 ? -34.674 -37.775 8.960 1.00 27.81 208 VAL B O 1
ATOM 5191 N N . ALA B 1 209 ? -32.842 -37.811 10.117 1.00 24.60 209 ALA B N 1
ATOM 5192 C CA . ALA B 1 209 ? -33.548 -37.651 11.344 1.00 26.89 209 ALA B CA 1
ATOM 5193 C C . ALA B 1 209 ? -34.208 -36.295 11.557 1.00 26.69 209 ALA B C 1
ATOM 5194 O O . ALA B 1 209 ? -35.360 -36.171 11.905 1.00 22.31 209 ALA B O 1
ATOM 5196 N N . GLY B 1 210 ? -33.434 -35.261 11.344 1.00 24.43 210 GLY B N 1
ATOM 5197 C CA . GLY B 1 210 ? -33.927 -33.973 11.620 1.00 23.69 210 GLY B CA 1
ATOM 5198 C C . GLY B 1 210 ? -33.654 -33.676 13.068 1.00 24.86 210 GLY B C 1
ATOM 5199 O O . GLY B 1 210 ? -32.932 -34.329 13.736 1.00 25.92 210 GLY B O 1
ATOM 5200 N N . PRO B 1 211 ? -34.217 -32.614 13.571 1.00 27.68 211 PRO B N 1
ATOM 5201 C CA . PRO B 1 211 ? -35.002 -31.603 12.915 1.00 27.38 211 PRO B CA 1
ATOM 5202 C C . PRO B 1 211 ? -34.204 -30.638 12.095 1.00 29.18 211 PRO B C 1
ATOM 5203 O O . PRO B 1 211 ? -33.006 -30.684 12.104 1.00 34.94 211 PRO B O 1
ATOM 5207 N N . HIS B 1 212 ? -34.898 -29.773 11.389 1.00 28.49 212 HIS B N 1
ATOM 5208 C CA . HIS B 1 212 ? -34.306 -28.749 10.613 1.00 28.48 212 HIS B CA 1
ATOM 5209 C C . HIS B 1 212 ? -33.664 -27.800 11.593 1.00 29.10 212 HIS B C 1
ATOM 5210 O O . HIS B 1 212 ? -34.231 -27.473 12.597 1.00 30.22 212 HIS B O 1
ATOM 5217 N N . LEU B 1 213 ? -32.470 -27.336 11.285 1.00 26.80 213 LEU B N 1
ATOM 5218 C CA . LEU B 1 213 ? -31.779 -26.427 12.214 1.00 24.27 213 LEU B CA 1
ATOM 5219 C C . LEU B 1 213 ? -32.176 -24.964 12.184 1.00 22.54 213 LEU B C 1
ATOM 5220 O O . LEU B 1 213 ? -31.889 -24.293 13.089 1.00 22.32 213 LEU B O 1
ATOM 5225 N N . THR B 1 214 ? -32.772 -24.461 11.120 1.00 24.10 214 THR B N 1
ATOM 5226 C CA . THR B 1 214 ? -33.034 -23.050 10.965 1.00 21.78 214 THR B CA 1
ATOM 5227 C C . THR B 1 214 ? -34.391 -22.686 11.495 1.00 23.40 214 THR B C 1
ATOM 5228 O O . THR B 1 214 ? -35.314 -23.499 11.511 1.00 25.11 214 THR B O 1
ATOM 5232 N N . LEU B 1 215 ? -34.511 -21.436 11.921 1.00 25.22 215 LEU B N 1
ATOM 5233 C CA . LEU B 1 215 ? -35.779 -20.758 12.078 1.00 25.03 215 LEU B CA 1
ATOM 5234 C C . LEU B 1 215 ? -36.586 -20.843 10.781 1.00 28.92 215 LEU B C 1
ATOM 5235 O O . LEU B 1 215 ? -36.009 -20.844 9.664 1.00 28.82 215 LEU B O 1
ATOM 5240 N N . PRO B 1 216 ? -37.919 -20.891 10.901 1.00 28.69 216 PRO B N 1
ATOM 5241 C CA . PRO B 1 216 ? -38.693 -20.717 9.684 1.00 32.15 216 PRO B CA 1
ATOM 5242 C C . PRO B 1 216 ? -38.353 -19.368 8.979 1.00 32.83 216 PRO B C 1
ATOM 5243 O O . PRO B 1 216 ? -38.293 -18.308 9.662 1.00 30.24 216 PRO B O 1
ATOM 5247 N N . SER B 1 217 ? -38.086 -19.435 7.667 1.00 29.00 217 SER B N 1
ATOM 5248 C CA . SER B 1 217 ? -37.748 -18.238 6.853 1.00 31.40 217 SER B CA 1
ATOM 5249 C C . SER B 1 217 ? -38.983 -17.534 6.274 1.00 29.72 217 SER B C 1
ATOM 5250 O O . SER B 1 217 ? -40.105 -18.041 6.412 1.00 32.92 217 SER B O 1
ATOM 5253 N N . PRO B 1 218 ? -38.815 -16.388 5.616 1.00 29.59 218 PRO B N 1
ATOM 5254 C CA . PRO B 1 218 ? -40.042 -15.706 5.167 1.00 30.45 218 PRO B CA 1
ATOM 5255 C C . PRO B 1 218 ? -40.901 -16.529 4.226 1.00 32.52 218 PRO B C 1
ATOM 5256 O O . PRO B 1 218 ? -42.151 -16.496 4.327 1.00 36.27 218 PRO B O 1
ATOM 5260 N N . GLN B 1 219 ? -40.246 -17.256 3.327 1.00 28.34 219 GLN B N 1
ATOM 5261 C CA . GLN B 1 219 ? -40.924 -18.119 2.389 1.00 28.37 219 GLN B CA 1
ATOM 5262 C C . GLN B 1 219 ? -40.946 -19.563 2.824 1.00 30.74 219 GLN B C 1
ATOM 5263 O O . GLN B 1 219 ? -41.623 -20.354 2.179 1.00 34.44 219 GLN B O 1
ATOM 5269 N N . ARG B 1 220 ? -40.141 -19.931 3.830 1.00 31.77 220 ARG B N 1
ATOM 5270 C CA . ARG B 1 220 ? -39.937 -21.312 4.267 1.00 29.86 220 ARG B CA 1
ATOM 5271 C C . ARG B 1 220 ? -39.278 -22.164 3.199 1.00 29.03 220 ARG B C 1
ATOM 5272 O O . ARG B 1 220 ? -38.122 -22.603 3.396 1.00 30.72 220 ARG B O 1
ATOM 5280 N N . THR B 1 221 ? -40.022 -22.417 2.114 1.00 26.56 221 THR B N 1
ATOM 5281 C CA . THR B 1 221 ? -39.593 -23.164 0.904 1.00 24.17 221 THR B CA 1
ATOM 5282 C C . THR B 1 221 ? -39.220 -22.139 -0.138 1.00 25.90 221 THR B C 1
ATOM 5283 O O . THR B 1 221 ? -40.082 -21.332 -0.518 1.00 27.79 221 THR B O 1
ATOM 5287 N N . PRO B 1 222 ? -37.980 -22.153 -0.641 1.00 25.95 222 PRO B N 1
ATOM 5288 C CA . PRO B 1 222 ? -37.691 -21.175 -1.650 1.00 27.46 222 PRO B CA 1
ATOM 5289 C C . PRO B 1 222 ? -38.612 -21.209 -2.875 1.00 29.70 222 PRO B C 1
ATOM 5290 O O . PRO B 1 222 ? -39.343 -22.204 -3.108 1.00 32.43 222 PRO B O 1
ATOM 5294 N N . PHE B 1 223 ? -38.588 -20.095 -3.610 1.00 29.62 223 PHE B N 1
ATOM 5295 C CA . PHE B 1 223 ? -39.299 -19.980 -4.872 1.00 28.33 223 PHE B CA 1
ATOM 5296 C C . PHE B 1 223 ? -38.791 -21.010 -5.819 1.00 24.56 223 PHE B C 1
ATOM 5297 O O . PHE B 1 223 ? -37.606 -21.036 -6.105 1.00 20.02 223 PHE B O 1
ATOM 5305 N N . LEU B 1 224 ? -39.706 -21.852 -6.290 1.00 25.92 224 LEU B N 1
ATOM 5306 C CA . LEU B 1 224 ? -39.326 -23.019 -7.080 1.00 28.59 224 LEU B CA 1
ATOM 5307 C C . LEU B 1 224 ? -39.443 -22.799 -8.603 1.00 29.36 224 LEU B C 1
ATOM 5308 O O . LEU B 1 224 ? -40.502 -22.398 -9.081 1.00 26.63 224 LEU B O 1
ATOM 5313 N N . PHE B 1 225 ? -38.305 -22.992 -9.319 1.00 34.73 225 PHE B N 1
ATOM 5314 C CA . PHE B 1 225 ? -38.205 -23.096 -10.815 1.00 32.89 225 PHE B CA 1
ATOM 5315 C C . PHE B 1 225 ? -37.876 -24.543 -11.195 1.00 33.20 225 PHE B C 1
ATOM 5316 O O . PHE B 1 225 ? -37.302 -25.266 -10.405 1.00 29.22 225 PHE B O 1
ATOM 5324 N N . GLN B 1 226 ? -38.196 -24.948 -12.421 1.00 35.36 226 GLN B N 1
ATOM 5325 C CA . GLN B 1 226 ? -37.809 -26.280 -12.892 1.00 41.25 226 GLN B CA 1
ATOM 5326 C C . GLN B 1 226 ? -37.759 -26.231 -14.429 1.00 43.59 226 GLN B C 1
ATOM 5327 O O . GLN B 1 226 ? -38.539 -25.495 -15.027 1.00 47.52 226 GLN B O 1
ATOM 5333 N N . ALA B 1 227 ? -36.825 -26.970 -15.047 1.00 45.51 227 ALA B N 1
ATOM 5334 C CA . ALA B 1 227 ? -36.622 -26.978 -16.522 1.00 49.85 227 ALA B CA 1
ATOM 5335 C C . ALA B 1 227 ? -36.665 -28.403 -17.079 1.00 57.48 227 ALA B C 1
ATOM 5336 O O . ALA B 1 227 ? -35.936 -28.747 -18.028 1.00 62.03 227 ALA B O 1
ATOM 5338 N N . GLY B 1 228 ? -37.528 -29.231 -16.502 1.00 61.86 228 GLY B N 1
ATOM 5339 C CA . GLY B 1 228 ? -37.765 -30.542 -17.058 1.00 63.73 228 GLY B CA 1
ATOM 5340 C C . GLY B 1 228 ? -38.370 -30.303 -18.431 1.00 61.11 228 GLY B C 1
ATOM 5341 O O . GLY B 1 228 ? -39.445 -29.707 -18.527 1.00 60.88 228 GLY B O 1
ATOM 5342 N N . ALA B 1 229 ? -37.634 -30.673 -19.479 1.00 61.96 229 ALA B N 1
ATOM 5343 C CA . ALA B 1 229 ? -38.107 -30.572 -20.891 1.00 63.80 229 ALA B CA 1
ATOM 5344 C C . ALA B 1 229 ? -38.819 -31.846 -21.381 1.00 59.31 229 ALA B C 1
ATOM 5345 O O . ALA B 1 229 ? -39.741 -31.758 -22.181 1.00 55.62 229 ALA B O 1
ATOM 5347 N N . SER B 1 230 ? -38.382 -33.006 -20.879 1.00 55.65 230 SER B N 1
ATOM 5348 C CA . SER B 1 230 ? -38.994 -34.297 -21.177 1.00 51.25 230 SER B CA 1
ATOM 5349 C C . SER B 1 230 ? -40.326 -34.544 -20.468 1.00 51.30 230 SER B C 1
ATOM 5350 O O . SER B 1 230 ? -40.728 -33.794 -19.597 1.00 57.00 230 SER B O 1
ATOM 5353 N N . THR B 1 231 ? -40.967 -35.650 -20.837 1.00 53.03 231 THR B N 1
ATOM 5354 C CA . THR B 1 231 ? -42.186 -36.172 -20.193 1.00 52.68 231 THR B CA 1
ATOM 5355 C C . THR B 1 231 ? -42.124 -36.150 -18.636 1.00 49.94 231 THR B C 1
ATOM 5356 O O . THR B 1 231 ? -42.885 -35.425 -17.986 1.00 55.42 231 THR B O 1
ATOM 5360 N N . ALA B 1 232 ? -41.210 -36.913 -18.043 1.00 44.00 232 ALA B N 1
ATOM 5361 C CA . ALA B 1 232 ? -41.035 -36.923 -16.577 1.00 43.24 232 ALA B CA 1
ATOM 5362 C C . ALA B 1 232 ? -40.703 -35.529 -16.014 1.00 47.94 232 ALA B C 1
ATOM 5363 O O . ALA B 1 232 ? -41.037 -35.222 -14.864 1.00 47.33 232 ALA B O 1
ATOM 5365 N N . GLY B 1 233 ? -40.004 -34.723 -16.824 1.00 46.51 233 GLY B N 1
ATOM 5366 C CA . GLY B 1 233 ? -39.639 -33.364 -16.492 1.00 40.72 233 GLY B CA 1
ATOM 5367 C C . GLY B 1 233 ? -40.835 -32.452 -16.347 1.00 41.89 233 GLY B C 1
ATOM 5368 O O . GLY B 1 233 ? -41.005 -31.781 -15.281 1.00 39.50 233 GLY B O 1
ATOM 5369 N N . ARG B 1 234 ? -41.659 -32.415 -17.406 1.00 37.68 234 ARG B N 1
ATOM 5370 C CA . ARG B 1 234 ? -42.887 -31.601 -17.402 1.00 38.33 234 ARG B CA 1
ATOM 5371 C C . ARG B 1 234 ? -43.798 -32.030 -16.244 1.00 35.62 234 ARG B C 1
ATOM 5372 O O . ARG B 1 234 ? -44.337 -31.199 -15.534 1.00 35.35 234 ARG B O 1
ATOM 5380 N N . ALA B 1 235 ? -43.932 -33.338 -16.038 1.00 33.60 235 ALA B N 1
ATOM 5381 C CA . ALA B 1 235 ? -44.723 -33.840 -14.937 1.00 33.54 235 ALA B CA 1
ATOM 5382 C C . ALA B 1 235 ? -44.205 -33.349 -13.544 1.00 33.53 235 ALA B C 1
ATOM 5383 O O . ALA B 1 235 ? -44.985 -32.788 -12.747 1.00 32.58 235 ALA B O 1
ATOM 5385 N N . PHE B 1 236 ? -42.900 -33.520 -13.297 1.00 31.66 236 PHE B N 1
ATOM 5386 C CA . PHE B 1 236 ? -42.228 -33.061 -12.074 1.00 32.84 236 PHE B CA 1
ATOM 5387 C C . PHE B 1 236 ? -42.376 -31.518 -11.889 1.00 34.35 236 PHE B C 1
ATOM 5388 O O . PHE B 1 236 ? -42.683 -31.008 -10.778 1.00 26.95 236 PHE B O 1
ATOM 5396 N N . ALA B 1 237 ? -42.194 -30.791 -12.995 1.00 32.47 237 ALA B N 1
ATOM 5397 C CA . ALA B 1 237 ? -42.481 -29.374 -13.007 1.00 33.11 237 ALA B CA 1
ATOM 5398 C C . ALA B 1 237 ? -43.933 -29.128 -12.624 1.00 32.18 237 ALA B C 1
ATOM 5399 O O . ALA B 1 237 ? -44.220 -28.175 -11.900 1.00 33.30 237 ALA B O 1
ATOM 5401 N N . SER B 1 238 ? -44.861 -29.950 -13.112 1.00 32.14 238 SER B N 1
ATOM 5402 C CA . SER B 1 238 ? -46.272 -29.702 -12.793 1.00 31.17 238 SER B CA 1
ATOM 5403 C C . SER B 1 238 ? -46.565 -29.956 -11.332 1.00 31.22 238 SER B C 1
ATOM 5404 O O . SER B 1 238 ? -47.307 -29.197 -10.770 1.00 30.61 238 SER B O 1
ATOM 5407 N N . ARG B 1 239 ? -45.951 -30.925 -10.694 1.00 33.52 239 ARG B N 1
ATOM 5408 C CA . ARG B 1 239 ? -46.148 -31.180 -9.288 1.00 33.17 239 ARG B CA 1
ATOM 5409 C C . ARG B 1 239 ? -45.499 -30.128 -8.370 1.00 35.39 239 ARG B C 1
ATOM 5410 O O . ARG B 1 239 ? -46.062 -29.722 -7.385 1.00 33.13 239 ARG B O 1
ATOM 5418 N N . HIS B 1 240 ? -44.330 -29.656 -8.765 1.00 34.82 240 HIS B N 1
ATOM 5419 C CA . HIS B 1 240 ? -43.459 -28.813 -7.915 1.00 33.24 240 HIS B CA 1
ATOM 5420 C C . HIS B 1 240 ? -43.265 -27.343 -8.265 1.00 33.06 240 HIS B C 1
ATOM 5421 O O . HIS B 1 240 ? -43.206 -26.481 -7.359 1.00 33.93 240 HIS B O 1
ATOM 5428 N N . ALA B 1 241 ? -43.200 -27.017 -9.545 1.00 30.57 241 ALA B N 1
ATOM 5429 C CA . ALA B 1 241 ? -42.711 -25.686 -9.957 1.00 30.23 241 ALA B CA 1
ATOM 5430 C C . ALA B 1 241 ? -43.706 -24.531 -9.757 1.00 26.72 241 ALA B C 1
ATOM 5431 O O . ALA B 1 241 ? -44.878 -24.731 -9.691 1.00 27.92 241 ALA B O 1
ATOM 5433 N N . GLU B 1 242 ? -43.187 -23.338 -9.546 1.00 25.85 242 GLU B N 1
ATOM 5434 C CA . GLU B 1 242 ? -43.974 -22.084 -9.572 1.00 26.44 242 GLU B CA 1
ATOM 5435 C C . GLU B 1 242 ? -43.658 -21.382 -10.943 1.00 24.87 242 GLU B C 1
ATOM 5436 O O . GLU B 1 242 ? -44.508 -20.761 -11.519 1.00 23.10 242 GLU B O 1
ATOM 5442 N N . ALA B 1 243 ? -42.453 -21.525 -11.460 1.00 22.97 243 ALA B N 1
ATOM 5443 C CA . ALA B 1 243 ? -42.220 -21.181 -12.844 1.00 26.57 243 ALA B CA 1
ATOM 5444 C C . ALA B 1 243 ? -41.463 -22.326 -13.535 1.00 25.32 243 ALA B C 1
ATOM 5445 O O . ALA B 1 243 ? -40.590 -22.967 -12.973 1.00 29.03 243 ALA B O 1
ATOM 5447 N N . THR B 1 244 ? -41.830 -22.627 -14.740 1.00 24.82 244 THR B N 1
ATOM 5448 C CA . THR B 1 244 ? -41.131 -23.660 -15.451 1.00 27.69 244 THR B CA 1
ATOM 5449 C C . THR B 1 244 ? -40.398 -22.989 -16.578 1.00 27.47 244 THR B C 1
ATOM 5450 O O . THR B 1 244 ? -40.979 -22.221 -17.322 1.00 28.72 244 THR B O 1
ATOM 5454 N N . LEU B 1 245 ? -39.111 -23.266 -16.697 1.00 31.03 245 LEU B N 1
ATOM 5455 C CA . LEU B 1 245 ? -38.294 -22.597 -17.701 1.00 35.52 245 LEU B CA 1
ATOM 5456 C C . LEU B 1 245 ? -38.436 -23.490 -18.904 1.00 33.24 245 LEU B C 1
ATOM 5457 O O . LEU B 1 245 ? -37.879 -24.565 -18.912 1.00 29.78 245 LEU B O 1
ATOM 5462 N N . VAL B 1 246 ? -39.131 -23.003 -19.906 1.00 30.62 246 VAL B N 1
ATOM 5463 C CA . VAL B 1 246 ? -39.375 -23.722 -21.100 1.00 32.20 246 VAL B CA 1
ATOM 5464 C C . 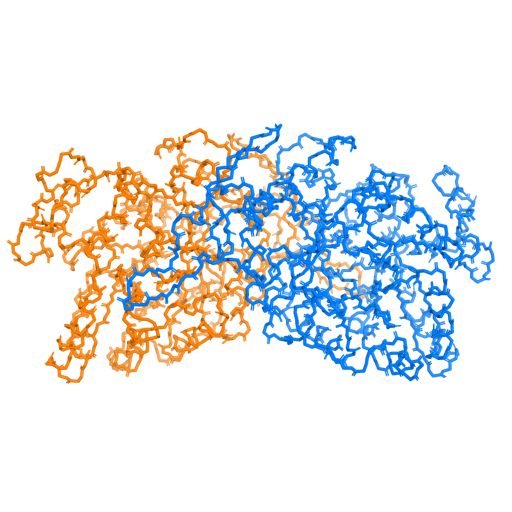VAL B 1 246 ? -38.699 -23.141 -22.334 1.00 36.14 246 VAL B C 1
ATOM 5465 O O . VAL B 1 246 ? -38.113 -22.086 -22.314 1.00 31.84 246 VAL B O 1
ATOM 5469 N N . LEU B 1 247 ? -38.749 -23.901 -23.404 1.00 39.71 247 LEU B N 1
ATOM 5470 C CA . LEU B 1 247 ? -38.192 -23.478 -24.654 1.00 40.55 247 LEU B CA 1
ATOM 5471 C C . LEU B 1 247 ? -39.024 -23.804 -25.856 1.00 39.91 247 LEU B C 1
ATOM 5472 O O . LEU B 1 247 ? -38.694 -24.694 -26.573 1.00 44.94 247 LEU B O 1
ATOM 5477 N N . CYS B 1 248 ? -40.091 -23.067 -26.091 1.00 36.61 248 CYS B N 1
ATOM 5478 C CA . CYS B 1 248 ? -40.923 -23.277 -27.252 1.00 34.06 248 CYS B CA 1
ATOM 5479 C C . CYS B 1 248 ? -40.345 -22.558 -28.447 1.00 39.13 248 CYS B C 1
ATOM 5480 O O . CYS B 1 248 ? -39.911 -21.471 -28.337 1.00 40.61 248 CYS B O 1
ATOM 5483 N N . LEU B 1 249 ? -40.356 -23.164 -29.621 1.00 46.78 249 LEU B N 1
ATOM 5484 C CA . LEU B 1 249 ? -39.781 -22.498 -30.775 1.00 43.95 249 LEU B CA 1
ATOM 5485 C C . LEU B 1 249 ? -40.581 -21.408 -31.459 1.00 40.10 249 LEU B C 1
ATOM 5486 O O . LEU B 1 249 ? -40.038 -20.650 -32.200 1.00 41.89 249 LEU B O 1
ATOM 5491 N N . THR B 1 250 ? -41.854 -21.305 -31.151 1.00 39.66 250 THR B N 1
ATOM 5492 C CA . THR B 1 250 ? -42.779 -20.324 -31.750 1.00 37.57 250 THR B CA 1
ATOM 5493 C C . THR B 1 250 ? -43.951 -20.035 -30.810 1.00 39.71 250 THR B C 1
ATOM 5494 O O . THR B 1 250 ? -44.213 -20.778 -29.881 1.00 35.61 250 THR B O 1
ATOM 5498 N N . PRO B 1 251 ? -44.697 -18.964 -31.083 1.00 43.26 251 PRO B N 1
ATOM 5499 C CA . PRO B 1 251 ? -45.960 -18.793 -30.381 1.00 44.07 251 PRO B CA 1
ATOM 5500 C C . PRO B 1 251 ? -47.012 -19.907 -30.545 1.00 44.56 251 PRO B C 1
ATOM 5501 O O . PRO B 1 251 ? -47.650 -20.225 -29.551 1.00 50.34 251 PRO B O 1
ATOM 5505 N N . ASP B 1 252 ? -47.204 -20.498 -31.733 1.00 45.68 252 ASP B N 1
ATOM 5506 C CA . ASP B 1 252 ? -48.179 -21.615 -31.884 1.00 43.79 252 ASP B CA 1
ATOM 5507 C C . ASP B 1 252 ? -47.770 -22.752 -30.987 1.00 43.00 252 ASP B C 1
ATOM 5508 O O . ASP B 1 252 ? -48.584 -23.384 -30.376 1.00 50.77 252 ASP B O 1
ATOM 5513 N N . SER B 1 253 ? -46.482 -23.017 -30.958 1.00 41.76 253 SER B N 1
ATOM 5514 C CA . SER B 1 253 ? -45.877 -24.068 -30.171 1.00 40.95 253 SER B CA 1
ATOM 5515 C C . SER B 1 253 ? -46.002 -23.811 -28.641 1.00 45.82 253 SER B C 1
ATOM 5516 O O . SER B 1 253 ? -46.060 -24.787 -27.845 1.00 46.94 253 SER B O 1
ATOM 5519 N N . MET B 1 254 ? -46.036 -22.533 -28.227 1.00 43.45 254 MET B N 1
ATOM 5520 C CA . MET B 1 254 ? -46.201 -22.162 -26.797 1.00 46.53 254 MET B CA 1
ATOM 5521 C C . MET B 1 254 ? -47.606 -22.525 -26.373 1.00 44.24 254 MET B C 1
ATOM 5522 O O . MET B 1 254 ? -47.804 -23.137 -25.330 1.00 45.44 254 MET B O 1
ATOM 5527 N N . ARG B 1 255 ? -48.565 -22.157 -27.207 1.00 44.35 255 ARG B N 1
ATOM 5528 C CA . ARG B 1 255 ? -49.978 -22.476 -26.985 1.00 48.95 255 ARG B CA 1
ATOM 5529 C C . ARG B 1 255 ? -50.195 -23.943 -26.745 1.00 42.95 255 ARG B C 1
ATOM 5530 O O . ARG B 1 255 ? -50.979 -24.288 -25.886 1.00 43.11 255 ARG B O 1
ATOM 5538 N N . VAL B 1 256 ? -49.476 -24.793 -27.482 1.00 39.97 256 VAL B N 1
ATOM 5539 C CA . VAL B 1 256 ? -49.561 -26.240 -27.293 1.00 40.81 256 VAL B CA 1
ATOM 5540 C C . VAL B 1 256 ? -48.933 -26.671 -25.982 1.00 39.04 256 VAL B C 1
ATOM 5541 O O . VAL B 1 256 ? -49.524 -27.484 -25.272 1.00 47.10 256 VAL B O 1
ATOM 5545 N N . ALA B 1 257 ? -47.733 -26.181 -25.687 1.00 37.54 257 ALA B N 1
ATOM 5546 C CA . ALA B 1 257 ? -47.065 -26.511 -24.396 1.00 36.41 257 ALA B CA 1
ATOM 5547 C C . ALA B 1 257 ? -47.859 -25.993 -23.187 1.00 35.82 257 ALA B C 1
ATOM 5548 O O . ALA B 1 257 ? -47.909 -26.664 -22.185 1.00 30.95 257 ALA B O 1
ATOM 5550 N N . TYR B 1 258 ? -48.503 -24.824 -23.316 1.00 36.79 258 TYR B N 1
ATOM 5551 C CA . TYR B 1 258 ? -49.368 -24.283 -22.258 1.00 37.34 258 TYR B CA 1
ATOM 5552 C C . TYR B 1 258 ? -50.566 -25.193 -21.969 1.00 41.32 258 TYR B C 1
ATOM 5553 O O . TYR B 1 258 ? -50.868 -25.512 -20.804 1.00 41.47 258 TYR B O 1
ATOM 5562 N N . LYS B 1 259 ? -51.251 -25.565 -23.043 1.00 43.75 259 LYS B N 1
ATOM 5563 C CA . LYS B 1 259 ? -52.470 -26.348 -22.982 1.00 46.61 259 LYS B CA 1
ATOM 5564 C C . LYS B 1 259 ? -52.142 -27.696 -22.335 1.00 43.33 259 LYS B C 1
ATOM 5565 O O . LYS B 1 259 ? -52.839 -28.132 -21.441 1.00 39.75 259 LYS B O 1
ATOM 5571 N N . GLN B 1 260 ? -51.049 -28.317 -22.770 1.00 44.61 260 GLN B N 1
ATOM 5572 C CA . GLN B 1 260 ? -50.529 -29.571 -22.187 1.00 47.39 260 GLN B CA 1
ATOM 5573 C C . GLN B 1 260 ? -50.249 -29.407 -20.684 1.00 46.26 260 GLN B C 1
ATOM 5574 O O . GLN B 1 260 ? -50.677 -30.219 -19.865 1.00 49.31 260 GLN B O 1
ATOM 5580 N N . MET B 1 261 ? -49.582 -28.320 -20.323 1.00 42.84 261 MET B N 1
ATOM 5581 C CA . MET B 1 261 ? -49.224 -28.052 -18.936 1.00 41.37 261 MET B CA 1
ATOM 5582 C C . MET B 1 261 ? -50.448 -27.802 -18.058 1.00 37.13 261 MET B C 1
ATOM 5583 O O . MET B 1 261 ? -50.426 -28.165 -16.903 1.00 31.61 261 MET B O 1
ATOM 5588 N N . GLN B 1 262 ? -51.510 -27.214 -18.614 1.00 37.34 262 GLN B N 1
ATOM 5589 C CA . GLN B 1 262 ? -52.774 -27.044 -17.880 1.00 38.14 262 GLN B CA 1
ATOM 5590 C C . GLN B 1 262 ? -53.419 -28.394 -17.433 1.00 40.02 262 GLN B C 1
ATOM 5591 O O . GLN B 1 262 ? -53.960 -28.482 -16.313 1.00 38.03 262 GLN B O 1
ATOM 5597 N N . GLU B 1 263 ? -53.362 -29.402 -18.320 1.00 41.16 263 GLU B N 1
ATOM 5598 C CA . GLU B 1 263 ? -53.818 -30.785 -18.031 1.00 48.64 263 GLU B CA 1
ATOM 5599 C C . GLU B 1 263 ? -53.001 -31.407 -16.899 1.00 43.21 263 GLU B C 1
ATOM 5600 O O . GLU B 1 263 ? -53.582 -31.954 -15.960 1.00 42.88 263 GLU B O 1
ATOM 5606 N N . LEU B 1 264 ? -51.670 -31.316 -17.000 1.00 38.57 264 LEU B N 1
ATOM 5607 C CA . LEU B 1 264 ? -50.782 -31.845 -15.974 1.00 37.97 264 LEU B CA 1
ATOM 5608 C C . LEU B 1 264 ? -51.066 -31.241 -14.560 1.00 37.72 264 LEU B C 1
ATOM 5609 O O . LEU B 1 264 ? -51.107 -31.984 -13.576 1.00 31.68 264 LEU B O 1
ATOM 5614 N N . LEU B 1 265 ? -51.320 -29.926 -14.499 1.00 34.54 265 LEU B N 1
ATOM 5615 C CA . LEU B 1 265 ? -51.701 -29.243 -13.260 1.00 37.55 265 LEU B CA 1
ATOM 5616 C C . LEU B 1 265 ? -53.030 -29.744 -12.637 1.00 36.41 265 LEU B C 1
ATOM 5617 O O . LEU B 1 265 ? -53.181 -29.864 -11.398 1.00 31.17 265 LEU B O 1
ATOM 5622 N N . ALA B 1 266 ? -53.993 -29.996 -13.511 1.00 32.60 266 ALA B N 1
ATOM 5623 C CA . ALA B 1 266 ? -55.288 -30.546 -13.090 1.00 29.85 266 ALA B CA 1
ATOM 5624 C C . ALA B 1 266 ? -55.041 -31.904 -12.489 1.00 27.46 266 ALA B C 1
ATOM 5625 O O . ALA B 1 266 ? -55.424 -32.118 -11.370 1.00 28.88 266 ALA B O 1
ATOM 5627 N N . ALA B 1 267 ? -54.326 -32.775 -13.192 1.00 24.78 267 ALA B N 1
ATOM 5628 C CA . ALA B 1 267 ? -53.913 -34.077 -12.656 1.00 24.92 267 ALA B CA 1
ATOM 5629 C C . ALA B 1 267 ? -53.152 -33.967 -11.332 1.00 27.61 267 ALA B C 1
ATOM 5630 O O . ALA B 1 267 ? -53.386 -34.749 -10.416 1.00 30.97 267 ALA B O 1
ATOM 5632 N N . ALA B 1 268 ? -52.307 -32.943 -11.199 1.00 28.93 268 ALA B N 1
ATOM 5633 C CA . ALA B 1 268 ? -51.579 -32.665 -9.941 1.00 28.71 268 ALA B CA 1
ATOM 5634 C C . ALA B 1 268 ? -52.417 -32.152 -8.803 1.00 30.24 268 ALA B C 1
ATOM 5635 O O . ALA B 1 268 ? -51.914 -32.000 -7.684 1.00 32.93 268 ALA B O 1
ATOM 5637 N N . GLY B 1 269 ? -53.679 -31.842 -9.069 1.00 34.58 269 GLY B N 1
ATOM 5638 C CA . GLY B 1 269 ? -54.535 -31.126 -8.107 1.00 33.83 269 GLY B CA 1
ATOM 5639 C C . GLY B 1 269 ? -54.127 -29.690 -7.858 1.00 34.57 269 GLY B C 1
ATOM 5640 O O . GLY B 1 269 ? -54.443 -29.144 -6.807 1.00 38.69 269 GLY B O 1
ATOM 5641 N N . ARG B 1 270 ? -53.422 -29.074 -8.807 1.00 31.66 270 ARG B N 1
ATOM 5642 C CA . ARG B 1 270 ? -53.056 -27.689 -8.667 1.00 30.93 270 ARG B CA 1
ATOM 5643 C C . ARG B 1 270 ? -53.953 -26.836 -9.514 1.00 29.12 270 ARG B C 1
ATOM 5644 O O . ARG B 1 270 ? -54.838 -27.326 -10.193 1.00 33.32 270 ARG B O 1
ATOM 5652 N N . ALA B 1 271 ? -53.754 -25.541 -9.457 1.00 29.97 271 ALA B N 1
ATOM 5653 C CA . ALA B 1 271 ? -54.644 -24.636 -10.165 1.00 30.81 271 ALA B CA 1
ATOM 5654 C C . ALA B 1 271 ? -54.036 -24.189 -11.473 1.00 31.04 271 ALA B C 1
ATOM 5655 O O . ALA B 1 271 ? -52.832 -24.169 -11.649 1.00 36.41 271 ALA B O 1
ATOM 5657 N N . SER B 1 272 ? -54.884 -23.844 -12.412 1.00 33.44 272 SER B N 1
ATOM 5658 C CA . SER B 1 272 ? -54.420 -23.348 -13.722 1.00 36.48 272 SER B CA 1
ATOM 5659 C C . SER B 1 272 ? -53.433 -22.123 -13.656 1.00 35.94 272 SER B C 1
ATOM 5660 O O . SER B 1 272 ? -52.563 -21.994 -14.486 1.00 34.53 272 SER B O 1
ATOM 5663 N N . ASP B 1 273 ? -53.565 -21.261 -12.653 1.00 35.03 273 ASP B N 1
ATOM 5664 C CA . ASP B 1 273 ? -52.686 -20.088 -12.506 1.00 37.14 273 ASP B CA 1
ATOM 5665 C C . ASP B 1 273 ? -51.563 -20.312 -11.500 1.00 35.91 273 ASP B C 1
ATOM 5666 O O . ASP B 1 273 ? -50.952 -19.340 -11.058 1.00 41.44 273 ASP B O 1
ATOM 5671 N N . ASP B 1 274 ? -51.265 -21.575 -11.147 1.00 35.27 274 ASP B N 1
ATOM 5672 C CA . ASP B 1 274 ? -50.281 -21.886 -10.071 1.00 30.14 274 ASP B CA 1
ATOM 5673 C C . ASP B 1 274 ? -48.850 -21.982 -10.589 1.00 29.33 274 ASP B C 1
ATOM 5674 O O . ASP B 1 274 ? -47.937 -22.249 -9.801 1.00 30.60 274 ASP B O 1
ATOM 5679 N N . LEU B 1 275 ? -48.647 -21.832 -11.894 1.00 29.36 275 LEU B N 1
ATOM 5680 C CA . LEU B 1 275 ? -47.375 -22.159 -12.507 1.00 30.74 275 LEU B CA 1
ATOM 5681 C C . LEU B 1 275 ? -47.285 -21.313 -13.723 1.00 31.31 275 LEU B C 1
ATOM 5682 O O . LEU B 1 275 ? -48.175 -21.394 -14.564 1.00 28.09 275 LEU B O 1
ATOM 5687 N N . LEU B 1 276 ? -46.239 -20.481 -13.807 1.00 33.97 276 LEU B N 1
ATOM 5688 C CA . LEU B 1 276 ? -45.977 -19.615 -14.999 1.00 33.93 276 LEU B CA 1
ATOM 5689 C C . LEU B 1 276 ? -45.072 -20.341 -15.988 1.00 31.81 276 LEU B C 1
ATOM 5690 O O . LEU B 1 276 ? -44.106 -20.944 -15.609 1.00 32.45 276 LEU B O 1
ATOM 5695 N N . MET B 1 277 ? -45.386 -20.281 -17.262 1.00 33.88 277 MET B N 1
ATOM 5696 C CA . MET B 1 277 ? -44.486 -20.748 -18.318 1.00 35.40 277 MET B CA 1
ATOM 5697 C C . MET B 1 277 ? -43.494 -19.602 -18.602 1.00 33.33 277 MET B C 1
ATOM 5698 O O . MET B 1 277 ? -43.938 -18.531 -19.107 1.00 31.45 277 MET B O 1
ATOM 5703 N N . VAL B 1 278 ? -42.191 -19.817 -18.331 1.00 28.57 278 VAL B N 1
ATOM 5704 C CA . VAL B 1 278 ? -41.159 -18.793 -18.530 1.00 26.76 278 VAL B CA 1
ATOM 5705 C C . VAL B 1 278 ? -40.307 -19.142 -19.796 1.00 25.28 278 VAL B C 1
ATOM 5706 O O . VAL B 1 278 ? -39.585 -20.139 -19.797 1.00 25.43 278 VAL B O 1
ATOM 5710 N N . GLN B 1 279 ? -40.443 -18.366 -20.871 1.00 23.52 279 GLN B N 1
ATOM 5711 C CA . GLN B 1 279 ? -39.882 -18.744 -22.181 1.00 26.19 279 GLN B CA 1
ATOM 5712 C C . GLN B 1 279 ? -38.484 -18.165 -22.340 1.00 29.47 279 GLN B C 1
ATOM 5713 O O . GLN B 1 279 ? -38.237 -17.014 -21.951 1.00 29.81 279 GLN B O 1
ATOM 5719 N N . GLY B 1 280 ? -37.598 -18.948 -22.947 1.00 28.50 280 GLY B N 1
ATOM 5720 C CA . GLY B 1 280 ? -36.221 -18.544 -23.185 1.00 31.39 280 GLY B CA 1
ATOM 5721 C C . GLY B 1 280 ? -36.007 -17.640 -24.406 1.00 31.01 280 GLY B C 1
ATOM 5722 O O . GLY B 1 280 ? -36.355 -17.993 -25.502 1.00 26.25 280 GLY B O 1
ATOM 5723 N N . MET B 1 281 ? -35.412 -16.481 -24.175 1.00 30.33 281 MET B N 1
ATOM 5724 C CA . MET B 1 281 ? -35.258 -15.492 -25.165 1.00 32.60 281 MET B CA 1
ATOM 5725 C C . MET B 1 281 ? -33.978 -14.699 -24.989 1.00 35.04 281 MET B C 1
ATOM 5726 O O . MET B 1 281 ? -33.309 -14.778 -23.974 1.00 34.09 281 MET B O 1
ATOM 5731 N N . SER B 1 282 ? -33.668 -13.935 -26.032 1.00 33.90 282 SER B N 1
ATOM 5732 C CA . SER B 1 282 ? -32.569 -13.013 -26.028 1.00 33.47 282 SER B CA 1
ATOM 5733 C C . SER B 1 282 ? -32.949 -11.973 -27.047 1.00 32.38 282 SER B C 1
ATOM 5734 O O . SER B 1 282 ? -33.911 -12.157 -27.853 1.00 30.03 282 SER B O 1
ATOM 5737 N N . PHE B 1 283 ? -32.268 -10.845 -26.927 1.00 29.99 283 PHE B N 1
ATOM 5738 C CA . PHE B 1 283 ? -32.690 -9.643 -27.624 1.00 32.30 283 PHE B CA 1
ATOM 5739 C C . PHE B 1 283 ? -31.497 -8.858 -28.168 1.00 34.59 283 PHE B C 1
ATOM 5740 O O . PHE B 1 283 ? -30.482 -8.720 -27.495 1.00 37.46 283 PHE B O 1
ATOM 5748 N N . ILE B 1 284 ? -31.589 -8.416 -29.417 1.00 33.02 284 ILE B N 1
ATOM 5749 C CA . ILE B 1 284 ? -30.732 -7.351 -29.888 1.00 31.11 284 ILE B CA 1
ATOM 5750 C C . ILE B 1 284 ? -31.658 -6.210 -30.289 1.00 31.98 284 ILE B C 1
ATOM 5751 O O . ILE B 1 284 ? -32.650 -6.438 -30.996 1.00 32.62 284 ILE B O 1
ATOM 5756 N N . VAL B 1 285 ? -31.382 -4.997 -29.803 1.00 30.76 285 VAL B N 1
ATOM 5757 C CA . VAL B 1 285 ? -32.347 -3.920 -29.964 1.00 31.82 285 VAL B CA 1
ATOM 5758 C C . VAL B 1 285 ? -31.691 -2.670 -30.473 1.00 29.42 285 VAL B C 1
ATOM 5759 O O . VAL B 1 285 ? -30.545 -2.412 -30.164 1.00 26.91 285 VAL B O 1
ATOM 5763 N N . GLY B 1 286 ? -32.423 -1.914 -31.299 1.00 32.30 286 GLY B N 1
ATOM 5764 C CA . GLY B 1 286 ? -31.937 -0.632 -31.868 1.00 28.30 286 GLY B CA 1
ATOM 5765 C C . GLY B 1 286 ? -33.100 0.267 -32.149 1.00 28.92 286 GLY B C 1
ATOM 5766 O O . GLY B 1 286 ? -34.204 -0.196 -32.143 1.00 29.93 286 GLY B O 1
ATOM 5767 N N . SER B 1 287 ? -32.854 1.556 -32.360 1.00 34.42 287 SER B N 1
ATOM 5768 C CA . SER B 1 287 ? -33.877 2.563 -32.774 1.00 38.65 287 SER B CA 1
ATOM 5769 C C . SER B 1 287 ? -34.465 2.428 -34.211 1.00 35.81 287 SER B C 1
ATOM 5770 O O . SER B 1 287 ? -35.553 2.926 -34.512 1.00 34.45 287 SER B O 1
ATOM 5773 N N . THR B 1 288 ? -33.713 1.774 -35.090 1.00 33.37 288 THR B N 1
ATOM 5774 C CA . THR B 1 288 ? -34.212 1.385 -36.377 1.00 34.83 288 THR B CA 1
ATOM 5775 C C . THR B 1 288 ? -33.972 -0.099 -36.502 1.00 38.75 288 THR B C 1
ATOM 5776 O O . THR B 1 288 ? -33.018 -0.646 -35.895 1.00 34.47 288 THR B O 1
ATOM 5780 N N . GLU B 1 289 ? -34.801 -0.718 -37.354 1.00 37.44 289 GLU B N 1
ATOM 5781 C CA . GLU B 1 289 ? -34.579 -2.083 -37.782 1.00 38.98 289 GLU B CA 1
ATOM 5782 C C . GLU B 1 289 ? -33.162 -2.236 -38.250 1.00 37.00 289 GLU B C 1
ATOM 5783 O O . GLU B 1 289 ? -32.517 -3.266 -37.955 1.00 39.30 289 GLU B O 1
ATOM 5789 N N . GLU B 1 290 ? -32.664 -1.232 -38.982 1.00 40.61 290 GLU B N 1
ATOM 5790 C CA . GLU B 1 290 ? -31.286 -1.285 -39.521 1.00 44.79 290 GLU B CA 1
ATOM 5791 C C . GLU B 1 290 ? -30.187 -1.227 -38.434 1.00 39.61 290 GLU B C 1
ATOM 5792 O O . GLU B 1 290 ? -29.195 -1.919 -38.554 1.00 35.79 290 GLU B O 1
ATOM 5798 N N . GLU B 1 291 ? -30.360 -0.427 -37.390 1.00 37.30 291 GLU B N 1
ATOM 5799 C CA . GLU B 1 291 ? -29.404 -0.481 -36.271 1.00 44.12 291 GLU B CA 1
ATOM 5800 C C . GLU B 1 291 ? -29.384 -1.884 -35.636 1.00 40.73 291 GLU B C 1
ATOM 5801 O O . GLU B 1 291 ? -28.309 -2.469 -35.431 1.00 37.60 291 GLU B O 1
ATOM 5807 N N . ALA B 1 292 ? -30.566 -2.404 -35.301 1.00 37.89 292 ALA B N 1
ATOM 5808 C CA . ALA B 1 292 ? -30.633 -3.697 -34.606 1.00 37.70 292 ALA B CA 1
ATOM 5809 C C . ALA B 1 292 ? -29.965 -4.800 -35.414 1.00 37.64 292 ALA B C 1
ATOM 5810 O O . ALA B 1 292 ? -29.149 -5.570 -34.881 1.00 37.81 292 ALA B O 1
ATOM 5812 N N . ARG B 1 293 ? -30.253 -4.813 -36.713 1.00 42.60 293 ARG B N 1
ATOM 5813 C CA . ARG B 1 293 ? -29.657 -5.760 -37.660 1.00 46.65 293 ARG B CA 1
ATOM 5814 C C . ARG B 1 293 ? -28.131 -5.627 -37.690 1.00 45.46 293 ARG B C 1
ATOM 5815 O O . ARG B 1 293 ? -27.435 -6.654 -37.682 1.00 44.07 293 ARG B O 1
ATOM 5823 N N . ARG B 1 294 ? -27.607 -4.392 -37.684 1.00 46.59 294 ARG B N 1
ATOM 5824 C CA . ARG B 1 294 ? -26.139 -4.178 -37.598 1.00 51.34 294 ARG B CA 1
ATOM 5825 C C . ARG B 1 294 ? -25.528 -4.733 -36.307 1.00 47.32 294 ARG B C 1
ATOM 5826 O O . ARG B 1 294 ? -24.491 -5.389 -36.370 1.00 47.58 294 ARG B O 1
ATOM 5834 N N . LYS B 1 295 ? -26.160 -4.456 -35.155 1.00 43.25 295 LYS B N 1
ATOM 5835 C CA . LYS B 1 295 ? -25.751 -5.049 -33.856 1.00 39.95 295 LYS B CA 1
ATOM 5836 C C . LYS B 1 295 ? -25.678 -6.577 -33.935 1.00 37.79 295 LYS B C 1
ATOM 5837 O O . LYS B 1 295 ? -24.687 -7.176 -33.520 1.00 34.46 295 LYS B O 1
ATOM 5843 N N . ALA B 1 296 ? -26.713 -7.193 -34.507 1.00 39.32 296 ALA B N 1
ATOM 5844 C CA . ALA B 1 296 ? -26.710 -8.644 -34.725 1.00 39.05 296 ALA B CA 1
ATOM 5845 C C . ALA B 1 296 ? -25.487 -9.110 -35.518 1.00 40.65 296 ALA B C 1
ATOM 5846 O O . ALA B 1 296 ? -24.796 -10.049 -35.077 1.00 41.97 296 ALA B O 1
ATOM 5848 N N . GLU B 1 297 ? -25.211 -8.463 -36.656 1.00 41.34 297 GLU B N 1
ATOM 5849 C CA . GLU B 1 297 ? -24.075 -8.877 -37.522 1.00 44.38 297 GLU B CA 1
ATOM 5850 C C . GLU B 1 297 ? -22.782 -8.734 -36.776 1.00 39.74 297 GLU B C 1
ATOM 5851 O O . GLU B 1 297 ? -21.969 -9.630 -36.838 1.00 36.78 297 GLU B O 1
ATOM 5857 N N . GLU B 1 298 ? -22.580 -7.600 -36.096 1.00 40.92 298 GLU B N 1
ATOM 5858 C CA . GLU B 1 298 ? -21.329 -7.382 -35.332 1.00 43.85 298 GLU B CA 1
ATOM 5859 C C . GLU B 1 298 ? -21.125 -8.498 -34.316 1.00 41.58 298 GLU B C 1
ATOM 5860 O O . GLU B 1 298 ? -20.034 -9.090 -34.256 1.00 42.15 298 GLU B O 1
ATOM 5866 N N . GLN B 1 299 ? -22.173 -8.820 -33.560 1.00 36.39 299 GLN B N 1
ATOM 5867 C CA . GLN B 1 299 ? -22.035 -9.869 -32.530 1.00 36.19 299 GLN B CA 1
ATOM 5868 C C . GLN B 1 299 ? -21.867 -11.240 -33.090 1.00 34.27 299 GLN B C 1
ATOM 5869 O O . GLN B 1 299 ? -21.115 -12.014 -32.547 1.00 37.35 299 GLN B O 1
ATOM 5875 N N . ASP B 1 300 ? -22.562 -11.549 -34.179 1.00 37.14 300 ASP B N 1
ATOM 5876 C CA . ASP B 1 300 ? -22.539 -12.907 -34.742 1.00 36.83 300 ASP B CA 1
ATOM 5877 C C . ASP B 1 300 ? -21.187 -13.322 -35.369 1.00 38.12 300 ASP B C 1
ATOM 5878 O O . ASP B 1 300 ? -20.889 -14.515 -35.468 1.00 35.13 300 ASP B O 1
ATOM 5883 N N . GLN B 1 301 ? -20.342 -12.346 -35.711 1.00 39.88 301 GLN B N 1
ATOM 5884 C CA . GLN B 1 301 ? -18.924 -12.611 -36.001 1.00 42.36 301 GLN B CA 1
ATOM 5885 C C . GLN B 1 301 ? -18.291 -13.503 -34.955 1.00 40.10 301 GLN B C 1
ATOM 5886 O O . GLN B 1 301 ? -17.461 -14.307 -35.290 1.00 41.19 301 GLN B O 1
ATOM 5892 N N . TYR B 1 302 ? -18.654 -13.326 -33.683 1.00 40.82 302 TYR B N 1
ATOM 5893 C CA . TYR B 1 302 ? -18.034 -14.072 -32.589 1.00 40.79 302 TYR B CA 1
ATOM 5894 C C . TYR B 1 302 ? -18.728 -15.381 -32.259 1.00 41.29 302 TYR B C 1
ATOM 5895 O O . TYR B 1 302 ? -18.278 -16.093 -31.373 1.00 46.20 302 TYR B O 1
ATOM 5904 N N . LEU B 1 303 ? -19.783 -15.730 -32.991 1.00 44.40 303 LEU B N 1
ATOM 5905 C CA . LEU B 1 303 ? -20.493 -17.008 -32.802 1.00 48.99 303 LEU B CA 1
ATOM 5906 C C . LEU B 1 303 ? -19.687 -18.184 -33.433 1.00 49.85 303 LEU B C 1
ATOM 5907 O O . LEU B 1 303 ? -19.592 -18.309 -34.634 1.00 51.27 303 LEU B O 1
ATOM 5912 N N . ASP B 1 304 ? -19.083 -19.006 -32.578 1.00 53.51 304 ASP B N 1
ATOM 5913 C CA . ASP B 1 304 ? -18.140 -20.081 -32.947 1.00 53.87 304 ASP B CA 1
ATOM 5914 C C . ASP B 1 304 ? -18.983 -21.338 -33.060 1.00 57.47 304 ASP B C 1
ATOM 5915 O O . ASP B 1 304 ? -19.432 -21.889 -32.055 1.00 58.28 304 ASP B O 1
ATOM 5920 N N . VAL B 1 305 ? -19.218 -21.772 -34.293 1.00 64.20 305 VAL B N 1
ATOM 5921 C CA . VAL B 1 305 ? -20.148 -22.885 -34.575 1.00 64.76 305 VAL B CA 1
ATOM 5922 C C . VAL B 1 305 ? -19.648 -24.272 -34.074 1.00 57.81 305 VAL B C 1
ATOM 5923 O O . VAL B 1 305 ? -20.458 -25.140 -33.723 1.00 51.56 305 VAL B O 1
ATOM 5927 N N . ASP B 1 306 ? -18.333 -24.468 -34.008 1.00 53.86 306 ASP B N 1
ATOM 5928 C CA . ASP B 1 306 ? -17.781 -25.716 -33.443 1.00 61.96 306 ASP B CA 1
ATOM 5929 C C . ASP B 1 306 ? -18.040 -25.828 -31.937 1.00 61.24 306 ASP B C 1
ATOM 5930 O O . ASP B 1 306 ? -18.487 -26.875 -31.448 1.00 61.51 306 ASP B O 1
ATOM 5935 N N . ALA B 1 307 ? -17.754 -24.737 -31.217 1.00 57.43 307 ALA B N 1
ATOM 5936 C CA . ALA B 1 307 ? -18.072 -24.614 -29.784 1.00 49.30 307 ALA B CA 1
ATOM 5937 C C . ALA B 1 307 ? -19.532 -24.901 -29.513 1.00 45.01 307 ALA B C 1
ATOM 5938 O O . ALA B 1 307 ? -19.839 -25.638 -28.600 1.00 46.67 307 ALA B O 1
ATOM 5940 N N . LEU B 1 308 ? -20.429 -24.325 -30.302 1.00 48.90 308 LEU B N 1
ATOM 5941 C CA . LEU B 1 308 ? -21.857 -24.606 -30.168 1.00 50.26 308 LEU B CA 1
ATOM 5942 C C . LEU B 1 308 ? -22.120 -26.085 -30.289 1.00 48.91 308 LEU B C 1
ATOM 5943 O O . LEU B 1 308 ? -22.725 -26.672 -29.390 1.00 51.10 308 LEU B O 1
ATOM 5948 N N . ALA B 1 309 ? -21.639 -26.699 -31.369 1.00 55.37 309 ALA B N 1
ATOM 5949 C CA . ALA B 1 309 ? -21.815 -28.171 -31.591 1.00 54.85 309 ALA B CA 1
ATOM 5950 C C . ALA B 1 309 ? -21.284 -29.000 -30.399 1.00 54.56 309 ALA B C 1
ATOM 5951 O O . ALA B 1 309 ? -21.985 -29.883 -29.853 1.00 51.58 309 ALA B O 1
ATOM 5953 N N . ALA B 1 310 ? -20.063 -28.662 -29.986 1.00 50.93 310 ALA B N 1
ATOM 5954 C CA . ALA B 1 310 ? -19.473 -29.176 -28.750 1.00 53.28 310 ALA B CA 1
ATOM 5955 C C . ALA B 1 310 ? -20.352 -29.034 -27.491 1.00 51.78 310 ALA B C 1
ATOM 5956 O O . ALA B 1 310 ? -20.319 -29.897 -26.618 1.00 51.00 310 ALA B O 1
ATOM 5958 N N . ARG B 1 311 ? -21.123 -27.955 -27.372 1.00 55.18 311 ARG B N 1
ATOM 5959 C CA . ARG B 1 311 ? -22.068 -27.841 -26.246 1.00 54.84 311 ARG B CA 1
ATOM 5960 C C . ARG B 1 311 ? -23.304 -28.727 -26.407 1.00 57.47 311 ARG B C 1
ATOM 5961 O O . ARG B 1 311 ? -23.771 -29.317 -25.409 1.00 52.34 311 ARG B O 1
ATOM 5969 N N . VAL B 1 312 ? -23.834 -28.799 -27.635 1.00 58.62 312 VAL B N 1
ATOM 5970 C CA . VAL B 1 312 ? -25.044 -29.588 -27.924 1.00 63.31 312 VAL B CA 1
ATOM 5971 C C . VAL B 1 312 ? -24.756 -31.058 -27.601 1.00 63.47 312 VAL B C 1
ATOM 5972 O O . VAL B 1 312 ? -25.576 -31.776 -26.985 1.00 53.97 312 VAL B O 1
ATOM 5976 N N . SER B 1 313 ? -23.556 -31.468 -27.999 1.00 60.91 313 SER B N 1
ATOM 5977 C CA . SER B 1 313 ? -23.084 -32.815 -27.786 1.00 61.35 313 SER B CA 1
ATOM 5978 C C . SER B 1 313 ? -23.123 -33.192 -26.314 1.00 56.86 313 SER B C 1
ATOM 5979 O O . SER B 1 313 ? -23.733 -34.182 -25.965 1.00 51.47 313 SER B O 1
ATOM 5982 N N . ARG B 1 314 ? -22.497 -32.382 -25.463 1.00 64.28 314 ARG B N 1
ATOM 5983 C CA . ARG B 1 314 ? -22.563 -32.556 -24.002 1.00 67.07 314 ARG B CA 1
ATOM 5984 C C . ARG B 1 314 ? -24.026 -32.674 -23.526 1.00 70.10 314 ARG B C 1
ATOM 5985 O O . ARG B 1 314 ? -24.397 -33.677 -22.890 1.00 65.01 314 ARG B O 1
ATOM 5993 N N . ASP B 1 315 ? -24.850 -31.673 -23.859 1.00 70.21 315 ASP B N 1
ATOM 5994 C CA . ASP B 1 315 ? -26.276 -31.658 -23.458 1.00 74.21 315 ASP B CA 1
ATOM 5995 C C . ASP B 1 315 ? -27.080 -32.907 -23.957 1.00 79.21 315 ASP B C 1
ATOM 5996 O O . ASP B 1 315 ? -27.956 -33.408 -23.234 1.00 74.70 315 ASP B O 1
ATOM 6001 N N . LEU B 1 316 ? -26.733 -33.440 -25.140 1.00 77.49 316 LEU B N 1
ATOM 6002 C CA . LEU B 1 316 ? -27.469 -34.558 -25.762 1.00 72.69 316 LEU B CA 1
ATOM 6003 C C . LEU B 1 316 ? -26.903 -36.003 -25.571 1.00 77.02 316 LEU B C 1
ATOM 6004 O O . LEU B 1 316 ? -27.684 -36.965 -25.609 1.00 71.00 316 LEU B O 1
ATOM 6009 N N . GLY B 1 317 ? -25.585 -36.154 -25.378 1.00 75.12 317 GLY B N 1
ATOM 6010 C CA . GLY B 1 317 ? -24.913 -37.481 -25.347 1.00 67.85 317 GLY B CA 1
ATOM 6011 C C . GLY B 1 317 ? -24.505 -38.029 -26.726 1.00 68.41 317 GLY B C 1
ATOM 6012 O O . GLY B 1 317 ? -24.217 -39.236 -26.879 1.00 58.78 317 GLY B O 1
ATOM 6013 N N . VAL B 1 318 ? -24.472 -37.130 -27.714 1.00 66.37 318 VAL B N 1
ATOM 6014 C CA . VAL B 1 318 ? -24.156 -37.418 -29.119 1.00 68.93 318 VAL B CA 1
ATOM 6015 C C . VAL B 1 318 ? -22.869 -36.680 -29.520 1.00 67.31 318 VAL B C 1
ATOM 6016 O O . VAL B 1 318 ? -22.699 -35.517 -29.179 1.00 68.85 318 VAL B O 1
ATOM 6020 N N . ASP B 1 319 ? -22.006 -37.341 -30.282 1.00 66.88 319 ASP B N 1
ATOM 6021 C CA . ASP B 1 319 ? -20.831 -36.705 -30.895 1.00 68.41 319 ASP B CA 1
ATOM 6022 C C . ASP B 1 319 ? -21.267 -36.019 -32.210 1.00 74.54 319 ASP B C 1
ATOM 6023 O O . ASP B 1 319 ? -22.005 -36.605 -33.009 1.00 70.12 319 ASP B O 1
ATOM 6028 N N . LEU B 1 320 ? -20.832 -34.774 -32.414 1.00 78.55 320 LEU B N 1
ATOM 6029 C CA . LEU B 1 320 ? -21.205 -33.990 -33.603 1.00 78.51 320 LEU B CA 1
ATOM 6030 C C . LEU B 1 320 ? -19.993 -33.418 -34.332 1.00 77.02 320 LEU B C 1
ATOM 6031 O O . LEU B 1 320 ? -20.152 -32.487 -35.147 1.00 65.66 320 LEU B O 1
ATOM 6036 N N . SER B 1 321 ? -18.808 -33.995 -34.066 1.00 78.17 321 SER B N 1
ATOM 6037 C CA . SER B 1 321 ? -17.510 -33.514 -34.611 1.00 81.05 321 SER B CA 1
ATOM 6038 C C . SER B 1 321 ? -17.422 -33.671 -36.122 1.00 84.75 321 SER B C 1
ATOM 6039 O O . SER B 1 321 ? -16.910 -32.778 -36.818 1.00 79.25 321 SER B O 1
ATOM 6042 N N . GLY B 1 322 ? -17.927 -34.813 -36.610 1.00 85.40 322 GLY B N 1
ATOM 6043 C CA . GLY B 1 322 ? -18.064 -35.078 -38.037 1.00 85.55 322 GLY B CA 1
ATOM 6044 C C . GLY B 1 322 ? -19.255 -34.425 -38.734 1.00 86.98 322 GLY B C 1
ATOM 6045 O O . GLY B 1 322 ? -19.567 -34.803 -39.866 1.00 87.67 322 GLY B O 1
ATOM 6046 N N . ALA B 1 323 ? -19.924 -33.471 -38.066 1.00 91.93 323 ALA B N 1
ATOM 6047 C CA . ALA B 1 323 ? -21.023 -32.661 -38.641 1.00 95.16 323 ALA B CA 1
ATOM 6048 C C . ALA B 1 323 ? -20.614 -31.195 -38.945 1.00 87.25 323 ALA B C 1
ATOM 6049 O O . ALA B 1 323 ? -20.436 -30.388 -38.030 1.00 80.42 323 ALA B O 1
ATOM 6051 N N . ASP B 1 324 ? -20.490 -30.859 -40.231 1.00 90.03 324 ASP B N 1
ATOM 6052 C CA . ASP B 1 324 ? -20.148 -29.489 -40.667 1.00 97.50 324 ASP B CA 1
ATOM 6053 C C . ASP B 1 324 ? -21.358 -28.564 -40.499 1.00 94.51 324 ASP B C 1
ATOM 6054 O O . ASP B 1 324 ? -22.454 -29.048 -40.255 1.00 86.56 324 ASP B O 1
ATOM 6059 N N . ALA B 1 325 ? -21.159 -27.261 -40.537 1.00 94.97 325 ALA B N 1
ATOM 6060 C CA . ALA B 1 325 ? -22.249 -26.320 -40.315 1.00 92.61 325 ALA B CA 1
ATOM 6061 C C . ALA B 1 325 ? -23.604 -26.574 -40.967 1.00 93.48 325 ALA B C 1
ATOM 6062 O O . ALA B 1 325 ? -24.631 -26.456 -40.297 1.00 83.36 325 ALA B O 1
ATOM 6064 N N . ASP B 1 326 ? -23.613 -26.938 -42.249 1.00 90.85 326 ASP B N 1
ATOM 6065 C CA . ASP B 1 326 ? -24.873 -27.111 -42.981 1.00 85.76 326 ASP B CA 1
ATOM 6066 C C . ASP B 1 326 ? -25.528 -28.491 -43.114 1.00 80.06 326 ASP B C 1
ATOM 6067 O O . ASP B 1 326 ? -26.445 -28.656 -43.891 1.00 71.44 326 ASP B O 1
ATOM 6072 N N . GLN B 1 327 ? -25.060 -29.468 -42.361 1.00 76.16 327 GLN B N 1
ATOM 6073 C CA . GLN B 1 327 ? -25.648 -30.825 -42.357 1.00 76.37 327 GLN B CA 1
ATOM 6074 C C . GLN B 1 327 ? -27.039 -30.843 -41.716 1.00 75.65 327 GLN B C 1
ATOM 6075 O O . GLN B 1 327 ? -27.167 -30.392 -40.578 1.00 62.24 327 GLN B O 1
ATOM 6081 N N . PRO B 1 328 ? -28.066 -31.397 -42.421 1.00 76.83 328 PRO B N 1
ATOM 6082 C CA . PRO B 1 328 ? -29.393 -31.500 -41.778 1.00 72.44 328 PRO B CA 1
ATOM 6083 C C . PRO B 1 328 ? -29.397 -32.437 -40.519 1.00 77.37 328 PRO B C 1
ATOM 6084 O O . PRO B 1 328 ? -28.829 -33.536 -40.571 1.00 78.25 328 PRO B O 1
ATOM 6088 N N . LEU B 1 329 ? -30.004 -31.987 -39.409 1.00 73.37 329 LEU B N 1
ATOM 6089 C CA . LEU B 1 329 ? -29.972 -32.707 -38.116 1.00 70.93 329 LEU B CA 1
ATOM 6090 C C . LEU B 1 329 ? -30.666 -34.058 -38.116 1.00 73.98 329 LEU B C 1
ATOM 6091 O O . LEU B 1 329 ? -30.309 -34.941 -37.324 1.00 65.08 329 LEU B O 1
ATOM 6096 N N . ASP B 1 330 ? -31.674 -34.196 -38.978 1.00 74.58 330 ASP B N 1
ATOM 6097 C CA . ASP B 1 330 ? -32.302 -35.509 -39.264 1.00 76.96 330 ASP B CA 1
ATOM 6098 C C . ASP B 1 330 ? -31.404 -36.566 -39.987 1.00 75.40 330 ASP B C 1
ATOM 6099 O O . ASP B 1 330 ? -31.623 -37.757 -39.791 1.00 67.29 330 ASP B O 1
ATOM 6104 N N . THR B 1 331 ? -30.412 -36.137 -40.786 1.00 79.11 331 THR B N 1
ATOM 6105 C CA . THR B 1 331 ? -29.388 -37.058 -41.367 1.00 77.60 331 THR B CA 1
ATOM 6106 C C . THR B 1 331 ? -28.391 -37.591 -40.337 1.00 71.49 331 THR B C 1
ATOM 6107 O O . THR B 1 331 ? -27.662 -38.540 -40.620 1.00 63.27 331 THR B O 1
ATOM 6111 N N . ILE B 1 332 ? -28.337 -36.975 -39.160 1.00 71.96 332 ILE B N 1
ATOM 6112 C CA . ILE B 1 332 ? -27.580 -37.532 -38.049 1.00 73.23 332 ILE B CA 1
ATOM 6113 C C . ILE B 1 332 ? -28.535 -38.569 -37.459 1.00 75.16 332 ILE B C 1
ATOM 6114 O O . ILE B 1 332 ? -29.735 -38.278 -37.299 1.00 77.33 332 ILE B O 1
ATOM 6119 N N . GLN B 1 333 ? -28.009 -39.769 -37.169 1.00 75.91 333 GLN B N 1
ATOM 6120 C CA . GLN B 1 333 ? -28.822 -40.941 -36.760 1.00 76.45 333 GLN B CA 1
ATOM 6121 C C . GLN B 1 333 ? -28.886 -41.179 -35.241 1.00 76.70 333 GLN B C 1
ATOM 6122 O O . GLN B 1 333 ? -28.197 -42.038 -34.707 1.00 76.13 333 GLN B O 1
ATOM 6128 N N . THR B 1 334 ? -29.729 -40.409 -34.559 1.00 80.25 334 THR B N 1
ATOM 6129 C CA . THR B 1 334 ? -29.991 -40.594 -33.124 1.00 83.52 334 THR B CA 1
ATOM 6130 C C . THR B 1 334 ? -31.398 -40.093 -32.792 1.00 81.25 334 THR B C 1
ATOM 6131 O O . THR B 1 334 ? -31.927 -39.223 -33.479 1.00 75.40 334 THR B O 1
ATOM 6135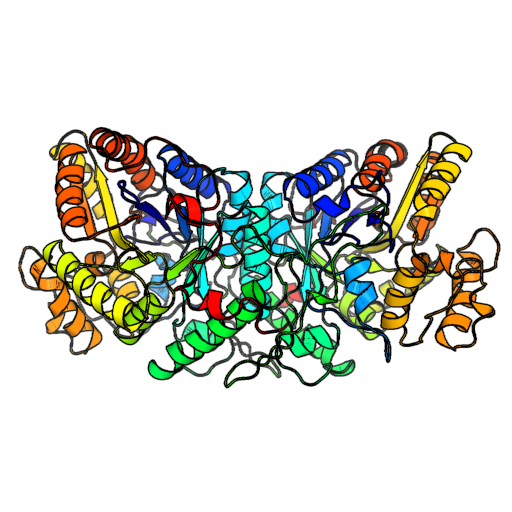 N N . GLU B 1 335 ? -32.003 -40.635 -31.739 1.00 86.92 335 GLU B N 1
ATOM 6136 C CA . GLU B 1 335 ? -33.304 -40.137 -31.257 1.00 93.86 335 GLU B CA 1
ATOM 6137 C C . GLU B 1 335 ? -33.187 -38.685 -30.774 1.00 88.64 335 GLU B C 1
ATOM 6138 O O . GLU B 1 335 ? -34.085 -37.872 -30.997 1.00 79.96 335 GLU B O 1
ATOM 6144 N N . ALA B 1 336 ? -32.083 -38.396 -30.083 1.00 89.32 336 ALA B N 1
ATOM 6145 C CA . ALA B 1 336 ? -31.730 -37.046 -29.640 1.00 88.31 336 ALA B CA 1
ATOM 6146 C C . ALA B 1 336 ? -31.806 -36.028 -30.793 1.00 88.64 336 ALA B C 1
ATOM 6147 O O . ALA B 1 336 ? -32.591 -35.076 -30.763 1.00 78.68 336 ALA B O 1
ATOM 6149 N N . THR B 1 337 ? -31.011 -36.292 -31.825 1.00 89.99 337 THR B N 1
ATOM 6150 C CA . THR B 1 337 ? -30.780 -35.364 -32.942 1.00 85.88 337 THR B CA 1
ATOM 6151 C C . THR B 1 337 ? -31.897 -35.319 -33.999 1.00 74.34 337 THR B C 1
ATOM 6152 O O . THR B 1 337 ? -31.925 -34.406 -34.818 1.00 60.10 337 THR B O 1
ATOM 6156 N N . GLN B 1 338 ? -32.784 -36.322 -33.983 1.00 78.93 338 GLN B N 1
ATOM 6157 C CA . GLN B 1 338 ? -33.995 -36.368 -34.840 1.00 76.44 338 GLN B CA 1
ATOM 6158 C C . GLN B 1 338 ? -35.255 -35.889 -34.119 1.00 73.21 338 GLN B C 1
ATOM 6159 O O . GLN B 1 338 ? -36.175 -35.388 -34.759 1.00 67.94 338 GLN B O 1
ATOM 6165 N N . GLY B 1 339 ? -35.288 -36.057 -32.794 1.00 83.36 339 GLY B N 1
ATOM 6166 C CA . GLY B 1 339 ? -36.310 -35.462 -31.934 1.00 79.66 339 GLY B CA 1
ATOM 6167 C C . GLY B 1 339 ? -36.294 -33.950 -32.008 1.00 82.41 339 GLY B C 1
ATOM 6168 O O . GLY B 1 339 ? -37.361 -33.340 -32.140 1.00 78.13 339 GLY B O 1
ATOM 6169 N N . ILE B 1 340 ? -35.087 -33.362 -31.949 1.00 81.56 340 ILE B N 1
ATOM 6170 C CA . ILE B 1 340 ? -34.883 -31.891 -32.058 1.00 84.41 340 ILE B CA 1
ATOM 6171 C C . ILE B 1 340 ? -34.769 -31.301 -33.487 1.00 82.66 340 ILE B C 1
ATOM 6172 O O . ILE B 1 340 ? -34.575 -30.096 -33.622 1.00 91.13 340 ILE B O 1
ATOM 6177 N N . ALA B 1 341 ? -34.838 -32.132 -34.530 1.00 72.85 341 ALA B N 1
ATOM 6178 C CA . ALA B 1 341 ? -35.098 -31.659 -35.887 1.00 63.54 341 ALA B CA 1
ATOM 6179 C C . ALA B 1 341 ? -36.602 -31.530 -36.112 1.00 60.95 341 ALA B C 1
ATOM 6180 O O . ALA B 1 341 ? -37.053 -30.606 -36.799 1.00 61.66 341 ALA B O 1
ATOM 6182 N N . LYS B 1 342 ? -37.377 -32.477 -35.575 1.00 56.25 342 LYS B N 1
ATOM 6183 C CA . LYS B 1 342 ? -38.858 -32.406 -35.595 1.00 57.05 342 LYS B CA 1
ATOM 6184 C C . LYS B 1 342 ? -39.330 -31.125 -34.936 1.00 57.12 342 LYS B C 1
ATOM 6185 O O . LYS B 1 342 ? -40.210 -30.467 -35.469 1.00 59.41 342 LYS B O 1
ATOM 6191 N N . LEU B 1 343 ? -38.735 -30.789 -33.782 1.00 62.82 343 LEU B N 1
ATOM 6192 C CA . LEU B 1 343 ? -39.147 -29.620 -32.980 1.00 73.55 343 LEU B CA 1
ATOM 6193 C C . LEU B 1 343 ? -38.780 -28.312 -33.688 1.00 73.87 343 LEU B C 1
ATOM 6194 O O . LEU B 1 343 ? -39.601 -27.388 -33.722 1.00 66.44 343 LEU B O 1
ATOM 6199 N N . MET B 1 344 ? -37.589 -28.293 -34.308 1.00 80.90 344 MET B N 1
ATOM 6200 C CA . MET B 1 344 ? -36.913 -27.076 -34.837 1.00 85.80 344 MET B CA 1
ATOM 6201 C C . MET B 1 344 ? -37.406 -26.555 -36.176 1.00 78.63 344 MET B C 1
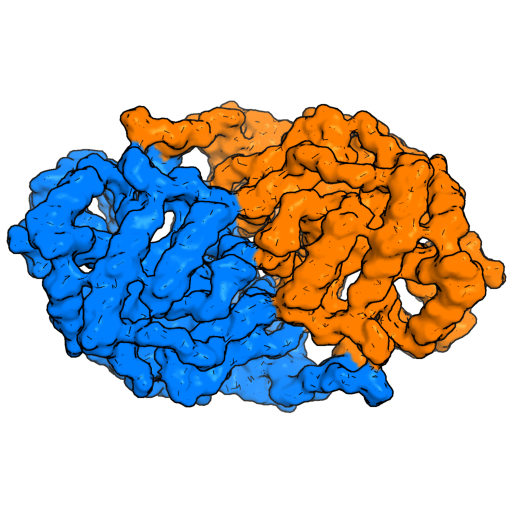ATOM 6202 O O . MET B 1 344 ? -36.963 -25.496 -36.630 1.00 76.30 344 MET B O 1
ATOM 6207 N N . MET B 1 345 ? -38.355 -27.266 -36.766 1.00 72.93 345 MET B N 1
ATOM 6208 C CA . MET B 1 345 ? -38.644 -27.148 -38.180 1.00 75.64 345 MET B CA 1
ATOM 6209 C C . MET B 1 345 ? -39.489 -25.913 -38.540 1.00 77.45 345 MET B C 1
ATOM 6210 O O . MET B 1 345 ? -39.312 -25.346 -39.629 1.00 81.40 345 MET B O 1
ATOM 6215 N N . GLU B 1 346 ? -40.397 -25.497 -37.651 1.00 77.28 346 GLU B N 1
ATOM 6216 C CA . GLU B 1 346 ? -41.232 -24.302 -37.902 1.00 79.32 346 GLU B CA 1
ATOM 6217 C C . GLU B 1 346 ? -40.410 -23.006 -37.691 1.00 79.31 346 GLU B C 1
ATOM 6218 O O . GLU B 1 346 ? -40.610 -22.017 -38.414 1.00 73.78 346 GLU B O 1
ATOM 6224 N N . ALA B 1 347 ? -39.476 -23.026 -36.732 1.00 83.80 347 ALA B N 1
ATOM 6225 C CA . ALA B 1 347 ? -38.630 -21.845 -36.431 1.00 89.02 347 ALA B CA 1
ATOM 6226 C C . ALA B 1 347 ? -37.496 -21.582 -37.439 1.00 89.52 347 ALA B C 1
ATOM 6227 O O . ALA B 1 347 ? -37.083 -20.426 -37.593 1.00 87.58 347 ALA B O 1
ATOM 6229 N N . VAL B 1 348 ? -36.979 -22.628 -38.094 1.00 88.35 348 VAL B N 1
ATOM 6230 C CA . VAL B 1 348 ? -35.937 -22.443 -39.134 1.00 98.26 348 VAL B CA 1
ATOM 6231 C C . VAL B 1 348 ? -36.610 -21.850 -40.396 1.00 95.11 348 VAL B C 1
ATOM 6232 O O . VAL B 1 348 ? -37.617 -22.404 -40.854 1.00 84.27 348 VAL B O 1
ATOM 6236 N N . PRO B 1 349 ? -36.113 -20.683 -40.904 1.00 99.54 349 PRO B N 1
ATOM 6237 C CA . PRO B 1 349 ? -36.725 -20.104 -42.124 1.00 100.30 349 PRO B CA 1
ATOM 6238 C C . PRO B 1 349 ? -36.670 -20.983 -43.396 1.00 90.18 349 PRO B C 1
ATOM 6239 O O . PRO B 1 349 ? -37.662 -21.051 -44.135 1.00 69.61 349 PRO B O 1
ATOM 6243 N N . ASP B 1 350 ? -35.548 -21.675 -43.618 1.00 83.34 350 ASP B N 1
ATOM 6244 C CA . ASP B 1 350 ? -35.411 -22.557 -44.783 1.00 83.28 350 ASP B CA 1
ATOM 6245 C C . ASP B 1 350 ? -36.141 -23.915 -44.659 1.00 81.02 350 ASP B C 1
ATOM 6246 O O . ASP B 1 350 ? -36.178 -24.681 -45.620 1.00 83.21 350 ASP B O 1
ATOM 6251 N N . GLY B 1 351 ? -36.709 -24.220 -43.492 1.00 77.56 351 GLY B N 1
ATOM 6252 C CA . GLY B 1 351 ? -37.490 -25.447 -43.281 1.00 70.81 351 GLY B CA 1
ATOM 6253 C C . GLY B 1 351 ? -36.744 -26.723 -42.885 1.00 69.13 351 GLY B C 1
ATOM 6254 O O . GLY B 1 351 ? -37.323 -27.590 -42.216 1.00 57.55 351 GLY B O 1
ATOM 6255 N N . ARG B 1 352 ? -35.483 -26.853 -43.312 1.00 72.21 352 ARG B N 1
ATOM 6256 C CA . ARG B 1 352 ? -34.662 -28.052 -43.075 1.00 74.61 352 ARG B CA 1
ATOM 6257 C C . ARG B 1 352 ? -33.729 -27.778 -41.867 1.00 70.87 352 ARG B C 1
ATOM 6258 O O . ARG B 1 352 ? -32.705 -27.127 -42.063 1.00 73.31 352 ARG B O 1
ATOM 6266 N N . PRO B 1 353 ? -34.102 -28.216 -40.617 1.00 73.16 353 PRO B N 1
ATOM 6267 C CA . PRO B 1 353 ? -33.194 -27.973 -39.462 1.00 75.59 353 PRO B CA 1
ATOM 6268 C C . PRO B 1 353 ? -31.764 -28.514 -39.640 1.00 71.70 353 PRO B C 1
ATOM 6269 O O . PRO B 1 353 ? -31.587 -29.672 -40.027 1.00 79.71 353 PRO B O 1
ATOM 6273 N N . LYS B 1 354 ? -30.778 -27.655 -39.374 1.00 65.27 354 LYS B N 1
ATOM 6274 C CA . LYS B 1 354 ? -29.367 -27.971 -39.560 1.00 61.10 354 LYS B CA 1
ATOM 6275 C C . LYS B 1 354 ? -28.630 -27.561 -38.308 1.00 59.73 354 LYS B C 1
ATOM 6276 O O . LYS B 1 354 ? -29.237 -27.018 -37.402 1.00 59.37 354 LYS B O 1
ATOM 6282 N N . VAL B 1 355 ? -27.322 -27.814 -38.274 1.00 69.23 355 VAL B N 1
ATOM 6283 C CA . VAL B 1 355 ? -26.485 -27.555 -37.092 1.00 78.15 355 VAL B CA 1
ATOM 6284 C C . VAL B 1 355 ? -26.173 -26.051 -36.906 1.00 77.06 355 VAL B C 1
ATOM 6285 O O . VAL B 1 355 ? -26.084 -25.599 -35.758 1.00 64.64 355 VAL B O 1
ATOM 6289 N N . LYS B 1 356 ? -25.998 -25.310 -38.018 1.00 72.34 356 LYS B N 1
ATOM 6290 C CA . LYS B 1 356 ? -25.934 -23.831 -38.011 1.00 75.47 356 LYS B CA 1
ATOM 6291 C C . LYS B 1 356 ? -27.026 -23.131 -37.164 1.00 81.58 356 LYS B C 1
ATOM 6292 O O . LYS B 1 356 ? -26.807 -22.036 -36.625 1.00 79.97 356 LYS B O 1
ATOM 6298 N N . ASP B 1 357 ? -28.198 -23.774 -37.077 1.00 87.24 357 ASP B N 1
ATOM 6299 C CA . ASP B 1 357 ? -29.393 -23.273 -36.366 1.00 80.05 357 ASP B CA 1
ATOM 6300 C C . ASP B 1 357 ? -29.501 -23.695 -34.898 1.00 70.35 357 ASP B C 1
ATOM 6301 O O . ASP B 1 357 ? -30.525 -23.470 -34.265 1.00 67.57 357 ASP B O 1
ATOM 6306 N N . LEU B 1 358 ? -28.457 -24.286 -34.339 1.00 69.97 358 LEU B N 1
ATOM 6307 C CA . LEU B 1 358 ? -28.547 -24.831 -32.979 1.00 67.96 358 LEU B CA 1
ATOM 6308 C C . LEU B 1 358 ? -28.655 -23.830 -31.805 1.00 60.20 358 LEU B C 1
ATOM 6309 O O . LEU B 1 358 ? -28.999 -24.256 -30.710 1.00 56.83 358 LEU B O 1
ATOM 6314 N N . PRO B 1 359 ? -28.397 -22.506 -32.018 1.00 58.02 359 PRO B N 1
ATOM 6315 C CA . PRO B 1 359 ? -28.670 -21.602 -30.894 1.00 54.14 359 PRO B CA 1
ATOM 6316 C C . PRO B 1 359 ? -30.127 -21.620 -30.464 1.00 56.36 359 PRO B C 1
ATOM 6317 O O . PRO B 1 359 ? -30.426 -21.393 -29.286 1.00 58.36 359 PRO B O 1
ATOM 6321 N N . LEU B 1 360 ? -31.013 -21.894 -31.418 1.00 57.44 360 LEU B N 1
ATOM 6322 C CA . LEU B 1 360 ? -32.442 -22.081 -31.170 1.00 59.39 360 LEU B CA 1
ATOM 6323 C C . LEU B 1 360 ? -32.790 -23.122 -30.107 1.00 57.83 360 LEU B C 1
ATOM 6324 O O . LEU B 1 360 ? -33.838 -22.987 -29.485 1.00 57.53 360 LEU B O 1
ATOM 6329 N N . LEU B 1 361 ? -31.958 -24.148 -29.894 1.00 53.81 361 LEU B N 1
ATOM 6330 C CA . LEU B 1 361 ? -32.241 -25.103 -28.811 1.00 61.89 361 LEU B CA 1
ATOM 6331 C C . LEU B 1 361 ? -32.257 -24.430 -27.418 1.00 55.80 361 LEU B C 1
ATOM 6332 O O . LEU B 1 361 ? -32.913 -24.916 -26.490 1.00 53.91 361 LEU B O 1
ATOM 6337 N N . TYR B 1 362 ? -31.574 -23.301 -27.281 1.00 50.87 362 TYR B N 1
ATOM 6338 C CA . TYR B 1 362 ? -31.325 -22.703 -25.981 1.00 44.26 362 TYR B CA 1
ATOM 6339 C C . TYR B 1 362 ? -32.012 -21.391 -25.744 1.00 35.34 362 TYR B C 1
ATOM 6340 O O . TYR B 1 362 ? -32.388 -21.166 -24.664 1.00 38.95 362 TYR B O 1
ATOM 6349 N N . SER B 1 363 ? -32.095 -20.493 -26.714 1.00 36.83 363 SER B N 1
ATOM 6350 C CA . SER B 1 363 ? -33.028 -19.345 -26.648 1.00 37.43 363 SER B CA 1
ATOM 6351 C C . SER B 1 363 ? -33.445 -18.915 -28.007 1.00 36.47 363 SER B C 1
ATOM 6352 O O . SER B 1 363 ? -32.748 -19.168 -28.969 1.00 39.14 363 SER B O 1
ATOM 6355 N N . ILE B 1 364 ? -34.596 -18.254 -28.041 1.00 38.79 364 ILE B N 1
ATOM 6356 C CA . ILE B 1 364 ? -35.119 -17.555 -29.209 1.00 42.87 364 ILE B CA 1
ATOM 6357 C C . ILE B 1 364 ? -34.625 -16.099 -29.163 1.00 40.41 364 ILE B C 1
ATOM 6358 O O . ILE B 1 364 ? -34.910 -15.372 -28.223 1.00 41.72 364 ILE B O 1
ATOM 6363 N N . ARG B 1 365 ? -33.928 -15.672 -30.199 1.00 38.02 365 ARG B N 1
ATOM 6364 C CA . ARG B 1 365 ? -33.486 -14.308 -30.285 1.00 39.16 365 ARG B CA 1
ATOM 6365 C C . ARG B 1 365 ? -34.481 -13.466 -31.129 1.00 39.31 365 ARG B C 1
ATOM 6366 O O . ARG B 1 365 ? -34.764 -13.806 -32.276 1.00 36.98 365 ARG B O 1
ATOM 6374 N N . ILE B 1 366 ? -35.030 -12.396 -30.565 1.00 35.25 366 ILE B N 1
ATOM 6375 C CA . ILE B 1 366 ? -35.747 -11.416 -31.368 1.00 31.74 366 ILE B CA 1
ATOM 6376 C C . ILE B 1 366 ? -34.815 -10.226 -31.518 1.00 31.86 366 ILE B C 1
ATOM 6377 O O . ILE B 1 366 ? -34.259 -9.747 -30.519 1.00 30.88 366 ILE B O 1
ATOM 6382 N N . VAL B 1 367 ? -34.687 -9.746 -32.752 1.00 29.12 367 VAL B N 1
ATOM 6383 C CA . VAL B 1 367 ? -33.896 -8.596 -33.113 1.00 28.77 367 VAL B CA 1
ATOM 6384 C C . VAL B 1 367 ? -34.873 -7.551 -33.579 1.00 29.31 367 VAL B C 1
ATOM 6385 O O . VAL B 1 367 ? -35.833 -7.877 -34.220 1.00 31.07 367 VAL B O 1
ATOM 6389 N N . GLY B 1 368 ? -34.671 -6.291 -33.231 1.00 32.79 368 GLY B N 1
ATOM 6390 C CA . GLY B 1 368 ? -35.565 -5.227 -33.719 1.00 31.72 368 GLY B CA 1
ATOM 6391 C C . GLY B 1 368 ? -35.497 -3.923 -32.958 1.00 33.63 368 GLY B C 1
ATOM 6392 O O . GLY B 1 368 ? -34.498 -3.616 -32.241 1.00 34.75 368 GLY B O 1
ATOM 6393 N N . THR B 1 369 ? -36.572 -3.162 -33.131 1.00 30.14 369 THR B N 1
ATOM 6394 C CA . THR B 1 369 ? -36.810 -1.976 -32.378 1.00 30.04 369 THR B CA 1
ATOM 6395 C C . THR B 1 369 ? -37.599 -2.325 -31.151 1.00 30.60 369 THR B C 1
ATOM 6396 O O . THR B 1 369 ? -38.180 -3.403 -31.070 1.00 33.16 369 THR B O 1
ATOM 6400 N N . PRO B 1 370 ? -37.651 -1.404 -30.185 1.00 31.68 370 PRO B N 1
ATOM 6401 C CA . PRO B 1 370 ? -38.504 -1.609 -29.026 1.00 34.11 370 PRO B CA 1
ATOM 6402 C C . PRO B 1 370 ? -39.925 -1.993 -29.381 1.00 34.29 370 PRO B C 1
ATOM 6403 O O . PRO B 1 370 ? -40.510 -2.838 -28.706 1.00 37.09 370 PRO B O 1
ATOM 6407 N N . GLU B 1 371 ? -40.452 -1.408 -30.450 1.00 39.69 371 GLU B N 1
ATOM 6408 C CA . GLU B 1 371 ? -41.868 -1.531 -30.811 1.00 43.43 371 GLU B CA 1
ATOM 6409 C C . GLU B 1 371 ? -42.132 -2.915 -31.449 1.00 40.72 371 GLU B C 1
ATOM 6410 O O . GLU B 1 371 ? -43.106 -3.587 -31.164 1.00 46.75 371 GLU B O 1
ATOM 6416 N N . THR B 1 372 ? -41.229 -3.317 -32.317 1.00 40.20 372 THR B N 1
ATOM 6417 C CA . THR B 1 372 ? -41.206 -4.629 -32.935 1.00 38.97 372 THR B CA 1
ATOM 6418 C C . THR B 1 372 ? -41.036 -5.735 -31.922 1.00 43.16 372 THR B C 1
ATOM 6419 O O . THR B 1 372 ? -41.816 -6.708 -31.891 1.00 41.70 372 THR B O 1
ATOM 6423 N N . ILE B 1 373 ? -40.009 -5.599 -31.091 1.00 39.95 373 ILE B N 1
ATOM 6424 C CA . ILE B 1 373 ? -39.798 -6.594 -30.046 1.00 41.59 373 ILE B CA 1
ATOM 6425 C C . ILE B 1 373 ? -41.065 -6.705 -29.177 1.00 38.31 373 ILE B C 1
ATOM 6426 O O . ILE B 1 373 ? -41.491 -7.811 -28.879 1.00 37.00 373 ILE B O 1
ATOM 6431 N N . ALA B 1 374 ? -41.685 -5.583 -28.813 1.00 36.42 374 ALA B N 1
ATOM 6432 C CA . ALA B 1 374 ? -42.885 -5.626 -27.950 1.00 38.60 374 ALA B CA 1
ATOM 6433 C C . ALA B 1 374 ? -44.091 -6.268 -28.647 1.00 41.52 374 ALA B C 1
ATOM 6434 O O . ALA B 1 374 ? -44.779 -7.063 -28.011 1.00 40.73 374 ALA B O 1
ATOM 6436 N N . ASP B 1 375 ? -44.346 -5.904 -29.926 1.00 36.27 375 ASP B N 1
ATOM 6437 C CA . ASP B 1 375 ? -45.428 -6.524 -30.711 1.00 36.62 375 ASP B CA 1
ATOM 6438 C C . ASP B 1 375 ? -45.295 -8.041 -30.687 1.00 30.57 375 ASP B C 1
ATOM 6439 O O . ASP B 1 375 ? -46.261 -8.761 -30.560 1.00 33.57 375 ASP B O 1
ATOM 6444 N N . GLU B 1 376 ? -44.090 -8.513 -30.860 1.00 28.83 376 GLU B N 1
ATOM 6445 C CA . GLU B 1 376 ? -43.843 -9.919 -31.008 1.00 31.15 376 GLU B CA 1
ATOM 6446 C C . GLU B 1 376 ? -43.906 -10.681 -29.650 1.00 34.95 376 GLU B C 1
ATOM 6447 O O . GLU B 1 376 ? -44.294 -11.874 -29.613 1.00 33.82 376 GLU B O 1
ATOM 6453 N N . LEU B 1 377 ? -43.575 -9.982 -28.560 1.00 33.65 377 LEU B N 1
ATOM 6454 C CA . LEU B 1 377 ? -43.717 -10.507 -27.201 1.00 35.14 377 LEU B CA 1
ATOM 6455 C C . LEU B 1 377 ? -45.176 -10.598 -26.822 1.00 38.57 377 LEU B C 1
ATOM 6456 O O . LEU B 1 377 ? -45.544 -11.450 -25.966 1.00 38.41 377 LEU B O 1
ATOM 6461 N N . THR B 1 378 ? -45.982 -9.710 -27.434 1.00 33.86 378 THR B N 1
ATOM 6462 C CA . THR B 1 378 ? -47.427 -9.738 -27.272 1.00 31.62 378 THR B CA 1
ATOM 6463 C C . THR B 1 378 ? -48.037 -11.026 -27.869 1.00 33.13 378 THR B C 1
ATOM 6464 O O . THR B 1 378 ? -48.952 -11.571 -27.296 1.00 32.43 378 THR B O 1
ATOM 6468 N N . GLU B 1 379 ? -47.513 -11.516 -28.994 1.00 35.85 379 GLU B N 1
ATOM 6469 C CA . GLU B 1 379 ? -47.976 -12.756 -29.594 1.00 35.80 379 GLU B CA 1
ATOM 6470 C C . GLU B 1 379 ? -47.682 -13.949 -28.663 1.00 39.18 379 GLU B C 1
ATOM 6471 O O . GLU B 1 379 ? -48.522 -14.870 -28.488 1.00 38.83 379 GLU B O 1
ATOM 6477 N N . TRP B 1 380 ? -46.470 -13.953 -28.098 1.00 39.58 380 TRP B N 1
ATOM 6478 C CA . TRP B 1 380 ? -46.053 -15.045 -27.208 1.00 36.60 380 TRP B CA 1
ATOM 6479 C C . TRP B 1 380 ? -46.879 -15.025 -25.903 1.00 39.74 380 TRP B C 1
ATOM 6480 O O . TRP B 1 380 ? -47.386 -16.050 -25.487 1.00 45.95 380 TRP B O 1
ATOM 6491 N N . ARG B 1 381 ? -47.009 -13.865 -25.267 1.00 41.11 381 ARG B N 1
ATOM 6492 C CA . ARG B 1 381 ? -47.863 -13.721 -24.095 1.00 45.55 381 ARG B CA 1
ATOM 6493 C C . ARG B 1 381 ? -49.365 -14.165 -24.322 1.00 45.91 381 ARG B C 1
ATOM 6494 O O . ARG B 1 381 ? -49.929 -14.844 -23.436 1.00 47.07 381 ARG B O 1
ATOM 6502 N N . ASP B 1 382 ? -49.974 -13.861 -25.487 1.00 35.67 382 ASP B N 1
ATOM 6503 C CA . ASP B 1 382 ? -51.317 -14.378 -25.810 1.00 35.50 382 ASP B CA 1
ATOM 6504 C C . ASP B 1 382 ? -51.304 -15.937 -26.075 1.00 35.52 382 ASP B C 1
ATOM 6505 O O . ASP B 1 382 ? -52.267 -16.653 -25.840 1.00 31.97 382 ASP B O 1
ATOM 6510 N N . ALA B 1 383 ? -50.186 -16.484 -26.514 1.00 35.09 383 ALA B N 1
ATOM 6511 C CA . ALA B 1 383 ? -50.021 -17.944 -26.493 1.00 35.48 383 ALA B CA 1
ATOM 6512 C C . ALA B 1 383 ? -49.831 -18.561 -25.085 1.00 35.09 383 ALA B C 1
ATOM 6513 O O . ALA B 1 383 ? -49.733 -19.766 -24.988 1.00 40.41 383 ALA B O 1
ATOM 6515 N N . GLY B 1 384 ? -49.788 -17.763 -24.010 1.00 38.98 384 GLY B N 1
ATOM 6516 C CA . GLY B 1 384 ? -49.686 -18.284 -22.613 1.00 39.06 384 GLY B CA 1
ATOM 6517 C C . GLY B 1 384 ? -48.324 -18.178 -21.900 1.00 37.25 384 GLY B C 1
ATOM 6518 O O . GLY B 1 384 ? -48.148 -18.724 -20.790 1.00 42.00 384 GLY B O 1
ATOM 6519 N N . MET B 1 385 ? -47.359 -17.508 -22.534 1.00 31.93 385 MET B N 1
ATOM 6520 C CA . MET B 1 385 ? -46.117 -17.117 -21.884 1.00 30.41 385 MET B CA 1
ATOM 6521 C C . MET B 1 385 ? -46.403 -16.198 -20.661 1.00 29.60 385 MET B C 1
ATOM 6522 O O . MET B 1 385 ? -47.054 -15.182 -20.771 1.00 23.93 385 MET B O 1
ATOM 6527 N N . GLY B 1 386 ? -45.921 -16.624 -19.496 1.00 30.76 386 GLY B N 1
ATOM 6528 C CA . GLY B 1 386 ? -46.046 -15.866 -18.243 1.00 31.09 386 GLY B CA 1
ATOM 6529 C C . GLY B 1 386 ? -44.805 -15.072 -17.900 1.00 29.37 386 GLY B C 1
ATOM 6530 O O . GLY B 1 386 ? -44.896 -14.079 -17.155 1.00 31.71 386 GLY B O 1
ATOM 6531 N N . GLY B 1 387 ? -43.664 -15.485 -18.455 1.00 25.76 387 GLY B N 1
ATOM 6532 C CA . GLY B 1 387 ? -42.421 -14.846 -18.164 1.00 28.89 387 GLY B CA 1
ATOM 6533 C C . GLY B 1 387 ? -41.446 -14.984 -19.286 1.00 30.78 387 GLY B C 1
ATOM 6534 O O . GLY B 1 387 ? -41.630 -15.789 -20.170 1.00 27.81 387 GLY B O 1
ATOM 6535 N N . ILE B 1 388 ? -40.416 -14.141 -19.231 1.00 32.25 388 ILE B N 1
ATOM 6536 C CA . ILE B 1 388 ? -39.266 -14.210 -20.100 1.00 27.75 388 ILE B CA 1
ATOM 6537 C C . ILE B 1 388 ? -38.056 -14.661 -19.295 1.00 26.51 388 ILE B C 1
ATOM 6538 O O . ILE B 1 388 ? -37.691 -14.027 -18.255 1.00 22.57 388 ILE B O 1
ATOM 6543 N N . ASN B 1 389 ? -37.423 -15.727 -19.812 1.00 24.38 389 ASN B N 1
ATOM 6544 C CA . ASN B 1 389 ? -36.146 -16.196 -19.375 1.00 24.16 389 ASN B CA 1
ATOM 6545 C C . ASN B 1 389 ? -34.994 -15.664 -20.227 1.00 26.69 389 ASN B C 1
ATOM 6546 O O . ASN B 1 389 ? -34.566 -16.307 -21.157 1.00 26.58 389 ASN B O 1
ATOM 6551 N N . MET B 1 390 ? -34.437 -14.505 -19.864 1.00 29.60 390 MET B N 1
ATOM 6552 C CA . MET B 1 390 ? -33.565 -13.755 -20.773 1.00 30.55 390 MET B CA 1
ATOM 6553 C C . MET B 1 390 ? -32.062 -14.098 -20.669 1.00 31.14 390 MET B C 1
ATOM 6554 O O . MET B 1 390 ? -31.423 -13.793 -19.673 1.00 30.44 390 MET B O 1
ATOM 6559 N N . ALA B 1 391 ? -31.478 -14.680 -21.716 1.00 30.23 391 ALA B N 1
ATOM 6560 C CA . ALA B 1 391 ? -30.034 -14.946 -21.721 1.00 29.87 391 ALA B CA 1
ATOM 6561 C C . ALA B 1 391 ? -29.312 -13.813 -22.400 1.00 27.86 391 ALA B C 1
ATOM 6562 O O . ALA B 1 391 ? -29.925 -12.918 -22.969 1.00 27.97 391 ALA B O 1
ATOM 6564 N N . ALA B 1 392 ? -28.007 -13.853 -22.335 1.00 25.89 392 ALA B N 1
ATOM 6565 C CA . ALA B 1 392 ? -27.205 -12.777 -22.822 1.00 26.57 392 ALA B CA 1
ATOM 6566 C C . ALA B 1 392 ? -26.283 -13.330 -23.889 1.00 27.77 392 ALA B C 1
ATOM 6567 O O . ALA B 1 392 ? -25.666 -14.361 -23.683 1.00 27.42 392 ALA B O 1
ATOM 6569 N N . GLN B 1 393 ? -26.163 -12.600 -24.988 1.00 27.00 393 GLN B N 1
ATOM 6570 C CA . GLN B 1 393 ? -25.127 -12.807 -25.967 1.00 26.79 393 GLN B CA 1
ATOM 6571 C C . GLN B 1 393 ? -23.900 -11.995 -25.590 1.00 28.34 393 GLN B C 1
ATOM 6572 O O . GLN B 1 393 ? -22.801 -12.408 -25.844 1.00 35.97 393 GLN B O 1
ATOM 6578 N N . MET B 1 394 ? -24.098 -10.815 -25.013 1.00 29.88 394 MET B N 1
ATOM 6579 C CA . MET B 1 394 ? -23.041 -10.034 -24.380 1.00 31.31 394 MET B CA 1
ATOM 6580 C C . MET B 1 394 ? -23.507 -9.661 -22.965 1.00 30.25 394 MET B C 1
ATOM 6581 O O . MET B 1 394 ? -24.711 -9.471 -22.731 1.00 28.67 394 MET B O 1
ATOM 6586 N N . LEU B 1 395 ? -22.548 -9.565 -22.048 1.00 27.15 395 LEU B N 1
ATOM 6587 C CA . LEU B 1 395 ? -22.733 -8.859 -20.777 1.00 27.80 395 LEU B CA 1
ATOM 6588 C C . LEU B 1 395 ? -21.659 -7.792 -20.645 1.00 27.44 395 LEU B C 1
ATOM 6589 O O . LEU B 1 395 ? -20.499 -8.062 -20.947 1.00 26.95 395 LEU B O 1
ATOM 6594 N N . PRO B 1 396 ? -22.011 -6.596 -20.204 1.00 29.24 396 PRO B N 1
ATOM 6595 C CA . PRO B 1 396 ? -23.354 -6.253 -19.725 1.00 29.95 396 PRO B CA 1
ATOM 6596 C C . PRO B 1 396 ? -24.352 -5.873 -20.814 1.00 28.33 396 PRO B C 1
ATOM 6597 O O . PRO B 1 396 ? -25.544 -5.680 -20.505 1.00 27.80 396 PRO B O 1
ATOM 6601 N N . GLY B 1 397 ? -23.881 -5.768 -22.057 1.00 29.54 397 GLY B N 1
ATOM 6602 C CA . GLY B 1 397 ? -24.673 -5.247 -23.210 1.00 27.68 397 GLY B CA 1
ATOM 6603 C C . GLY B 1 397 ? -26.082 -5.759 -23.457 1.00 27.83 397 GLY B C 1
ATOM 6604 O O . GLY B 1 397 ? -26.978 -4.958 -23.612 1.00 33.72 397 GLY B O 1
ATOM 6605 N N . THR B 1 398 ? -26.320 -7.068 -23.540 1.00 26.07 398 THR B N 1
ATOM 6606 C CA . THR B 1 398 ? -27.678 -7.534 -23.809 1.00 24.61 398 THR B CA 1
ATOM 6607 C C . THR B 1 398 ? -28.639 -7.086 -22.680 1.00 25.22 398 THR B C 1
ATOM 6608 O O . THR B 1 398 ? -29.716 -6.546 -22.923 1.00 25.13 398 THR B O 1
ATOM 6612 N N . ASP B 1 399 ? -28.247 -7.303 -21.432 1.00 26.60 399 ASP B N 1
ATOM 6613 C CA . ASP B 1 399 ? -29.087 -6.886 -20.309 1.00 27.18 399 ASP B CA 1
ATOM 6614 C C . ASP B 1 399 ? -29.240 -5.365 -20.276 1.00 25.63 399 ASP B C 1
ATOM 6615 O O . ASP B 1 399 ? -30.344 -4.858 -20.112 1.00 24.19 399 ASP B O 1
ATOM 6620 N N . ALA B 1 400 ? -28.139 -4.642 -20.461 1.00 26.16 400 ALA B N 1
ATOM 6621 C CA . ALA B 1 400 ? -28.177 -3.156 -20.520 1.00 24.38 400 ALA B CA 1
ATOM 6622 C C . ALA B 1 400 ? -29.102 -2.646 -21.593 1.00 23.66 400 ALA B C 1
ATOM 6623 O O . ALA B 1 400 ? -29.910 -1.740 -21.322 1.00 21.34 400 ALA B O 1
ATOM 6625 N N . ASP B 1 401 ? -29.052 -3.245 -22.798 1.00 2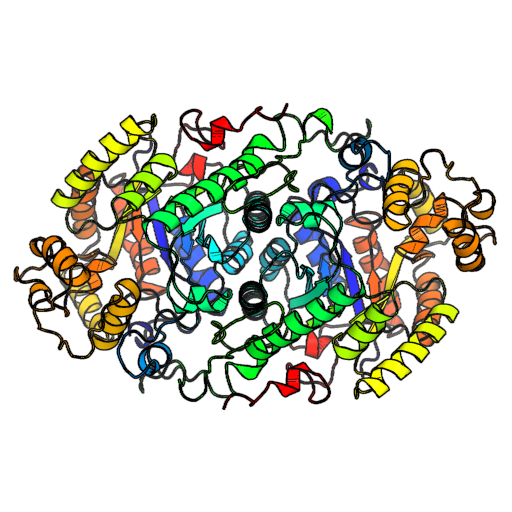3.66 401 ASP B N 1
ATOM 6626 C CA . ASP B 1 401 ? -29.885 -2.710 -23.886 1.00 24.68 401 ASP B CA 1
ATOM 6627 C C . ASP B 1 401 ? -31.329 -2.988 -23.577 1.00 26.56 401 ASP B C 1
ATOM 6628 O O . ASP B 1 401 ? -32.147 -2.025 -23.524 1.00 29.63 401 ASP B O 1
ATOM 6633 N N . PHE B 1 402 ? -31.608 -4.244 -23.214 1.00 25.99 402 PHE B N 1
ATOM 6634 C CA . PHE B 1 402 ? -32.978 -4.692 -22.896 1.00 25.91 402 PHE B CA 1
ATOM 6635 C C . PHE B 1 402 ? -33.616 -3.763 -21.878 1.00 26.40 402 PHE B C 1
ATOM 6636 O O . PHE B 1 402 ? -34.720 -3.327 -22.084 1.00 31.38 402 PHE B O 1
ATOM 6644 N N . VAL B 1 403 ? -32.901 -3.390 -20.848 1.00 27.30 403 VAL B N 1
ATOM 6645 C CA . VAL B 1 403 ? -33.362 -2.479 -19.823 1.00 29.68 403 VAL B CA 1
ATOM 6646 C C . VAL B 1 403 ? -33.604 -1.040 -20.335 1.00 29.71 403 VAL B C 1
ATOM 6647 O O . VAL B 1 403 ? -34.624 -0.477 -20.112 1.00 31.30 403 VAL B O 1
ATOM 6651 N N . ASP B 1 404 ? -32.651 -0.496 -21.054 1.00 31.60 404 ASP B N 1
ATOM 6652 C CA . ASP B 1 404 ? -32.712 0.826 -21.588 1.00 32.14 404 ASP B CA 1
ATOM 6653 C C . ASP B 1 404 ? -33.704 1.016 -22.730 1.00 33.69 404 ASP B C 1
ATOM 6654 O O . ASP B 1 404 ? -34.234 2.059 -22.907 1.00 32.92 404 ASP B O 1
ATOM 6659 N N . TYR B 1 405 ? -33.963 -0.008 -23.507 1.00 37.02 405 TYR B N 1
ATOM 6660 C CA . TYR B 1 405 ? -34.852 0.159 -24.640 1.00 35.71 405 TYR B CA 1
ATOM 6661 C C . TYR B 1 405 ? -36.213 -0.530 -24.621 1.00 35.19 405 TYR B C 1
ATOM 6662 O O . TYR B 1 405 ? -37.198 0.084 -24.919 1.00 38.86 405 TYR B O 1
ATOM 6671 N N . VAL B 1 406 ? -36.223 -1.810 -24.285 1.00 35.71 406 VAL B N 1
ATOM 6672 C CA . VAL B 1 406 ? -37.400 -2.696 -24.301 1.00 32.20 406 VAL B CA 1
ATOM 6673 C C . VAL B 1 406 ? -38.243 -2.459 -23.072 1.00 32.28 406 VAL B C 1
ATOM 6674 O O . VAL B 1 406 ? -39.451 -2.194 -23.204 1.00 31.56 406 VAL B O 1
ATOM 6678 N N . VAL B 1 407 ? -37.609 -2.466 -21.885 1.00 33.00 407 VAL B N 1
ATOM 6679 C CA . VAL B 1 407 ? -38.353 -2.333 -20.629 1.00 29.70 407 VAL B CA 1
ATOM 6680 C C . VAL B 1 407 ? -39.291 -1.144 -20.623 1.00 29.18 407 VAL B C 1
ATOM 6681 O O . VAL B 1 407 ? -40.471 -1.330 -20.304 1.00 27.72 407 VAL B O 1
ATOM 6685 N N . PRO B 1 408 ? -38.801 0.072 -20.992 1.00 31.97 408 PRO B N 1
ATOM 6686 C CA . PRO B 1 408 ? -39.706 1.263 -20.967 1.00 30.64 408 PRO B CA 1
ATOM 6687 C C . PRO B 1 408 ? -40.843 1.104 -21.975 1.00 32.67 408 PRO B C 1
ATOM 6688 O O . PRO B 1 408 ? -41.956 1.550 -21.696 1.00 32.58 408 PRO B O 1
ATOM 6692 N N . GLU B 1 409 ? -40.589 0.429 -23.102 1.00 32.78 409 GLU B N 1
ATOM 6693 C CA . GLU B 1 409 ? -41.655 0.208 -24.092 1.00 33.39 409 GLU B CA 1
ATOM 6694 C C . GLU B 1 409 ? -42.685 -0.709 -23.506 1.00 31.57 409 GLU B C 1
ATOM 6695 O O . GLU B 1 409 ? -43.868 -0.451 -23.614 1.00 32.78 409 GLU B O 1
ATOM 6701 N N . LEU B 1 410 ? -42.211 -1.797 -22.919 1.00 31.57 410 LEU B N 1
ATOM 6702 C CA . LEU B 1 410 ? -43.054 -2.789 -22.276 1.00 30.87 410 LEU B CA 1
ATOM 6703 C C . LEU B 1 410 ? -43.834 -2.210 -21.127 1.00 30.70 410 LEU B C 1
ATOM 6704 O O . LEU B 1 410 ? -45.045 -2.468 -20.986 1.00 32.12 410 LEU B O 1
ATOM 6709 N N . GLN B 1 411 ? -43.177 -1.379 -20.330 1.00 32.19 411 GLN B N 1
ATOM 6710 C CA . GLN B 1 411 ? -43.910 -0.577 -19.306 1.00 34.03 411 GLN B CA 1
ATOM 6711 C C . GLN B 1 411 ? -45.036 0.313 -19.866 1.00 36.96 411 GLN B C 1
ATOM 6712 O O . GLN B 1 411 ? -46.120 0.356 -19.277 1.00 37.10 411 GLN B O 1
ATOM 6718 N N . ARG B 1 412 ? -44.822 0.982 -20.992 1.00 39.09 412 ARG B N 1
ATOM 6719 C CA . ARG B 1 412 ? -45.821 1.855 -21.600 1.00 41.66 412 ARG B CA 1
ATOM 6720 C C . ARG B 1 412 ? -47.076 1.142 -22.021 1.00 43.07 412 ARG B C 1
ATOM 6721 O O . ARG B 1 412 ? -48.142 1.681 -21.912 1.00 44.94 412 ARG B O 1
ATOM 6729 N N . ARG B 1 413 ? -46.929 -0.054 -22.547 1.00 36.59 413 ARG B N 1
ATOM 6730 C CA . ARG B 1 413 ? -48.082 -0.895 -22.921 1.00 33.28 413 ARG B CA 1
ATOM 6731 C C . ARG B 1 413 ? -48.620 -1.796 -21.792 1.00 33.91 413 ARG B C 1
ATOM 6732 O O . ARG B 1 413 ? -49.478 -2.616 -22.014 1.00 29.36 413 ARG B O 1
ATOM 6740 N N . GLY B 1 414 ? -48.058 -1.707 -20.597 1.00 37.85 414 GLY B N 1
ATOM 6741 C CA . GLY B 1 414 ? -48.595 -2.412 -19.446 1.00 34.94 414 GLY B CA 1
ATOM 6742 C C . GLY B 1 414 ? -48.202 -3.866 -19.396 1.00 36.19 414 GLY B C 1
ATOM 6743 O O . GLY B 1 414 ? -48.903 -4.686 -18.831 1.00 40.01 414 GLY B O 1
ATOM 6744 N N . MET B 1 415 ? -47.045 -4.180 -19.943 1.00 35.89 415 MET B N 1
ATOM 6745 C CA . MET B 1 415 ? -46.571 -5.559 -20.009 1.00 34.11 415 MET B CA 1
ATOM 6746 C C . MET B 1 415 ? -45.424 -5.866 -19.087 1.00 35.15 415 MET B C 1
ATOM 6747 O O . MET B 1 415 ? -45.121 -7.037 -18.833 1.00 36.62 415 MET B O 1
ATOM 6752 N N . VAL B 1 416 ? -44.788 -4.822 -18.577 1.00 33.09 416 VAL B N 1
ATOM 6753 C CA . VAL B 1 416 ? -43.800 -4.977 -17.550 1.00 31.41 416 VAL B CA 1
ATOM 6754 C C . VAL B 1 416 ? -44.187 -4.015 -16.404 1.00 29.76 416 VAL B C 1
ATOM 6755 O O . VAL B 1 416 ? -44.748 -2.956 -16.643 1.00 31.76 416 VAL B O 1
ATOM 6759 N N . GLN B 1 417 ? -43.913 -4.407 -15.170 1.00 30.80 417 GLN B N 1
ATOM 6760 C CA . GLN B 1 417 ? -44.367 -3.657 -13.963 1.00 29.74 417 GLN B CA 1
ATOM 6761 C C . GLN B 1 417 ? -43.594 -2.355 -13.894 1.00 33.70 417 GLN B C 1
ATOM 6762 O O . GLN B 1 417 ? -42.434 -2.313 -14.350 1.00 31.17 417 GLN B O 1
ATOM 6768 N N . HIS B 1 418 ? -44.267 -1.317 -13.359 1.00 40.53 418 HIS B N 1
ATOM 6769 C CA . HIS B 1 418 ? -43.714 0.059 -13.185 1.00 43.84 418 HIS B CA 1
ATOM 6770 C C . HIS B 1 418 ? -42.878 0.184 -11.890 1.00 42.77 418 HIS B C 1
ATOM 6771 O O . HIS B 1 418 ? -41.911 0.962 -11.869 1.00 42.50 418 HIS B O 1
ATOM 6778 N N . GLU B 1 419 ? -43.281 -0.521 -10.815 1.00 37.58 419 GLU B N 1
ATOM 6779 C CA . GLU B 1 419 ? -42.552 -0.504 -9.517 1.00 42.50 419 GLU B CA 1
ATOM 6780 C C . GLU B 1 419 ? -42.457 -1.931 -8.904 1.00 39.07 419 GLU B C 1
ATOM 6781 O O . GLU B 1 419 ? -43.126 -2.819 -9.381 1.00 35.01 419 GLU B O 1
ATOM 6787 N N . TYR B 1 420 ? -41.605 -2.155 -7.896 1.00 32.75 420 TYR B N 1
ATOM 6788 C CA . TYR B 1 420 ? -41.594 -3.445 -7.213 1.00 29.36 420 TYR B CA 1
ATOM 6789 C C . TYR B 1 420 ? -42.744 -3.425 -6.260 1.00 28.29 420 TYR B C 1
ATOM 6790 O O . TYR B 1 420 ? -42.924 -2.446 -5.620 1.00 30.31 420 TYR B O 1
ATOM 6799 N N . ARG B 1 421 ? -43.566 -4.465 -6.237 1.00 32.23 421 ARG B N 1
ATOM 6800 C CA . ARG B 1 421 ? -44.452 -4.747 -5.082 1.00 35.84 421 ARG B CA 1
ATOM 6801 C C . ARG B 1 421 ? -43.635 -5.161 -3.866 1.00 33.82 421 ARG B C 1
ATOM 6802 O O . ARG B 1 421 ? -42.600 -5.868 -3.958 1.00 26.09 421 ARG B O 1
ATOM 6810 N N . PRO B 1 422 ? -44.124 -4.772 -2.688 1.00 38.39 422 PRO B N 1
ATOM 6811 C CA . PRO B 1 422 ? -43.457 -5.253 -1.460 1.00 39.18 422 PRO B CA 1
ATOM 6812 C C . PRO B 1 422 ? -43.695 -6.755 -1.215 1.00 37.32 422 PRO B C 1
ATOM 6813 O O . PRO B 1 422 ? -44.745 -7.327 -1.628 1.00 35.60 422 PRO B O 1
ATOM 6817 N N . GLY B 1 423 ? -42.705 -7.389 -0.599 1.00 34.95 423 GLY B N 1
ATOM 6818 C CA . GLY B 1 423 ? -42.891 -8.718 -0.026 1.00 34.89 423 GLY B CA 1
ATOM 6819 C C . GLY B 1 423 ? -41.827 -9.664 -0.504 1.00 33.70 423 GLY B C 1
ATOM 6820 O O . GLY B 1 423 ? -40.868 -9.243 -1.141 1.00 40.04 423 GLY B O 1
ATOM 6821 N N . THR B 1 424 ? -42.016 -10.947 -0.213 1.00 28.62 424 THR B N 1
ATOM 6822 C CA . THR B 1 424 ? -41.100 -11.987 -0.628 1.00 25.60 424 THR B CA 1
ATOM 6823 C C . THR B 1 424 ? -41.239 -12.167 -2.156 1.00 25.86 424 THR B C 1
ATOM 6824 O O . THR B 1 424 ? -42.275 -11.813 -2.732 1.00 26.68 424 THR B O 1
ATOM 6828 N N . LEU B 1 425 ? -40.204 -12.717 -2.792 1.00 24.58 425 LEU B N 1
ATOM 6829 C CA . LEU B 1 425 ? -40.255 -13.123 -4.200 1.00 24.96 425 LEU B CA 1
ATOM 6830 C C . LEU B 1 425 ? -41.549 -13.844 -4.613 1.00 26.30 425 LEU B C 1
ATOM 6831 O O . LEU B 1 425 ? -42.134 -13.511 -5.662 1.00 25.96 425 LEU B O 1
ATOM 6836 N N . ARG B 1 426 ? -42.017 -14.797 -3.796 1.00 26.75 426 ARG B N 1
ATOM 6837 C CA . ARG B 1 426 ? -43.262 -15.527 -4.123 1.00 26.00 426 ARG B CA 1
ATOM 6838 C C . ARG B 1 426 ? -44.439 -14.521 -4.253 1.00 27.08 426 ARG B C 1
ATOM 6839 O O . ARG B 1 426 ? -45.187 -14.580 -5.235 1.00 23.12 426 ARG B O 1
ATOM 6847 N N . GLU B 1 427 ? -44.552 -13.620 -3.256 1.00 29.38 427 GLU B N 1
ATOM 6848 C CA . GLU B 1 427 ? -45.548 -12.486 -3.237 1.00 29.39 427 GLU B CA 1
ATOM 6849 C C . GLU B 1 427 ? -45.400 -11.459 -4.352 1.00 27.01 427 GLU B C 1
ATOM 6850 O O . GLU B 1 427 ? -46.341 -10.851 -4.759 1.00 29.94 427 GLU B O 1
ATOM 6856 N N . LYS B 1 428 ? -44.212 -11.259 -4.859 1.00 30.23 428 LYS B N 1
ATOM 6857 C CA . LYS B 1 428 ? -44.026 -10.435 -6.088 1.00 28.63 428 LYS B CA 1
ATOM 6858 C C . LYS B 1 428 ? -44.545 -11.166 -7.325 1.00 28.92 428 LYS B C 1
ATOM 6859 O O . LYS B 1 428 ? -45.209 -10.559 -8.157 1.00 28.99 428 LYS B O 1
ATOM 6865 N N . VAL B 1 429 ? -44.245 -12.437 -7.473 1.00 28.72 429 VAL B N 1
ATOM 6866 C CA . VAL B 1 429 ? -44.644 -13.215 -8.636 1.00 28.76 429 VAL B CA 1
ATOM 6867 C C . VAL B 1 429 ? -46.111 -13.602 -8.685 1.00 31.20 429 VAL B C 1
ATOM 6868 O O . VAL B 1 429 ? -46.692 -13.707 -9.731 1.00 28.33 429 VAL B O 1
ATOM 6872 N N . PHE B 1 430 ? -46.687 -13.798 -7.516 1.00 32.58 430 PHE B N 1
ATOM 6873 C CA . PHE B 1 430 ? -48.066 -14.180 -7.360 1.00 34.26 430 PHE B CA 1
ATOM 6874 C C . PHE B 1 430 ? -48.700 -13.163 -6.469 1.00 34.89 430 PHE B C 1
ATOM 6875 O O . PHE B 1 430 ? -48.925 -13.443 -5.341 1.00 43.84 430 PHE B O 1
ATOM 6883 N N . PRO B 1 431 ? -49.011 -11.979 -6.998 1.00 37.66 431 PRO B N 1
ATOM 6884 C CA . PRO B 1 431 ? -49.521 -10.809 -6.322 1.00 36.70 431 PRO B CA 1
ATOM 6885 C C . PRO B 1 431 ? -50.467 -10.920 -5.184 1.00 37.62 431 PRO B C 1
ATOM 6886 O O . PRO B 1 431 ? -50.144 -10.394 -4.143 1.00 42.10 431 PRO B O 1
ATOM 6890 N N . GLY B 1 432 ? -51.584 -11.573 -5.317 1.00 39.24 432 GLY B N 1
ATOM 6891 C CA . GLY B 1 432 ? -52.467 -11.598 -4.175 1.00 46.33 432 GLY B CA 1
ATOM 6892 C C . GLY B 1 432 ? -52.132 -12.535 -3.045 1.00 42.57 432 GLY B C 1
ATOM 6893 O O . GLY B 1 432 ? -52.684 -12.429 -1.986 1.00 35.85 432 GLY B O 1
ATOM 6894 N N . ARG B 1 433 ? -51.210 -13.442 -3.296 1.00 40.02 433 ARG B N 1
ATOM 6895 C CA . ARG B 1 433 ? -50.856 -14.489 -2.375 1.00 38.59 433 ARG B CA 1
ATOM 6896 C C . ARG B 1 433 ? -49.982 -14.241 -1.150 1.00 36.19 433 ARG B C 1
ATOM 6897 O O . ARG B 1 433 ? -49.446 -13.199 -0.911 1.00 35.34 433 ARG B O 1
ATOM 6905 N N . ASP B 1 434 ? -49.944 -15.278 -0.352 1.00 39.40 434 ASP B N 1
ATOM 6906 C CA . ASP B 1 434 ? -49.194 -15.436 0.880 1.00 39.52 434 ASP B CA 1
ATOM 6907 C C . ASP B 1 434 ? -47.705 -15.741 0.538 1.00 39.92 434 ASP B C 1
ATOM 6908 O O . ASP B 1 434 ? -47.385 -16.268 -0.527 1.00 39.90 434 ASP B O 1
ATOM 6913 N N . ARG B 1 435 ? -46.805 -15.383 1.446 1.00 37.28 435 ARG B N 1
ATOM 6914 C CA . ARG B 1 435 ? -45.402 -15.808 1.397 1.00 36.33 435 ARG B CA 1
ATOM 6915 C C . ARG B 1 435 ? -45.200 -17.328 1.436 1.00 33.68 435 ARG B C 1
ATOM 6916 O O . ARG B 1 435 ? -44.205 -17.866 0.885 1.00 32.19 435 ARG B O 1
ATOM 6924 N N . LEU B 1 436 ? -46.109 -18.020 2.101 1.00 27.92 436 LEU B N 1
ATOM 6925 C CA . LEU B 1 436 ? -46.047 -19.436 2.095 1.00 26.81 436 LEU B CA 1
ATOM 6926 C C . LEU B 1 436 ? -46.817 -20.010 0.952 1.00 27.41 436 LEU B C 1
ATOM 6927 O O . LEU B 1 436 ? -47.768 -19.397 0.419 1.00 30.15 436 LEU B O 1
ATOM 6932 N N . LEU B 1 437 ? -46.332 -21.174 0.532 1.00 30.17 437 LEU B N 1
ATOM 6933 C CA . LEU B 1 437 ? -46.937 -21.981 -0.533 1.00 30.64 437 LEU B CA 1
ATOM 6934 C C . LEU B 1 437 ? -48.394 -22.277 -0.246 1.00 31.80 437 LEU B C 1
ATOM 6935 O O . LEU B 1 437 ? -48.733 -22.664 0.867 1.00 38.35 437 LEU B O 1
ATOM 6940 N N . ASN B 1 438 ? -49.233 -22.040 -1.258 1.00 33.79 438 ASN B N 1
ATOM 6941 C CA . ASN B 1 438 ? -50.679 -22.364 -1.269 1.00 36.29 438 ASN B CA 1
ATOM 6942 C C . ASN B 1 438 ? -50.998 -23.799 -0.835 1.00 36.79 438 ASN B C 1
ATOM 6943 O O . ASN B 1 438 ? -50.163 -24.695 -0.996 1.00 36.90 438 ASN B O 1
ATOM 6948 N N . GLU B 1 439 ? -52.213 -24.007 -0.320 1.00 38.94 439 GLU B N 1
ATOM 6949 C CA . GLU B 1 439 ? -52.649 -25.358 0.105 1.00 43.03 439 GLU B CA 1
ATOM 6950 C C . GLU B 1 439 ? -52.639 -26.443 -1.044 1.00 38.55 439 GLU B C 1
ATOM 6951 O O . GLU B 1 439 ? -52.445 -27.630 -0.783 1.00 32.84 439 GLU B O 1
ATOM 6957 N N . ARG B 1 440 ? -52.705 -26.033 -2.306 1.00 33.39 440 ARG B N 1
ATOM 6958 C CA . ARG B 1 440 ? -52.671 -27.013 -3.374 1.00 33.33 440 ARG B CA 1
ATOM 6959 C C . ARG B 1 440 ? -51.261 -27.550 -3.612 1.00 36.22 440 ARG B C 1
ATOM 6960 O O . ARG B 1 440 ? -51.109 -28.532 -4.343 1.00 35.47 440 ARG B O 1
ATOM 6968 N N . HIS B 1 441 ? -50.221 -26.945 -3.014 1.00 36.21 441 HIS B N 1
ATOM 6969 C CA . HIS B 1 441 ? -48.848 -27.355 -3.356 1.00 32.96 441 HIS B CA 1
ATOM 6970 C C . HIS B 1 441 ? -48.440 -28.554 -2.463 1.00 33.27 441 HIS B C 1
ATOM 6971 O O . HIS B 1 441 ? -48.801 -28.560 -1.276 1.00 36.49 441 HIS B O 1
ATOM 6978 N N . PRO B 1 442 ? -47.677 -29.542 -2.998 1.00 29.86 442 PRO B N 1
ATOM 6979 C CA . PRO B 1 442 ? -47.158 -30.691 -2.181 1.00 29.75 442 PRO B CA 1
ATOM 6980 C C . PRO B 1 442 ? -46.519 -30.340 -0.858 1.00 30.86 442 PRO B C 1
ATOM 6981 O O . PRO B 1 442 ? -46.622 -31.113 0.093 1.00 40.33 442 PRO B O 1
ATOM 6985 N N . ALA B 1 443 ? -45.806 -29.245 -0.813 1.00 29.71 443 ALA B N 1
ATOM 6986 C CA . ALA B 1 443 ? -45.108 -28.804 0.392 1.00 33.56 443 ALA B CA 1
ATOM 6987 C C . ALA B 1 443 ? -46.072 -28.601 1.540 1.00 34.90 443 ALA B C 1
ATOM 6988 O O . ALA B 1 443 ? -45.764 -29.006 2.664 1.00 37.37 443 ALA B O 1
ATOM 6990 N N . SER B 1 444 ? -47.245 -28.018 1.267 1.00 37.82 444 SER B N 1
ATOM 6991 C CA . SER B 1 444 ? -48.263 -27.786 2.329 1.00 39.95 444 SER B CA 1
ATOM 6992 C C . SER B 1 444 ? -48.675 -29.043 3.024 1.00 40.55 444 SER B C 1
ATOM 6993 O O . SER B 1 444 ? -49.057 -28.993 4.176 1.00 46.77 444 SER B O 1
ATOM 6996 N N . ARG B 1 445 ? -48.607 -30.189 2.347 1.00 47.60 445 ARG B N 1
ATOM 6997 C CA . ARG B 1 445 ? -49.036 -31.422 2.984 1.00 50.02 445 ARG B CA 1
ATOM 6998 C C . ARG B 1 445 ? -48.179 -31.664 4.222 1.00 48.82 445 ARG B C 1
ATOM 6999 O O . ARG B 1 445 ? -48.633 -32.338 5.124 1.00 58.61 445 ARG B O 1
ATOM 7007 N N . TYR B 1 446 ? -46.949 -31.142 4.288 1.00 44.94 446 TYR B N 1
ATOM 7008 C CA . TYR B 1 446 ? -46.099 -31.419 5.471 1.00 44.04 446 TYR B CA 1
ATOM 7009 C C . TYR B 1 446 ? -46.317 -30.461 6.690 1.00 43.65 446 TYR B C 1
ATOM 7010 O O . TYR B 1 446 ? -45.735 -30.669 7.746 1.00 43.14 446 TYR B O 1
ATOM 7019 N N . ARG B 1 447 ? -47.153 -29.434 6.552 1.00 39.43 447 ARG B N 1
ATOM 7020 C CA . ARG B 1 447 ? -47.562 -28.630 7.701 1.00 40.17 447 ARG B CA 1
ATOM 7021 C C . ARG B 1 447 ? -48.335 -29.449 8.748 1.00 42.21 447 ARG B C 1
ATOM 7022 O O . ARG B 1 447 ? -49.264 -30.252 8.435 1.00 42.34 447 ARG B O 1
ATOM 7030 N N . GLY B 1 448 ? -47.905 -29.308 9.993 1.00 39.39 448 GLY B N 1
ATOM 7031 C CA . GLY B 1 448 ? -48.484 -30.113 11.085 1.00 43.71 448 GLY B CA 1
ATOM 7032 C C . GLY B 1 448 ? -48.226 -31.625 11.188 1.00 40.58 448 GLY B C 1
ATOM 7033 O O . GLY B 1 448 ? -48.492 -32.175 12.221 1.00 45.95 448 GLY B O 1
ATOM 7034 N N . ILE B 1 449 ? -47.712 -32.324 10.184 1.00 41.89 449 ILE B N 1
ATOM 7035 C CA . ILE B 1 449 ? -47.696 -33.822 10.269 1.00 45.36 449 ILE B CA 1
ATOM 7036 C C . ILE B 1 449 ? -46.863 -34.452 11.412 1.00 46.19 449 ILE B C 1
ATOM 7037 O O . ILE B 1 449 ? -46.895 -35.684 11.599 1.00 47.79 449 ILE B O 1
ATOM 7042 N N . PHE B 1 450 ? -46.039 -33.653 12.099 1.00 45.32 450 PHE B N 1
ATOM 7043 C CA . PHE B 1 450 ? -45.187 -34.165 13.180 1.00 41.35 450 PHE B CA 1
ATOM 7044 C C . PHE B 1 450 ? -45.566 -33.635 14.584 1.00 48.22 450 PHE B C 1
ATOM 7045 O O . PHE B 1 450 ? -44.906 -34.007 15.587 1.00 50.60 450 PHE B O 1
ATOM 7053 N N . SER B 1 451 ? -46.598 -32.778 14.667 1.00 48.21 451 SER B N 1
ATOM 7054 C CA . SER B 1 451 ? -47.229 -32.448 15.958 1.00 59.74 451 SER B CA 1
ATOM 7055 C C . SER B 1 451 ? -48.143 -33.597 16.472 1.00 57.92 451 SER B C 1
ATOM 7056 O O . SER B 1 451 ? -49.140 -33.950 15.838 1.00 53.99 451 SER B O 1
#

B-factor: mean 42.02, std 18.23, range [14.84, 129.68]

Sequence (902 aa):
MRDTLVLNAFHMNTVCHMYDGGWRNPADRQVEFATLEFWKEVAQTLERGFFDSLFFADVMGTDAAYGDSWDIYAEQGIHFPMHDAASLVAALIPHTEHLGLTFSSSVIQDHPFSFAKRASTLDHLSGGRVGWNIVTGGTINASQNFGYDSLVPHDERYAIGEEYMEVVYKLWEGSWDEGALVADKTKGIYADPSKIHKINHRGERYRVAGPHLTLPSPQRTPFLFQAGASTAGRAFASRHAEATLVLCLTPDSMRVAYKQMQELLAAAGRASDDLLMVQGMSFIVGSTEEEARRKAEEQDQYLDVDALAARVSRDLGVDLSGADADQPLDTIQTEATQGIAKLMMEAVPDGRPKVKDLPLLYSIRIVGTPETIADELTEWRDAGMGGINMAAQMLPGTDADFVDYVVPELQRRGMVQHEYRPGTLREKVFPGRDRLLNERHPASRYRGIFSMRDTLVLNAFHMNTVCHMYDGGWRNPADRQVEFATLEFWKEVAQTLERGFFDSLFFADVMGTDAAYGDSWDIYAEQGIHFPMHDAASLVAALIPHTEHLGLTFSSSVIQDHPFSFAKRASTLDHLSGGRVGWNIVTGGTINASQNFGYDSLVPHDERYAIGEEYMEVVYKLWEGSWDEGALVADKTKGIYADPSKIHKINHRGERYRVAGPHLTLPSPQRTPFLFQAGASTAGRAFASRHAEATLVLCLTPDSMRVAYKQMQELLAAAGRASDDLLMVQGMSFIVGSTEEEARRKAEEQDQYLDVDALAARVSRDLGVDLSGADADQPLDTIQTEATQGIAKLMMEAVPDGRPKVKDLPLLYSIRIVGTPETIADELTEWRDAGMGGINMAAQMLPGTDADFVDYVVPELQRRGMVQHEYRPGTLREKVFPGRDRLLNERHPASRYRGIFS

Secondary structure (DSSP, 8-state):
---SPEEEEEEESBS-SSSTTGGG-TT--GGGTTSHHHHHHHHHHHHHTT-SEEEEE--S---PPTT--SHHHHHTTSS-SB--HHHHHHHHGGG-SS-EEEEEEETTTS-HHHHHHHHHHHHHHHTS-EEEEEE----HHHHHHTS-SSPPPHHHHHHHHHHHHHHHHIIIIISB-TT-EEEETTTTEEE-GGGB----EE-SS-EE-----SPP-SSSSPEEEE---SHHHHHHHHHH-SEEEE--SSHHHHHHHHHHHHHHHHHHT--TTSSEEEEEEEEEE-SSHHHHHHHHHHHHTT--HHHHHHHHHHHH----TT--SSSBGGGS-SHHHHHHHHHHGGGSSSSS-BGGGGGGGT-EEEEE-HHHHHHHHHHHHHTT--EEEE--SSTTHHHHHIIIIIHHHHHHTTSS-SSPPSS-HHHHHSTTS-SSPPTTSGGGGGTTTT-/---SPEEEEEEESBS-SSSTTGGG-TT--GGGTTSHHHHHHHHHHHHHTT-SEEEEE--S-----SSS--HHHHHTTSS-SB--HHHHHHHHTTT-SS-EEEEEEETTTS-HHHHHHHHHHHHHHHTS-EEEEEE----HHHHHHTS-SSPPPHHHHHHHHHHHHHHHHIIIIISB-TT-EEEETTTTEEE-GGGB----EE-SS-EE-----SPP-SSSSPEEEE---SHHHHHHHHHH-SEEEE--SSHHHHHHHHHHHHHHHHHTT--TTSSEEEEEEEEEE-SSHHHHHHHHHHHHTT--HHHHHHHHHHHHT---TT--TT-BGGGS-SHHHHHHHHHHTTTSTTSS-BGGGGGGGT-EEEEE-HHHHHHHHHHHHHTTEEEEEE--SSTTHHHHHHHHHHHHHHHHTTSS-SSPPSS-HHHHHSTTS-SSPPTTSGGGGGTTTT-

Radius of gyration: 28.45 Å; Cα contacts (8 Å, |Δi|>4): 1969; chains: 2; bounding box: 65×48×90 Å

Organism: NCBI:txid393303

InterPro domains:
  IPR011251 Luciferase-like domain [PF00296] (30-385)
  IPR016215 Nitrilotriacetate monooxygenase component A/pristinamycin IIA synthase subunit A [PIRSF000337] (6-431)
  IPR016215 Nitrilotriacetate monooxygenase component A/pristinamycin IIA synthase subunit A [TIGR03860] (7-428)
  IPR036661 Luciferase-like domain superfamily [G3DSA:3.20.20.30] (1-450)
  IPR036661 Luciferase-like domain superfamily [SSF51679] (1-432)
  IPR051260 Diverse substrate monooxygenases [PTHR30011] (2-447)